Protein AF-A0A0V1KEC6-F1 (afdb_monomer)

Secondary structure (DSSP, 8-state):
---EEEEEPTT-TT-EEEETTEEEEEEEPSS-TTSSSSSHHHHHHHHHHS--TTEEEEEE-SS-TT-TT---S----EEEEEE-STT---EEEEEE--TT---TTS-----GGGTTSBEEEEEEEE-GGGHHHHHHHHHHH---EEEE---TTTTTT-HHHHHHHTT----SS--EEEEEEEE-SSS-EEEEEEEE-GGG---IIIIIIHHHH-SEEEEE--B-SSS--B--STT--EEEBPSSEEETTEEE-TTTB---EEEEESSSEEEEESS-BSSGGGGS-EEEEEEE-HHHHHHHHHHTTSBPPPS-EEEEEPTT-SSEEEEETT--S--EE-SS-TT-SSS-HHHHHTHHHHS--TTEEEEEE-SS-TT-TT---S--PPPEEEEEE-STT---EEEEEE--TT---TTS-----GGGGSSBEEEEEEEE-GGGHHHHHHHHHHH---EEEE---GGGGTT-HHHHHHHTT----SS--EEEEEEE-SSSS--EEEEEEE-GGG---IIIIIIHHHH-SEEEEES-B-TT---B-SSTTS-EEEBPSSEEETTEEE-TTTB---EEEEESSSEEEEESS-BSSGGGGS-EEEEEEE-HHHHHHHHHHTTSB---TTS----------------EEEEEPTT-SS-EEEETTSTTS-EE-SS-TT-SSS-HHHHHTHHHHS--TTEEEEEE-SS-TT-TT---S--PPPEEEEEE-STT--EEEEEEE--TT---TTS-----GGGGGSBEEEEEEEEEGGGHHHHHHHHHHH---EEEE---TTTTTT-HHHHHHHTT----SS-SEEEEEEEBSSSS--EEEEEEE-GGG---IIIIIIHHHH-SEEEEES-B-SS---B--STT--EEEPPSPEEETTEEE-TTTB---EEEEESSSEEEEESS-BSSGGGGS-EEEEEEE-HHHHHHHHHHTTSSS--EEEEEEPTT-SSEEEEESSSTTS-EE-SS-TTSSSSSHHHHHHHHHHS--TTEEEEEE-SS-TT-TT---S----EEEEEE-STT--EEEEEEE--TT---TTS-----GGGSSSBEEEEEEEEEGGGHHHHHHHHGGG---EEEE---TTTTTT-HHHHHHHTT----SS--EEEEEEEB--SS---EEEEEEE-TTS---IIIIIIIHHH-SEEEEES-B-SS---B--STT--EEEBPSSEEETTEEE-TTTB--EEEEEESSSEEEEESS-B-SGGGGS-EEEEEEE-HHHHHHHHHHTTSBPPP-

Mean predicted aligned error: 22.57 Å

Structure (mmCIF, N/CA/C/O backbone):
data_AF-A0A0V1KEC6-F1
#
_entry.id   AF-A0A0V1KEC6-F1
#
loop_
_atom_site.group_PDB
_atom_site.id
_atom_site.type_symbol
_atom_site.label_atom_id
_atom_site.label_alt_id
_atom_site.label_comp_id
_atom_site.label_asym_id
_atom_site.label_entity_id
_atom_site.label_seq_id
_atom_site.pdbx_PDB_ins_code
_atom_site.Cartn_x
_atom_site.Cartn_y
_atom_site.Cartn_z
_atom_site.occupancy
_atom_site.B_iso_or_equiv
_atom_site.auth_seq_id
_atom_site.auth_comp_id
_atom_site.auth_asym_id
_atom_site.auth_atom_id
_atom_site.pdbx_PDB_model_num
ATOM 1 N N . MET A 1 1 ? -23.815 -31.581 32.680 1.00 31.50 1 MET A N 1
ATOM 2 C CA . MET A 1 1 ? -23.973 -31.640 31.203 1.00 31.50 1 MET A CA 1
ATOM 3 C C . MET A 1 1 ? -23.932 -30.215 30.686 1.00 31.50 1 MET A C 1
ATOM 5 O O . MET A 1 1 ? -24.738 -29.426 31.153 1.00 31.50 1 MET A O 1
ATOM 9 N N . MET A 1 2 ? -22.974 -29.857 29.827 1.00 32.62 2 MET A N 1
ATOM 10 C CA . MET A 1 2 ? -22.676 -28.448 29.524 1.00 32.62 2 MET A CA 1
ATOM 11 C C . MET A 1 2 ? -22.839 -28.141 28.032 1.00 32.62 2 MET A C 1
ATOM 13 O O . MET A 1 2 ? -22.410 -28.925 27.191 1.00 32.62 2 MET A O 1
ATOM 17 N N . GLY A 1 3 ? -23.454 -26.988 27.743 1.00 42.91 3 GLY A N 1
ATOM 18 C CA . GLY A 1 3 ? -23.625 -26.407 26.409 1.00 42.91 3 GLY A CA 1
ATOM 19 C C . GLY A 1 3 ? -24.482 -27.241 25.461 1.00 42.91 3 GLY A C 1
ATOM 20 O O . GLY A 1 3 ? -23.937 -28.022 24.689 1.00 42.91 3 GLY A O 1
ATOM 21 N N . GLN A 1 4 ? -25.799 -27.025 25.488 1.00 47.31 4 GLN A N 1
ATOM 22 C CA . GLN A 1 4 ? -26.730 -27.540 24.482 1.00 47.31 4 GLN A CA 1
ATOM 23 C C . GLN A 1 4 ? -27.340 -26.391 23.694 1.00 47.31 4 GLN A C 1
ATOM 25 O O . GLN A 1 4 ? -28.089 -25.576 24.240 1.00 47.31 4 GLN A O 1
ATOM 30 N N . GLU A 1 5 ? -27.034 -26.362 22.404 1.00 47.88 5 GLU A N 1
ATOM 31 C CA . GLU A 1 5 ? -27.731 -25.537 21.424 1.00 47.88 5 GLU A CA 1
ATOM 32 C C . GLU A 1 5 ? -28.656 -26.458 20.638 1.00 47.88 5 GLU A C 1
ATOM 34 O O . GLU A 1 5 ? -28.199 -27.432 20.043 1.00 47.88 5 GLU A O 1
ATOM 39 N N . THR A 1 6 ? -29.961 -26.197 20.680 1.00 50.56 6 THR A N 1
ATOM 40 C CA . THR A 1 6 ? -30.946 -26.935 19.880 1.00 50.56 6 THR A CA 1
ATOM 41 C C . THR A 1 6 ? -31.507 -26.006 18.818 1.00 50.56 6 THR A C 1
ATOM 43 O O . THR A 1 6 ? -32.067 -24.955 19.149 1.00 50.56 6 THR A O 1
ATOM 46 N N . GLN A 1 7 ? -31.357 -26.391 17.552 1.00 45.97 7 GLN A N 1
ATOM 47 C CA . GLN A 1 7 ? -32.001 -25.733 16.423 1.00 45.97 7 GLN A CA 1
ATOM 48 C C . GLN A 1 7 ? -33.080 -26.656 15.855 1.00 45.97 7 GLN A C 1
ATOM 50 O O . GLN A 1 7 ? -32.841 -27.830 15.573 1.00 45.97 7 GLN A O 1
ATOM 55 N N . ILE A 1 8 ? -34.282 -26.117 15.703 1.00 47.03 8 ILE A N 1
ATOM 56 C CA . ILE A 1 8 ? -35.414 -26.792 15.073 1.00 47.03 8 ILE A CA 1
ATOM 57 C C . ILE A 1 8 ? -35.446 -26.340 13.614 1.00 47.03 8 ILE A C 1
ATOM 59 O O . ILE A 1 8 ? -35.508 -25.137 13.352 1.00 47.03 8 ILE A O 1
ATOM 63 N N . GLY A 1 9 ? -35.403 -27.282 12.674 1.00 52.66 9 GLY A N 1
ATOM 64 C CA . GLY A 1 9 ? -35.846 -27.041 11.302 1.00 52.66 9 GLY A CA 1
ATOM 65 C C . GLY A 1 9 ? -37.378 -27.111 11.240 1.00 52.66 9 GLY A C 1
ATOM 66 O O . GLY A 1 9 ? -37.962 -27.931 11.955 1.00 52.66 9 GLY A O 1
ATOM 67 N N . PRO A 1 10 ? -38.061 -26.274 10.437 1.00 50.22 10 PRO A N 1
ATOM 68 C CA . PRO A 1 10 ? -39.518 -26.336 10.333 1.00 50.22 10 PRO A CA 1
ATOM 69 C C . PRO A 1 10 ? -39.963 -27.756 9.953 1.00 50.22 10 PRO A C 1
ATOM 71 O O . PRO A 1 10 ? -39.525 -28.268 8.928 1.00 50.22 10 PRO A O 1
ATOM 74 N N . THR A 1 11 ? -40.849 -28.356 10.760 1.00 54.09 11 THR A N 1
ATOM 75 C CA . THR A 1 11 ? -41.363 -29.750 10.696 1.00 54.09 11 THR A CA 1
ATOM 76 C C . THR A 1 11 ? -40.543 -30.871 11.367 1.00 54.09 11 THR A C 1
ATOM 78 O O . THR A 1 11 ? -41.030 -32.000 11.425 1.00 54.09 11 THR A O 1
ATOM 81 N N . GLN A 1 12 ? -39.381 -30.610 11.985 1.00 63.12 12 GLN A N 1
ATOM 82 C CA . GLN A 1 12 ? -38.601 -31.661 12.671 1.00 63.12 12 GLN A CA 1
ATOM 83 C C . GLN A 1 12 ? -38.885 -31.756 14.188 1.00 63.12 12 GLN A C 1
ATOM 85 O O . GLN A 1 12 ? -38.298 -31.028 14.988 1.00 63.12 12 GLN A O 1
ATOM 90 N N . ALA A 1 13 ? -39.708 -32.724 14.611 1.00 61.97 13 ALA A N 1
ATOM 91 C CA . ALA A 1 13 ? -40.151 -32.873 16.010 1.00 61.97 13 ALA A CA 1
ATOM 92 C C . ALA A 1 13 ? -39.022 -33.055 17.055 1.00 61.97 13 ALA A C 1
ATOM 94 O O . ALA A 1 13 ? -39.130 -32.536 18.166 1.00 61.97 13 ALA A O 1
ATOM 95 N N . ASN A 1 14 ? -37.940 -33.767 16.712 1.00 68.69 14 ASN A N 1
ATOM 96 C CA . ASN A 1 14 ? -36.818 -34.041 17.628 1.00 68.69 14 ASN A CA 1
ATOM 97 C C . ASN A 1 14 ? -35.757 -32.924 17.661 1.00 68.69 14 ASN A C 1
ATOM 99 O O . ASN A 1 14 ? -34.936 -32.889 18.575 1.00 68.69 14 ASN A O 1
ATOM 103 N N . GLY A 1 15 ? -35.758 -32.021 16.673 1.00 69.88 15 GLY A N 1
ATOM 104 C CA . GLY A 1 15 ? -34.717 -31.006 16.478 1.00 69.88 15 GLY A CA 1
ATOM 105 C C . GLY A 1 15 ? -33.298 -31.558 16.243 1.00 69.88 15 GLY A C 1
ATOM 106 O O . GLY A 1 15 ? -33.040 -32.766 16.292 1.00 69.88 15 GLY A O 1
ATOM 107 N N . LYS A 1 16 ? -32.357 -30.638 16.008 1.00 74.69 16 LYS A N 1
ATOM 108 C CA . LYS A 1 16 ? -30.911 -30.894 15.934 1.00 74.69 16 LYS A CA 1
ATOM 109 C C . LYS A 1 16 ? -30.206 -30.265 17.137 1.00 74.69 16 LYS A C 1
ATOM 111 O O . LYS A 1 16 ? -30.489 -29.121 17.485 1.00 74.69 16 LYS A O 1
ATOM 116 N N . VAL A 1 17 ? -29.272 -30.985 17.752 1.00 71.75 17 VAL A N 1
ATOM 117 C CA . VAL A 1 17 ? -28.542 -30.590 18.966 1.00 71.75 17 VAL A CA 1
ATOM 118 C C . VAL A 1 17 ? -27.037 -30.518 18.691 1.00 71.75 17 VAL A C 1
ATOM 120 O O . VAL A 1 17 ? -26.468 -31.411 18.060 1.00 71.75 17 VAL A O 1
ATOM 123 N N . LEU A 1 18 ? -26.381 -29.481 19.217 1.00 71.62 18 LEU A N 1
ATOM 124 C CA . LEU A 1 18 ? -24.924 -29.369 19.336 1.00 71.62 18 LEU A CA 1
ATOM 125 C C . LEU A 1 18 ? -24.512 -29.372 20.811 1.00 71.62 18 LEU A C 1
ATOM 127 O O . LEU A 1 18 ? -25.126 -28.692 21.636 1.00 71.62 18 LEU A O 1
ATOM 131 N N . LEU A 1 19 ? -23.455 -30.128 21.126 1.00 66.81 19 LEU A N 1
ATOM 132 C CA . LEU A 1 19 ? -22.900 -30.282 22.472 1.00 66.81 19 LEU A CA 1
ATOM 133 C C . LEU A 1 19 ? -21.505 -29.663 22.568 1.00 66.81 19 LEU A C 1
ATOM 135 O O . LEU A 1 19 ? -20.608 -30.040 21.814 1.00 66.81 19 LEU A O 1
ATOM 139 N N . SER A 1 20 ? -21.268 -28.785 23.547 1.00 62.44 20 SER A N 1
ATOM 140 C CA . SER A 1 20 ? -19.928 -28.201 23.734 1.00 62.44 20 SER A CA 1
ATOM 141 C C . SER A 1 20 ? -18.884 -29.230 24.195 1.00 62.44 20 SER A C 1
ATOM 143 O O . SER A 1 20 ? -17.697 -29.065 23.914 1.00 62.44 20 SER A O 1
ATOM 145 N N . THR A 1 21 ? -19.321 -30.315 24.846 1.00 56.88 21 THR A N 1
ATOM 146 C CA . THR A 1 21 ? -18.475 -31.440 25.285 1.00 56.88 21 THR A CA 1
ATOM 147 C C . THR A 1 21 ? -18.279 -32.530 24.228 1.00 56.88 21 THR A C 1
ATOM 149 O O . THR A 1 21 ? -17.450 -33.411 24.428 1.00 56.88 21 THR A O 1
ATOM 152 N N . ALA A 1 22 ? -19.019 -32.494 23.115 1.00 57.72 22 ALA A N 1
ATOM 153 C CA . ALA A 1 22 ? -18.899 -33.450 22.014 1.00 57.72 22 ALA A CA 1
ATOM 154 C C . ALA A 1 22 ? -19.007 -32.699 20.669 1.00 57.72 22 ALA A C 1
ATOM 156 O O . ALA A 1 22 ? -20.084 -32.663 20.074 1.00 57.72 22 ALA A O 1
ATOM 157 N N . PRO A 1 23 ? -17.911 -32.079 20.180 1.00 52.19 23 PRO A N 1
ATOM 158 C CA . PRO A 1 23 ? -17.908 -31.159 19.030 1.00 52.19 23 PRO A CA 1
ATOM 159 C C . PRO A 1 23 ? -18.053 -31.848 17.651 1.00 52.19 23 PRO A C 1
ATOM 161 O O . PRO A 1 23 ? -17.464 -31.415 16.656 1.00 52.19 23 PRO A O 1
ATOM 164 N N . GLY A 1 24 ? -18.832 -32.930 17.580 1.00 57.97 24 GLY A N 1
ATOM 165 C CA . GLY A 1 24 ? -19.143 -33.672 16.358 1.00 57.97 24 GLY A CA 1
ATOM 166 C C . GLY A 1 24 ? -20.049 -32.905 15.387 1.00 57.97 24 GLY A C 1
ATOM 167 O O . GLY A 1 24 ? -20.150 -31.674 15.428 1.00 57.97 24 GLY A O 1
ATOM 168 N N . ASN A 1 25 ? -20.684 -33.643 14.477 1.00 63.66 25 ASN A N 1
ATOM 169 C CA . ASN A 1 25 ? -21.733 -33.106 13.607 1.00 63.66 25 ASN A CA 1
ATOM 170 C C . ASN A 1 25 ? -23.002 -32.786 14.418 1.00 63.66 25 ASN A C 1
ATOM 172 O O . ASN A 1 25 ? -23.083 -33.098 15.607 1.00 63.66 25 ASN A O 1
ATOM 176 N N . TRP A 1 26 ? -23.991 -32.164 13.773 1.00 73.12 26 TRP A N 1
ATOM 177 C CA . TRP A 1 26 ? -25.326 -32.029 14.350 1.00 73.12 26 TRP A CA 1
ATOM 178 C C . TRP A 1 26 ? -25.869 -33.415 14.726 1.00 73.12 26 TRP A C 1
ATOM 180 O O . TRP A 1 26 ? -25.855 -34.333 13.911 1.00 73.12 26 TRP A O 1
ATOM 190 N N . ALA A 1 27 ? -26.334 -33.572 15.963 1.00 73.19 27 ALA A N 1
ATOM 191 C CA . ALA A 1 27 ? -26.994 -34.792 16.414 1.00 73.19 27 ALA A CA 1
ATOM 192 C C . ALA A 1 27 ? -28.514 -34.601 16.374 1.00 73.19 27 ALA A C 1
ATOM 194 O O . ALA A 1 27 ? -29.006 -33.509 16.650 1.00 73.19 27 ALA A O 1
ATOM 195 N N . ASN A 1 28 ? -29.279 -35.651 16.082 1.00 75.50 28 ASN A N 1
ATOM 196 C CA . ASN A 1 28 ? -30.726 -35.612 16.309 1.00 75.50 28 ASN A CA 1
ATOM 197 C C . ASN A 1 28 ? -31.005 -35.577 17.822 1.00 75.50 28 ASN A C 1
ATOM 199 O O . ASN A 1 28 ? -30.312 -36.243 18.596 1.00 75.50 28 ASN A O 1
ATOM 203 N N . GLY A 1 29 ? -32.015 -34.817 18.255 1.00 72.25 29 GLY A N 1
ATOM 204 C CA . GLY A 1 29 ? -32.453 -34.841 19.652 1.00 72.25 29 GLY A CA 1
ATOM 205 C C . GLY A 1 29 ? -32.960 -36.227 20.072 1.00 72.25 29 GLY A C 1
ATOM 206 O O . GLY A 1 29 ? -33.588 -36.936 19.286 1.00 72.25 29 GLY A O 1
ATOM 207 N N . ALA A 1 30 ? -32.687 -36.608 21.324 1.00 75.94 30 ALA A N 1
ATOM 208 C CA . ALA A 1 30 ? -33.004 -37.939 21.856 1.00 75.94 30 ALA A CA 1
ATOM 209 C C . ALA A 1 30 ? -34.515 -38.223 22.004 1.00 75.94 30 ALA A C 1
ATOM 211 O O . ALA A 1 30 ? -34.914 -39.381 22.082 1.00 75.94 30 ALA A O 1
ATOM 212 N N . ALA A 1 31 ? -35.353 -37.183 22.025 1.00 80.88 31 ALA A N 1
ATOM 213 C CA . ALA A 1 31 ? -36.809 -37.280 21.968 1.00 80.88 31 ALA A CA 1
ATOM 214 C C . ALA A 1 31 ? -37.397 -36.016 21.318 1.00 80.88 31 ALA A C 1
ATOM 216 O O . ALA A 1 31 ? -36.691 -35.020 21.132 1.00 80.88 31 ALA A O 1
ATOM 217 N N . ALA A 1 32 ? -38.693 -36.051 21.001 1.00 80.81 32 ALA A N 1
ATOM 218 C CA . ALA A 1 32 ? -39.423 -34.895 20.494 1.00 80.81 32 ALA A CA 1
ATOM 219 C C . ALA A 1 32 ? -39.465 -33.755 21.524 1.00 80.81 32 ALA A C 1
ATOM 221 O O . ALA A 1 32 ? -39.637 -34.000 22.717 1.00 80.81 32 ALA A O 1
ATOM 222 N N . LEU A 1 33 ? -39.396 -32.503 21.066 1.00 80.88 33 LEU A N 1
ATOM 223 C CA . LEU A 1 33 ? -39.525 -31.314 21.926 1.00 80.88 33 LEU A CA 1
ATOM 224 C C . LEU A 1 33 ? -40.952 -31.092 22.457 1.00 80.88 33 LEU A C 1
ATOM 226 O O . LEU A 1 33 ? -41.177 -30.203 23.267 1.00 80.88 33 LEU A O 1
ATOM 230 N N . THR A 1 34 ? -41.917 -31.899 22.016 1.00 82.62 34 THR A N 1
ATOM 231 C CA . THR A 1 34 ? -43.260 -31.988 22.602 1.00 82.62 34 THR A CA 1
ATOM 232 C C . THR A 1 34 ? -43.339 -32.970 23.775 1.00 82.62 34 THR A C 1
ATOM 234 O O . THR A 1 34 ? -44.331 -32.956 24.501 1.00 82.62 34 THR A O 1
ATOM 237 N N . ALA A 1 35 ? -42.331 -33.825 23.979 1.00 83.62 35 ALA A N 1
ATOM 238 C CA . ALA A 1 35 ? -42.308 -34.785 25.077 1.00 83.62 35 ALA A CA 1
ATOM 239 C C . ALA A 1 35 ? -41.847 -34.114 26.379 1.00 83.62 35 ALA A C 1
ATOM 241 O O . ALA A 1 35 ? -40.848 -33.406 26.401 1.00 83.62 35 ALA A O 1
ATOM 242 N N . ALA A 1 36 ? -42.517 -34.395 27.499 1.00 77.88 36 ALA A N 1
ATOM 243 C CA . ALA A 1 36 ? -42.173 -33.805 28.798 1.00 77.88 36 ALA A CA 1
ATOM 244 C C . ALA A 1 36 ? -40.830 -34.291 29.397 1.00 77.88 36 ALA A C 1
ATOM 246 O O . ALA A 1 36 ? -40.396 -33.785 30.432 1.00 77.88 36 ALA A O 1
ATOM 247 N N . ALA A 1 37 ? -40.183 -35.281 28.775 1.00 78.31 37 ALA A N 1
ATOM 248 C CA . ALA A 1 37 ? -38.936 -35.898 29.219 1.00 78.31 37 ALA A CA 1
ATOM 249 C C . ALA A 1 37 ? -38.153 -36.482 28.025 1.00 78.31 37 ALA A C 1
ATOM 251 O O . ALA A 1 37 ? -38.593 -36.425 26.878 1.00 78.31 37 ALA A O 1
ATOM 252 N N . GLY A 1 38 ? -36.970 -37.046 28.286 1.00 73.50 38 GLY A N 1
ATOM 253 C CA . GLY A 1 38 ? -36.136 -37.728 27.285 1.00 73.50 38 GLY A CA 1
ATOM 254 C C . GLY A 1 38 ? -35.305 -36.793 26.401 1.00 73.50 38 GLY A C 1
ATOM 255 O O . GLY A 1 38 ? -34.160 -37.114 26.088 1.00 73.50 38 GLY A O 1
ATOM 256 N N . HIS A 1 39 ? -35.809 -35.602 26.067 1.00 79.38 39 HIS A N 1
ATOM 257 C CA . HIS A 1 39 ? -34.996 -34.562 25.442 1.00 79.38 39 HIS A CA 1
ATOM 258 C C . HIS A 1 39 ? -34.326 -33.669 26.495 1.00 79.38 39 HIS A C 1
ATOM 260 O O . HIS A 1 39 ? -34.824 -33.414 27.594 1.00 79.38 39 HIS A O 1
ATOM 266 N N . SER A 1 40 ? -33.151 -33.166 26.148 1.00 72.38 40 SER A N 1
ATOM 267 C CA . SER A 1 40 ? -32.210 -32.618 27.120 1.00 72.38 40 SER A CA 1
ATOM 268 C C . SER A 1 40 ? -32.553 -31.203 27.614 1.00 72.38 40 SER A C 1
ATOM 270 O O . SER A 1 40 ? -32.076 -30.751 28.658 1.00 72.38 40 SER A O 1
ATOM 272 N N . PHE A 1 41 ? -33.436 -30.511 26.894 1.00 76.31 41 PHE A N 1
ATOM 273 C CA . PHE A 1 41 ? -33.943 -29.200 27.281 1.00 76.31 41 PHE A CA 1
ATOM 274 C C . PHE A 1 41 ? -35.069 -29.297 28.329 1.00 76.31 41 PHE A C 1
ATOM 276 O O . PHE A 1 41 ? -35.123 -28.453 29.220 1.00 76.31 41 PHE A O 1
ATOM 283 N N . ALA A 1 42 ? -35.886 -30.362 28.316 1.00 77.38 42 ALA A N 1
ATOM 284 C CA . ALA A 1 42 ? -36.795 -30.674 29.425 1.00 77.38 42 ALA A CA 1
ATOM 285 C C . ALA A 1 42 ? -36.007 -30.993 30.706 1.00 77.38 42 ALA A C 1
ATOM 287 O O . ALA A 1 42 ? -36.303 -30.433 31.760 1.00 77.38 42 ALA A O 1
ATOM 288 N N . VAL A 1 43 ? -34.929 -31.784 30.599 1.00 78.69 43 VAL A N 1
ATOM 289 C CA . VAL A 1 43 ? -33.971 -32.036 31.701 1.00 78.69 43 VAL A CA 1
ATOM 290 C C . VAL A 1 43 ? -33.329 -30.737 32.215 1.00 78.69 43 VAL A C 1
ATOM 292 O O . VAL A 1 43 ? -33.089 -30.570 33.409 1.00 78.69 43 VAL A O 1
ATOM 295 N N . SER A 1 44 ? -33.062 -29.776 31.327 1.00 78.31 44 SER A N 1
ATOM 296 C CA . SER A 1 44 ? -32.500 -28.474 31.716 1.00 78.31 44 SER A CA 1
ATOM 297 C C . SER A 1 44 ? -33.504 -27.549 32.412 1.00 78.31 44 SER A C 1
ATOM 299 O O . SER A 1 44 ? -33.081 -26.654 33.142 1.00 78.31 44 SER A O 1
ATOM 301 N N . LEU A 1 45 ? -34.805 -27.779 32.216 1.00 83.00 45 LEU A N 1
ATOM 302 C CA . LEU A 1 45 ? -35.910 -27.008 32.787 1.00 83.00 45 LEU A CA 1
ATOM 303 C C . LEU A 1 45 ? -36.660 -27.738 33.909 1.00 83.00 45 LEU A C 1
ATOM 305 O O . LEU A 1 45 ? -37.632 -27.184 34.410 1.00 83.00 45 LEU A O 1
ATOM 309 N N . THR A 1 46 ? -36.249 -28.939 34.335 1.00 78.94 46 THR A N 1
ATOM 310 C CA . THR A 1 46 ? -37.035 -29.771 35.268 1.00 78.94 46 THR A CA 1
ATOM 311 C C . THR A 1 46 ? -37.473 -29.011 36.525 1.00 78.94 46 THR A C 1
ATOM 313 O O . THR A 1 46 ? -38.658 -29.020 36.826 1.00 78.94 46 THR A O 1
ATOM 316 N N . GLY A 1 47 ? -36.580 -28.265 37.188 1.00 74.38 47 GLY A N 1
ATOM 317 C CA . GLY A 1 47 ? -36.928 -27.445 38.365 1.00 74.38 47 GLY A CA 1
ATOM 318 C C . GLY A 1 47 ? -37.658 -26.122 38.084 1.00 74.38 47 GLY A C 1
ATOM 319 O O . GLY A 1 47 ? -38.060 -25.436 39.017 1.00 74.38 47 GLY A O 1
ATOM 320 N N . VAL A 1 48 ? -37.815 -25.744 36.812 1.00 78.88 48 VAL A N 1
ATOM 321 C CA . VAL A 1 48 ? -38.611 -24.585 36.361 1.00 78.88 48 VAL A CA 1
ATOM 322 C C . VAL A 1 48 ? -40.067 -24.994 36.114 1.00 78.88 48 VAL A C 1
ATOM 324 O O . VAL A 1 48 ? -40.991 -24.219 36.373 1.00 78.88 48 VAL A O 1
ATOM 327 N N . VAL A 1 49 ? -40.276 -26.218 35.613 1.00 78.31 49 VAL A N 1
ATOM 328 C CA . VAL A 1 49 ? -41.600 -26.740 35.232 1.00 78.31 49 VAL A CA 1
ATOM 329 C C . VAL A 1 49 ? -42.236 -27.625 36.304 1.00 78.31 49 VAL A C 1
ATOM 331 O O . VAL A 1 49 ? -43.443 -27.526 36.525 1.00 78.31 49 VAL A O 1
ATOM 334 N N . ALA A 1 50 ? -41.444 -28.443 37.000 1.00 68.94 50 ALA A N 1
ATOM 335 C CA . ALA A 1 50 ? -41.831 -29.134 38.224 1.00 68.94 50 ALA A CA 1
ATOM 336 C C . ALA A 1 50 ? -41.327 -28.313 39.420 1.00 68.94 50 ALA A C 1
ATOM 338 O O . ALA A 1 50 ? -40.174 -27.885 39.440 1.00 68.94 50 ALA A O 1
ATOM 339 N N . ASN A 1 51 ? -42.198 -28.066 40.400 1.00 68.62 51 ASN A N 1
ATOM 340 C CA . ASN A 1 51 ? -41.951 -27.169 41.534 1.00 68.62 51 ASN A CA 1
ATOM 341 C C . ASN A 1 51 ? -40.950 -27.769 42.548 1.00 68.62 51 ASN A C 1
ATOM 343 O O . ASN A 1 51 ? -41.335 -28.192 43.637 1.00 68.62 51 ASN A O 1
ATOM 347 N N . ALA A 1 52 ? -39.673 -27.842 42.172 1.00 75.75 52 ALA A N 1
ATOM 348 C CA . ALA A 1 52 ? -38.595 -28.357 43.010 1.00 75.75 52 ALA A CA 1
ATOM 349 C C . ALA A 1 52 ? -38.244 -27.369 44.137 1.00 75.75 52 ALA A C 1
ATOM 351 O O . ALA A 1 52 ? -38.103 -26.166 43.901 1.00 75.75 52 ALA A O 1
ATOM 352 N N . ALA A 1 53 ? -38.074 -27.879 45.360 1.00 73.19 53 ALA A N 1
ATOM 353 C CA . ALA A 1 53 ? -37.809 -27.053 46.538 1.00 73.19 53 ALA A CA 1
ATOM 354 C C . ALA A 1 53 ? -36.507 -26.241 46.409 1.00 73.19 53 ALA A C 1
ATOM 356 O O . ALA A 1 53 ? -36.511 -25.047 46.704 1.00 73.19 53 ALA A O 1
ATOM 357 N N . ASP A 1 54 ? -35.447 -26.854 45.877 1.00 77.62 54 ASP A N 1
ATOM 358 C CA . ASP A 1 54 ? -34.082 -26.300 45.875 1.00 77.62 54 ASP A CA 1
ATOM 359 C C . ASP A 1 54 ? -33.702 -25.536 44.597 1.00 77.62 54 ASP A C 1
ATOM 361 O O . ASP A 1 54 ? -32.534 -25.220 44.370 1.00 77.62 54 ASP A O 1
ATOM 365 N N . ILE A 1 55 ? -34.671 -25.263 43.720 1.00 81.44 55 ILE A N 1
ATOM 366 C CA . ILE A 1 55 ? -34.452 -24.522 42.474 1.00 81.44 55 ILE A CA 1
ATOM 367 C C . ILE A 1 55 ? -35.314 -23.260 42.492 1.00 81.44 55 ILE A C 1
ATOM 369 O O . ILE A 1 55 ? -36.494 -23.298 42.855 1.00 81.44 55 ILE A O 1
ATOM 373 N N . LYS A 1 56 ? -34.704 -22.131 42.129 1.00 88.12 56 LYS A N 1
ATOM 374 C CA . LYS A 1 56 ? -35.347 -20.815 42.008 1.00 88.12 56 LYS A CA 1
ATOM 375 C C . LYS A 1 56 ? -34.997 -20.213 40.657 1.00 88.12 56 LYS A C 1
ATOM 377 O O . LYS A 1 56 ? -33.916 -20.470 40.123 1.00 88.12 56 LYS A O 1
ATOM 382 N N . PHE A 1 57 ? -35.890 -19.429 40.071 1.00 91.69 57 PHE A N 1
ATOM 383 C CA . PHE A 1 57 ? -35.666 -18.874 38.742 1.00 91.69 57 PHE A CA 1
ATOM 384 C C . PHE A 1 57 ? -36.375 -17.543 38.485 1.00 91.69 57 PHE A C 1
ATOM 386 O O . PHE A 1 57 ? -37.411 -17.221 39.065 1.00 91.69 57 PHE A O 1
ATOM 393 N N . LEU A 1 58 ? -35.815 -16.792 37.538 1.00 93.12 58 LEU A N 1
ATOM 394 C CA . LEU A 1 58 ? -36.422 -15.619 36.920 1.00 93.12 58 LEU A CA 1
ATOM 395 C C . LEU A 1 58 ? -36.664 -15.929 35.443 1.00 93.12 58 LEU A C 1
ATOM 397 O O . LEU A 1 58 ? -35.718 -16.215 34.704 1.00 93.12 58 LEU A O 1
ATOM 401 N N . ALA A 1 59 ? -37.919 -15.860 35.004 1.00 92.88 59 ALA A N 1
ATOM 402 C CA . ALA A 1 59 ? -38.320 -16.108 33.624 1.00 92.88 59 ALA A CA 1
ATOM 403 C C . ALA A 1 59 ? -38.857 -14.835 32.958 1.00 92.88 59 ALA A C 1
ATOM 405 O O . ALA A 1 59 ? -39.645 -14.075 33.532 1.00 92.88 59 ALA A O 1
ATOM 406 N N . TYR A 1 60 ? -38.426 -14.609 31.718 1.00 93.50 60 TYR A N 1
ATOM 407 C CA . TYR A 1 60 ? -38.786 -13.436 30.932 1.00 93.50 60 TYR A CA 1
ATOM 408 C C . TYR A 1 60 ? -39.153 -13.821 29.498 1.00 93.50 60 TYR A C 1
ATOM 410 O O . TYR A 1 60 ? -38.508 -14.669 28.884 1.00 93.50 60 TYR A O 1
ATOM 418 N N . ASN A 1 61 ? -40.218 -13.230 28.960 1.00 91.31 61 ASN A N 1
ATOM 419 C CA . ASN A 1 61 ? -40.706 -13.484 27.605 1.00 91.31 61 ASN A CA 1
ATOM 420 C C . ASN A 1 61 ? -41.630 -12.336 27.176 1.00 91.31 61 ASN A C 1
ATOM 422 O O . ASN A 1 61 ? -42.446 -11.869 27.965 1.00 91.31 61 ASN A O 1
ATOM 426 N N . ASN A 1 62 ? -41.530 -11.894 25.923 1.00 88.31 62 ASN A N 1
ATOM 427 C CA . ASN A 1 62 ? -42.425 -10.881 25.361 1.00 88.31 62 ASN A CA 1
ATOM 428 C C . ASN A 1 62 ? -43.803 -11.418 24.935 1.00 88.31 62 ASN A C 1
ATOM 430 O O . ASN A 1 62 ? -44.694 -10.627 24.648 1.00 88.31 62 ASN A O 1
ATOM 434 N N . VAL A 1 63 ? -43.957 -12.741 24.874 1.00 89.12 63 VAL A N 1
ATOM 435 C CA . VAL A 1 63 ? -45.230 -13.460 24.760 1.00 89.12 63 VAL A CA 1
ATOM 436 C C . VAL A 1 63 ? -45.205 -14.544 25.846 1.00 89.12 63 VAL A C 1
ATOM 438 O O . VAL A 1 63 ? -44.840 -15.683 25.557 1.00 89.12 63 VAL A O 1
ATOM 441 N N . PRO A 1 64 ? -45.443 -14.198 27.121 1.00 87.31 64 PRO A N 1
ATOM 442 C CA . PRO A 1 64 ? -45.417 -15.167 28.215 1.00 87.31 64 PRO A CA 1
ATOM 443 C C . PRO A 1 64 ? -46.574 -16.182 28.101 1.00 87.31 64 PRO A C 1
ATOM 445 O O . PRO A 1 64 ? -47.636 -15.849 27.569 1.00 87.31 64 PRO A O 1
ATOM 448 N N . PRO A 1 65 ? -46.402 -17.424 28.588 1.00 85.25 65 PRO A N 1
ATOM 449 C CA . PRO A 1 65 ? -47.499 -18.386 28.667 1.00 85.25 65 PRO A CA 1
ATOM 450 C C . PRO A 1 65 ? -48.617 -17.885 29.587 1.00 85.25 65 PRO A C 1
ATOM 452 O O . PRO A 1 65 ? -48.353 -17.245 30.600 1.00 85.25 65 PRO A O 1
ATOM 455 N N . ALA A 1 66 ? -49.862 -18.208 29.231 1.00 76.69 66 ALA A N 1
ATOM 456 C CA . ALA A 1 66 ? -51.082 -17.923 29.996 1.00 76.69 66 ALA A CA 1
ATOM 457 C C . ALA A 1 66 ? -51.390 -16.442 30.333 1.00 76.69 66 ALA A C 1
ATOM 459 O O . ALA A 1 66 ? -52.398 -16.186 30.987 1.00 76.69 66 ALA A O 1
ATOM 460 N N . VAL A 1 67 ? -50.617 -15.461 29.844 1.00 79.44 67 VAL A N 1
ATOM 461 C CA . VAL A 1 67 ? -50.943 -14.026 29.982 1.00 79.44 67 VAL A CA 1
ATOM 462 C C . VAL A 1 67 ? -51.192 -13.410 28.596 1.00 79.44 67 VAL A C 1
ATOM 464 O O . VAL A 1 67 ? -50.236 -13.092 27.881 1.00 79.44 67 VAL A O 1
ATOM 467 N N . PRO A 1 68 ? -52.459 -13.257 28.164 1.00 73.25 68 PRO A N 1
ATOM 468 C CA . PRO A 1 68 ? -52.779 -12.691 26.857 1.00 73.25 68 PRO A CA 1
ATOM 469 C C . PRO A 1 68 ? -52.498 -11.180 26.794 1.00 73.25 68 PRO A C 1
ATOM 471 O O . PRO A 1 68 ? -52.505 -10.479 27.801 1.00 73.25 68 PRO A O 1
ATOM 474 N N . ASN A 1 69 ? -52.307 -10.665 25.575 1.00 73.06 69 ASN A N 1
ATOM 475 C CA . ASN A 1 69 ? -52.264 -9.230 25.247 1.00 73.06 69 ASN A CA 1
ATOM 476 C C . ASN A 1 69 ? -51.150 -8.381 25.903 1.00 73.06 69 ASN A C 1
ATOM 478 O O . ASN A 1 69 ? -51.223 -7.151 25.867 1.00 73.06 69 ASN A O 1
ATOM 482 N N . VAL A 1 70 ? -50.085 -8.991 26.436 1.00 77.19 70 VAL A N 1
ATOM 483 C CA . VAL A 1 70 ? -48.929 -8.245 26.970 1.00 77.19 70 VAL A CA 1
ATOM 484 C C . VAL A 1 70 ? -48.208 -7.484 25.847 1.00 77.19 70 VAL A C 1
ATOM 486 O O . VAL A 1 70 ? -47.558 -8.078 24.988 1.00 77.19 70 VAL A O 1
ATOM 489 N N . GLN A 1 71 ? -48.275 -6.150 25.867 1.00 69.69 71 GLN A N 1
ATOM 490 C CA . GLN A 1 71 ? -47.506 -5.302 24.953 1.00 69.69 71 GLN A CA 1
ATOM 491 C C . GLN A 1 71 ? -46.137 -4.972 25.546 1.00 69.69 71 GLN A C 1
ATOM 493 O O . GLN A 1 71 ? -46.024 -4.242 26.530 1.00 69.69 71 GLN A O 1
ATOM 498 N N . THR A 1 72 ? -45.074 -5.461 24.911 1.00 78.31 72 THR A N 1
ATOM 499 C CA . THR A 1 72 ? -43.691 -5.149 25.296 1.00 78.31 72 THR A CA 1
ATOM 500 C C . THR A 1 72 ? -42.934 -4.523 24.126 1.00 78.31 72 THR A C 1
ATOM 502 O O . THR A 1 72 ? -43.335 -4.641 22.968 1.00 78.31 72 THR A O 1
ATOM 505 N N . LYS A 1 73 ? -41.807 -3.863 24.415 1.00 73.44 73 LYS A N 1
ATOM 506 C CA . LYS A 1 73 ? -40.905 -3.325 23.380 1.00 73.44 73 LYS A CA 1
ATOM 507 C C . LYS A 1 73 ? -39.796 -4.316 23.005 1.00 73.44 73 LYS A C 1
ATOM 509 O O . LYS A 1 73 ? -39.212 -4.208 21.925 1.00 73.44 73 LYS A O 1
ATOM 514 N N . SER A 1 74 ? -39.488 -5.269 23.883 1.00 84.81 74 SER A N 1
ATOM 515 C CA . SER A 1 74 ? -38.396 -6.234 23.728 1.00 84.81 74 SER A CA 1
ATOM 516 C C . SER A 1 74 ? -38.842 -7.521 23.038 1.00 84.81 74 SER A C 1
ATOM 518 O O . SER A 1 74 ? -40.015 -7.870 23.057 1.00 84.81 74 SER A O 1
ATOM 520 N N . ASN A 1 75 ? -37.892 -8.243 22.443 1.00 88.12 75 ASN A N 1
ATOM 521 C CA . ASN A 1 75 ? -38.117 -9.598 21.924 1.00 88.12 75 ASN A CA 1
ATOM 522 C C . ASN A 1 75 ? -37.391 -10.669 22.753 1.00 88.12 75 ASN A C 1
ATOM 524 O O . ASN A 1 75 ? -37.523 -11.857 22.449 1.00 88.12 75 ASN A O 1
ATOM 528 N N . SER A 1 76 ? -36.611 -10.255 23.757 1.00 91.19 76 SER A N 1
ATOM 529 C CA . SER A 1 76 ? -35.798 -11.133 24.593 1.00 91.19 76 SER A CA 1
ATOM 530 C C . SER A 1 76 ? -36.668 -12.126 25.364 1.00 91.19 76 SER A C 1
ATOM 532 O O . SER A 1 76 ? -37.632 -11.737 26.024 1.00 91.19 76 SER A O 1
ATOM 534 N N . LYS A 1 77 ? -36.289 -13.408 25.306 1.00 92.94 77 LYS A N 1
ATOM 535 C CA . LYS A 1 77 ? -36.912 -14.501 26.062 1.00 92.94 77 LYS A CA 1
ATOM 536 C C . LYS A 1 77 ? -35.847 -15.389 26.693 1.00 92.94 77 LYS A C 1
ATOM 538 O O . LYS A 1 77 ? -34.768 -15.559 26.111 1.00 92.94 77 LYS A O 1
ATOM 543 N N . GLY A 1 78 ? -36.138 -15.944 27.859 1.00 94.06 78 GLY A N 1
ATOM 544 C CA . GLY A 1 78 ? -35.203 -16.795 28.574 1.00 94.06 78 GLY A CA 1
ATOM 545 C C . GLY A 1 78 ? -35.561 -17.046 30.030 1.00 94.06 78 GLY A C 1
ATOM 546 O O . GLY A 1 78 ? -36.570 -16.562 30.547 1.00 94.06 78 GLY A O 1
ATOM 547 N N . VAL A 1 79 ? -34.689 -17.808 30.685 1.00 93.44 79 VAL A N 1
ATOM 548 C CA . VAL A 1 79 ? -34.775 -18.144 32.109 1.00 93.44 79 VAL A CA 1
ATOM 549 C C . VAL A 1 79 ? -33.380 -18.075 32.725 1.00 93.44 79 VAL A C 1
ATOM 551 O O . VAL A 1 79 ? -32.422 -18.590 32.147 1.00 93.44 79 VAL A O 1
ATOM 554 N N . ILE A 1 80 ? -33.264 -17.446 33.891 1.00 92.62 80 ILE A N 1
ATOM 555 C CA . ILE A 1 80 ? -32.100 -17.538 34.779 1.00 92.62 80 ILE A CA 1
ATOM 556 C C . ILE A 1 80 ? -32.498 -18.463 35.926 1.00 92.62 80 ILE A C 1
ATOM 558 O O . ILE A 1 80 ? -33.500 -18.200 36.584 1.00 92.62 80 ILE A O 1
ATOM 562 N N . ILE A 1 81 ? -31.739 -19.531 36.146 1.00 88.88 81 ILE A N 1
ATOM 563 C CA . ILE A 1 81 ? -31.984 -20.565 37.158 1.00 88.88 81 ILE A CA 1
ATOM 564 C C . ILE A 1 81 ? -30.835 -20.535 38.170 1.00 88.88 81 ILE A C 1
ATOM 566 O O . ILE A 1 81 ? -29.668 -20.492 37.769 1.00 88.88 81 ILE A O 1
ATOM 570 N N . VAL A 1 82 ? -31.174 -20.591 39.455 1.00 85.69 82 VAL A N 1
ATOM 571 C CA . VAL A 1 82 ? -30.264 -20.652 40.607 1.00 85.69 82 VAL A CA 1
ATOM 572 C C . VAL A 1 82 ? -30.610 -21.886 41.444 1.00 85.69 82 VAL A C 1
ATOM 574 O O . VAL A 1 82 ? -31.783 -22.251 41.567 1.00 85.69 82 VAL A O 1
ATOM 577 N N . SER A 1 83 ? -29.589 -22.542 41.993 1.00 80.38 83 SER A N 1
ATOM 578 C CA . SER A 1 83 ? -29.727 -23.676 42.908 1.00 80.38 83 SER A CA 1
ATOM 579 C C . SER A 1 83 ? -29.545 -23.187 44.341 1.00 80.38 83 SER A C 1
ATOM 581 O O . SER A 1 83 ? -28.484 -22.669 44.659 1.00 80.38 83 SER A O 1
ATOM 583 N N . THR A 1 84 ? -30.528 -23.397 45.216 1.00 74.19 84 THR A N 1
ATOM 584 C CA . THR A 1 84 ? -30.427 -23.057 46.650 1.00 74.19 84 THR A CA 1
ATOM 585 C C . THR A 1 84 ? -29.901 -24.215 47.506 1.00 74.19 84 THR A C 1
ATOM 587 O O . THR A 1 84 ? -29.896 -24.128 48.732 1.00 74.19 84 THR A O 1
ATOM 590 N N . ALA A 1 85 ? -29.466 -25.317 46.886 1.00 73.12 85 ALA A N 1
ATOM 591 C CA . ALA A 1 85 ? -28.815 -26.420 47.589 1.00 73.12 85 ALA A CA 1
ATOM 592 C C . ALA A 1 85 ? -27.451 -25.985 48.161 1.00 73.12 85 ALA A C 1
ATOM 594 O O . ALA A 1 85 ? -26.623 -25.405 47.455 1.00 73.12 85 ALA A O 1
ATOM 595 N N . ALA A 1 86 ? -27.199 -26.297 49.436 1.00 61.41 86 ALA A N 1
ATOM 596 C CA . ALA A 1 86 ? -26.001 -25.858 50.149 1.00 61.41 86 ALA A CA 1
ATOM 597 C C . ALA A 1 86 ? -24.700 -26.301 49.447 1.00 61.41 86 ALA A C 1
ATOM 599 O O . ALA A 1 86 ? -24.469 -27.489 49.225 1.00 61.41 86 ALA A O 1
ATOM 600 N N . GLY A 1 87 ? -23.835 -25.334 49.125 1.00 59.66 87 GLY A N 1
ATOM 601 C CA . GLY A 1 87 ? -22.554 -25.571 48.449 1.00 59.66 87 GLY A CA 1
ATOM 602 C C . GLY A 1 87 ? -22.610 -25.580 46.916 1.00 59.66 87 GLY A C 1
ATOM 603 O O . GLY A 1 87 ? -21.562 -25.726 46.283 1.00 59.66 87 GLY A O 1
ATOM 604 N N . ALA A 1 88 ? -23.782 -25.389 46.302 1.00 62.41 88 ALA A N 1
ATOM 605 C CA . ALA A 1 88 ? -23.870 -25.092 44.876 1.00 62.41 88 ALA A CA 1
ATOM 606 C C . ALA A 1 88 ? -23.298 -23.690 44.567 1.00 62.41 88 ALA A C 1
ATOM 608 O O . ALA A 1 88 ? -23.428 -22.764 45.357 1.00 62.41 88 ALA A O 1
ATOM 609 N N . ASN A 1 89 ? -22.639 -23.557 43.413 1.00 65.88 89 ASN A N 1
ATOM 610 C CA . ASN A 1 89 ? -22.231 -22.281 42.799 1.00 65.88 89 ASN A CA 1
ATOM 611 C C . ASN A 1 89 ? -22.366 -22.425 41.270 1.00 65.88 89 ASN A C 1
ATOM 613 O O . ASN A 1 89 ? -21.454 -22.133 40.490 1.00 65.88 89 ASN A O 1
ATOM 617 N N . GLU A 1 90 ? -23.486 -23.015 40.848 1.00 71.75 90 GLU A N 1
ATOM 618 C CA . GLU A 1 90 ? -23.789 -23.359 39.458 1.00 71.75 90 GLU A CA 1
ATOM 619 C C . GLU A 1 90 ? -25.226 -22.936 39.135 1.00 71.75 90 GLU A C 1
ATOM 621 O O . GLU A 1 90 ? -26.196 -23.620 39.461 1.00 71.75 90 GLU A O 1
ATOM 626 N N . GLY A 1 91 ? -25.353 -21.805 38.446 1.00 81.19 91 GLY A N 1
ATOM 627 C CA . GLY A 1 91 ? -26.599 -21.368 37.832 1.00 81.19 91 GLY A CA 1
ATOM 628 C C . GLY A 1 91 ? -26.700 -21.810 36.372 1.00 81.19 91 GLY A C 1
ATOM 629 O O . GLY A 1 91 ? -25.733 -22.251 35.740 1.00 81.19 91 GLY A O 1
ATOM 630 N N . ARG A 1 92 ? -27.879 -21.627 35.776 1.00 87.50 92 ARG A N 1
ATOM 631 C CA . ARG A 1 92 ? -28.084 -21.806 34.329 1.00 87.50 92 ARG A CA 1
ATOM 632 C C . ARG A 1 92 ? -28.754 -20.586 33.728 1.00 87.50 92 ARG A C 1
ATOM 634 O O . ARG A 1 92 ? -29.665 -20.014 34.316 1.00 87.50 92 ARG A O 1
ATOM 641 N N . TRP A 1 93 ? -28.326 -20.207 32.530 1.00 91.81 93 TRP A N 1
ATOM 642 C CA . TRP A 1 93 ? -28.978 -19.177 31.735 1.00 91.81 93 TRP A CA 1
ATOM 643 C C . TRP A 1 93 ? -29.402 -19.748 30.389 1.00 91.81 93 TRP A C 1
ATOM 645 O O . TRP A 1 93 ? -28.590 -20.261 29.615 1.00 91.81 93 TRP A O 1
ATOM 655 N N . ILE A 1 94 ? -30.700 -19.662 30.134 1.00 91.00 94 ILE A N 1
ATOM 656 C CA . ILE A 1 94 ? -31.360 -20.143 28.932 1.00 91.00 94 ILE A CA 1
ATOM 657 C C . ILE A 1 94 ? -31.842 -18.933 28.136 1.00 91.00 94 ILE A C 1
ATOM 659 O O . ILE A 1 94 ? -32.518 -18.065 28.689 1.00 91.00 94 ILE A O 1
ATOM 663 N N . VAL A 1 95 ? -31.550 -18.895 26.835 1.00 92.88 95 VAL A N 1
ATOM 664 C CA . VAL A 1 95 ? -32.123 -17.923 25.886 1.00 92.88 95 VAL A CA 1
ATOM 665 C C . VAL A 1 95 ? -32.783 -18.656 24.722 1.00 92.88 95 VAL A C 1
ATOM 667 O O . VAL A 1 95 ? -32.274 -19.674 24.254 1.00 92.88 95 VAL A O 1
ATOM 670 N N . HIS A 1 96 ? -33.938 -18.170 24.265 1.00 92.25 96 HIS A N 1
ATOM 671 C CA . HIS A 1 96 ? -34.707 -18.827 23.203 1.00 92.25 96 HIS A CA 1
ATOM 672 C C . HIS A 1 96 ? -35.548 -17.848 22.378 1.00 92.25 96 HIS A C 1
ATOM 674 O O . HIS A 1 96 ? -35.698 -16.670 22.702 1.00 92.25 96 HIS A O 1
ATOM 680 N N . THR A 1 97 ? -36.135 -18.363 21.298 1.00 92.00 97 THR A N 1
ATOM 681 C CA . THR A 1 97 ? -37.041 -17.613 20.405 1.00 92.00 97 THR A CA 1
ATOM 682 C C . THR A 1 97 ? -38.520 -17.947 20.582 1.00 92.00 97 THR A C 1
ATOM 684 O O . THR A 1 97 ? -39.360 -17.139 20.194 1.00 92.00 97 THR A O 1
ATOM 687 N N . VAL A 1 98 ? -38.831 -19.088 21.206 1.00 91.00 98 VAL A N 1
ATOM 688 C CA . VAL A 1 98 ? -40.185 -19.660 21.332 1.00 91.00 98 VAL A CA 1
ATOM 689 C C . VAL A 1 98 ? -41.137 -18.738 22.125 1.00 91.00 98 VAL A C 1
ATOM 691 O O . VAL A 1 98 ? -40.871 -18.486 23.304 1.00 91.00 98 VAL A O 1
ATOM 694 N N . PRO A 1 99 ? -42.216 -18.194 21.528 1.00 89.62 99 PRO A N 1
ATOM 695 C CA . PRO A 1 99 ? -43.283 -17.503 22.262 1.00 89.62 99 PRO A CA 1
ATOM 696 C C . PRO A 1 99 ? -44.130 -18.498 23.073 1.00 89.62 99 PRO A C 1
ATOM 698 O O . PRO A 1 99 ? -44.228 -19.660 22.706 1.00 89.62 99 PRO A O 1
ATOM 701 N N . GLY A 1 100 ? -44.755 -18.057 24.166 1.00 88.56 100 GLY A N 1
ATOM 702 C CA . GLY A 1 100 ? -45.635 -18.889 25.000 1.00 88.56 100 GLY A CA 1
ATOM 703 C C . GLY A 1 100 ? -44.911 -19.928 25.865 1.00 88.56 100 GLY A C 1
ATOM 704 O O . GLY A 1 100 ? -45.511 -20.928 26.237 1.00 88.56 100 GLY A O 1
ATOM 705 N N . PHE A 1 101 ? -43.623 -19.728 26.159 1.00 89.44 101 PHE A N 1
ATOM 706 C CA . PHE A 1 101 ? -42.756 -20.745 26.765 1.00 89.44 101 PHE A CA 1
ATOM 707 C C . PHE A 1 101 ? -41.663 -20.118 27.666 1.00 89.44 101 PHE A C 1
ATOM 709 O O . PHE A 1 101 ? -41.225 -19.003 27.362 1.00 89.44 101 PHE A O 1
ATOM 716 N N . PRO A 1 102 ? -41.151 -20.806 28.709 1.00 88.69 102 PRO A N 1
ATOM 717 C CA . PRO A 1 102 ? -41.696 -22.012 29.345 1.00 88.69 102 PRO A CA 1
ATOM 718 C C . PRO A 1 102 ? -42.822 -21.694 30.336 1.00 88.69 102 PRO A C 1
ATOM 720 O O . PRO A 1 102 ? -42.834 -20.638 30.958 1.00 88.69 102 PRO A O 1
ATOM 723 N N . ALA A 1 103 ? -43.758 -22.621 30.527 1.00 86.12 103 ALA A N 1
ATOM 724 C CA . ALA A 1 103 ? -44.799 -22.474 31.540 1.00 86.12 103 ALA A CA 1
ATOM 725 C C . ALA A 1 103 ? -44.203 -22.681 32.951 1.00 86.12 103 ALA A C 1
ATOM 727 O O . ALA A 1 103 ? -43.712 -23.760 33.284 1.00 86.12 103 ALA A O 1
ATOM 728 N N . ALA A 1 104 ? -44.183 -21.624 33.768 1.00 85.19 104 ALA A N 1
ATOM 729 C CA . ALA A 1 104 ? -43.610 -21.665 35.113 1.00 85.19 104 ALA A CA 1
ATOM 730 C C . ALA A 1 104 ? -44.465 -22.550 36.037 1.00 85.19 104 ALA A C 1
ATOM 732 O O . ALA A 1 104 ? -45.678 -22.348 36.129 1.00 85.19 104 ALA A O 1
ATOM 733 N N . LYS A 1 105 ? -43.839 -23.523 36.718 1.00 83.81 105 LYS A N 1
ATOM 734 C CA . LYS A 1 105 ? -44.444 -24.394 37.754 1.00 83.81 105 LYS A CA 1
ATOM 735 C C . LYS A 1 105 ? -45.752 -25.108 37.369 1.00 83.81 105 LYS A C 1
ATOM 737 O O . LYS A 1 105 ? -46.543 -25.467 38.236 1.00 83.81 105 LYS A O 1
ATOM 742 N N . THR A 1 106 ? -45.979 -25.320 36.076 1.00 81.94 106 THR A N 1
ATOM 743 C CA . THR A 1 106 ? -47.234 -25.851 35.507 1.00 81.94 106 THR A CA 1
ATOM 744 C C . THR A 1 106 ? -47.008 -27.087 34.627 1.00 81.94 106 THR A C 1
ATOM 746 O O . THR A 1 106 ? -47.881 -27.475 33.854 1.00 81.94 106 THR A O 1
ATOM 749 N N . GLY A 1 107 ? -45.848 -27.739 34.763 1.00 82.44 107 GLY A N 1
ATOM 750 C CA . GLY A 1 107 ? -45.434 -28.862 33.921 1.00 82.44 107 GLY A CA 1
ATOM 751 C C . GLY A 1 107 ? -44.797 -28.424 32.598 1.00 82.44 107 GLY A C 1
ATOM 752 O O . GLY A 1 107 ? -44.856 -27.261 32.196 1.00 82.44 107 GLY A O 1
ATOM 753 N N . TYR A 1 108 ? -44.110 -29.356 31.932 1.00 85.12 108 TYR A N 1
ATOM 754 C CA . TYR A 1 108 ? -43.495 -29.077 30.635 1.00 85.12 108 TYR A CA 1
ATOM 755 C C . TYR A 1 108 ? -44.580 -29.011 29.556 1.00 85.12 108 TYR A C 1
ATOM 757 O O . TYR A 1 108 ? -45.266 -30.000 29.310 1.00 85.12 108 TYR A O 1
ATOM 765 N N . ASN A 1 109 ? -44.718 -27.859 28.899 1.00 86.06 109 ASN A N 1
ATOM 766 C CA . ASN A 1 109 ? -45.690 -27.648 27.832 1.00 86.06 109 ASN A CA 1
ATOM 767 C C . ASN A 1 109 ? -45.029 -26.930 26.646 1.00 86.06 109 ASN A C 1
ATOM 769 O O . ASN A 1 109 ? -44.508 -25.822 26.802 1.00 86.06 109 ASN A O 1
ATOM 773 N N . TRP A 1 110 ? -45.045 -27.564 25.471 1.00 86.81 110 TRP A N 1
ATOM 774 C CA . TRP A 1 110 ? -44.526 -26.996 24.227 1.00 86.81 110 TRP A CA 1
ATOM 775 C C . TRP A 1 110 ? -45.663 -26.396 23.379 1.00 86.81 110 TRP A C 1
ATOM 777 O O . TRP A 1 110 ? -46.612 -27.110 23.046 1.00 86.81 110 TRP A O 1
ATOM 787 N N . PRO A 1 111 ? -45.582 -25.119 22.961 1.00 89.06 111 PRO A N 1
ATOM 788 C CA . PRO A 1 111 ? -46.617 -24.487 22.144 1.00 89.06 111 PRO A CA 1
ATOM 789 C C . PRO A 1 111 ? -46.779 -25.150 20.765 1.00 89.06 111 PRO A C 1
ATOM 791 O O . PRO A 1 111 ? -45.935 -25.001 19.882 1.00 89.06 111 PRO A O 1
ATOM 794 N N . ALA A 1 112 ? -47.904 -25.835 20.540 1.00 84.88 112 ALA A N 1
ATOM 795 C CA . ALA A 1 112 ? -48.151 -26.606 19.314 1.00 84.88 112 ALA A CA 1
ATOM 796 C C . ALA A 1 112 ? -48.034 -25.785 18.008 1.00 84.88 112 ALA A C 1
ATOM 798 O O . ALA A 1 112 ? -47.556 -26.295 16.996 1.00 84.88 112 ALA A O 1
ATOM 799 N N . ALA A 1 113 ? -48.405 -24.499 18.035 1.00 85.25 113 ALA A N 1
ATOM 800 C CA . ALA A 1 113 ? -48.294 -23.584 16.890 1.00 85.25 113 ALA A CA 1
ATOM 801 C C . ALA A 1 113 ? -46.840 -23.242 16.490 1.00 85.25 113 ALA A C 1
ATOM 803 O O . ALA A 1 113 ? -46.603 -22.714 15.399 1.00 85.25 113 ALA A O 1
ATOM 804 N N . GLU A 1 114 ? -45.868 -23.539 17.355 1.00 87.88 114 GLU A N 1
ATOM 805 C CA . GLU A 1 114 ? -44.443 -23.290 17.127 1.00 87.88 114 GLU A CA 1
ATOM 806 C C . GLU A 1 114 ? -43.703 -24.534 16.599 1.00 87.88 114 GLU A C 1
ATOM 808 O O . GLU A 1 114 ? -42.617 -24.409 16.044 1.00 87.88 114 GLU A O 1
ATOM 813 N N . THR A 1 115 ? -44.309 -25.728 16.650 1.00 82.75 115 THR A N 1
ATOM 814 C CA . THR A 1 115 ? -43.734 -26.978 16.100 1.00 82.75 115 THR A CA 1
ATOM 815 C C . THR A 1 115 ? -43.484 -26.918 14.584 1.00 82.75 115 THR A C 1
ATOM 817 O O . THR A 1 115 ? -42.573 -27.562 14.068 1.00 82.75 115 THR A O 1
ATOM 820 N N . ALA A 1 116 ? -44.268 -26.121 13.851 1.00 79.56 116 ALA A N 1
ATOM 821 C CA . ALA A 1 116 ? -44.105 -25.926 12.408 1.00 79.56 116 ALA A CA 1
ATOM 822 C C . ALA A 1 116 ? -43.025 -24.887 12.034 1.00 79.56 116 ALA A C 1
ATOM 824 O O . ALA A 1 116 ? -42.776 -24.663 10.849 1.00 79.56 116 ALA A O 1
ATOM 825 N N . LYS A 1 117 ? -42.403 -24.221 13.016 1.00 85.38 117 LYS A N 1
ATOM 826 C CA . LYS A 1 117 ? -41.496 -23.083 12.813 1.00 85.38 117 LYS A CA 1
ATOM 827 C C . LYS A 1 117 ? -40.079 -23.432 13.250 1.00 85.38 117 LYS A C 1
ATOM 829 O O . LYS A 1 117 ? -39.865 -24.210 14.176 1.00 85.38 117 LYS A O 1
ATOM 834 N N . GLY A 1 118 ? -39.098 -22.820 12.594 1.00 84.75 118 GLY A N 1
ATOM 835 C CA . GLY A 1 118 ? -37.713 -22.924 13.035 1.00 84.75 118 GLY A CA 1
ATOM 836 C C . GLY A 1 118 ? -37.475 -22.092 14.295 1.00 84.75 118 GLY A C 1
ATOM 837 O O . GLY A 1 118 ? -37.913 -20.944 14.376 1.00 84.75 118 GLY A O 1
ATOM 838 N N . HIS A 1 119 ? -36.780 -22.659 15.275 1.00 87.06 119 HIS A N 1
ATOM 839 C CA . HIS A 1 119 ? -36.435 -21.986 16.527 1.00 87.06 119 HIS A CA 1
ATOM 840 C C . HIS A 1 119 ? -35.022 -22.348 16.967 1.00 87.06 119 HIS A C 1
ATOM 842 O O . HIS A 1 119 ? -34.523 -23.436 16.697 1.00 87.06 119 HIS A O 1
ATOM 848 N N . LEU A 1 120 ? -34.406 -21.425 17.700 1.00 88.75 120 LEU A N 1
ATOM 849 C CA . LEU A 1 120 ? -33.115 -21.609 18.354 1.00 88.75 120 LEU A CA 1
ATOM 850 C C . LEU A 1 120 ? -33.279 -21.455 19.870 1.00 88.75 120 LEU A C 1
ATOM 852 O O . LEU A 1 120 ? -33.939 -20.509 20.329 1.00 88.75 120 LEU A O 1
ATOM 856 N N . LEU A 1 121 ? -32.689 -22.392 20.614 1.00 88.12 121 LEU A N 1
ATOM 857 C CA . LEU A 1 121 ? -32.625 -22.431 22.074 1.00 88.12 121 LEU A CA 1
ATOM 858 C C . LEU A 1 121 ? -31.182 -22.726 22.506 1.00 88.12 121 LEU A C 1
ATOM 860 O O . LEU A 1 121 ? -30.555 -23.646 21.982 1.00 88.12 121 LEU A O 1
ATOM 864 N N . ILE A 1 122 ? -30.665 -21.956 23.463 1.00 88.62 122 ILE A N 1
ATOM 865 C CA . ILE A 1 122 ? -29.292 -22.066 23.975 1.00 88.62 122 ILE A CA 1
ATOM 866 C C . ILE A 1 122 ? -29.355 -22.186 25.496 1.00 88.62 122 ILE A C 1
ATOM 868 O O . ILE A 1 122 ? -29.919 -21.311 26.156 1.00 88.62 122 ILE A O 1
ATOM 872 N N . CYS A 1 123 ? -28.752 -23.239 26.052 1.00 86.12 123 CYS A N 1
ATOM 873 C CA . CYS A 1 123 ? -28.589 -23.428 27.494 1.00 86.12 123 CYS A CA 1
ATOM 874 C C . CYS A 1 123 ? -27.109 -23.329 27.897 1.00 86.12 123 CYS A C 1
ATOM 876 O O . CYS A 1 123 ? -26.277 -24.131 27.459 1.00 86.12 123 CYS A O 1
ATOM 878 N N . MET A 1 124 ? -26.790 -22.365 28.763 1.00 87.19 124 MET A N 1
ATOM 879 C CA . MET A 1 124 ? -25.448 -22.105 29.291 1.00 87.19 124 MET A CA 1
ATOM 880 C C . MET A 1 124 ? -25.389 -22.366 30.797 1.00 87.19 124 MET A C 1
ATOM 882 O O . MET A 1 124 ? -26.218 -21.853 31.547 1.00 87.19 124 MET A O 1
ATOM 886 N N . THR A 1 125 ? -24.366 -23.089 31.249 1.00 85.06 125 THR A N 1
ATOM 887 C CA . THR A 1 125 ? -24.009 -23.176 32.671 1.00 85.06 125 THR A CA 1
ATOM 888 C C . THR A 1 125 ? -23.185 -21.950 33.065 1.00 85.06 125 THR A C 1
ATOM 890 O O . THR A 1 125 ? -22.180 -21.646 32.420 1.00 85.06 125 THR A O 1
ATOM 893 N N . ILE A 1 126 ? -23.589 -21.242 34.116 1.00 87.25 126 ILE A N 1
ATOM 894 C CA . ILE A 1 126 ? -22.960 -20.000 34.585 1.00 87.25 126 ILE A CA 1
ATOM 895 C C . ILE A 1 126 ? -22.574 -20.112 36.062 1.00 87.25 126 ILE A C 1
ATOM 897 O O . ILE A 1 126 ? -23.252 -20.775 36.836 1.00 87.25 126 ILE A O 1
ATOM 901 N N . ALA A 1 127 ? -21.513 -19.420 36.475 1.00 83.69 127 ALA A N 1
ATOM 902 C CA . ALA A 1 127 ? -21.301 -19.150 37.897 1.00 83.69 127 ALA A CA 1
ATOM 903 C C . ALA A 1 127 ? -22.318 -18.099 38.376 1.00 83.69 127 ALA A C 1
ATOM 905 O O . ALA A 1 127 ? -22.669 -17.192 37.615 1.00 83.69 127 ALA A O 1
ATOM 906 N N . GLU A 1 128 ? -22.742 -18.150 39.636 1.00 79.69 128 GLU A N 1
ATOM 907 C CA . GLU A 1 128 ? -23.732 -17.201 40.179 1.00 79.69 128 GLU A CA 1
ATOM 908 C C . GLU A 1 128 ? -23.230 -15.752 40.149 1.00 79.69 128 GLU A C 1
ATOM 910 O O . GLU A 1 128 ? -23.971 -14.819 39.843 1.00 79.69 128 GLU A O 1
ATOM 915 N N . THR A 1 129 ? -21.918 -15.563 40.304 1.00 83.00 129 THR A N 1
ATOM 916 C CA . THR A 1 129 ? -21.244 -14.264 40.131 1.00 83.00 129 THR A CA 1
ATOM 917 C C . THR A 1 129 ? -21.463 -13.618 38.750 1.00 83.00 129 THR A C 1
ATOM 919 O O . THR A 1 129 ? -21.336 -12.398 38.615 1.00 83.00 129 THR A O 1
ATOM 922 N N . ALA A 1 130 ? -21.838 -14.389 37.721 1.00 88.81 130 ALA A N 1
ATOM 923 C CA . ALA A 1 130 ? -22.171 -13.873 36.392 1.00 88.81 130 ALA A CA 1
ATOM 924 C C . ALA A 1 130 ? -23.605 -13.312 36.289 1.00 88.81 130 ALA A C 1
ATOM 926 O O . ALA A 1 130 ? -23.876 -12.519 35.380 1.00 88.81 130 ALA A O 1
ATOM 927 N N . ILE A 1 131 ? -24.515 -13.667 37.206 1.00 89.19 131 ILE A N 1
ATOM 928 C CA . ILE A 1 131 ? -25.943 -13.300 37.152 1.00 89.19 131 ILE A CA 1
ATOM 929 C C . ILE A 1 131 ? -26.123 -11.780 37.133 1.00 89.19 131 ILE A C 1
ATOM 931 O O . ILE A 1 131 ? -26.832 -11.251 36.277 1.00 89.19 131 ILE A O 1
ATOM 935 N N . ASN A 1 132 ? -25.418 -11.046 37.998 1.00 91.31 132 ASN A N 1
ATOM 936 C CA . ASN A 1 132 ? -25.512 -9.584 38.038 1.00 91.31 132 ASN A CA 1
ATOM 937 C C . ASN A 1 132 ? -25.010 -8.918 36.733 1.00 91.31 132 ASN A C 1
ATOM 939 O O . ASN A 1 132 ? -25.541 -7.888 36.315 1.00 91.31 132 ASN A O 1
ATOM 943 N N . ALA A 1 133 ? -24.030 -9.517 36.042 1.00 92.38 133 ALA A N 1
ATOM 944 C CA . ALA A 1 133 ? -23.566 -9.034 34.738 1.00 92.38 133 ALA A CA 1
ATOM 945 C C . ALA A 1 133 ? -24.595 -9.308 33.624 1.00 92.38 133 ALA A C 1
ATOM 947 O O . ALA A 1 133 ? -24.839 -8.433 32.790 1.00 92.38 133 ALA A O 1
ATOM 948 N N . ILE A 1 134 ? -25.245 -10.477 33.641 1.00 94.12 134 ILE A N 1
ATOM 949 C CA . ILE A 1 134 ? -26.367 -10.807 32.745 1.00 94.12 134 ILE A CA 1
ATOM 950 C C . ILE A 1 134 ? -27.530 -9.832 32.981 1.00 94.12 134 ILE A C 1
ATOM 952 O O . ILE A 1 134 ? -28.037 -9.235 32.029 1.00 94.12 134 ILE A O 1
ATOM 956 N N . ALA A 1 135 ? -27.894 -9.578 34.240 1.00 93.38 135 ALA A N 1
ATOM 957 C CA . ALA A 1 135 ? -28.960 -8.648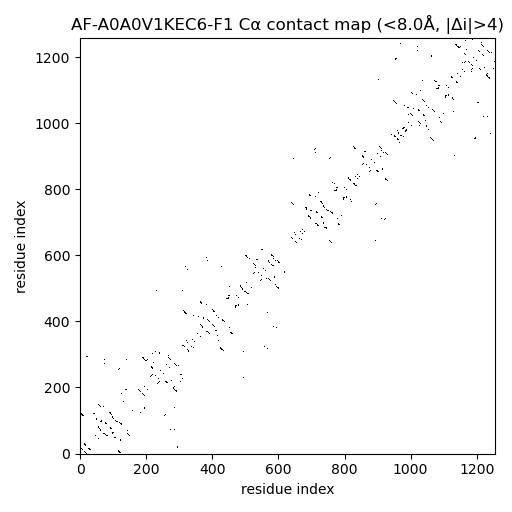 34.594 1.00 93.38 135 ALA A CA 1
ATOM 958 C C . ALA A 1 135 ? -28.681 -7.211 34.118 1.00 93.38 135 ALA A C 1
ATOM 960 O O . ALA A 1 135 ? -29.547 -6.581 33.512 1.00 93.38 135 ALA A O 1
ATOM 961 N N . SER A 1 136 ? -27.445 -6.721 34.269 1.00 93.00 136 SER A N 1
ATOM 962 C CA . SER A 1 136 ? -27.014 -5.403 33.767 1.00 93.00 136 SER A CA 1
ATOM 963 C C . SER A 1 136 ? -27.183 -5.237 32.242 1.00 93.00 136 SER A C 1
ATOM 965 O O . SER A 1 136 ? -27.410 -4.125 31.741 1.00 93.00 136 SER A O 1
ATOM 967 N N . SER A 1 137 ? -27.103 -6.344 31.495 1.00 94.75 137 SER A N 1
ATOM 968 C CA . SER A 1 137 ? -27.426 -6.415 30.065 1.00 94.75 137 SER A CA 1
ATOM 969 C C . SER A 1 137 ? -28.933 -6.478 29.806 1.00 94.75 137 SER A C 1
ATOM 971 O O . SER A 1 137 ? -29.428 -5.742 28.946 1.00 94.75 137 SER A O 1
ATOM 973 N N . LEU A 1 138 ? -29.674 -7.295 30.559 1.00 94.06 138 LEU A N 1
ATOM 974 C CA . LEU A 1 138 ? -31.128 -7.435 30.427 1.00 94.06 138 LEU A CA 1
ATOM 975 C C . LEU A 1 138 ? -31.879 -6.131 30.752 1.00 94.06 138 LEU A C 1
ATOM 977 O O . LEU A 1 138 ? -32.724 -5.740 29.957 1.00 94.06 138 LEU A O 1
ATOM 981 N N . ILE A 1 139 ? -31.495 -5.354 31.776 1.00 93.25 139 ILE A N 1
ATOM 982 C CA . ILE A 1 139 ? -32.064 -4.008 32.064 1.00 93.25 139 ILE A CA 1
ATOM 983 C C . ILE A 1 139 ? -32.076 -3.095 30.821 1.00 93.25 139 ILE A C 1
ATOM 985 O O . ILE A 1 139 ? -32.938 -2.228 30.662 1.00 93.25 139 ILE A O 1
ATOM 989 N N . ARG A 1 140 ? -31.090 -3.257 29.929 1.00 93.19 140 ARG A N 1
ATOM 990 C CA . ARG A 1 140 ? -30.980 -2.483 28.682 1.00 93.19 140 ARG A CA 1
ATOM 991 C C . ARG A 1 140 ? -31.749 -3.134 27.544 1.00 93.19 140 ARG A C 1
ATOM 993 O O . ARG A 1 140 ? -32.215 -2.410 26.682 1.00 93.19 140 ARG A O 1
ATOM 1000 N N . ALA A 1 141 ? -31.890 -4.455 27.540 1.00 91.94 141 ALA A N 1
ATOM 1001 C CA . ALA A 1 141 ? -32.759 -5.172 26.613 1.00 91.94 141 ALA A CA 1
ATOM 1002 C C . ALA A 1 141 ? -34.261 -4.998 26.931 1.00 91.94 141 ALA A C 1
ATOM 1004 O O . ALA A 1 141 ? -35.083 -5.369 26.099 1.00 91.94 141 ALA A O 1
ATOM 1005 N N . GLU A 1 142 ? -34.611 -4.424 28.091 1.00 91.69 142 GLU A N 1
ATOM 1006 C CA . GLU A 1 142 ? -35.983 -4.124 28.547 1.00 91.69 142 GLU A CA 1
ATOM 1007 C C . GLU A 1 142 ? -36.963 -5.330 28.431 1.00 91.69 142 GLU A C 1
ATOM 1009 O O . GLU A 1 142 ? -38.067 -5.161 27.904 1.00 91.69 142 GLU A O 1
ATOM 1014 N N . PRO A 1 143 ? -36.585 -6.566 28.835 1.00 92.06 143 PRO A N 1
ATOM 1015 C CA . PRO A 1 143 ? -37.455 -7.734 28.729 1.00 92.06 143 PRO A CA 1
ATOM 1016 C C . PRO A 1 143 ? -38.631 -7.641 29.708 1.00 92.06 143 PRO A C 1
ATOM 1018 O O . PRO A 1 143 ? -38.531 -7.018 30.763 1.00 92.06 143 PRO A O 1
ATOM 1021 N N . PHE A 1 144 ? -39.727 -8.328 29.390 1.00 91.44 144 PHE A N 1
ATOM 1022 C CA . PHE A 1 144 ? -40.835 -8.507 30.324 1.00 91.44 144 PHE A CA 1
ATOM 1023 C C . PHE A 1 144 ? -40.588 -9.743 31.193 1.00 91.44 144 PHE A C 1
ATOM 1025 O O . PHE A 1 144 ? -40.603 -10.870 30.693 1.00 91.44 144 PHE A O 1
ATOM 1032 N N . VAL A 1 145 ? -40.324 -9.518 32.480 1.00 91.62 145 VAL A N 1
ATOM 1033 C CA . VAL A 1 145 ? -40.230 -10.567 33.502 1.00 91.62 145 VAL A CA 1
ATOM 1034 C C . VAL A 1 145 ? -41.651 -10.935 33.923 1.00 91.62 145 VAL A C 1
ATOM 1036 O O . VAL A 1 145 ? -42.394 -10.068 34.372 1.00 91.62 145 VAL A O 1
ATOM 1039 N N . TYR A 1 146 ? -42.032 -12.202 33.756 1.00 91.00 146 TYR A N 1
ATOM 1040 C CA . TYR A 1 146 ? -43.372 -12.701 34.109 1.00 91.00 146 TYR A CA 1
ATOM 1041 C C . TYR A 1 146 ? -43.355 -13.663 35.302 1.00 91.00 146 TYR A C 1
ATOM 1043 O O . TYR A 1 146 ? -44.409 -13.996 35.836 1.00 91.00 146 TYR A O 1
ATOM 1051 N N . TYR A 1 147 ? -42.168 -14.112 35.721 1.00 91.62 147 TYR A N 1
ATOM 1052 C CA . TYR A 1 147 ? -41.987 -14.927 36.914 1.00 91.62 147 TYR A CA 1
ATOM 1053 C C . TYR A 1 147 ? -40.633 -14.639 37.565 1.00 91.62 147 TYR A C 1
ATOM 1055 O O . TYR A 1 147 ? -39.623 -14.539 36.866 1.00 91.62 147 TYR A O 1
ATOM 1063 N N . ASN A 1 148 ? -40.605 -14.547 38.893 1.00 91.56 148 ASN A N 1
ATOM 1064 C CA . ASN A 1 148 ? -39.386 -14.542 39.695 1.00 91.56 148 ASN A CA 1
ATOM 1065 C C . ASN A 1 148 ? -39.686 -15.120 41.083 1.00 91.56 148 ASN A C 1
ATOM 1067 O O . ASN A 1 148 ? -40.532 -14.572 41.787 1.00 91.56 148 ASN A O 1
ATOM 1071 N N . ASP A 1 149 ? -38.969 -16.166 41.490 1.00 89.94 149 ASP A N 1
ATOM 1072 C CA . ASP A 1 149 ? -38.975 -16.671 42.872 1.00 89.94 149 ASP A CA 1
ATOM 1073 C C . ASP A 1 149 ? -37.574 -16.766 43.499 1.00 89.94 149 ASP A C 1
ATOM 1075 O O . ASP A 1 149 ? -37.421 -17.350 44.569 1.00 89.94 149 ASP A O 1
ATOM 1079 N N . ILE A 1 150 ? -36.554 -16.160 42.876 1.00 87.31 150 ILE A N 1
ATOM 1080 C CA . ILE A 1 150 ? -35.206 -16.055 43.455 1.00 87.31 150 ILE A CA 1
ATOM 1081 C C . ILE A 1 150 ? -35.262 -15.105 44.667 1.00 87.31 150 ILE A C 1
ATOM 1083 O O . ILE A 1 150 ? -35.610 -13.931 44.486 1.00 87.31 150 ILE A O 1
ATOM 1087 N N . PRO A 1 151 ? -34.940 -15.574 45.891 1.00 83.44 151 PRO A N 1
ATOM 1088 C CA . PRO A 1 151 ? -35.054 -14.761 47.095 1.00 83.44 151 PRO A CA 1
ATOM 1089 C C . PRO A 1 151 ? -33.904 -13.749 47.217 1.00 83.44 151 PRO A C 1
ATOM 1091 O O . PRO A 1 151 ? -32.857 -13.854 46.571 1.00 83.44 151 PRO A O 1
ATOM 1094 N N . GLU A 1 152 ? -34.095 -12.744 48.075 1.00 78.88 152 GLU A N 1
ATOM 1095 C CA . GLU A 1 152 ? -33.110 -11.669 48.263 1.00 78.88 152 GLU A CA 1
ATOM 1096 C C . GLU A 1 152 ? -31.800 -12.160 48.921 1.00 78.88 152 GLU A C 1
ATOM 1098 O O . GLU A 1 152 ? -30.760 -11.534 48.729 1.00 78.88 152 GLU A O 1
ATOM 1103 N N . SER A 1 153 ? -31.811 -13.316 49.603 1.00 77.81 153 SER A N 1
ATOM 1104 C CA . SER A 1 153 ? -30.606 -13.979 50.134 1.00 77.81 153 SER A CA 1
ATOM 1105 C C . SER A 1 153 ? -29.602 -14.335 49.033 1.00 77.81 153 SER A C 1
ATOM 1107 O O . SER A 1 153 ? -28.447 -13.921 49.105 1.00 77.81 153 SER A O 1
ATOM 1109 N N . GLU A 1 154 ? -30.056 -15.011 47.972 1.00 75.06 154 GLU A N 1
ATOM 1110 C CA . GLU A 1 154 ? -29.208 -15.454 46.848 1.00 75.06 154 GLU A CA 1
ATOM 1111 C C . GLU A 1 154 ? -28.732 -14.294 45.968 1.00 75.06 154 GLU A C 1
ATOM 1113 O O . GLU A 1 154 ? -27.823 -14.426 45.151 1.00 75.06 154 GLU A O 1
ATOM 1118 N N . THR A 1 155 ? -29.377 -13.135 46.097 1.00 72.94 155 THR A N 1
ATOM 1119 C CA . THR A 1 155 ? -29.113 -11.950 45.273 1.00 72.94 155 THR A CA 1
ATOM 1120 C C . THR A 1 155 ? -28.535 -10.795 46.088 1.00 72.94 155 THR A C 1
ATOM 1122 O O . THR A 1 155 ? -28.392 -9.677 45.580 1.00 72.94 155 THR A O 1
ATOM 1125 N N . ALA A 1 156 ? -28.112 -11.069 47.326 1.00 76.31 156 ALA A N 1
ATOM 1126 C CA . ALA A 1 156 ? -27.452 -10.120 48.207 1.00 76.31 156 ALA A CA 1
ATOM 1127 C C . ALA A 1 156 ? -26.214 -9.503 47.523 1.00 76.31 156 ALA A C 1
ATOM 1129 O O . ALA A 1 156 ? -25.273 -10.181 47.118 1.00 76.31 156 ALA A O 1
ATOM 1130 N N . GLY A 1 157 ? -26.231 -8.178 47.343 1.00 78.75 157 GLY A N 1
ATOM 1131 C CA . GLY A 1 157 ? -25.192 -7.434 46.615 1.00 78.75 157 GLY A CA 1
ATOM 1132 C C . GLY A 1 157 ? -25.364 -7.369 45.086 1.00 78.75 157 GLY A C 1
ATOM 1133 O O . GLY A 1 157 ? -24.734 -6.521 44.445 1.00 78.75 157 GLY A O 1
ATOM 1134 N N . MET A 1 158 ? -26.260 -8.155 44.478 1.00 87.44 158 MET A N 1
ATOM 1135 C CA . MET A 1 158 ? -26.548 -8.133 43.035 1.00 87.44 158 MET A CA 1
ATOM 1136 C C . MET A 1 158 ? -27.493 -6.981 42.644 1.00 87.44 158 MET A C 1
ATOM 1138 O O . MET A 1 158 ? -28.626 -7.177 42.199 1.00 87.44 158 MET A O 1
ATOM 1142 N N . ARG A 1 159 ? -27.017 -5.737 42.794 1.00 88.12 159 ARG A N 1
ATOM 1143 C CA . ARG A 1 159 ? -27.804 -4.504 42.574 1.00 88.12 159 ARG A CA 1
ATOM 1144 C C . ARG A 1 159 ? -28.512 -4.428 41.213 1.00 88.12 159 ARG A C 1
ATOM 1146 O O . ARG A 1 159 ? -29.583 -3.832 41.140 1.00 88.12 159 ARG A O 1
ATOM 1153 N N . ASP A 1 160 ? -27.928 -4.957 40.139 1.00 90.75 160 ASP A N 1
ATOM 1154 C CA . ASP A 1 160 ? -28.576 -4.946 38.822 1.00 90.75 160 ASP A CA 1
ATOM 1155 C C . ASP A 1 160 ? -29.538 -6.138 38.648 1.00 90.75 160 ASP A C 1
ATOM 1157 O O . ASP A 1 160 ? -30.524 -6.006 37.929 1.00 90.75 160 ASP A O 1
ATOM 1161 N N . PHE A 1 161 ? -29.354 -7.261 39.354 1.00 91.06 161 PHE A N 1
ATOM 1162 C CA . PHE A 1 161 ? -30.387 -8.305 39.396 1.00 91.06 161 PHE A CA 1
ATOM 1163 C C . PHE A 1 161 ? -31.664 -7.803 40.079 1.00 91.06 161 PHE A C 1
ATOM 1165 O O . PHE A 1 161 ? -32.739 -7.919 39.494 1.00 91.06 161 PHE A O 1
ATOM 1172 N N . LYS A 1 162 ? -31.550 -7.158 41.249 1.00 89.25 162 LYS A N 1
ATOM 1173 C CA . LYS A 1 162 ? -32.709 -6.592 41.965 1.00 89.25 162 LYS A CA 1
ATOM 1174 C C . LYS A 1 162 ? -33.531 -5.647 41.077 1.00 89.25 162 LYS A C 1
ATOM 1176 O O . LYS A 1 162 ? -34.735 -5.818 40.934 1.00 89.25 162 LYS A O 1
ATOM 1181 N N . LYS A 1 163 ? -32.862 -4.734 40.363 1.00 90.00 163 LYS A N 1
ATOM 1182 C CA . LYS A 1 163 ? -33.505 -3.848 39.374 1.00 90.00 163 LYS A CA 1
ATOM 1183 C C . LYS A 1 163 ? -34.215 -4.595 38.244 1.00 90.00 163 LYS A C 1
ATOM 1185 O O . LYS A 1 163 ? -35.266 -4.141 37.807 1.00 90.00 163 LYS A O 1
ATOM 1190 N N . LEU A 1 164 ? -33.638 -5.687 37.734 1.00 92.25 164 LEU A N 1
ATOM 1191 C CA . LEU A 1 164 ? -34.270 -6.499 36.691 1.00 92.25 164 LEU A CA 1
ATOM 1192 C C . LEU A 1 164 ? -35.533 -7.191 37.220 1.00 92.25 164 LEU A C 1
ATOM 1194 O O . LEU A 1 164 ? -36.555 -7.165 36.540 1.00 92.25 164 LEU A O 1
ATOM 1198 N N . ALA A 1 165 ? -35.465 -7.780 38.417 1.00 88.00 165 ALA A N 1
ATOM 1199 C CA . ALA A 1 165 ? -36.599 -8.435 39.069 1.00 88.00 165 ALA A CA 1
ATOM 1200 C C . ALA A 1 165 ? -37.747 -7.450 39.369 1.00 88.00 165 ALA A C 1
ATOM 1202 O O . ALA A 1 165 ? -38.912 -7.793 39.203 1.00 88.00 165 ALA A O 1
ATOM 1203 N N . GLU A 1 166 ? -37.417 -6.202 39.714 1.00 88.06 166 GLU A N 1
ATOM 1204 C CA . GLU A 1 166 ? -38.359 -5.082 39.878 1.00 88.06 166 GLU A CA 1
ATOM 1205 C C . GLU A 1 166 ? -38.848 -4.469 38.542 1.00 88.06 166 GLU A C 1
ATOM 1207 O O . GLU A 1 166 ? -39.592 -3.488 38.545 1.00 88.06 166 GLU A O 1
ATOM 1212 N N . GLY A 1 167 ? -38.418 -4.984 37.383 1.00 83.88 167 GLY A N 1
ATOM 1213 C CA . GLY A 1 167 ? -38.819 -4.477 36.063 1.00 83.88 167 GLY A CA 1
ATOM 1214 C C . GLY A 1 167 ? -38.224 -3.113 35.672 1.00 83.88 167 GLY A C 1
ATOM 1215 O O . GLY A 1 167 ? -38.699 -2.476 34.727 1.00 83.88 167 GLY A O 1
ATOM 1216 N N . GLN A 1 168 ? -37.184 -2.635 36.363 1.00 87.12 168 GLN A N 1
ATOM 1217 C CA . GLN A 1 168 ? -36.553 -1.349 36.063 1.00 87.12 168 GLN A CA 1
ATOM 1218 C C . GLN A 1 168 ? -35.776 -1.373 34.734 1.00 87.12 168 GLN A C 1
ATOM 1220 O O . GLN A 1 168 ? -35.119 -2.350 34.370 1.00 87.12 168 GLN A O 1
ATOM 1225 N N . THR A 1 169 ? -35.767 -0.236 34.031 1.00 83.19 169 THR A N 1
ATOM 1226 C CA . THR A 1 169 ? -35.074 -0.059 32.741 1.00 83.19 169 THR A CA 1
ATOM 1227 C C . THR A 1 169 ? -33.951 0.981 32.817 1.00 83.19 169 THR A C 1
ATOM 1229 O O . THR A 1 169 ? -33.885 1.804 33.732 1.00 83.19 169 THR A O 1
ATOM 1232 N N . ALA A 1 170 ? -33.032 0.971 31.845 1.00 82.06 170 ALA A N 1
ATOM 1233 C CA . ALA A 1 170 ? -31.896 1.898 31.813 1.00 82.06 170 ALA A CA 1
ATOM 1234 C C . ALA A 1 170 ? -32.320 3.361 31.536 1.00 82.06 170 ALA A C 1
ATOM 1236 O O . ALA A 1 170 ? -32.409 3.804 30.385 1.00 82.06 170 ALA A O 1
ATOM 1237 N N . THR A 1 171 ? -32.539 4.140 32.599 1.00 81.25 171 THR A N 1
ATOM 1238 C CA . THR A 1 171 ? -32.994 5.539 32.514 1.00 81.25 171 THR A CA 1
ATOM 1239 C C . THR A 1 171 ? -31.903 6.526 32.090 1.00 81.25 171 THR A C 1
ATOM 1241 O O . THR A 1 171 ? -32.220 7.452 31.334 1.00 81.25 171 THR A O 1
ATOM 1244 N N . MET A 1 172 ? -30.648 6.309 32.504 1.00 78.62 172 MET A N 1
ATOM 1245 C CA . MET A 1 172 ? -29.479 7.168 32.243 1.00 78.62 172 MET A CA 1
ATOM 1246 C C . MET A 1 172 ? -28.433 6.517 31.310 1.00 78.62 172 MET A C 1
ATOM 1248 O O . MET A 1 172 ? -28.368 5.288 31.220 1.00 78.62 172 MET A O 1
ATOM 1252 N N . PRO A 1 173 ? -27.580 7.310 30.623 1.00 77.12 173 PRO A N 1
ATOM 1253 C CA . PRO A 1 173 ? -26.461 6.787 29.841 1.00 77.12 173 PRO A CA 1
ATOM 1254 C C . PRO A 1 173 ? -25.441 6.006 30.699 1.00 77.12 173 PRO A C 1
ATOM 1256 O O . PRO A 1 173 ? -25.251 6.341 31.866 1.00 77.12 173 PRO A O 1
ATOM 1259 N N . PRO A 1 174 ? -24.705 5.034 30.121 1.00 84.81 174 PRO A N 1
ATOM 1260 C CA . PRO A 1 174 ? -24.703 4.661 28.706 1.00 84.81 174 PRO A CA 1
ATOM 1261 C C . PRO A 1 174 ? -25.877 3.744 28.322 1.00 84.81 174 PRO A C 1
ATOM 1263 O O . PRO A 1 174 ? -26.082 2.702 28.928 1.00 84.81 174 PRO A O 1
ATOM 1266 N N . PHE A 1 175 ? -26.587 4.065 27.235 1.00 89.94 175 PHE A N 1
ATOM 1267 C CA . PHE A 1 175 ? -27.741 3.291 26.731 1.00 89.94 175 PHE A CA 1
ATOM 1268 C C . PHE A 1 175 ? -27.379 2.009 25.953 1.00 89.94 175 PHE A C 1
ATOM 1270 O O . PHE A 1 175 ? -28.240 1.360 25.363 1.00 89.94 175 PHE A O 1
ATOM 1277 N N . THR A 1 176 ? -26.100 1.633 25.945 1.00 91.94 176 THR A N 1
ATOM 1278 C CA . THR A 1 176 ? -25.576 0.394 25.352 1.00 91.94 176 THR A CA 1
ATOM 1279 C C . THR A 1 176 ? -24.532 -0.213 26.278 1.00 91.94 176 THR A C 1
ATOM 1281 O O . THR A 1 176 ? -23.754 0.544 26.863 1.00 91.94 176 THR A O 1
ATOM 1284 N N . ILE A 1 177 ? -24.465 -1.540 26.385 1.00 93.88 177 ILE A N 1
ATOM 1285 C CA . ILE A 1 177 ? -23.423 -2.247 27.147 1.00 93.88 177 ILE A CA 1
ATOM 1286 C C . ILE A 1 177 ? -22.757 -3.337 26.305 1.00 93.88 177 ILE A C 1
ATOM 1288 O O . ILE A 1 177 ? -23.367 -3.886 25.387 1.00 93.88 177 ILE A O 1
ATOM 1292 N N . LYS A 1 178 ? -21.511 -3.655 26.661 1.00 94.62 178 LYS A N 1
ATOM 1293 C CA . LYS A 1 178 ? -20.929 -4.982 26.469 1.00 94.62 178 LYS A CA 1
ATOM 1294 C C . LYS A 1 178 ? -20.608 -5.530 27.858 1.00 94.62 178 LYS A C 1
ATOM 1296 O O . LYS A 1 178 ? -19.839 -4.890 28.571 1.00 94.62 178 LYS A O 1
ATOM 1301 N N . GLN A 1 179 ? -21.137 -6.697 28.196 1.00 94.62 179 GLN A N 1
ATOM 1302 C CA . GLN A 1 179 ? -20.674 -7.508 29.321 1.00 94.62 179 GLN A CA 1
ATOM 1303 C C . GLN A 1 179 ? -19.882 -8.712 28.811 1.00 94.62 179 GLN A C 1
ATOM 1305 O O . GLN A 1 179 ? -20.013 -9.106 27.649 1.00 94.62 179 GLN A O 1
ATOM 1310 N N . SER A 1 180 ? -19.022 -9.264 29.662 1.00 93.19 180 SER A N 1
ATOM 1311 C CA . SER A 1 180 ? -18.265 -10.486 29.375 1.00 93.19 180 SER A CA 1
ATOM 1312 C C . SER A 1 180 ? -18.366 -11.409 30.580 1.00 93.19 180 SER A C 1
ATOM 1314 O O . SER A 1 180 ? -18.075 -10.973 31.690 1.00 93.19 180 SER A O 1
ATOM 1316 N N . ILE A 1 181 ? -18.784 -12.648 30.356 1.00 91.19 181 ILE A N 1
ATOM 1317 C CA . ILE A 1 181 ? -18.881 -13.698 31.372 1.00 91.19 181 ILE A CA 1
ATOM 1318 C C . ILE A 1 181 ? -18.123 -14.931 30.876 1.00 91.19 181 ILE A C 1
ATOM 1320 O O . ILE A 1 181 ? -17.879 -15.067 29.676 1.00 91.19 181 ILE A O 1
ATOM 1324 N N . LYS A 1 182 ? -17.781 -15.839 31.788 1.00 87.06 182 LYS A N 1
ATOM 1325 C CA . LYS A 1 182 ? -17.293 -17.174 31.438 1.00 87.06 182 LYS A CA 1
ATOM 1326 C C . LYS A 1 182 ? -18.353 -18.198 31.800 1.00 87.06 182 LYS A C 1
ATOM 1328 O O . LYS A 1 182 ? -18.889 -18.147 32.906 1.00 87.06 182 LYS A O 1
ATOM 1333 N N . ILE A 1 183 ? -18.652 -19.095 30.868 1.00 83.06 183 ILE A N 1
ATOM 1334 C CA . ILE A 1 183 ? -19.524 -20.243 31.129 1.00 83.06 183 ILE A CA 1
ATOM 1335 C C . ILE A 1 183 ? -18.680 -21.424 31.606 1.00 83.06 183 ILE A C 1
ATOM 1337 O O . ILE A 1 183 ? -17.532 -21.595 31.177 1.00 83.06 183 ILE A O 1
ATOM 1341 N N . VAL A 1 184 ? -19.248 -22.226 32.505 1.00 69.69 184 VAL A N 1
ATOM 1342 C CA . VAL A 1 184 ? -18.598 -23.446 32.989 1.00 69.69 184 VAL A CA 1
ATOM 1343 C C . VAL A 1 184 ? -18.672 -24.491 31.874 1.00 69.69 184 VAL A C 1
ATOM 1345 O O . VAL A 1 184 ? -19.724 -24.714 31.273 1.00 69.69 184 VAL A O 1
ATOM 1348 N N . ALA A 1 185 ? -17.520 -25.070 31.549 1.00 63.88 185 ALA A N 1
ATOM 1349 C CA . ALA A 1 185 ? -17.308 -26.082 30.519 1.00 63.88 185 ALA A CA 1
ATOM 1350 C C . ALA A 1 185 ? -15.978 -26.801 30.817 1.00 63.88 185 ALA A C 1
ATOM 1352 O O . ALA A 1 185 ? -15.180 -26.304 31.611 1.00 63.88 185 ALA A O 1
ATOM 1353 N N . ALA A 1 186 ? -15.711 -27.941 30.165 1.00 58.06 186 ALA A N 1
ATOM 1354 C CA . ALA A 1 186 ? -14.461 -28.698 30.355 1.00 58.06 186 ALA A CA 1
ATOM 1355 C C . ALA A 1 186 ? -13.189 -27.859 30.084 1.00 58.06 186 ALA A C 1
ATOM 1357 O O . ALA A 1 186 ? -12.145 -28.094 30.684 1.00 58.06 186 ALA A O 1
ATOM 1358 N N . ALA A 1 187 ? -13.307 -26.837 29.232 1.00 65.62 187 ALA A N 1
ATOM 1359 C CA . ALA A 1 187 ? -12.436 -25.667 29.217 1.00 65.62 187 ALA A CA 1
ATOM 1360 C C . ALA A 1 187 ? -13.330 -24.408 29.257 1.00 65.62 187 ALA A C 1
ATOM 1362 O O . ALA A 1 187 ? -14.301 -24.372 28.497 1.00 65.62 187 ALA A O 1
ATOM 1363 N N . PRO A 1 188 ? -13.053 -23.385 30.092 1.00 76.06 188 PRO A N 1
ATOM 1364 C CA . PRO A 1 188 ? -13.911 -22.203 30.204 1.00 76.06 188 PRO A CA 1
ATOM 1365 C C . PRO A 1 188 ? -14.077 -21.459 28.873 1.00 76.06 188 PRO A C 1
ATOM 1367 O O . PRO A 1 188 ? -13.085 -21.108 28.232 1.00 76.06 188 PRO A O 1
ATOM 1370 N N . VAL A 1 189 ? -15.323 -21.170 28.487 1.00 83.12 189 VAL A N 1
ATOM 1371 C CA . VAL A 1 189 ? -15.651 -20.457 27.239 1.00 83.12 189 VAL A CA 1
ATOM 1372 C C . VAL A 1 189 ? -16.052 -19.015 27.551 1.00 83.12 189 VAL A C 1
ATOM 1374 O O . VAL A 1 189 ? -16.859 -18.764 28.449 1.00 83.12 189 VAL A O 1
ATOM 1377 N N . ASP A 1 190 ? -15.493 -18.064 26.802 1.00 88.81 190 ASP A N 1
ATOM 1378 C CA . ASP A 1 190 ? -15.838 -16.646 26.896 1.00 88.81 190 ASP A CA 1
ATOM 1379 C C . ASP A 1 190 ? -17.162 -16.348 26.167 1.00 88.81 190 ASP A C 1
ATOM 1381 O O . ASP A 1 190 ? -17.366 -16.718 25.006 1.00 88.81 190 ASP A O 1
ATOM 1385 N N . VAL A 1 191 ? -18.065 -15.646 26.858 1.00 91.38 191 VAL A N 1
ATOM 1386 C CA . VAL A 1 191 ? -19.357 -15.192 26.328 1.00 91.38 191 VAL A CA 1
ATOM 1387 C C . VAL A 1 191 ? -19.478 -13.678 26.485 1.00 91.38 191 VAL A C 1
ATOM 1389 O O . VAL A 1 191 ? -19.229 -13.095 27.541 1.00 91.38 191 VAL A O 1
ATOM 1392 N N . HIS A 1 192 ? -19.870 -13.012 25.407 1.00 94.38 192 HIS A N 1
ATOM 1393 C CA . HIS A 1 192 ? -19.956 -11.567 25.275 1.00 94.38 192 HIS A CA 1
ATOM 1394 C C . HIS A 1 192 ? -21.399 -11.129 25.014 1.00 94.38 192 HIS A C 1
ATOM 1396 O O . HIS A 1 192 ? -21.953 -11.383 23.946 1.00 94.38 192 HIS A O 1
ATOM 1402 N N . ILE A 1 193 ? -21.999 -10.418 25.967 1.00 96.00 193 ILE A N 1
ATOM 1403 C CA . ILE A 1 193 ? -23.391 -9.963 25.883 1.00 96.00 193 ILE A CA 1
ATOM 1404 C C . ILE A 1 193 ? -23.406 -8.498 25.450 1.00 96.00 193 ILE A C 1
ATOM 1406 O O . ILE A 1 193 ? -22.877 -7.633 26.151 1.00 96.00 193 ILE A O 1
ATOM 1410 N N . TYR A 1 194 ? -24.010 -8.211 24.303 1.00 96.62 194 TYR A N 1
ATOM 1411 C CA . TYR A 1 194 ? -24.173 -6.869 23.752 1.00 96.62 194 TYR A CA 1
ATOM 1412 C C . TYR A 1 194 ? -25.644 -6.457 23.839 1.00 96.62 194 TYR A C 1
ATOM 1414 O O . TYR A 1 194 ? -26.482 -7.095 23.210 1.00 96.62 194 TYR A O 1
ATOM 1422 N N . SER A 1 195 ? -25.963 -5.370 24.546 1.00 95.25 195 SER A N 1
ATOM 1423 C CA . SER A 1 195 ? -27.358 -4.916 24.698 1.00 95.25 195 SER A CA 1
ATOM 1424 C C . SER A 1 195 ? -27.518 -3.414 24.493 1.00 95.25 195 SER A C 1
ATOM 1426 O O . SER A 1 195 ? -26.596 -2.634 24.761 1.00 95.25 195 SER A O 1
ATOM 1428 N N . LYS A 1 196 ? -28.703 -2.997 24.035 1.00 94.00 196 LYS A N 1
ATOM 1429 C CA . LYS A 1 196 ? -29.092 -1.596 23.810 1.00 94.00 196 LYS A CA 1
ATOM 1430 C C . LYS A 1 196 ? -30.520 -1.334 24.287 1.00 94.00 196 LYS A C 1
ATOM 1432 O O . LYS A 1 196 ? -31.394 -2.150 24.013 1.00 94.00 196 LYS A O 1
ATOM 1437 N N . SER A 1 197 ? -30.754 -0.170 24.890 1.00 91.19 197 SER A N 1
ATOM 1438 C CA . SER A 1 197 ? -32.106 0.301 25.213 1.00 91.19 197 SER A CA 1
ATOM 1439 C C . SER A 1 197 ? -32.731 1.095 24.071 1.00 91.19 197 SER A C 1
ATOM 1441 O O . SER A 1 197 ? -32.033 1.578 23.167 1.00 91.19 197 SER A O 1
ATOM 1443 N N . THR A 1 198 ? -34.049 1.276 24.133 1.00 87.12 198 THR A N 1
ATOM 1444 C CA . THR A 1 198 ? -34.845 2.129 23.230 1.00 87.12 198 THR A CA 1
ATOM 1445 C C . THR A 1 198 ? -34.238 3.529 23.067 1.00 87.12 198 THR A C 1
ATOM 1447 O O . THR A 1 198 ? -34.098 4.045 21.955 1.00 87.12 198 THR A O 1
ATOM 1450 N N . LYS A 1 199 ? -33.767 4.119 24.176 1.00 86.44 199 LYS A N 1
ATOM 1451 C CA . LYS A 1 199 ? -33.134 5.450 24.226 1.00 86.44 199 LYS A CA 1
ATOM 1452 C C . LYS A 1 199 ? -31.848 5.569 23.396 1.00 86.44 199 LYS A C 1
ATOM 1454 O O . LYS A 1 199 ? -31.463 6.681 23.046 1.00 86.44 199 LYS A O 1
ATOM 1459 N N . SER A 1 200 ? -31.185 4.460 23.055 1.00 86.44 200 SER A N 1
ATOM 1460 C CA . SER A 1 200 ? -29.951 4.485 22.252 1.00 86.44 200 SER A CA 1
ATOM 1461 C C . SER A 1 200 ? -30.162 4.964 20.810 1.00 86.44 200 SER A C 1
ATOM 1463 O O . SER A 1 200 ? -29.229 5.495 20.208 1.00 86.44 200 SER A O 1
ATOM 1465 N N . ARG A 1 201 ? -31.358 4.740 20.238 1.00 84.19 201 ARG A N 1
ATOM 1466 C CA . ARG A 1 201 ? -31.667 4.896 18.800 1.00 84.19 201 ARG A CA 1
ATOM 1467 C C . ARG A 1 201 ? -30.665 4.202 17.856 1.00 84.19 201 ARG A C 1
ATOM 1469 O O . ARG A 1 201 ? -30.489 4.602 16.703 1.00 84.19 201 ARG A O 1
ATOM 1476 N N . TYR A 1 202 ? -29.943 3.193 18.347 1.00 84.88 202 TYR A N 1
ATOM 1477 C CA . TYR A 1 202 ? -28.896 2.499 17.599 1.00 84.88 202 TYR A CA 1
ATOM 1478 C C . TYR A 1 202 ? -29.420 1.226 16.936 1.00 84.88 202 TYR A C 1
ATOM 1480 O O . TYR A 1 202 ? -30.246 0.509 17.483 1.00 84.88 202 TYR A O 1
ATOM 1488 N N . GLU A 1 203 ? -28.875 0.938 15.759 1.00 86.88 203 GLU A N 1
ATOM 1489 C CA . GLU A 1 203 ? -29.068 -0.300 15.002 1.00 86.88 203 GLU A CA 1
ATOM 1490 C C . GLU A 1 203 ? -28.148 -1.388 15.602 1.00 86.88 203 GLU A C 1
ATOM 1492 O O . GLU A 1 203 ? -26.925 -1.200 15.617 1.00 86.88 203 GLU A O 1
ATOM 1497 N N . ILE A 1 204 ? -28.701 -2.475 16.160 1.00 90.62 204 ILE A N 1
ATOM 1498 C CA . ILE A 1 204 ? -27.925 -3.443 16.963 1.00 90.62 204 ILE A CA 1
ATOM 1499 C C . ILE A 1 204 ? -26.789 -4.119 16.180 1.00 90.62 204 ILE A C 1
ATOM 1501 O O . ILE A 1 204 ? -25.687 -4.258 16.709 1.00 90.62 204 ILE A O 1
ATOM 1505 N N . TYR A 1 205 ? -26.988 -4.441 14.905 1.00 91.06 205 TYR A N 1
ATOM 1506 C CA . TYR A 1 205 ? -26.001 -5.105 14.061 1.00 91.06 205 TYR A CA 1
ATOM 1507 C C . TYR A 1 205 ? -24.845 -4.152 13.721 1.00 91.06 205 TYR A C 1
ATOM 1509 O O . TYR A 1 205 ? -23.707 -4.404 14.111 1.00 91.06 205 TYR A O 1
ATOM 1517 N N . LYS A 1 206 ? -25.089 -3.007 13.072 1.00 83.94 206 LYS A N 1
ATOM 1518 C CA . LYS A 1 206 ? -24.021 -2.084 12.628 1.00 83.94 206 LYS A CA 1
ATOM 1519 C C . LYS A 1 206 ? -23.443 -1.199 13.728 1.00 83.94 206 LYS A C 1
ATOM 1521 O O . LYS A 1 206 ? -22.255 -0.862 13.686 1.00 83.94 206 LYS A O 1
ATOM 1526 N N . LYS A 1 207 ? -24.267 -0.713 14.662 1.00 85.56 207 LYS A N 1
ATOM 1527 C CA . LYS A 1 207 ? -23.846 0.295 15.658 1.00 85.56 207 LYS A CA 1
ATOM 1528 C C . LYS A 1 207 ? -23.414 -0.330 16.983 1.00 85.56 207 LYS A C 1
ATOM 1530 O O . LYS A 1 207 ? -22.650 0.328 17.689 1.00 85.56 207 LYS A O 1
ATOM 1535 N N . VAL A 1 208 ? -23.828 -1.562 17.290 1.00 89.19 208 VAL A N 1
ATOM 1536 C CA . VAL A 1 208 ? -23.407 -2.284 18.504 1.00 89.19 208 VAL A CA 1
ATOM 1537 C C . VAL A 1 208 ? -22.483 -3.453 18.148 1.00 89.19 208 VAL A C 1
ATOM 1539 O O . VAL A 1 208 ? -21.279 -3.341 18.381 1.00 89.19 208 VAL A O 1
ATOM 1542 N N . LEU A 1 209 ? -22.984 -4.514 17.509 1.00 90.44 209 LEU A N 1
ATOM 1543 C CA . LEU A 1 209 ? -22.241 -5.754 17.235 1.00 90.44 209 LEU A CA 1
ATOM 1544 C C . LEU A 1 209 ? -21.014 -5.545 16.342 1.00 90.44 209 LEU A C 1
ATOM 1546 O O . LEU A 1 209 ? -19.893 -5.801 16.767 1.00 90.44 209 LEU A O 1
ATOM 1550 N N . LEU A 1 210 ? -21.177 -4.992 15.142 1.00 83.25 210 LEU A N 1
ATOM 1551 C CA . LEU A 1 210 ? -20.093 -4.760 14.177 1.00 83.25 210 LEU A CA 1
ATOM 1552 C C . LEU A 1 210 ? -18.985 -3.844 14.738 1.00 83.25 210 LEU A C 1
ATOM 1554 O O . LEU A 1 210 ? -17.796 -4.011 14.450 1.00 83.25 210 LEU A O 1
ATOM 1558 N N . ARG A 1 211 ? -19.358 -2.873 15.584 1.00 81.12 211 ARG A N 1
ATOM 1559 C CA . ARG A 1 211 ? -18.407 -2.005 16.301 1.00 81.12 211 ARG A CA 1
ATOM 1560 C C . ARG A 1 211 ? -17.735 -2.712 17.480 1.00 81.12 211 ARG A C 1
ATOM 1562 O O . ARG A 1 211 ? -16.562 -2.444 17.739 1.00 81.12 211 ARG A O 1
ATOM 1569 N N . GLY A 1 212 ? -18.468 -3.577 18.176 1.00 83.44 212 GLY A N 1
ATOM 1570 C CA . GLY A 1 212 ? -18.023 -4.321 19.349 1.00 83.44 212 GLY A CA 1
ATOM 1571 C C . GLY A 1 212 ? -17.107 -5.499 19.021 1.00 83.44 212 GLY A C 1
ATOM 1572 O O . GLY A 1 212 ? -16.087 -5.664 19.685 1.00 83.44 212 GLY A O 1
ATOM 1573 N N . LEU A 1 213 ? -17.452 -6.275 17.993 1.00 83.69 213 LEU A N 1
ATOM 1574 C CA . LEU A 1 213 ? -16.694 -7.420 17.477 1.00 83.69 213 LEU A CA 1
ATOM 1575 C C . LEU A 1 213 ? -15.513 -6.985 16.602 1.00 83.69 213 LEU A C 1
ATOM 1577 O O . LEU A 1 213 ? -14.495 -7.665 16.558 1.00 83.69 213 LEU A O 1
ATOM 1581 N N . LYS A 1 214 ? -15.633 -5.840 15.912 1.00 79.56 214 LYS A N 1
ATOM 1582 C CA . LYS A 1 214 ? -14.625 -5.275 14.990 1.00 79.56 214 LYS A CA 1
ATOM 1583 C C . LYS A 1 214 ? -14.264 -6.155 13.776 1.00 79.56 214 LYS A C 1
ATOM 1585 O O . LYS A 1 214 ? -13.291 -5.821 13.097 1.00 79.56 214 LYS A O 1
ATOM 1590 N N . LYS A 1 215 ? -15.057 -7.192 13.495 1.00 78.38 215 LYS A N 1
ATOM 1591 C CA . LYS A 1 215 ? -14.959 -8.142 12.369 1.00 78.38 215 LYS A CA 1
ATOM 1592 C C . LYS A 1 215 ? -16.088 -7.895 11.351 1.00 78.38 215 LYS A C 1
ATOM 1594 O O . LYS A 1 215 ? -16.989 -7.101 11.628 1.00 78.38 215 LYS A O 1
ATOM 1599 N N . THR A 1 216 ? -16.073 -8.578 10.206 1.00 79.19 216 THR A N 1
ATOM 1600 C CA . THR A 1 216 ? -17.277 -8.752 9.367 1.00 79.19 216 THR A CA 1
ATOM 1601 C C . THR A 1 216 ? -18.252 -9.686 10.081 1.00 79.19 216 THR A C 1
ATOM 1603 O O . THR A 1 216 ? -17.823 -10.522 10.873 1.00 79.19 216 THR A O 1
ATOM 1606 N N . ILE A 1 217 ? -19.550 -9.535 9.826 1.00 87.56 217 ILE A N 1
ATOM 1607 C CA . ILE A 1 217 ? -20.592 -10.439 10.321 1.00 87.56 217 ILE A CA 1
ATOM 1608 C C . ILE A 1 217 ? -21.436 -10.947 9.147 1.00 87.56 217 ILE A C 1
ATOM 1610 O O . ILE A 1 217 ? -21.813 -10.158 8.276 1.00 87.56 217 ILE A O 1
ATOM 1614 N N . LYS A 1 218 ? -21.727 -12.249 9.118 1.00 89.94 218 LYS A N 1
ATOM 1615 C CA . LYS A 1 218 ? -22.754 -12.855 8.255 1.00 89.94 218 LYS A CA 1
ATOM 1616 C C . LYS A 1 218 ? -24.043 -12.982 9.073 1.00 89.94 218 LYS A C 1
ATOM 1618 O O . LYS A 1 218 ? -23.950 -13.334 10.244 1.00 89.94 218 LYS A O 1
ATOM 1623 N N . VAL A 1 219 ? -25.208 -12.668 8.502 1.00 92.06 219 VAL A N 1
ATOM 1624 C CA . VAL A 1 219 ? -26.481 -12.530 9.240 1.00 92.06 219 VAL A CA 1
ATOM 1625 C C . VAL A 1 219 ? -27.575 -13.447 8.692 1.00 92.06 219 VAL A C 1
ATOM 1627 O O . VAL A 1 219 ? -27.973 -13.307 7.531 1.00 92.06 219 VAL A O 1
ATOM 1630 N N . TRP A 1 220 ? -28.108 -14.317 9.553 1.00 92.31 220 TRP A N 1
ATOM 1631 C CA . TRP A 1 220 ? -29.355 -15.057 9.345 1.00 92.31 220 TRP A CA 1
ATOM 1632 C C . TRP A 1 220 ? -30.451 -14.398 10.174 1.00 92.31 220 TRP A C 1
ATOM 1634 O O . TRP A 1 220 ? -30.319 -14.268 11.390 1.00 92.31 220 TRP A O 1
ATOM 1644 N N . SER A 1 221 ? -31.490 -13.898 9.510 1.00 90.44 221 SER A N 1
ATOM 1645 C CA . SER A 1 221 ? -32.578 -13.164 10.153 1.00 90.44 221 SER A CA 1
ATOM 1646 C C . SER A 1 221 ? -33.662 -12.793 9.138 1.00 90.44 221 SER A C 1
ATOM 1648 O O . SER A 1 221 ? -33.342 -12.517 7.974 1.00 90.44 221 SER A O 1
ATOM 1650 N N . ARG A 1 222 ? -34.914 -12.696 9.609 1.00 86.19 222 ARG A N 1
ATOM 1651 C CA . ARG A 1 222 ? -36.037 -12.038 8.915 1.00 86.19 222 ARG A CA 1
ATOM 1652 C C . ARG A 1 222 ? -35.739 -10.565 8.639 1.00 86.19 222 ARG A C 1
ATOM 1654 O O . ARG A 1 222 ? -35.045 -9.902 9.411 1.00 86.19 222 ARG A O 1
ATOM 1661 N N . ARG A 1 223 ? -36.276 -10.032 7.537 1.00 80.62 223 ARG A N 1
ATOM 1662 C CA . ARG A 1 223 ? -35.907 -8.702 7.020 1.00 80.62 223 ARG A CA 1
ATOM 1663 C C . ARG A 1 223 ? -37.127 -7.921 6.568 1.00 80.62 223 ARG A C 1
ATOM 1665 O O . ARG A 1 223 ? -38.046 -8.477 5.984 1.00 80.62 223 ARG A O 1
ATOM 1672 N N . ASP A 1 224 ? -37.089 -6.609 6.766 1.00 70.56 224 ASP A N 1
ATOM 1673 C CA . ASP A 1 224 ? -38.130 -5.676 6.309 1.00 70.56 224 ASP A CA 1
ATOM 1674 C C . ASP A 1 224 ? -37.872 -5.124 4.895 1.00 70.56 224 ASP A C 1
ATOM 1676 O O . ASP A 1 224 ? -38.470 -4.128 4.492 1.00 70.56 224 ASP A O 1
ATOM 1680 N N . ASN A 1 225 ? -36.918 -5.721 4.174 1.00 65.25 225 ASN A N 1
ATOM 1681 C CA . ASN A 1 225 ? -36.359 -5.270 2.898 1.00 65.25 225 ASN A CA 1
ATOM 1682 C C . ASN A 1 225 ? -35.741 -3.856 2.871 1.00 65.25 225 ASN A C 1
ATOM 1684 O O . ASN A 1 225 ? -35.124 -3.517 1.857 1.00 65.25 225 ASN A O 1
ATOM 1688 N N . LYS A 1 226 ? -35.815 -3.066 3.954 1.00 66.56 226 LYS A N 1
ATOM 1689 C CA . LYS A 1 226 ? -35.258 -1.702 4.054 1.00 66.56 226 LYS A CA 1
ATOM 1690 C C . LYS A 1 226 ? -33.790 -1.716 4.466 1.00 66.56 226 LYS A C 1
ATOM 1692 O O . LYS A 1 226 ? -33.027 -0.866 4.009 1.00 66.56 226 LYS A O 1
ATOM 1697 N N . LEU A 1 227 ? -33.379 -2.659 5.315 1.00 58.47 227 LEU A N 1
ATOM 1698 C CA . LEU A 1 227 ? -31.960 -2.903 5.579 1.00 58.47 227 LEU A CA 1
ATOM 1699 C C . LEU A 1 227 ? -31.386 -3.896 4.557 1.00 58.47 227 LEU A C 1
ATOM 1701 O O . LEU A 1 227 ? -31.922 -4.982 4.348 1.00 58.47 227 LEU A O 1
ATOM 1705 N N . LYS A 1 228 ? -30.276 -3.511 3.921 1.00 67.44 228 LYS A N 1
ATOM 1706 C CA . LYS A 1 228 ? -29.508 -4.320 2.959 1.00 67.44 228 LYS A CA 1
ATOM 1707 C C . LYS A 1 228 ? -28.100 -4.576 3.504 1.00 67.44 228 LYS A C 1
ATOM 1709 O O . LYS A 1 228 ? -27.640 -3.835 4.373 1.00 67.44 228 LYS A O 1
ATOM 1714 N N . GLY A 1 229 ? -27.405 -5.578 2.960 1.00 63.84 229 GLY A N 1
ATOM 1715 C CA . GLY A 1 229 ? -26.016 -5.883 3.318 1.00 63.84 229 GLY A CA 1
ATOM 1716 C C . GLY A 1 229 ? -25.115 -4.645 3.240 1.00 63.84 229 GLY A C 1
ATOM 1717 O O . GLY A 1 229 ? -25.112 -3.917 2.246 1.00 63.84 229 GLY A O 1
ATOM 1718 N N . ASP A 1 230 ? -24.358 -4.383 4.305 1.00 57.09 230 ASP A N 1
ATOM 1719 C CA . ASP A 1 230 ? -23.536 -3.182 4.437 1.00 57.09 230 ASP A CA 1
ATOM 1720 C C . ASP A 1 230 ? -22.052 -3.508 4.339 1.00 57.09 230 ASP A C 1
ATOM 1722 O O . ASP A 1 230 ? -21.355 -3.730 5.329 1.00 57.09 230 ASP A O 1
ATOM 1726 N N . CYS A 1 231 ? -21.552 -3.476 3.115 1.00 53.06 231 CYS A N 1
ATOM 1727 C CA . CYS A 1 231 ? -20.142 -3.673 2.839 1.00 53.06 231 CYS A CA 1
ATOM 1728 C C . CYS A 1 231 ? -19.262 -2.427 3.113 1.00 53.06 231 CYS A C 1
ATOM 1730 O O . CYS A 1 231 ? -18.078 -2.467 2.834 1.00 53.06 231 CYS A O 1
ATOM 1732 N N . ARG A 1 232 ? -19.748 -1.276 3.606 1.00 44.41 232 ARG A N 1
ATOM 1733 C CA . ARG A 1 232 ? -18.995 0.008 3.509 1.00 44.41 232 ARG A CA 1
ATOM 1734 C C . ARG A 1 232 ? -17.678 0.133 4.302 1.00 44.41 232 ARG A C 1
ATOM 1736 O O . ARG A 1 232 ? -16.980 1.129 4.110 1.00 44.41 232 ARG A O 1
ATOM 1743 N N . VAL A 1 233 ? -17.316 -0.799 5.188 1.00 39.88 233 VAL A N 1
ATOM 1744 C CA . VAL A 1 233 ? -16.164 -0.644 6.101 1.00 39.88 233 VAL A CA 1
ATOM 1745 C C . VAL A 1 233 ? -15.154 -1.777 5.921 1.00 39.88 233 VAL A C 1
ATOM 1747 O O . VAL A 1 233 ? -15.486 -2.948 6.068 1.00 39.88 233 VAL A O 1
ATOM 1750 N N . LEU A 1 234 ? -13.890 -1.424 5.654 1.00 37.91 234 LEU A N 1
ATOM 1751 C CA . LEU A 1 234 ? -12.802 -2.396 5.494 1.00 37.91 234 LEU A CA 1
ATOM 1752 C C . LEU A 1 234 ? -12.739 -3.349 6.704 1.00 37.91 234 LEU A C 1
ATOM 1754 O O . LEU A 1 234 ? -12.692 -2.888 7.845 1.00 37.91 234 LEU A O 1
ATOM 1758 N N . GLN A 1 235 ? -12.740 -4.661 6.441 1.00 46.88 235 GLN A N 1
ATOM 1759 C CA . GLN A 1 235 ? -12.731 -5.738 7.448 1.00 46.88 235 GLN A CA 1
ATOM 1760 C C . GLN A 1 235 ? -13.937 -5.749 8.419 1.00 46.88 235 GLN A C 1
ATOM 1762 O O . GLN A 1 235 ? -13.905 -6.468 9.416 1.00 46.88 235 GLN A O 1
ATOM 1767 N N . ARG A 1 236 ? -15.003 -4.978 8.148 1.00 60.78 236 ARG A N 1
ATOM 1768 C CA . ARG A 1 236 ? -16.221 -4.889 8.977 1.00 60.78 236 ARG A CA 1
ATOM 1769 C C . ARG A 1 236 ? -17.474 -4.733 8.118 1.00 60.78 236 ARG A C 1
ATOM 1771 O O . ARG A 1 236 ? -18.139 -3.699 8.162 1.00 60.78 236 ARG A O 1
ATOM 1778 N N . ASN A 1 237 ? -17.789 -5.759 7.339 1.00 62.78 237 ASN A N 1
ATOM 1779 C CA . ASN A 1 237 ? -19.004 -5.792 6.528 1.00 62.78 237 ASN A CA 1
ATOM 1780 C C . ASN A 1 237 ? -20.185 -6.392 7.311 1.00 62.78 237 ASN A C 1
ATOM 1782 O O . ASN A 1 237 ? -19.990 -7.155 8.255 1.00 62.78 237 ASN A O 1
ATOM 1786 N N . ILE A 1 238 ? -21.406 -6.100 6.870 1.00 77.81 238 ILE A N 1
ATOM 1787 C CA . ILE A 1 238 ? -22.601 -6.901 7.158 1.00 77.81 238 ILE A CA 1
ATOM 1788 C C . ILE A 1 238 ? -22.951 -7.649 5.876 1.00 77.81 238 ILE A C 1
ATOM 1790 O O . ILE A 1 238 ? -23.357 -7.029 4.893 1.00 77.81 238 ILE A O 1
ATOM 1794 N N . ARG A 1 239 ? -22.772 -8.967 5.884 1.00 77.38 239 ARG A N 1
ATOM 1795 C CA . ARG A 1 239 ? -23.179 -9.879 4.812 1.00 77.38 239 ARG A CA 1
ATOM 1796 C C . ARG A 1 239 ? -24.479 -10.560 5.213 1.00 77.38 239 ARG A C 1
ATOM 1798 O O . ARG A 1 239 ? -24.661 -10.900 6.378 1.00 77.38 239 ARG A O 1
ATOM 1805 N N . LEU A 1 240 ? -25.380 -10.750 4.264 1.00 83.75 240 LEU A N 1
ATOM 1806 C CA . LEU A 1 240 ? -26.663 -11.402 4.504 1.00 83.75 240 LEU A CA 1
ATOM 1807 C C . LEU A 1 240 ? -26.572 -12.846 4.016 1.00 83.75 240 LEU A C 1
ATOM 1809 O O . LEU A 1 240 ? -26.051 -13.078 2.932 1.00 83.75 240 LEU A O 1
ATOM 1813 N N . ILE A 1 241 ? -27.011 -13.820 4.809 1.00 84.81 241 ILE A N 1
ATOM 1814 C CA . ILE A 1 241 ? -26.997 -15.236 4.408 1.00 84.81 241 ILE A CA 1
ATOM 1815 C C . ILE A 1 241 ? -28.158 -15.471 3.428 1.00 84.81 241 ILE A C 1
ATOM 1817 O O . ILE A 1 241 ? -29.237 -14.901 3.614 1.00 84.81 241 ILE A O 1
ATOM 1821 N N . LYS A 1 242 ? -27.936 -16.246 2.360 1.00 79.88 242 LYS A N 1
ATOM 1822 C CA . LYS A 1 242 ? -28.991 -16.557 1.380 1.00 79.88 242 LYS A CA 1
ATOM 1823 C C . LYS A 1 242 ? -30.051 -17.457 2.007 1.00 79.88 242 LYS A C 1
ATOM 1825 O O . LYS A 1 242 ? -29.729 -18.307 2.829 1.00 79.88 242 LYS A O 1
ATOM 1830 N N . SER A 1 243 ? -31.292 -17.301 1.559 1.00 77.81 243 SER A N 1
ATOM 1831 C CA . SER A 1 243 ? -32.380 -18.236 1.842 1.00 77.81 243 SER A CA 1
ATOM 1832 C C . SER A 1 243 ? -32.819 -18.935 0.546 1.00 77.81 243 SER A C 1
ATOM 1834 O O . SER A 1 243 ? -32.826 -18.268 -0.493 1.00 77.81 243 SER A O 1
ATOM 1836 N N . PRO A 1 244 ? -33.180 -20.233 0.568 1.00 81.06 244 PRO A N 1
ATOM 1837 C CA . PRO A 1 244 ? -33.081 -21.162 1.700 1.00 81.06 244 PRO A CA 1
ATOM 1838 C C . PRO A 1 244 ? -31.624 -21.518 2.063 1.00 81.06 244 PRO A C 1
ATOM 1840 O O . PRO A 1 244 ? -30.706 -21.318 1.267 1.00 81.06 244 PRO A O 1
ATOM 1843 N N . ALA A 1 245 ? -31.426 -22.062 3.263 1.00 78.56 245 ALA A N 1
ATOM 1844 C CA . ALA A 1 245 ? -30.160 -22.611 3.753 1.00 78.56 245 ALA A CA 1
ATOM 1845 C C . ALA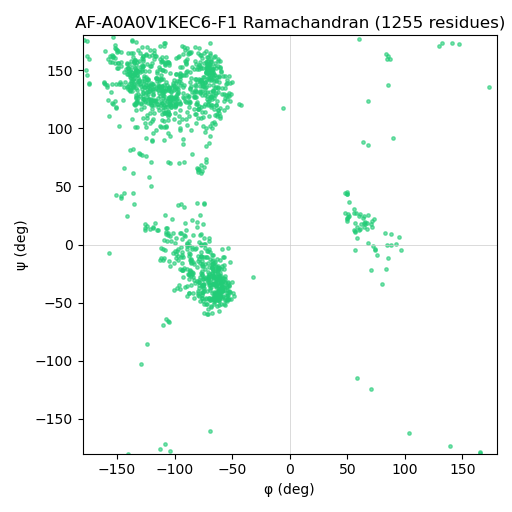 A 1 245 ? -30.344 -24.065 4.223 1.00 78.56 245 ALA A C 1
ATOM 1847 O O . ALA A 1 245 ? -31.469 -24.510 4.440 1.00 78.56 245 ALA A O 1
ATOM 1848 N N . GLN A 1 246 ? -29.244 -24.803 4.373 1.00 80.00 246 GLN A N 1
ATOM 1849 C CA . GLN A 1 246 ? -29.240 -26.192 4.846 1.00 80.00 246 GLN A CA 1
ATOM 1850 C C . GLN A 1 246 ? -28.622 -26.265 6.243 1.00 80.00 246 GLN A C 1
ATOM 1852 O O . GLN A 1 246 ? -27.533 -25.730 6.456 1.00 80.00 246 GLN A O 1
ATOM 1857 N N . ILE A 1 247 ? -29.311 -26.925 7.171 1.00 76.75 247 ILE A N 1
ATOM 1858 C CA . ILE A 1 247 ? -28.841 -27.270 8.514 1.00 76.75 247 ILE A CA 1
ATOM 1859 C C . ILE A 1 247 ? -28.724 -28.792 8.539 1.00 76.75 247 ILE A C 1
ATOM 1861 O O . ILE A 1 247 ? -29.732 -29.482 8.659 1.00 76.75 247 ILE A O 1
ATOM 1865 N N . ASP A 1 248 ? -27.502 -29.311 8.417 1.00 73.75 248 ASP A N 1
ATOM 1866 C CA . ASP A 1 248 ? -27.253 -30.755 8.314 1.00 73.75 248 ASP A CA 1
ATOM 1867 C C . ASP A 1 248 ? -27.991 -31.376 7.103 1.00 73.75 248 ASP A C 1
ATOM 1869 O O . ASP A 1 248 ? -27.702 -31.004 5.965 1.00 73.75 248 ASP A O 1
ATOM 1873 N N . ASP A 1 249 ? -28.953 -32.269 7.336 1.00 70.44 249 ASP A N 1
ATOM 1874 C CA . ASP A 1 249 ? -29.843 -32.894 6.347 1.00 70.44 249 ASP A CA 1
ATOM 1875 C C . ASP A 1 249 ? -31.153 -32.107 6.091 1.00 70.44 249 ASP A C 1
ATOM 1877 O O . ASP A 1 249 ? -31.988 -32.545 5.298 1.00 70.44 249 ASP A O 1
ATOM 1881 N N . HIS A 1 250 ? -31.349 -30.948 6.737 1.00 72.94 250 HIS A N 1
ATOM 1882 C CA . HIS A 1 250 ? -32.629 -30.235 6.777 1.00 72.94 250 HIS A CA 1
ATOM 1883 C C . HIS A 1 250 ? -32.596 -28.843 6.118 1.00 72.94 250 HIS A C 1
ATOM 1885 O O . HIS A 1 250 ? -31.879 -27.933 6.543 1.00 72.94 250 HIS A O 1
ATOM 1891 N N . ALA A 1 251 ? -33.490 -28.612 5.152 1.00 74.50 251 ALA A N 1
ATOM 1892 C CA . ALA A 1 251 ? -33.665 -27.309 4.508 1.00 74.50 251 ALA A CA 1
ATOM 1893 C C . ALA A 1 251 ? -34.463 -26.330 5.390 1.00 74.50 251 ALA A C 1
ATOM 1895 O O . ALA A 1 251 ? -35.497 -26.684 5.949 1.00 74.50 251 ALA A O 1
ATOM 1896 N N . THR A 1 252 ? -34.036 -25.073 5.487 1.00 81.19 252 THR A N 1
ATOM 1897 C CA . THR A 1 252 ? -34.767 -24.005 6.188 1.00 81.19 252 THR A CA 1
ATOM 1898 C C . THR A 1 252 ? -34.816 -22.722 5.357 1.00 81.19 252 THR A C 1
ATOM 1900 O O . THR A 1 252 ? -33.984 -22.502 4.473 1.00 81.19 252 THR A O 1
ATOM 1903 N N . ASN A 1 253 ? -35.776 -21.846 5.641 1.00 82.56 253 ASN A N 1
ATOM 1904 C CA . ASN A 1 253 ? -35.882 -20.519 5.037 1.00 82.56 253 ASN A CA 1
ATOM 1905 C C . ASN A 1 253 ? -36.222 -19.454 6.094 1.00 82.56 253 ASN A C 1
ATOM 1907 O O . ASN A 1 253 ? -36.674 -19.776 7.194 1.00 82.56 253 ASN A O 1
ATOM 1911 N N . ILE A 1 254 ? -35.972 -18.181 5.781 1.00 83.81 254 ILE A N 1
ATOM 1912 C CA . ILE A 1 254 ? -36.144 -17.073 6.737 1.00 83.81 254 ILE A CA 1
ATOM 1913 C C . ILE A 1 254 ? -37.622 -16.790 7.054 1.00 83.81 254 ILE A C 1
ATOM 1915 O O . ILE A 1 254 ? -37.925 -16.186 8.080 1.00 83.81 254 ILE A O 1
ATOM 1919 N N . GLU A 1 255 ? -38.549 -17.230 6.208 1.00 82.56 255 GLU A N 1
ATOM 1920 C CA . GLU A 1 255 ? -39.995 -17.093 6.382 1.00 82.56 255 GLU A CA 1
ATOM 1921 C C . GLU A 1 255 ? -40.552 -18.095 7.411 1.00 82.56 255 GLU A C 1
ATOM 1923 O O . GLU A 1 255 ? -41.454 -17.754 8.185 1.00 82.56 255 GLU A O 1
ATOM 1928 N N . ALA A 1 256 ? -39.985 -19.303 7.471 1.00 82.19 256 ALA A N 1
ATOM 1929 C CA . ALA A 1 256 ? -40.353 -20.377 8.395 1.00 82.19 256 ALA A CA 1
ATOM 1930 C C . ALA A 1 256 ? -39.526 -20.371 9.696 1.00 82.19 256 ALA A C 1
ATOM 1932 O O . ALA A 1 256 ? -40.026 -20.779 10.743 1.00 82.19 256 ALA A O 1
ATOM 1933 N N . ASP A 1 257 ? -38.290 -19.866 9.670 1.00 86.25 257 ASP A N 1
ATOM 1934 C CA . ASP A 1 257 ? -37.397 -19.787 10.833 1.00 86.25 257 ASP A CA 1
ATOM 1935 C C . ASP A 1 257 ? -37.589 -18.474 11.617 1.00 86.25 257 ASP A C 1
ATOM 1937 O O . ASP A 1 257 ? -37.615 -17.386 11.039 1.00 86.25 257 ASP A O 1
ATOM 1941 N N . GLN A 1 258 ? -37.784 -18.552 12.932 1.00 87.56 258 GLN A N 1
ATOM 1942 C CA . GLN A 1 258 ? -37.917 -17.412 13.854 1.00 87.56 258 GLN A CA 1
ATOM 1943 C C . GLN A 1 258 ? -36.573 -17.015 14.494 1.00 87.56 258 GLN A C 1
ATOM 1945 O O . GLN A 1 258 ? -36.497 -16.009 15.208 1.00 87.56 258 GLN A O 1
ATOM 1950 N N . SER A 1 259 ? -35.512 -17.795 14.269 1.00 89.56 259 SER A N 1
ATOM 1951 C CA . SER A 1 259 ? -34.172 -17.524 14.781 1.00 89.56 259 SER A CA 1
ATOM 1952 C C . SER A 1 259 ? -33.507 -16.329 14.101 1.00 89.56 259 SER A C 1
ATOM 1954 O O . SER A 1 259 ? -33.720 -16.024 12.928 1.00 89.56 259 SER A O 1
ATOM 1956 N N . ASN A 1 260 ? -32.686 -15.620 14.876 1.00 92.38 260 ASN A N 1
ATOM 1957 C CA . ASN A 1 260 ? -31.831 -14.555 14.379 1.00 92.38 260 ASN A CA 1
ATOM 1958 C C . ASN A 1 260 ? -30.442 -14.781 14.980 1.00 92.38 260 ASN A C 1
ATOM 1960 O O . ASN A 1 260 ? -30.299 -14.958 16.195 1.00 92.38 260 ASN A O 1
ATOM 1964 N N . TRP A 1 261 ? -29.428 -14.853 14.126 1.00 93.25 261 TRP A N 1
ATOM 1965 C CA . TRP A 1 261 ? -28.060 -15.129 14.544 1.00 93.25 261 TRP A CA 1
ATOM 1966 C C . TRP A 1 261 ? -27.033 -14.600 13.544 1.00 93.25 261 TRP A C 1
ATOM 1968 O O . TRP A 1 261 ? -27.339 -14.277 12.390 1.00 93.25 261 TRP A O 1
ATOM 1978 N N . ILE A 1 262 ? -25.793 -14.477 14.012 1.00 94.38 262 ILE A N 1
ATOM 1979 C CA . ILE A 1 262 ? -24.651 -14.029 13.220 1.00 94.38 262 ILE A CA 1
ATOM 1980 C C . ILE A 1 262 ? -23.411 -14.894 13.452 1.00 94.38 262 ILE A C 1
ATOM 1982 O O . ILE A 1 262 ? -23.232 -15.467 14.524 1.00 94.38 262 ILE A O 1
ATOM 1986 N N . VAL A 1 263 ? -22.507 -14.911 12.474 1.00 92.56 263 VAL A N 1
ATOM 1987 C CA . VAL A 1 263 ? -21.143 -15.457 12.612 1.00 92.56 263 VAL A CA 1
ATOM 1988 C C . VAL A 1 263 ? -20.097 -14.452 12.136 1.00 92.56 263 VAL A C 1
ATOM 1990 O O . VAL A 1 263 ? -20.376 -13.617 11.270 1.00 92.56 263 VAL A O 1
ATOM 1993 N N . SER A 1 264 ? -18.901 -14.487 12.729 1.00 87.62 264 SER A N 1
ATOM 1994 C CA . SER A 1 264 ? -17.853 -13.484 12.500 1.00 87.62 264 SER A CA 1
ATOM 1995 C C . SER A 1 264 ? -16.818 -13.879 11.444 1.00 87.62 264 SER A C 1
ATOM 1997 O O . SER A 1 264 ? -16.331 -14.999 11.446 1.00 87.62 264 SER A O 1
ATOM 1999 N N . GLU A 1 265 ? -16.374 -12.932 10.617 1.00 75.69 265 GLU A N 1
ATOM 2000 C CA . GLU A 1 265 ? -15.383 -13.173 9.562 1.00 75.69 265 GLU A CA 1
ATOM 2001 C C . GLU A 1 265 ? -14.265 -12.099 9.574 1.00 75.69 265 GLU A C 1
ATOM 2003 O O . GLU A 1 265 ? -14.551 -10.903 9.443 1.00 75.69 265 GLU A O 1
ATOM 2008 N N . PRO A 1 266 ? -12.977 -12.468 9.716 1.00 57.47 266 PRO A N 1
ATOM 2009 C CA . PRO A 1 266 ? -12.478 -13.740 10.243 1.00 57.47 266 PRO A CA 1
ATOM 2010 C C . PRO A 1 266 ? -12.664 -13.842 11.771 1.00 57.47 266 PRO A C 1
ATOM 2012 O O . PRO A 1 266 ? -12.537 -12.845 12.490 1.00 57.47 266 PRO A O 1
ATOM 2015 N N . GLY A 1 267 ? -12.876 -15.054 12.284 1.00 65.62 267 GLY A N 1
ATOM 2016 C CA . GLY A 1 267 ? -12.749 -15.384 13.709 1.00 65.62 267 GLY A CA 1
ATOM 2017 C C . GLY A 1 267 ? -13.819 -16.345 14.224 1.00 65.62 267 GLY A C 1
ATOM 2018 O O . GLY A 1 267 ? -14.779 -16.627 13.532 1.00 65.62 267 GLY A O 1
ATOM 2019 N N . ASN A 1 268 ? -13.676 -16.785 15.474 1.00 80.06 268 ASN A N 1
ATOM 2020 C CA . ASN A 1 268 ? -14.396 -17.945 16.017 1.00 80.06 268 ASN A CA 1
ATOM 2021 C C . ASN A 1 268 ? -15.669 -17.580 16.813 1.00 80.06 268 ASN A C 1
ATOM 2023 O O . ASN A 1 268 ? -15.960 -18.218 17.821 1.00 80.06 268 ASN A O 1
ATOM 2027 N N . THR A 1 269 ? -16.381 -16.518 16.420 1.00 88.00 269 THR A N 1
ATOM 2028 C CA . THR A 1 269 ? -17.520 -15.984 17.190 1.00 88.00 269 THR A CA 1
ATOM 2029 C C . THR A 1 269 ? -18.846 -16.289 16.495 1.00 88.00 269 THR A C 1
ATOM 2031 O O . THR A 1 269 ? -19.077 -15.820 15.375 1.00 88.00 269 THR A O 1
ATOM 2034 N N . PHE A 1 270 ? -19.732 -16.999 17.188 1.00 92.81 270 PHE A N 1
ATOM 2035 C CA . PHE A 1 270 ? -21.164 -17.099 16.883 1.00 92.81 270 PHE A CA 1
ATOM 2036 C C . PHE A 1 270 ? -21.935 -16.132 17.791 1.00 92.81 270 PHE A C 1
ATOM 2038 O O . PHE A 1 270 ? -21.517 -15.925 18.927 1.00 92.81 270 PHE A O 1
ATOM 2045 N N . CYS A 1 271 ? -23.039 -15.530 17.340 1.00 94.44 271 CYS A N 1
ATOM 2046 C CA . CYS A 1 271 ? -23.944 -14.819 18.246 1.00 94.44 271 CYS A CA 1
ATOM 2047 C C . CYS A 1 271 ? -25.421 -15.054 17.938 1.00 94.44 271 CYS A C 1
ATOM 2049 O O . CYS A 1 271 ? -25.867 -14.826 16.816 1.00 94.44 271 CYS A O 1
ATOM 2051 N N . PHE A 1 272 ? -26.192 -15.348 18.980 1.00 94.00 272 PHE A N 1
ATOM 2052 C CA . PHE A 1 272 ? -27.648 -15.242 18.997 1.00 94.00 272 PHE A CA 1
ATOM 2053 C C . PHE A 1 272 ? -28.092 -13.772 19.079 1.00 94.00 272 PHE A C 1
ATOM 2055 O O . PHE A 1 272 ? -27.447 -12.982 19.774 1.00 94.00 272 PHE A O 1
ATOM 2062 N N . THR A 1 273 ? -29.195 -13.398 18.424 1.00 93.44 273 THR A N 1
ATOM 2063 C CA . THR A 1 273 ? -29.822 -12.068 18.540 1.00 93.44 273 THR A CA 1
ATOM 2064 C C . THR A 1 273 ? -31.335 -12.183 18.777 1.00 93.44 273 THR A C 1
ATOM 2066 O O . THR A 1 273 ? -32.002 -13.053 18.221 1.00 93.44 273 THR A O 1
ATOM 2069 N N . ASP A 1 274 ? -31.911 -11.299 19.601 1.00 90.56 274 ASP A N 1
ATOM 2070 C CA . ASP A 1 274 ? -33.363 -11.296 19.868 1.00 90.56 274 ASP A CA 1
ATOM 2071 C C . ASP A 1 274 ? -34.173 -10.470 18.846 1.00 90.56 274 ASP A C 1
ATOM 2073 O O . ASP A 1 274 ? -35.372 -10.698 18.654 1.00 90.56 274 ASP A O 1
ATOM 2077 N N . LYS A 1 275 ? -33.527 -9.508 18.175 1.00 89.25 275 LYS A N 1
ATOM 2078 C CA . LYS A 1 275 ? -34.151 -8.606 17.197 1.00 89.25 275 LYS A CA 1
ATOM 2079 C C . LYS A 1 275 ? -33.794 -8.960 15.749 1.00 89.25 275 LYS A C 1
ATOM 2081 O O . LYS A 1 275 ? -32.611 -9.137 15.442 1.00 89.25 275 LYS A O 1
ATOM 2086 N N . PRO A 1 276 ? -34.777 -8.970 14.828 1.00 90.19 276 PRO A N 1
ATOM 2087 C CA . PRO A 1 276 ? -34.526 -9.230 13.418 1.00 90.19 276 PRO A CA 1
ATOM 2088 C C . PRO A 1 276 ? -33.762 -8.091 12.723 1.00 90.19 276 PRO A C 1
ATOM 2090 O O . PRO A 1 276 ? -33.688 -6.962 13.222 1.00 90.19 276 PRO A O 1
ATOM 2093 N N . TYR A 1 277 ? -33.213 -8.365 11.539 1.00 89.88 277 TYR A N 1
ATOM 2094 C CA . TYR A 1 277 ? -32.497 -7.402 10.701 1.00 89.88 277 TYR A CA 1
ATOM 2095 C C . TYR A 1 277 ? -33.476 -6.509 9.916 1.00 89.88 277 TYR A C 1
ATOM 2097 O O . TYR A 1 277 ? -33.558 -6.529 8.688 1.00 89.88 277 TYR A O 1
ATOM 2105 N N . ALA A 1 278 ? -34.234 -5.709 10.665 1.00 84.69 278 ALA A N 1
ATOM 2106 C CA . ALA A 1 278 ? -35.199 -4.727 10.178 1.00 84.69 278 ALA A CA 1
ATOM 2107 C C . ALA A 1 278 ? -34.809 -3.302 10.611 1.00 84.69 278 ALA A C 1
ATOM 2109 O O . ALA A 1 278 ? -33.999 -3.120 11.519 1.00 84.69 278 ALA A O 1
ATOM 2110 N N . LYS A 1 279 ? -35.387 -2.262 10.002 1.00 81.56 279 LYS A N 1
ATOM 2111 C CA . LYS A 1 279 ? -35.159 -0.855 10.381 1.00 81.56 279 LYS A CA 1
ATOM 2112 C C . LYS A 1 279 ? -35.868 -0.482 11.692 1.00 81.56 279 LYS A C 1
ATOM 2114 O O . LYS A 1 279 ? -35.368 0.383 12.416 1.00 81.56 279 LYS A O 1
ATOM 2119 N N . SER A 1 280 ? -36.990 -1.134 12.019 1.00 82.38 280 SER A N 1
ATOM 2120 C CA . SER A 1 280 ? -37.812 -0.844 13.212 1.00 82.38 280 SER A CA 1
ATOM 2121 C C . SER A 1 280 ? -37.035 -0.997 14.525 1.00 82.38 280 SER A C 1
ATOM 2123 O O . SER A 1 280 ? -37.103 -0.126 15.392 1.00 82.38 280 SER A O 1
ATOM 2125 N N . GLN A 1 281 ? -36.166 -2.011 14.614 1.00 84.94 281 GLN A N 1
ATOM 2126 C CA . GLN A 1 281 ? -35.338 -2.255 15.799 1.00 84.94 281 GLN A CA 1
ATOM 2127 C C . GLN A 1 281 ? -34.447 -1.079 16.202 1.00 84.94 281 GLN A C 1
ATOM 2129 O O . GLN A 1 281 ? -34.017 -1.036 17.348 1.00 84.94 281 GLN A O 1
ATOM 2134 N N . THR A 1 282 ? -34.186 -0.094 15.332 1.00 83.94 282 THR A N 1
ATOM 2135 C CA . THR A 1 282 ? -33.450 1.120 15.728 1.00 83.94 282 THR A CA 1
ATOM 2136 C C . THR A 1 282 ? -34.105 1.858 16.897 1.00 83.94 282 THR A C 1
ATOM 2138 O O . THR A 1 282 ? -33.381 2.404 17.727 1.00 83.94 282 THR A O 1
ATOM 2141 N N . THR A 1 283 ? -35.436 1.819 17.008 1.00 86.44 283 THR A N 1
ATOM 2142 C CA . THR A 1 283 ? -36.227 2.433 18.092 1.00 86.44 283 THR A CA 1
ATOM 2143 C C . THR A 1 283 ? -36.633 1.466 19.210 1.00 86.44 283 THR A C 1
ATOM 2145 O O . THR A 1 283 ? -37.180 1.897 20.220 1.00 86.44 283 THR A O 1
ATOM 2148 N N . GLU A 1 284 ? -36.342 0.176 19.059 1.00 89.56 284 GLU A N 1
ATOM 2149 C CA . GLU A 1 284 ? -36.651 -0.884 20.029 1.00 89.56 284 GLU A CA 1
ATOM 2150 C C . GLU A 1 284 ? -35.413 -1.165 20.920 1.00 89.56 284 GLU A C 1
ATOM 2152 O O . GLU A 1 284 ? -34.294 -0.779 20.562 1.00 89.56 284 GLU A O 1
ATOM 2157 N N . PRO A 1 285 ? -35.545 -1.816 22.085 1.00 91.69 285 PRO A N 1
ATOM 2158 C CA . PRO A 1 285 ? -34.405 -2.355 22.817 1.00 91.69 285 PRO A CA 1
ATOM 2159 C C . PRO A 1 285 ? -33.953 -3.677 22.170 1.00 91.69 285 PRO A C 1
ATOM 2161 O O . PRO A 1 285 ? -34.628 -4.202 21.287 1.00 91.69 285 PRO A O 1
ATOM 2164 N N . GLY A 1 286 ? -32.800 -4.220 22.552 1.00 92.50 286 GLY A N 1
ATOM 2165 C CA . GLY A 1 286 ? -32.368 -5.523 22.034 1.00 92.50 286 GLY A CA 1
ATOM 2166 C C . GLY A 1 286 ? -31.073 -6.042 22.640 1.00 92.50 286 GLY A C 1
ATOM 2167 O O . GLY A 1 286 ? -30.287 -5.280 23.216 1.00 92.50 286 GLY A O 1
ATOM 2168 N N . MET A 1 287 ? -30.855 -7.341 22.470 1.00 94.50 287 MET A N 1
ATOM 2169 C CA . MET A 1 287 ? -29.756 -8.122 23.023 1.00 94.50 287 MET A CA 1
ATOM 2170 C C . MET A 1 287 ? -29.150 -9.058 21.973 1.00 94.50 287 MET A C 1
ATOM 2172 O O . MET A 1 287 ? -29.830 -9.620 21.115 1.00 94.50 287 MET A O 1
ATOM 2176 N N . ALA A 1 288 ? -27.845 -9.268 22.091 1.00 95.69 288 ALA A N 1
ATOM 2177 C CA . ALA A 1 288 ? -27.117 -10.287 21.366 1.00 95.69 288 ALA A CA 1
ATOM 2178 C C . ALA A 1 288 ? -26.122 -10.994 22.291 1.00 95.69 288 ALA A C 1
ATOM 2180 O O . ALA A 1 288 ? -25.366 -10.339 23.013 1.00 95.69 288 ALA A O 1
ATOM 2181 N N . VAL A 1 289 ? -26.119 -12.323 22.259 1.00 95.12 289 VAL A N 1
ATOM 2182 C CA . VAL A 1 289 ? -25.258 -13.180 23.082 1.00 95.12 289 VAL A CA 1
ATOM 2183 C C . VAL A 1 289 ? -24.246 -13.838 22.159 1.00 95.12 289 VAL A C 1
ATOM 2185 O O . VAL A 1 289 ? -24.612 -14.688 21.354 1.00 95.12 289 VAL A O 1
ATOM 2188 N N . CYS A 1 290 ? -22.992 -13.400 22.235 1.00 94.88 290 CYS A N 1
ATOM 2189 C CA . CYS A 1 290 ? -21.893 -13.891 21.412 1.00 94.88 290 CYS A CA 1
ATOM 2190 C C . CYS A 1 290 ? -21.052 -14.915 22.178 1.00 94.88 290 CYS A C 1
ATOM 2192 O O . CYS A 1 290 ? -20.568 -14.604 23.261 1.00 94.88 290 CYS A O 1
ATOM 2194 N N . ILE A 1 291 ? -20.837 -16.095 21.606 1.00 90.38 291 ILE A N 1
ATOM 2195 C CA . ILE A 1 291 ? -20.061 -17.197 22.178 1.00 90.38 291 ILE A CA 1
ATOM 2196 C C . ILE A 1 291 ? -18.777 -17.349 21.352 1.00 90.38 291 ILE A C 1
ATOM 2198 O O . ILE A 1 291 ? -18.833 -17.548 20.134 1.00 90.38 291 ILE A O 1
ATOM 2202 N N . ASP A 1 292 ? -17.615 -17.243 22.000 1.00 88.75 292 ASP A N 1
ATOM 2203 C CA . ASP A 1 292 ? -16.302 -17.405 21.362 1.00 88.75 292 ASP A CA 1
ATOM 2204 C C . ASP A 1 292 ? -15.834 -18.873 21.458 1.00 88.75 292 ASP A C 1
ATOM 2206 O O . ASP A 1 292 ? -14.916 -19.217 22.204 1.00 88.75 292 ASP A O 1
ATOM 2210 N N . GLN A 1 293 ? -16.489 -19.763 20.700 1.00 84.25 293 GLN A N 1
ATOM 2211 C CA . GLN A 1 293 ? -16.203 -21.205 20.671 1.00 84.25 293 GLN A CA 1
ATOM 2212 C C . GLN A 1 293 ? -16.103 -21.706 19.219 1.00 84.25 293 GLN A C 1
ATOM 2214 O O . GLN A 1 293 ? -17.013 -21.531 18.409 1.00 84.25 293 GLN A O 1
ATOM 2219 N N . ALA A 1 294 ? -14.965 -22.321 18.880 1.00 81.38 294 ALA A N 1
ATOM 2220 C CA . ALA A 1 294 ? -14.585 -22.602 17.493 1.00 81.38 294 ALA A CA 1
ATOM 2221 C C . ALA A 1 294 ? -15.419 -23.688 16.790 1.00 81.38 294 ALA A C 1
ATOM 2223 O O . ALA A 1 294 ? -15.640 -23.581 15.585 1.00 81.38 294 ALA A O 1
ATOM 2224 N N . ALA A 1 295 ? -15.884 -24.710 17.511 1.00 79.31 295 ALA A N 1
ATOM 2225 C CA . ALA A 1 295 ? -16.706 -25.778 16.944 1.00 79.31 295 ALA A CA 1
ATOM 2226 C C . ALA A 1 295 ? -18.126 -25.280 16.635 1.00 79.31 295 ALA A C 1
ATOM 2228 O O . ALA A 1 295 ? -18.596 -25.470 15.517 1.00 79.31 295 ALA A O 1
ATOM 2229 N N . ILE A 1 296 ? -18.761 -24.570 17.576 1.00 80.00 296 ILE A N 1
ATOM 2230 C CA . ILE A 1 296 ? -20.069 -23.920 17.381 1.00 80.00 296 ILE A CA 1
ATOM 2231 C C . ILE A 1 296 ? -19.994 -22.953 16.195 1.00 80.00 296 ILE A C 1
ATOM 2233 O O . ILE A 1 296 ? -20.771 -23.067 15.245 1.00 80.00 296 ILE A O 1
ATOM 2237 N N . PHE A 1 297 ? -18.991 -22.064 16.190 1.00 86.44 297 PHE A N 1
ATOM 2238 C CA . PHE A 1 297 ? -18.744 -21.164 15.066 1.00 86.44 297 PHE A CA 1
ATOM 2239 C C . PHE A 1 297 ? -18.629 -21.918 13.732 1.00 86.44 297 PHE A C 1
ATOM 2241 O O . PHE A 1 297 ? -19.280 -21.523 12.770 1.00 86.44 297 PHE A O 1
ATOM 2248 N N . ALA A 1 298 ? -17.858 -23.008 13.662 1.00 83.19 298 ALA A N 1
ATOM 2249 C CA . ALA A 1 298 ? -17.657 -23.749 12.417 1.00 83.19 298 ALA A CA 1
ATOM 2250 C C . ALA A 1 298 ? -18.952 -24.374 11.864 1.00 83.19 298 ALA A C 1
ATOM 2252 O O . ALA A 1 298 ? -19.122 -24.429 10.645 1.00 83.19 298 ALA A O 1
ATOM 2253 N N . ARG A 1 299 ? -19.885 -24.813 12.725 1.00 84.19 299 ARG A N 1
ATOM 2254 C CA . ARG A 1 299 ? -21.189 -25.348 12.285 1.00 84.19 299 ARG A CA 1
ATOM 2255 C C . ARG A 1 299 ? -22.082 -24.247 11.709 1.00 84.19 299 ARG A C 1
ATOM 2257 O O . ARG A 1 299 ? -22.608 -24.413 10.610 1.00 84.19 299 ARG A O 1
ATOM 2264 N N . PHE A 1 300 ? -22.189 -23.102 12.382 1.00 86.69 300 PHE A N 1
ATOM 2265 C CA . PHE A 1 300 ? -22.964 -21.967 11.867 1.00 86.69 300 PHE A CA 1
ATOM 2266 C C . PHE A 1 300 ? -22.300 -21.272 10.664 1.00 86.69 300 PHE A C 1
ATOM 2268 O O . PHE A 1 300 ? -23.006 -20.777 9.786 1.00 86.69 300 PHE A O 1
ATOM 2275 N N . ASP A 1 301 ? -20.967 -21.270 10.556 1.00 86.12 301 ASP A N 1
ATOM 2276 C CA . ASP A 1 301 ? -20.267 -20.715 9.389 1.00 86.12 301 ASP A CA 1
ATOM 2277 C C . ASP A 1 301 ? -20.412 -21.593 8.136 1.00 86.12 301 ASP A C 1
ATOM 2279 O O . ASP A 1 301 ? -20.499 -21.056 7.030 1.00 86.12 301 ASP A O 1
ATOM 2283 N N . ALA A 1 302 ? -20.535 -22.916 8.306 1.00 84.00 302 ALA A N 1
ATOM 2284 C CA . ALA A 1 302 ? -20.879 -23.841 7.225 1.00 84.00 302 ALA A CA 1
ATOM 2285 C C . ALA A 1 302 ? -22.293 -23.576 6.671 1.00 84.00 302 ALA A C 1
ATOM 2287 O O . ALA A 1 302 ? -22.464 -23.482 5.456 1.00 84.00 302 ALA A O 1
ATOM 2288 N N . ILE A 1 303 ? -23.286 -23.352 7.544 1.00 83.56 303 ILE A N 1
ATOM 2289 C CA . ILE A 1 303 ? -24.633 -22.897 7.137 1.00 83.56 303 ILE A CA 1
ATOM 2290 C C . ILE A 1 303 ? -24.530 -21.532 6.427 1.00 83.56 303 ILE A C 1
ATOM 2292 O O . ILE A 1 303 ? -25.146 -21.296 5.387 1.00 83.56 303 ILE A O 1
ATOM 2296 N N . ALA A 1 304 ? -23.674 -20.641 6.935 1.00 81.44 304 ALA A N 1
ATOM 2297 C CA . ALA A 1 304 ? -23.388 -19.324 6.370 1.00 81.44 304 ALA A CA 1
ATOM 2298 C C . ALA A 1 304 ? -22.390 -19.324 5.186 1.00 81.44 304 ALA A C 1
ATOM 2300 O O . ALA A 1 304 ? -21.798 -18.280 4.876 1.00 81.44 304 ALA A O 1
ATOM 2301 N N . ALA A 1 305 ? -22.172 -20.456 4.507 1.00 72.88 305 ALA A N 1
ATOM 2302 C CA . ALA A 1 305 ? -21.299 -20.523 3.331 1.00 72.88 305 ALA A CA 1
ATOM 2303 C C . ALA A 1 305 ? -21.859 -19.719 2.139 1.00 72.88 305 ALA A C 1
ATOM 2305 O O . ALA A 1 305 ? -21.106 -19.109 1.377 1.00 72.88 305 ALA A O 1
ATOM 2306 N N . GLN A 1 306 ? -23.186 -19.680 1.992 1.00 67.38 306 GLN A N 1
ATOM 2307 C CA . GLN A 1 306 ? -23.892 -18.946 0.939 1.00 67.38 306 GLN A CA 1
ATOM 2308 C C . GLN A 1 306 ? -24.354 -17.576 1.460 1.00 67.38 306 GLN A C 1
ATOM 2310 O O . GLN A 1 306 ? -25.342 -17.479 2.184 1.00 67.38 306 GLN A O 1
ATOM 2315 N N . VAL A 1 307 ? -23.681 -16.497 1.052 1.00 70.31 307 VAL A N 1
ATOM 2316 C CA . VAL A 1 307 ? -24.104 -15.110 1.334 1.00 70.31 307 VAL A CA 1
ATOM 2317 C C . VAL A 1 307 ? -24.594 -14.393 0.077 1.00 70.31 307 VAL A C 1
ATOM 2319 O O . VAL A 1 307 ? -24.163 -14.684 -1.038 1.00 70.31 307 VAL A O 1
ATOM 2322 N N . GLU A 1 308 ? -25.524 -13.461 0.253 1.00 61.59 308 GLU A N 1
ATOM 2323 C CA . GLU A 1 308 ? -25.965 -12.523 -0.774 1.00 61.59 308 GLU A CA 1
ATOM 2324 C C . GLU A 1 308 ? -24.820 -11.595 -1.180 1.00 61.59 308 GLU A C 1
ATOM 2326 O O . GLU A 1 308 ? -24.112 -11.044 -0.334 1.00 61.59 308 GLU A O 1
ATOM 2331 N N . ASN A 1 309 ? -24.673 -11.400 -2.490 1.00 47.31 309 ASN A N 1
ATOM 2332 C CA . ASN A 1 309 ? -23.626 -10.564 -3.059 1.00 47.31 309 ASN A CA 1
ATOM 2333 C C . ASN A 1 309 ? -23.866 -9.087 -2.707 1.00 47.31 309 ASN A C 1
ATOM 2335 O O . ASN A 1 309 ? -24.915 -8.524 -3.035 1.00 47.31 309 ASN A O 1
ATOM 2339 N N . CYS A 1 310 ? -22.866 -8.414 -2.142 1.00 46.66 310 CYS A N 1
ATOM 2340 C CA . CYS A 1 310 ? -22.848 -6.955 -2.102 1.00 46.66 310 CYS A CA 1
ATOM 2341 C C . CYS A 1 310 ? -22.802 -6.398 -3.545 1.00 46.66 310 CYS A C 1
ATOM 2343 O O . CYS A 1 310 ? -21.994 -6.861 -4.356 1.00 46.66 310 CYS A O 1
ATOM 2345 N N . PRO A 1 311 ? -23.619 -5.383 -3.895 1.00 44.75 311 PRO A N 1
ATOM 2346 C CA . PRO A 1 311 ? -23.831 -4.970 -5.283 1.00 44.75 311 PRO A CA 1
ATOM 2347 C C . PRO A 1 311 ? -22.627 -4.230 -5.886 1.00 44.75 311 PRO A C 1
ATOM 2349 O O . PRO A 1 311 ? -22.569 -3.006 -5.958 1.00 44.75 311 PRO A O 1
ATOM 2352 N N . ARG A 1 312 ? -21.666 -5.001 -6.392 1.00 55.25 312 ARG A N 1
ATOM 2353 C CA . ARG A 1 312 ? -20.721 -4.587 -7.434 1.00 55.25 312 ARG A CA 1
ATOM 2354 C C . ARG A 1 312 ? -20.613 -5.723 -8.426 1.00 55.25 312 ARG A C 1
ATOM 2356 O O . ARG A 1 312 ? -19.732 -6.574 -8.313 1.00 55.25 312 ARG A O 1
ATOM 2363 N N . VAL A 1 313 ? -21.583 -5.754 -9.327 1.00 61.75 313 VAL A N 1
ATOM 2364 C CA . VAL A 1 313 ? -21.803 -6.864 -10.245 1.00 61.75 313 VAL A CA 1
ATOM 2365 C C . VAL A 1 313 ? -21.357 -6.437 -11.633 1.00 61.75 313 VAL A C 1
ATOM 2367 O O . VAL A 1 313 ? -21.905 -5.497 -12.214 1.00 61.75 313 VAL A O 1
ATOM 2370 N N . ILE A 1 314 ? -20.365 -7.150 -12.157 1.00 71.25 314 ILE A N 1
ATOM 2371 C CA . ILE A 1 314 ? -20.117 -7.232 -13.592 1.00 71.25 314 ILE A CA 1
ATOM 2372 C C . ILE A 1 314 ? -20.906 -8.444 -14.094 1.00 71.25 314 ILE A C 1
ATOM 2374 O O . ILE A 1 314 ? -20.720 -9.547 -13.584 1.00 71.25 314 ILE A O 1
ATOM 2378 N N . LEU A 1 315 ? -21.787 -8.242 -15.068 1.00 77.25 315 LEU A N 1
ATOM 2379 C CA . LEU A 1 315 ? -22.477 -9.303 -15.796 1.00 77.25 315 LEU A CA 1
ATOM 2380 C C . LEU A 1 315 ? -21.908 -9.361 -17.212 1.00 77.25 315 LEU A C 1
ATOM 2382 O O . LEU A 1 315 ? -21.921 -8.363 -17.935 1.00 77.25 315 LEU A O 1
ATOM 2386 N N . TYR A 1 316 ? -21.431 -10.535 -17.604 1.00 80.38 316 TYR A N 1
ATOM 2387 C CA . TYR A 1 316 ? -21.068 -10.851 -18.976 1.00 80.38 316 TYR A CA 1
ATOM 2388 C C . TYR A 1 316 ? -22.072 -11.854 -19.551 1.00 80.38 316 TYR A C 1
ATOM 2390 O O . TYR A 1 316 ? -22.167 -12.984 -19.072 1.00 80.38 316 TYR A O 1
ATOM 2398 N N . LYS A 1 317 ? -22.826 -11.454 -20.575 1.00 86.06 317 LYS A N 1
ATOM 2399 C CA . LYS A 1 317 ? -23.676 -12.358 -21.359 1.00 86.06 317 LYS A CA 1
ATOM 2400 C C . LYS A 1 317 ? -22.871 -12.861 -22.552 1.00 86.06 317 LYS A C 1
ATOM 2402 O O . LYS A 1 317 ? -22.375 -12.037 -23.315 1.00 86.06 317 LYS A O 1
ATOM 2407 N N . GLY A 1 318 ? -22.771 -14.175 -22.738 1.00 77.31 318 GLY A N 1
ATOM 2408 C CA . GLY A 1 318 ? -22.122 -14.750 -23.920 1.00 77.31 318 GLY A CA 1
ATOM 2409 C C . GLY A 1 318 ? -22.979 -14.630 -25.195 1.00 77.31 318 GLY A C 1
ATOM 2410 O O . GLY A 1 318 ? -24.212 -14.551 -25.094 1.00 77.31 318 GLY A O 1
ATOM 2411 N N . PRO A 1 319 ? -22.361 -14.647 -26.393 1.00 81.81 319 PRO A N 1
ATOM 2412 C CA . PRO A 1 319 ? -23.071 -14.845 -27.657 1.00 81.81 319 PRO A CA 1
ATOM 2413 C C . PRO A 1 319 ? -23.909 -16.129 -27.636 1.00 81.81 319 PRO A C 1
ATOM 2415 O O . PRO A 1 319 ? -23.468 -17.143 -27.101 1.00 81.81 319 PRO A O 1
ATOM 2418 N N . ALA A 1 320 ? -25.125 -16.074 -28.183 1.00 79.25 320 ALA A N 1
ATOM 2419 C CA . ALA A 1 320 ? -26.092 -17.181 -28.215 1.00 79.25 320 ALA A CA 1
ATOM 2420 C C . ALA A 1 320 ? -26.372 -17.872 -26.853 1.00 79.25 320 ALA A C 1
ATOM 2422 O O . ALA A 1 320 ? -26.798 -19.024 -26.815 1.00 79.25 320 ALA A O 1
ATOM 2423 N N . GLN A 1 321 ? -26.139 -17.186 -25.727 1.00 77.38 321 GLN A N 1
ATOM 2424 C CA . GLN A 1 321 ? -26.459 -17.673 -24.379 1.00 77.38 321 GLN A CA 1
ATOM 2425 C C . GLN A 1 321 ? -27.593 -16.857 -23.753 1.00 77.38 321 GLN A C 1
ATOM 2427 O O . GLN A 1 321 ? -27.577 -15.621 -23.788 1.00 77.38 321 GLN A O 1
ATOM 2432 N N . ASN A 1 322 ? -28.556 -17.553 -23.144 1.00 76.44 322 ASN A N 1
ATOM 2433 C CA . ASN A 1 322 ? -29.682 -16.925 -22.449 1.00 76.44 322 ASN A CA 1
ATOM 2434 C C . ASN A 1 322 ? -29.360 -16.627 -20.978 1.00 76.44 322 ASN A C 1
ATOM 2436 O O . ASN A 1 322 ? -29.926 -15.697 -20.414 1.00 76.44 322 ASN A O 1
ATOM 2440 N N . THR A 1 323 ? -28.436 -17.362 -20.357 1.00 74.44 323 THR A N 1
ATOM 2441 C CA . THR A 1 323 ? -27.856 -17.028 -19.049 1.00 74.44 323 THR A CA 1
ATOM 2442 C C . THR A 1 323 ? -26.606 -16.161 -19.224 1.00 74.44 323 THR A C 1
ATOM 2444 O O . THR A 1 323 ? -25.954 -16.163 -20.270 1.00 74.44 323 THR A O 1
ATOM 2447 N N . GLY A 1 324 ? -26.266 -15.381 -18.197 1.00 74.62 324 GLY A N 1
ATOM 2448 C CA . GLY A 1 324 ? -25.023 -14.612 -18.161 1.00 74.62 324 GLY A CA 1
ATOM 2449 C C . GLY A 1 324 ? -24.190 -14.943 -16.927 1.00 74.62 324 GLY A C 1
ATOM 2450 O O . GLY A 1 324 ? -24.717 -15.385 -15.908 1.00 74.62 324 GLY A O 1
ATOM 2451 N N . LYS A 1 325 ? -22.881 -14.722 -17.023 1.00 78.56 325 LYS A N 1
ATOM 2452 C CA . LYS A 1 325 ? -21.904 -14.972 -15.962 1.00 78.56 325 LYS A CA 1
ATOM 2453 C C . LYS A 1 325 ? -21.690 -13.709 -15.133 1.00 78.56 325 LYS A C 1
ATOM 2455 O O . LYS A 1 325 ? -21.445 -12.626 -15.665 1.00 78.56 325 LYS A O 1
ATOM 2460 N N . LEU A 1 326 ? -21.766 -13.859 -13.820 1.00 72.62 326 LEU A N 1
ATOM 2461 C CA . LEU A 1 326 ? -21.650 -12.805 -12.822 1.00 72.62 326 LEU A CA 1
ATOM 2462 C C . LEU A 1 326 ? -20.253 -12.809 -12.195 1.00 72.62 326 LEU A C 1
ATOM 2464 O O . LEU A 1 326 ? -19.713 -13.858 -11.844 1.00 72.62 326 LEU A O 1
ATOM 2468 N N . LEU A 1 327 ? -19.694 -11.623 -11.980 1.00 70.44 327 LEU A N 1
ATOM 2469 C CA . LEU A 1 327 ? -18.498 -11.406 -11.174 1.00 70.44 327 LEU A CA 1
ATOM 2470 C C . LEU A 1 327 ? -18.807 -10.332 -10.124 1.00 70.44 327 LEU A C 1
ATOM 2472 O O . LEU A 1 327 ? -18.970 -9.155 -10.454 1.00 70.44 327 LEU A O 1
ATOM 2476 N N . ALA A 1 328 ? -18.909 -10.756 -8.862 1.00 60.28 328 ALA A N 1
ATOM 2477 C CA . ALA A 1 328 ? -19.189 -9.898 -7.713 1.00 60.28 328 ALA A CA 1
ATOM 2478 C C . ALA A 1 328 ? -17.893 -9.546 -6.959 1.00 60.28 328 ALA A C 1
ATOM 2480 O O . ALA A 1 328 ? -17.021 -10.395 -6.778 1.00 60.28 328 ALA A O 1
ATOM 2481 N N . SER A 1 329 ? -17.739 -8.291 -6.517 1.00 52.22 329 SER A N 1
ATOM 2482 C CA . SER A 1 329 ? -16.465 -7.819 -5.928 1.00 52.22 329 SER A CA 1
ATOM 2483 C C . SER A 1 329 ? -16.100 -8.419 -4.562 1.00 52.22 329 SER A C 1
ATOM 2485 O O . SER A 1 329 ? -14.984 -8.211 -4.084 1.00 52.22 329 SER A O 1
ATOM 2487 N N . ASP A 1 330 ? -17.046 -9.094 -3.916 1.00 47.34 330 ASP A N 1
ATOM 2488 C CA . ASP A 1 330 ? -16.980 -9.596 -2.545 1.00 47.34 330 ASP A CA 1
ATOM 2489 C C . ASP A 1 330 ? -16.853 -11.123 -2.445 1.00 47.34 330 ASP A C 1
ATOM 2491 O O . ASP A 1 330 ? -16.635 -11.622 -1.342 1.00 47.34 330 ASP A O 1
ATOM 2495 N N . VAL A 1 331 ? -16.909 -11.846 -3.568 1.00 49.06 331 VAL A N 1
ATOM 2496 C CA . VAL A 1 331 ? -16.629 -13.287 -3.647 1.00 49.06 331 VAL A CA 1
ATOM 2497 C C . VAL A 1 331 ? -15.252 -13.491 -4.297 1.00 49.06 331 VAL A C 1
ATOM 2499 O O . VAL A 1 331 ? -15.145 -13.494 -5.526 1.00 49.06 331 VAL A O 1
ATOM 2502 N N . PRO A 1 332 ? -14.162 -13.663 -3.520 1.00 42.78 332 PRO A N 1
ATOM 2503 C CA . PRO A 1 332 ? -12.831 -13.957 -4.051 1.00 42.78 332 PRO A CA 1
ATOM 2504 C C . PRO A 1 332 ? -12.737 -15.433 -4.485 1.00 42.78 332 PRO A C 1
ATOM 2506 O O . PRO A 1 332 ? -11.977 -16.214 -3.923 1.00 42.78 332 PRO A O 1
ATOM 2509 N N . GLY A 1 333 ? -13.546 -15.815 -5.475 1.00 54.19 333 GLY A N 1
ATOM 2510 C CA . GLY A 1 333 ? -13.722 -17.188 -5.952 1.00 54.19 333 GLY A CA 1
ATOM 2511 C C . GLY A 1 333 ? -13.570 -17.267 -7.466 1.00 54.19 333 GLY A C 1
ATOM 2512 O O . GLY A 1 333 ? -12.457 -17.188 -7.977 1.00 54.19 333 GLY A O 1
ATOM 2513 N N . ASN A 1 334 ? -14.675 -17.366 -8.199 1.00 59.22 334 ASN A N 1
ATOM 2514 C CA . ASN A 1 334 ? -14.708 -17.481 -9.661 1.00 59.22 334 ASN A CA 1
ATOM 2515 C C . ASN A 1 334 ? -15.860 -16.654 -10.255 1.00 59.22 334 ASN A C 1
ATOM 2517 O O . ASN A 1 334 ? -16.600 -15.997 -9.526 1.00 59.22 334 ASN A O 1
ATOM 2521 N N . TRP A 1 335 ? -15.999 -16.675 -11.583 1.00 69.12 335 TRP A N 1
ATOM 2522 C CA . TRP A 1 335 ? -17.261 -16.305 -12.225 1.00 69.12 335 TRP A CA 1
ATOM 2523 C C . TRP A 1 335 ? -18.375 -17.234 -11.721 1.00 69.12 335 TRP A C 1
ATOM 2525 O O . TRP A 1 335 ? -18.171 -18.445 -11.661 1.00 69.12 335 TRP A O 1
ATOM 2535 N N . ALA A 1 336 ? -19.528 -16.671 -11.378 1.00 69.06 336 ALA A N 1
ATOM 2536 C CA . ALA A 1 336 ? -20.725 -17.406 -10.983 1.00 69.06 336 ALA A CA 1
ATOM 2537 C C . ALA A 1 336 ? -21.756 -17.399 -12.117 1.00 69.06 336 ALA A C 1
ATOM 2539 O O . ALA A 1 336 ? -21.781 -16.474 -12.929 1.00 69.06 336 ALA A O 1
ATOM 2540 N N . ASP A 1 337 ? -22.629 -18.397 -12.167 1.00 68.44 337 ASP A N 1
ATOM 2541 C CA . ASP A 1 337 ? -23.769 -18.388 -13.081 1.00 68.44 337 ASP A CA 1
ATOM 2542 C C . ASP A 1 337 ? -24.879 -17.446 -12.606 1.00 68.44 337 ASP A C 1
ATOM 2544 O O . ASP A 1 337 ? -25.127 -17.284 -11.408 1.00 68.44 337 ASP A O 1
ATOM 2548 N N . GLY A 1 338 ? -25.540 -16.796 -13.564 1.00 64.25 338 GLY A N 1
ATOM 2549 C CA . GLY A 1 338 ? -26.762 -16.042 -13.327 1.00 64.25 338 GLY A CA 1
ATOM 2550 C C . GLY A 1 338 ? -27.898 -16.977 -12.926 1.00 64.25 338 GLY A C 1
ATOM 2551 O O . GLY A 1 338 ? -28.139 -17.978 -13.592 1.00 64.25 338 GLY A O 1
ATOM 2552 N N . ALA A 1 339 ? -28.612 -16.631 -11.853 1.00 61.25 339 ALA A N 1
ATOM 2553 C CA . ALA A 1 339 ? -29.672 -17.469 -11.286 1.00 61.25 339 ALA A CA 1
ATOM 2554 C C . ALA A 1 339 ? -30.902 -17.652 -12.202 1.00 61.25 339 ALA A C 1
ATOM 2556 O O . ALA A 1 339 ? -31.707 -18.545 -11.963 1.00 61.25 339 ALA A O 1
ATOM 2557 N N . ALA A 1 340 ? -31.049 -16.817 -13.235 1.00 70.94 340 ALA A N 1
ATOM 2558 C CA . ALA A 1 340 ? -32.076 -16.926 -14.266 1.00 70.94 340 ALA A CA 1
ATOM 2559 C C . ALA A 1 340 ? -31.567 -16.347 -15.599 1.00 70.94 340 ALA A C 1
ATOM 2561 O O . ALA A 1 340 ? -30.538 -15.660 -15.646 1.00 70.94 340 ALA A O 1
ATOM 2562 N N . VAL A 1 341 ? -32.300 -16.617 -16.680 1.00 80.38 341 VAL A N 1
ATOM 2563 C CA . VAL A 1 341 ? -32.005 -16.101 -18.026 1.00 80.38 341 VAL A CA 1
ATOM 2564 C C . VAL A 1 341 ? -32.281 -14.597 -18.142 1.00 80.38 341 VAL A C 1
ATOM 2566 O O . VAL A 1 341 ? -33.187 -14.070 -17.503 1.00 80.38 341 VAL A O 1
ATOM 2569 N N . VAL A 1 342 ? -31.540 -13.902 -19.010 1.00 80.12 342 VAL A N 1
ATOM 2570 C CA . VAL A 1 342 ? -31.641 -12.441 -19.204 1.00 80.12 342 VAL A CA 1
ATOM 2571 C C . VAL A 1 342 ? -32.988 -11.976 -19.762 1.00 80.12 342 VAL A C 1
ATOM 2573 O O . VAL A 1 342 ? -33.276 -10.787 -19.734 1.00 80.12 342 VAL A O 1
ATOM 2576 N N . THR A 1 343 ? -33.803 -12.887 -20.294 1.00 82.00 343 THR A N 1
ATOM 2577 C CA . THR A 1 343 ? -35.153 -12.606 -20.801 1.00 82.00 343 THR A CA 1
ATOM 2578 C C . THR A 1 343 ? -36.224 -12.648 -19.709 1.00 82.00 343 THR A C 1
ATOM 2580 O O . THR A 1 343 ? -37.336 -12.184 -19.944 1.00 82.00 343 THR A O 1
ATOM 2583 N N . GLN A 1 344 ? -35.915 -13.174 -18.519 1.00 79.25 344 GLN A N 1
ATOM 2584 C CA . GLN A 1 344 ? -36.841 -13.248 -17.388 1.00 79.25 344 GLN A CA 1
ATOM 2585 C C . GLN A 1 344 ? -36.607 -12.093 -16.407 1.00 79.25 344 GLN A C 1
ATOM 2587 O O . GLN A 1 344 ? -35.472 -11.723 -16.111 1.00 79.25 344 GLN A O 1
ATOM 2592 N N . ALA A 1 345 ? -37.696 -11.534 -15.875 1.00 68.56 345 ALA A N 1
ATOM 2593 C CA . ALA A 1 345 ? -37.637 -10.505 -14.836 1.00 68.56 345 ALA A CA 1
ATOM 2594 C C . ALA A 1 345 ? -37.392 -11.103 -13.436 1.00 68.56 345 ALA A C 1
ATOM 2596 O O . ALA A 1 345 ? -36.629 -10.555 -12.641 1.00 68.56 345 ALA A O 1
ATOM 2597 N N . ALA A 1 346 ? -38.024 -12.241 -13.134 1.00 63.72 346 ALA A N 1
ATOM 2598 C CA . ALA A 1 346 ? -37.858 -12.946 -11.867 1.00 63.72 346 ALA A CA 1
ATOM 2599 C C . ALA A 1 346 ? -36.488 -13.645 -11.797 1.00 63.72 346 ALA A C 1
ATOM 2601 O O . ALA A 1 346 ? -36.022 -14.218 -12.779 1.00 63.72 346 ALA A O 1
ATOM 2602 N N . GLY A 1 347 ? -35.823 -13.585 -10.639 1.00 54.94 347 GLY A N 1
ATOM 2603 C CA . GLY A 1 347 ? -34.533 -14.247 -10.383 1.00 54.94 347 GLY A CA 1
ATOM 2604 C C . GLY A 1 347 ? -33.307 -13.659 -11.105 1.00 54.94 347 GLY A C 1
ATOM 2605 O O . GLY A 1 347 ? -32.181 -13.833 -10.635 1.00 54.94 347 GLY A O 1
ATOM 2606 N N . HIS A 1 348 ? -33.480 -12.923 -12.206 1.00 65.75 348 HIS A N 1
ATOM 2607 C CA . HIS A 1 348 ? -32.361 -12.374 -12.970 1.00 65.75 348 HIS A CA 1
ATOM 2608 C C . HIS A 1 348 ? -31.705 -11.183 -12.249 1.00 65.75 348 HIS A C 1
ATOM 2610 O O . HIS A 1 348 ? -32.317 -10.142 -12.001 1.00 65.75 348 HIS A O 1
ATOM 2616 N N . SER A 1 349 ? -30.409 -11.304 -11.948 1.00 62.94 349 SER A N 1
ATOM 2617 C CA . SER A 1 349 ? -29.698 -10.367 -11.068 1.00 62.94 349 SER A CA 1
ATOM 2618 C C . SER A 1 349 ? -29.643 -8.920 -11.575 1.00 62.94 349 SER A C 1
ATOM 2620 O O . SER A 1 349 ? -29.577 -8.009 -10.755 1.00 62.94 349 SER A O 1
ATOM 2622 N N . PHE A 1 350 ? -29.693 -8.682 -12.892 1.00 69.44 350 PHE A N 1
ATOM 2623 C CA . PHE A 1 350 ? -29.780 -7.321 -13.443 1.00 69.44 350 PHE A CA 1
ATOM 2624 C C . PHE A 1 350 ? -31.219 -6.810 -13.609 1.00 69.44 350 PHE A C 1
ATOM 2626 O O . PHE A 1 350 ? -31.412 -5.597 -13.613 1.00 69.44 350 PHE A O 1
ATOM 2633 N N . ALA A 1 351 ? -32.228 -7.686 -13.679 1.00 69.31 351 ALA A N 1
ATOM 2634 C CA . ALA A 1 351 ? -33.632 -7.271 -13.630 1.00 69.31 351 ALA A CA 1
ATOM 2635 C C . ALA A 1 351 ? -33.996 -6.716 -12.241 1.00 69.31 351 ALA A C 1
ATOM 2637 O O . ALA A 1 351 ? -34.600 -5.650 -12.141 1.00 69.31 351 ALA A O 1
ATOM 2638 N N . VAL A 1 352 ? -33.512 -7.361 -11.171 1.00 65.75 352 VAL A N 1
ATOM 2639 C CA . VAL A 1 352 ? -33.646 -6.862 -9.787 1.00 65.75 352 VAL A CA 1
ATOM 2640 C C . VAL A 1 352 ? -33.023 -5.467 -9.630 1.00 65.75 352 VAL A C 1
ATOM 2642 O O . VAL A 1 352 ? -33.637 -4.579 -9.053 1.00 65.75 352 VAL A O 1
ATOM 2645 N N . ILE A 1 353 ? -31.830 -5.238 -10.193 1.00 69.69 353 ILE A N 1
ATOM 2646 C CA . ILE A 1 353 ? -31.158 -3.924 -10.154 1.00 69.69 353 ILE A CA 1
ATOM 2647 C C . ILE A 1 353 ? -31.943 -2.850 -10.930 1.00 69.69 353 ILE A C 1
ATOM 2649 O O . ILE A 1 353 ? -31.916 -1.682 -10.558 1.00 69.69 353 ILE A O 1
ATOM 2653 N N . LEU A 1 354 ? -32.628 -3.231 -12.011 1.00 76.69 354 LEU A N 1
ATOM 2654 C CA . LEU A 1 354 ? -33.372 -2.317 -12.882 1.00 76.69 354 LEU A CA 1
ATOM 2655 C C . LEU A 1 354 ? -34.856 -2.182 -12.518 1.00 76.69 354 LEU A C 1
ATOM 2657 O O . LEU A 1 354 ? -35.575 -1.485 -13.229 1.00 76.69 354 LEU A O 1
ATOM 2661 N N . THR A 1 355 ? -35.322 -2.802 -11.428 1.00 76.06 355 THR A N 1
ATOM 2662 C CA . THR A 1 355 ? -36.743 -2.791 -11.029 1.00 76.06 355 THR A CA 1
ATOM 2663 C C . THR A 1 355 ? -37.290 -1.363 -10.906 1.00 76.06 355 THR A C 1
ATOM 2665 O O . THR A 1 355 ? -38.354 -1.069 -11.447 1.00 76.06 355 THR A O 1
ATOM 2668 N N . ASP A 1 356 ? -36.513 -0.447 -10.321 1.00 74.62 356 ASP A N 1
ATOM 2669 C CA . ASP A 1 356 ? -36.886 0.967 -10.155 1.00 74.62 356 ASP A CA 1
ATOM 2670 C C . ASP A 1 356 ? -36.761 1.815 -11.442 1.00 74.62 356 ASP A C 1
ATOM 2672 O O . ASP A 1 356 ? -37.201 2.962 -11.475 1.00 74.62 356 ASP A O 1
ATOM 2676 N N . VAL A 1 357 ? -36.151 1.266 -12.502 1.00 80.31 357 VAL A N 1
ATOM 2677 C CA . VAL A 1 357 ? -35.971 1.910 -13.822 1.00 80.31 357 VAL A CA 1
ATOM 2678 C C . VAL A 1 357 ? -37.077 1.491 -14.794 1.00 80.31 357 VAL A C 1
ATOM 2680 O O . VAL A 1 357 ? -37.552 2.290 -15.605 1.00 80.31 357 VAL A O 1
ATOM 2683 N N . VAL A 1 358 ? -37.483 0.221 -14.729 1.00 81.62 358 VAL A N 1
ATOM 2684 C CA . VAL A 1 358 ? -38.505 -0.362 -15.614 1.00 81.62 358 VAL A CA 1
ATOM 2685 C C . VAL A 1 358 ? -39.914 -0.303 -15.020 1.00 81.62 358 VAL A C 1
ATOM 2687 O O . VAL A 1 358 ? -40.885 -0.355 -15.771 1.00 81.62 358 VAL A O 1
ATOM 2690 N N . GLY A 1 359 ? -40.035 -0.188 -13.695 1.00 75.44 359 GLY A N 1
ATOM 2691 C CA . GLY A 1 359 ? -41.287 0.032 -12.972 1.00 75.44 359 GLY A CA 1
ATOM 2692 C C . GLY A 1 359 ? -41.445 1.474 -12.476 1.00 75.44 359 GLY A C 1
ATOM 2693 O O . GLY A 1 359 ? -40.595 2.332 -12.702 1.00 75.44 359 GLY A O 1
ATOM 2694 N N . ASN A 1 360 ? -42.543 1.739 -11.765 1.00 72.31 360 ASN A N 1
ATOM 2695 C CA . ASN A 1 360 ? -42.765 3.006 -11.067 1.00 72.31 360 ASN A CA 1
ATOM 2696 C C . ASN A 1 360 ? -42.435 2.854 -9.578 1.00 72.31 360 ASN A C 1
ATOM 2698 O O . ASN A 1 360 ? -43.164 2.187 -8.847 1.00 72.31 360 ASN A O 1
ATOM 2702 N N . HIS A 1 361 ? -41.379 3.527 -9.119 1.00 73.69 361 HIS A N 1
ATOM 2703 C CA . HIS A 1 361 ? -41.052 3.642 -7.699 1.00 73.69 361 HIS A CA 1
ATOM 2704 C C . HIS A 1 361 ? -41.156 5.106 -7.242 1.00 73.69 361 HIS A C 1
ATOM 2706 O O . HIS A 1 361 ? -40.673 6.023 -7.910 1.00 73.69 361 HIS A O 1
ATOM 2712 N N . ALA A 1 362 ? -41.800 5.347 -6.095 1.00 73.25 362 ALA A N 1
ATOM 2713 C CA . ALA A 1 362 ? -42.092 6.708 -5.632 1.00 73.25 362 ALA A CA 1
ATOM 2714 C C . ALA A 1 362 ? -40.813 7.520 -5.351 1.00 73.25 362 ALA A C 1
ATOM 2716 O O . ALA A 1 362 ? -40.698 8.665 -5.788 1.00 73.25 362 ALA A O 1
ATOM 2717 N N . ASN A 1 363 ? -39.842 6.886 -4.681 1.00 75.81 363 ASN A N 1
ATOM 2718 C CA . ASN A 1 363 ? -38.656 7.533 -4.105 1.00 75.81 363 ASN A CA 1
ATOM 2719 C C . ASN A 1 363 ? -37.348 7.249 -4.865 1.00 75.81 363 ASN A C 1
ATOM 2721 O O . ASN A 1 363 ? -36.271 7.444 -4.307 1.00 75.81 363 ASN A O 1
ATOM 2725 N N . VAL A 1 364 ? -37.414 6.721 -6.090 1.00 79.44 364 VAL A N 1
ATOM 2726 C CA . VAL A 1 364 ? -36.235 6.546 -6.955 1.00 79.44 364 VAL A CA 1
ATOM 2727 C C . VAL A 1 364 ? -36.489 7.285 -8.261 1.00 79.44 364 VAL A C 1
ATOM 2729 O O . VAL A 1 364 ? -37.598 7.233 -8.796 1.00 79.44 364 VAL A O 1
ATOM 2732 N N . LYS A 1 365 ? -35.474 8.015 -8.725 1.00 87.12 365 LYS A N 1
ATOM 2733 C CA . LYS A 1 365 ? -35.488 8.820 -9.954 1.00 87.12 365 LYS A CA 1
ATOM 2734 C C . LYS A 1 365 ? -34.224 8.547 -10.747 1.00 87.12 365 LYS A C 1
ATOM 2736 O O . LYS A 1 365 ? -33.191 8.207 -10.163 1.00 87.12 365 LYS A O 1
ATOM 2741 N N . PHE A 1 366 ? -34.292 8.659 -12.066 1.00 91.06 366 PHE A N 1
ATOM 2742 C CA . PHE A 1 366 ? -33.186 8.269 -12.927 1.00 91.06 366 PHE A CA 1
ATOM 2743 C C . PHE A 1 366 ? -33.074 9.071 -14.224 1.00 91.06 366 PHE A C 1
ATOM 2745 O O . PHE A 1 366 ? -34.037 9.618 -14.758 1.00 91.06 366 PHE A O 1
ATOM 2752 N N . LEU A 1 367 ? -31.850 9.087 -14.745 1.00 92.38 367 LEU A N 1
ATOM 2753 C CA . LEU A 1 367 ? -31.486 9.590 -16.062 1.00 92.38 367 LEU A CA 1
ATOM 2754 C C . LEU A 1 367 ? -30.893 8.430 -16.863 1.00 92.38 367 LEU A C 1
ATOM 2756 O O . LEU A 1 367 ? -29.930 7.798 -16.422 1.00 92.38 367 LEU A O 1
ATOM 2760 N N . ALA A 1 368 ? -31.457 8.147 -18.035 1.00 91.00 368 ALA A N 1
ATOM 2761 C CA . ALA A 1 368 ? -31.047 7.046 -18.898 1.00 91.00 368 ALA A CA 1
ATOM 2762 C C . ALA A 1 368 ? -30.604 7.541 -20.280 1.00 91.00 368 ALA A C 1
ATOM 2764 O O . ALA A 1 368 ? -31.200 8.447 -20.874 1.00 91.00 368 ALA A O 1
ATOM 2765 N N . TYR A 1 369 ? -29.533 6.935 -20.789 1.00 90.44 369 TYR A N 1
ATOM 2766 C CA . TYR A 1 369 ? -28.896 7.319 -22.043 1.00 90.44 369 TYR A CA 1
ATOM 2767 C C . TYR A 1 369 ? -28.514 6.098 -22.880 1.00 90.44 369 TYR A C 1
ATOM 2769 O O . TYR A 1 369 ? -28.081 5.077 -22.348 1.00 90.44 369 TYR A O 1
ATOM 2777 N N . ASN A 1 370 ? -28.698 6.182 -24.196 1.00 87.44 370 ASN A N 1
ATOM 2778 C CA . ASN A 1 370 ? -28.404 5.105 -25.143 1.00 87.44 370 ASN A CA 1
ATOM 2779 C C . ASN A 1 370 ? -28.294 5.701 -26.555 1.00 87.44 370 ASN A C 1
ATOM 2781 O O . ASN A 1 370 ? -29.088 6.565 -26.919 1.00 87.44 370 ASN A O 1
ATOM 2785 N N . ASN A 1 371 ? -27.332 5.248 -27.360 1.00 81.19 371 ASN A N 1
ATOM 2786 C CA . ASN A 1 371 ? -27.223 5.641 -28.767 1.00 81.19 371 ASN A CA 1
ATOM 2787 C C . ASN A 1 371 ? -28.252 4.952 -29.681 1.00 81.19 371 ASN A C 1
ATOM 2789 O O . ASN A 1 371 ? -28.494 5.430 -30.784 1.00 81.19 371 ASN A O 1
ATOM 2793 N N . VAL A 1 372 ? -28.840 3.845 -29.225 1.00 84.75 372 VAL A N 1
ATOM 2794 C CA . VAL A 1 372 ? -29.992 3.163 -29.829 1.00 84.75 372 VAL A CA 1
ATOM 2795 C C . VAL A 1 372 ? -31.023 2.964 -28.710 1.00 84.75 372 VAL A C 1
ATOM 2797 O O . VAL A 1 372 ? -31.081 1.887 -28.118 1.00 84.75 372 VAL A O 1
ATOM 2800 N N . PRO A 1 373 ? -31.764 4.007 -28.306 1.00 84.62 373 PRO A N 1
ATOM 2801 C CA . PRO A 1 373 ? -32.720 3.908 -27.206 1.00 84.62 373 PRO A CA 1
ATOM 2802 C C . PRO A 1 373 ? -33.924 3.018 -27.571 1.00 84.62 373 PRO A C 1
ATOM 2804 O O . PRO A 1 373 ? -34.316 2.961 -28.739 1.00 84.62 373 PRO A O 1
ATOM 2807 N N . PRO A 1 374 ? -34.528 2.315 -26.596 1.00 83.81 374 PRO A N 1
ATOM 2808 C CA . PRO A 1 374 ? -35.734 1.526 -26.837 1.00 83.81 374 PRO A CA 1
ATOM 2809 C C . PRO A 1 374 ? -36.893 2.407 -27.308 1.00 83.81 374 PRO A C 1
ATOM 2811 O O . PRO A 1 374 ? -37.096 3.504 -26.794 1.00 83.81 374 PRO A O 1
ATOM 2814 N N . GLY A 1 375 ? -37.665 1.911 -28.277 1.00 76.38 375 GLY A N 1
ATOM 2815 C CA . GLY A 1 375 ? -38.897 2.552 -28.745 1.00 76.38 375 GLY A CA 1
ATOM 2816 C C . GLY A 1 375 ? -38.731 3.805 -29.615 1.00 76.38 375 GLY A C 1
ATOM 2817 O O . GLY A 1 375 ? -39.734 4.285 -30.133 1.00 76.38 375 GLY A O 1
ATOM 2818 N N . VAL A 1 376 ? -37.513 4.323 -29.834 1.00 77.25 376 VAL A N 1
ATOM 2819 C CA . VAL A 1 376 ? -37.290 5.514 -30.679 1.00 77.25 376 VAL A CA 1
ATOM 2820 C C . VAL A 1 376 ? -36.537 5.131 -31.964 1.00 77.25 376 VAL A C 1
ATOM 2822 O O . VAL A 1 376 ? -35.317 4.949 -31.933 1.00 77.25 376 VAL A O 1
ATOM 2825 N N . PRO A 1 377 ? -37.223 4.989 -33.113 1.00 68.94 377 PRO A N 1
ATOM 2826 C CA . PRO A 1 377 ? -36.567 4.683 -34.380 1.00 68.94 377 PRO A CA 1
ATOM 2827 C C . PRO A 1 377 ? -35.776 5.886 -34.926 1.00 68.94 377 PRO A C 1
ATOM 2829 O O . PRO A 1 377 ? -36.091 7.043 -34.660 1.00 68.94 377 PRO A O 1
ATOM 2832 N N . ASN A 1 378 ? -34.766 5.608 -35.758 1.00 66.00 378 ASN A N 1
ATOM 2833 C CA . ASN A 1 378 ? -34.056 6.591 -36.595 1.00 66.00 378 ASN A CA 1
ATOM 2834 C C . ASN A 1 378 ? -33.335 7.756 -35.873 1.00 66.00 378 ASN A C 1
ATOM 2836 O O . ASN A 1 378 ? -33.080 8.794 -36.491 1.00 66.00 378 ASN A O 1
ATOM 2840 N N . VAL A 1 379 ? -32.938 7.602 -34.603 1.00 66.56 379 VAL A N 1
ATOM 2841 C CA . VAL A 1 379 ? -32.214 8.652 -33.856 1.00 66.56 379 VAL A CA 1
ATOM 2842 C C . VAL A 1 379 ? -30.823 8.931 -34.458 1.00 66.56 379 VAL A C 1
ATOM 2844 O O . VAL A 1 379 ? -29.860 8.196 -34.238 1.00 66.56 379 VAL A O 1
ATOM 2847 N N . LYS A 1 380 ? -30.684 10.042 -35.193 1.00 59.19 380 LYS A N 1
ATOM 2848 C CA . LYS A 1 380 ? -29.415 10.493 -35.801 1.00 59.19 380 LYS A CA 1
ATOM 2849 C C . LYS A 1 380 ? -28.559 11.298 -34.812 1.00 59.19 380 LYS A C 1
ATOM 2851 O O . LYS A 1 380 ? -28.494 12.524 -34.890 1.00 59.19 380 LYS A O 1
ATOM 2856 N N . THR A 1 381 ? -27.877 10.624 -33.886 1.00 64.31 381 THR A N 1
ATOM 2857 C CA . THR A 1 381 ? -26.919 11.274 -32.966 1.00 64.31 381 THR A CA 1
ATOM 2858 C C . THR A 1 381 ? -25.495 11.296 -33.552 1.00 64.31 381 THR A C 1
ATOM 2860 O O . THR A 1 381 ? -25.129 10.458 -34.373 1.00 64.31 381 THR A O 1
ATOM 2863 N N . LYS A 1 382 ? -24.642 12.230 -33.101 1.00 53.78 382 LYS A N 1
ATOM 2864 C CA . LYS A 1 382 ? -23.180 12.189 -33.358 1.00 53.78 382 LYS A CA 1
ATOM 2865 C C . LYS A 1 382 ? -22.426 11.265 -32.390 1.00 53.78 382 LYS A C 1
ATOM 2867 O O . LYS A 1 382 ? -21.208 11.115 -32.493 1.00 53.78 382 LYS A O 1
ATOM 2872 N N . SER A 1 383 ? -23.135 10.674 -31.433 1.00 55.94 383 SER A N 1
ATOM 2873 C CA . SER A 1 383 ? -22.589 9.898 -30.331 1.00 55.94 383 SER A CA 1
ATOM 2874 C C . SER A 1 383 ? -23.110 8.470 -30.373 1.00 55.94 383 SER A C 1
ATOM 2876 O O . SER A 1 383 ? -24.097 8.113 -29.734 1.00 55.94 383 SER A O 1
ATOM 2878 N N . ASN A 1 384 ? -22.374 7.604 -31.071 1.00 56.22 384 ASN A N 1
ATOM 2879 C CA . ASN A 1 384 ? -22.577 6.150 -31.007 1.00 56.22 384 ASN A CA 1
ATOM 2880 C C . ASN A 1 384 ? -22.042 5.577 -29.666 1.00 56.22 384 ASN A C 1
ATOM 2882 O O . ASN A 1 384 ? -21.304 4.592 -29.667 1.00 56.22 384 ASN A O 1
ATOM 2886 N N . GLY A 1 385 ? -22.180 6.326 -28.568 1.00 58.12 385 GLY A N 1
ATOM 2887 C CA . GLY A 1 385 ? -21.652 6.006 -27.243 1.00 58.12 385 GLY A CA 1
ATOM 2888 C C . GLY A 1 385 ? -22.609 5.070 -26.517 1.00 58.12 385 GLY A C 1
ATOM 2889 O O . GLY A 1 385 ? -23.814 5.307 -26.494 1.00 58.12 385 GLY A O 1
ATOM 2890 N N . LYS A 1 386 ? -22.072 3.987 -25.957 1.00 65.12 386 LYS A N 1
ATOM 2891 C CA . LYS A 1 386 ? -22.873 2.921 -25.354 1.00 65.12 386 LYS A CA 1
ATOM 2892 C C . LYS A 1 386 ? -23.587 3.360 -24.078 1.00 65.12 386 LYS A C 1
ATOM 2894 O O . LYS A 1 386 ? -23.208 4.321 -23.413 1.00 65.12 386 LYS A O 1
ATOM 2899 N N . ALA A 1 387 ? -24.638 2.614 -23.784 1.00 78.69 387 ALA A N 1
ATOM 2900 C CA . ALA A 1 387 ? -25.738 2.999 -22.927 1.00 78.69 387 ALA A CA 1
ATOM 2901 C C . ALA A 1 387 ? -25.474 2.891 -21.416 1.00 78.69 387 ALA A C 1
ATOM 2903 O O . ALA A 1 387 ? -24.520 2.251 -20.956 1.00 78.69 387 ALA A O 1
ATOM 2904 N N . GLY A 1 388 ? -26.347 3.522 -20.636 1.00 89.12 388 GLY A N 1
ATOM 2905 C CA . GLY A 1 388 ? -26.294 3.500 -19.183 1.00 89.12 388 GLY A CA 1
ATOM 2906 C C . GLY A 1 388 ? -27.454 4.217 -18.500 1.00 89.12 388 GLY A C 1
ATOM 2907 O O . GLY A 1 388 ? -28.301 4.845 -19.138 1.00 89.12 388 GLY A O 1
ATOM 2908 N N . VAL A 1 389 ? -27.474 4.109 -17.172 1.00 90.38 389 VAL A N 1
ATOM 2909 C CA . VAL A 1 389 ? -28.493 4.707 -16.296 1.00 90.38 389 VAL A CA 1
ATOM 2910 C C . VAL A 1 389 ? -27.828 5.252 -15.036 1.00 90.38 389 VAL A C 1
ATOM 2912 O O . VAL A 1 389 ? -27.016 4.558 -14.424 1.00 90.38 389 VAL A O 1
ATOM 2915 N N . ILE A 1 390 ? -28.174 6.472 -14.634 1.00 91.25 390 ILE A N 1
ATOM 2916 C CA . ILE A 1 390 ? -27.868 7.043 -13.316 1.00 91.25 390 ILE A CA 1
ATOM 2917 C C . ILE A 1 390 ? -29.162 7.043 -12.506 1.00 91.25 390 ILE A C 1
ATOM 2919 O O . ILE A 1 390 ? -30.150 7.601 -12.965 1.00 91.25 390 ILE A O 1
ATOM 2923 N N . MET A 1 391 ? -29.146 6.450 -11.315 1.00 86.38 391 MET A N 1
ATOM 2924 C CA . MET A 1 391 ? -30.265 6.413 -10.368 1.00 86.38 391 MET A CA 1
ATOM 2925 C C . MET A 1 391 ? -29.911 7.162 -9.082 1.00 86.38 391 MET A C 1
ATOM 2927 O O . MET A 1 391 ? -28.780 7.046 -8.594 1.00 86.38 391 MET A O 1
ATOM 2931 N N . ILE A 1 392 ? -30.897 7.849 -8.507 1.00 82.06 392 ILE A N 1
ATOM 2932 C CA . ILE A 1 392 ? -30.846 8.481 -7.183 1.00 82.06 392 ILE A CA 1
ATOM 2933 C C . ILE A 1 392 ? -32.037 8.055 -6.325 1.00 82.06 392 ILE A C 1
ATOM 2935 O O . ILE A 1 392 ? -33.116 7.765 -6.843 1.00 82.06 392 ILE A O 1
ATOM 2939 N N . SER A 1 393 ? -31.844 8.065 -5.009 1.00 79.25 393 SER A N 1
ATOM 2940 C CA . SER A 1 393 ? -32.921 7.962 -4.026 1.00 79.25 393 SER A CA 1
ATOM 2941 C C . SER A 1 393 ? -33.349 9.358 -3.576 1.00 79.25 393 SER A C 1
ATOM 2943 O O . SER A 1 393 ? -32.542 10.073 -2.995 1.00 79.25 393 SER A O 1
ATOM 2945 N N . THR A 1 394 ? -34.618 9.716 -3.767 1.00 76.25 394 THR A N 1
ATOM 2946 C CA . THR A 1 394 ? -35.211 10.978 -3.275 1.00 76.25 394 THR A CA 1
ATOM 2947 C C . THR A 1 394 ? -35.826 10.821 -1.879 1.00 76.25 394 THR A C 1
ATOM 2949 O O . THR A 1 394 ? -36.693 11.590 -1.465 1.00 76.25 394 THR A O 1
ATOM 2952 N N . ALA A 1 395 ? -35.446 9.768 -1.147 1.00 72.62 395 ALA A N 1
ATOM 2953 C CA . ALA A 1 395 ? -35.889 9.562 0.225 1.00 72.62 395 ALA A CA 1
ATOM 2954 C C . ALA A 1 395 ? -35.141 10.504 1.182 1.00 72.62 395 ALA A C 1
ATOM 2956 O O . ALA A 1 395 ? -33.920 10.633 1.118 1.00 72.62 395 ALA A O 1
ATOM 2957 N N . VAL A 1 396 ? -35.864 11.111 2.127 1.00 63.59 396 VAL A N 1
ATOM 2958 C CA . VAL A 1 396 ? -35.316 12.100 3.072 1.00 63.59 396 VAL A CA 1
ATOM 2959 C C . VAL A 1 396 ? -34.060 11.577 3.792 1.00 63.59 396 VAL A C 1
ATOM 2961 O O . VAL A 1 396 ? -34.104 10.552 4.479 1.00 63.59 396 VAL A O 1
ATOM 2964 N N . ASN A 1 397 ? -32.954 12.323 3.680 1.00 57.25 397 ASN A N 1
ATOM 2965 C CA . ASN A 1 397 ? -31.615 11.991 4.196 1.00 57.25 397 ASN A CA 1
ATOM 2966 C C . ASN A 1 397 ? -30.945 10.735 3.587 1.00 57.25 397 ASN A C 1
ATOM 2968 O O . ASN A 1 397 ? -30.054 10.153 4.217 1.00 57.25 397 ASN A O 1
ATOM 2972 N N . ALA A 1 398 ? -31.336 10.310 2.383 1.00 59.91 398 ALA A N 1
ATOM 2973 C CA . ALA A 1 398 ? -30.525 9.400 1.578 1.00 59.91 398 ALA A CA 1
ATOM 2974 C C . ALA A 1 398 ? -29.276 10.115 1.013 1.00 59.91 398 ALA A C 1
ATOM 2976 O O . ALA A 1 398 ? -29.179 11.337 1.002 1.00 59.91 398 ALA A O 1
ATOM 2977 N N . ASN A 1 399 ? -28.283 9.326 0.604 1.00 68.88 399 ASN A N 1
ATOM 2978 C CA . ASN A 1 399 ? -27.135 9.742 -0.221 1.00 68.88 399 ASN A CA 1
ATOM 2979 C C . ASN A 1 399 ? -26.693 8.511 -1.030 1.00 68.88 399 ASN A C 1
ATOM 2981 O O . ASN A 1 399 ? -25.519 8.127 -1.075 1.00 68.88 399 ASN A O 1
ATOM 2985 N N . ASP A 1 400 ? -27.696 7.805 -1.546 1.00 70.69 400 ASP A N 1
ATOM 2986 C CA . ASP A 1 400 ? -27.579 6.492 -2.156 1.00 70.69 400 ASP A CA 1
ATOM 2987 C C . ASP A 1 400 ? -27.935 6.641 -3.637 1.00 70.69 400 ASP A C 1
ATOM 2989 O O . ASP A 1 400 ? -29.046 7.039 -3.990 1.00 70.69 400 ASP A O 1
ATOM 2993 N N . GLY A 1 401 ? -26.971 6.332 -4.502 1.00 77.38 401 GLY A N 1
ATOM 2994 C CA . GLY A 1 401 ? -27.149 6.360 -5.947 1.00 77.38 401 GLY A CA 1
ATOM 2995 C C . GLY A 1 401 ? -26.444 5.190 -6.618 1.00 77.38 401 GLY A C 1
ATOM 2996 O O . GLY A 1 401 ? -25.577 4.527 -6.036 1.00 77.38 401 GLY A O 1
ATOM 2997 N N . ALA A 1 402 ? -26.793 4.944 -7.873 1.00 83.44 402 ALA A N 1
ATOM 2998 C CA . ALA A 1 402 ? -26.180 3.902 -8.682 1.00 83.44 402 ALA A CA 1
ATOM 2999 C C . ALA A 1 402 ? -25.930 4.392 -10.109 1.00 83.44 402 ALA A C 1
ATOM 3001 O O . ALA A 1 402 ? -26.699 5.177 -10.657 1.00 83.44 402 ALA A O 1
ATOM 3002 N N . TRP A 1 403 ? -24.846 3.916 -10.716 1.00 90.12 403 TRP A N 1
ATOM 3003 C CA . TRP A 1 403 ? -24.533 4.147 -12.122 1.00 90.12 403 TRP A CA 1
ATOM 3004 C C . TRP A 1 403 ? -24.313 2.807 -12.819 1.00 90.12 403 TRP A C 1
ATOM 3006 O O . TRP A 1 403 ? -23.480 1.998 -12.401 1.00 90.12 403 TRP A O 1
ATOM 3016 N N . ILE A 1 404 ? -25.077 2.569 -13.879 1.00 88.88 404 ILE A N 1
ATOM 3017 C CA . ILE A 1 404 ? -24.969 1.397 -14.741 1.00 88.88 404 ILE A CA 1
ATOM 3018 C C . ILE A 1 404 ? -24.360 1.830 -16.071 1.00 88.88 404 ILE A C 1
ATOM 3020 O O . ILE A 1 404 ? -24.807 2.811 -16.663 1.00 88.88 404 ILE A O 1
ATOM 3024 N N . VAL A 1 405 ? -23.388 1.062 -16.561 1.00 90.44 405 VAL A N 1
ATOM 3025 C CA . VAL A 1 405 ? -22.897 1.134 -17.946 1.00 90.44 405 VAL A CA 1
ATOM 3026 C C . VAL A 1 405 ? -23.073 -0.229 -18.609 1.00 90.44 405 VAL A C 1
ATOM 3028 O O . VAL A 1 405 ? -22.808 -1.258 -17.982 1.00 90.44 405 VAL A O 1
ATOM 3031 N N . HIS A 1 406 ? -23.548 -0.262 -19.853 1.00 90.25 406 HIS A N 1
ATOM 3032 C CA . HIS A 1 406 ? -23.787 -1.512 -20.575 1.00 90.25 406 HIS A CA 1
ATOM 3033 C C . HIS A 1 406 ? -23.592 -1.383 -22.087 1.00 90.25 406 HIS A C 1
ATOM 3035 O O . HIS A 1 406 ? -23.518 -0.288 -22.638 1.00 90.25 406 HIS A O 1
ATOM 3041 N N . THR A 1 407 ? -23.510 -2.524 -22.776 1.00 89.25 407 THR A N 1
ATOM 3042 C CA . THR A 1 407 ? -23.297 -2.589 -24.231 1.00 89.25 407 THR A CA 1
ATOM 3043 C C . THR A 1 407 ? -24.520 -3.035 -25.030 1.00 89.25 407 THR A C 1
ATOM 3045 O O . THR A 1 407 ? -24.349 -3.600 -26.103 1.00 89.25 407 THR A O 1
ATOM 3048 N N . VAL A 1 408 ? -25.733 -2.837 -24.506 1.00 88.94 408 VAL A N 1
ATOM 3049 C CA . VAL A 1 408 ? -26.985 -3.390 -25.068 1.00 88.94 408 VAL A CA 1
ATOM 3050 C C . VAL A 1 408 ? -27.787 -2.284 -25.784 1.00 88.94 408 VAL A C 1
ATOM 3052 O O . VAL A 1 408 ? -28.268 -1.370 -25.106 1.00 88.94 408 VAL A O 1
ATOM 3055 N N . PRO A 1 409 ? -27.926 -2.326 -27.124 1.00 87.50 409 PRO A N 1
ATOM 3056 C CA . PRO A 1 409 ? -28.879 -1.504 -27.879 1.00 87.50 409 PRO A CA 1
ATOM 3057 C C . PRO A 1 409 ? -30.320 -1.775 -27.429 1.00 87.50 409 PRO A C 1
ATOM 3059 O O . PRO A 1 409 ? -30.627 -2.892 -27.040 1.00 87.50 409 PRO A O 1
ATOM 3062 N N . GLY A 1 410 ? -31.215 -0.790 -27.492 1.00 86.19 410 GLY A N 1
ATOM 3063 C CA . GLY A 1 410 ? -32.644 -0.974 -27.202 1.00 86.19 410 GLY A CA 1
ATOM 3064 C C . GLY A 1 410 ? -32.971 -1.295 -25.738 1.00 86.19 410 GLY A C 1
ATOM 3065 O O . GLY A 1 410 ? -33.974 -1.943 -25.466 1.00 86.19 410 GLY A O 1
ATOM 3066 N N . PHE A 1 411 ? -32.122 -0.890 -24.789 1.00 87.69 411 PHE A N 1
ATOM 3067 C CA . PHE A 1 411 ? -32.237 -1.259 -23.373 1.00 87.69 411 PHE A CA 1
ATOM 3068 C C . PHE A 1 411 ? -31.740 -0.130 -22.443 1.00 87.69 411 PHE A C 1
ATOM 3070 O O . PHE A 1 411 ? -30.895 0.666 -22.870 1.00 87.69 411 PHE A O 1
ATOM 3077 N N . PRO A 1 412 ? -32.178 -0.079 -21.170 1.00 88.62 412 PRO A N 1
ATOM 3078 C CA . PRO A 1 412 ? -33.425 -0.651 -20.648 1.00 88.62 412 PRO A CA 1
ATOM 3079 C C . PRO A 1 412 ? -34.649 0.160 -21.096 1.00 88.62 412 PRO A C 1
ATOM 3081 O O . PRO A 1 412 ? -34.555 1.362 -21.318 1.00 88.62 412 PRO A O 1
ATOM 3084 N N . ALA A 1 413 ? -35.810 -0.481 -21.210 1.00 87.00 413 ALA A N 1
ATOM 3085 C CA . ALA A 1 413 ? -37.056 0.222 -21.502 1.00 87.00 413 ALA A CA 1
ATOM 3086 C C . ALA A 1 413 ? -37.539 0.963 -20.237 1.00 87.00 413 ALA A C 1
ATOM 3088 O O . ALA A 1 413 ? -37.895 0.347 -19.232 1.00 87.00 413 ALA A O 1
ATOM 3089 N N . ALA A 1 414 ? -37.471 2.298 -20.246 1.00 86.81 414 ALA A N 1
ATOM 3090 C CA . ALA A 1 414 ? -37.841 3.117 -19.093 1.00 86.81 414 ALA A CA 1
ATOM 3091 C C . ALA A 1 414 ? -39.352 3.006 -18.816 1.00 86.81 414 ALA A C 1
ATOM 3093 O O . ALA A 1 414 ? -40.158 3.193 -19.729 1.00 86.81 414 ALA A O 1
ATOM 3094 N N . LYS A 1 415 ? -39.728 2.703 -17.565 1.00 85.44 415 LYS A N 1
ATOM 3095 C CA . LYS A 1 415 ? -41.122 2.654 -17.061 1.00 85.44 415 LYS A CA 1
ATOM 3096 C C . LYS A 1 415 ? -42.121 1.821 -17.886 1.00 85.44 415 LYS A C 1
ATOM 3098 O O . LYS A 1 415 ? -43.319 2.084 -17.862 1.00 85.44 415 LYS A O 1
ATOM 3103 N N . THR A 1 416 ? -41.633 0.819 -18.612 1.00 83.62 416 THR A N 1
ATOM 3104 C CA . THR A 1 416 ? -42.413 -0.001 -19.561 1.00 83.62 416 THR A CA 1
ATOM 3105 C C . THR A 1 416 ? -42.302 -1.506 -19.286 1.00 83.62 416 THR A C 1
ATOM 3107 O O . THR A 1 416 ? -42.712 -2.325 -20.103 1.00 83.62 416 THR A O 1
ATOM 3110 N N . GLY A 1 417 ? -41.797 -1.885 -18.107 1.00 81.69 417 GLY A N 1
ATOM 3111 C CA . GLY A 1 417 ? -41.556 -3.276 -17.725 1.00 81.69 417 GLY A CA 1
ATOM 3112 C C . GLY A 1 417 ? -40.201 -3.811 -18.200 1.00 81.69 417 GLY A C 1
ATOM 3113 O O . GLY A 1 417 ? -39.517 -3.225 -19.039 1.00 81.69 417 GLY A O 1
ATOM 3114 N N . TYR A 1 418 ? -39.760 -4.918 -17.600 1.00 84.81 418 TYR A N 1
ATOM 3115 C CA . TYR A 1 418 ? -38.475 -5.521 -17.946 1.00 84.81 418 TYR A CA 1
ATOM 3116 C C . TYR A 1 418 ? -38.574 -6.296 -19.264 1.00 84.81 418 TYR A C 1
ATOM 3118 O O . TYR A 1 418 ? -39.280 -7.299 -19.343 1.00 84.81 418 TYR A O 1
ATOM 3126 N N . SER A 1 419 ? -37.811 -5.877 -20.273 1.00 86.44 419 SER A N 1
ATOM 3127 C CA . SER A 1 419 ? -37.701 -6.569 -21.560 1.00 86.44 419 SER A CA 1
ATOM 3128 C C . SER A 1 419 ? -36.250 -6.618 -22.037 1.00 86.44 419 SER A C 1
ATOM 3130 O O . SER A 1 419 ? -35.548 -5.605 -21.980 1.00 86.44 419 SER A O 1
ATOM 3132 N N . TRP A 1 420 ? -35.813 -7.766 -22.562 1.00 86.75 420 TRP A N 1
ATOM 3133 C CA . TRP A 1 420 ? -34.515 -7.912 -23.228 1.00 86.75 420 TRP A CA 1
ATOM 3134 C C . TRP A 1 420 ? -34.689 -7.955 -24.759 1.00 86.75 420 TRP A C 1
ATOM 3136 O O . TRP A 1 420 ? -35.510 -8.737 -25.241 1.00 86.75 420 TRP A O 1
ATOM 3146 N N . PRO A 1 421 ? -33.924 -7.178 -25.549 1.00 88.94 421 PRO A N 1
ATOM 3147 C CA . PRO A 1 421 ? -34.026 -7.185 -27.011 1.00 88.94 421 PRO A CA 1
ATOM 3148 C C . PRO A 1 421 ? -33.647 -8.540 -27.628 1.00 88.94 421 PRO A C 1
ATOM 3150 O O . PRO A 1 421 ? -32.512 -8.999 -27.498 1.00 88.94 421 PRO A O 1
ATOM 3153 N N . ALA A 1 422 ? -34.580 -9.169 -28.350 1.00 85.44 422 ALA A N 1
ATOM 3154 C CA . ALA A 1 422 ? -34.403 -10.522 -28.889 1.00 85.44 422 ALA A CA 1
ATOM 3155 C C . ALA A 1 422 ? -33.186 -10.662 -29.829 1.00 85.44 422 ALA A C 1
ATOM 3157 O O . ALA A 1 422 ? -32.431 -11.625 -29.721 1.00 85.44 422 ALA A O 1
ATOM 3158 N N . ALA A 1 423 ? -32.931 -9.670 -30.692 1.00 84.94 423 ALA A N 1
ATOM 3159 C CA . ALA A 1 423 ? -31.773 -9.662 -31.598 1.00 84.94 423 ALA A CA 1
ATOM 3160 C C . ALA A 1 423 ? -30.414 -9.668 -30.862 1.00 84.94 423 ALA A C 1
ATOM 3162 O O . ALA A 1 423 ? -29.418 -10.181 -31.374 1.00 84.94 423 ALA A O 1
ATOM 3163 N N . GLU A 1 424 ? -30.378 -9.158 -29.629 1.00 89.06 424 GLU A N 1
ATOM 3164 C CA . GLU A 1 424 ? -29.177 -9.083 -28.794 1.00 89.06 424 GLU A CA 1
ATOM 3165 C C . GLU A 1 424 ? -28.967 -10.367 -27.959 1.00 89.06 424 GLU A C 1
ATOM 3167 O O . GLU A 1 424 ? -28.016 -10.480 -27.187 1.00 89.06 424 GLU A O 1
ATOM 3172 N N . ILE A 1 425 ? -29.820 -11.390 -28.119 1.00 84.69 425 ILE A N 1
ATOM 3173 C CA . ILE A 1 425 ? -29.577 -12.735 -27.570 1.00 84.69 425 ILE A CA 1
ATOM 3174 C C . ILE A 1 425 ? -28.420 -13.421 -28.312 1.00 84.69 425 ILE A C 1
ATOM 3176 O O . ILE A 1 425 ? -27.582 -14.069 -27.682 1.00 84.69 425 ILE A O 1
ATOM 3180 N N . ALA A 1 426 ? -28.305 -13.226 -29.628 1.00 84.62 426 ALA A N 1
ATOM 3181 C CA . ALA A 1 426 ? -27.245 -13.828 -30.437 1.00 84.62 426 ALA A CA 1
ATOM 3182 C C . ALA A 1 426 ? -25.835 -13.287 -30.115 1.00 84.62 426 ALA A C 1
ATOM 3184 O O . ALA A 1 426 ? -24.844 -13.929 -30.452 1.00 84.62 426 ALA A O 1
ATOM 3185 N N . LYS A 1 427 ? -25.730 -12.141 -29.431 1.00 88.19 427 LYS A N 1
ATOM 3186 C CA . LYS A 1 427 ? -24.482 -11.392 -29.235 1.00 88.19 427 LYS A CA 1
ATOM 3187 C C . LYS A 1 427 ? -23.978 -11.417 -27.791 1.00 88.19 427 LYS A C 1
ATOM 3189 O O . LYS A 1 427 ? -24.733 -11.664 -26.847 1.00 88.19 427 LYS A O 1
ATOM 3194 N N . GLY A 1 428 ? -22.681 -11.168 -27.626 1.00 87.31 428 GLY A N 1
ATOM 3195 C CA . GLY A 1 428 ? -22.038 -10.992 -26.324 1.00 87.31 428 GLY A CA 1
ATOM 3196 C C . GLY A 1 428 ? -22.211 -9.566 -25.795 1.00 87.31 428 GLY A C 1
ATOM 3197 O O . GLY A 1 428 ? -22.074 -8.609 -26.556 1.00 87.31 428 GLY A O 1
ATOM 3198 N N . HIS A 1 429 ? -22.513 -9.402 -24.505 1.00 88.19 429 HIS A N 1
ATOM 3199 C CA . HIS A 1 429 ? -22.695 -8.085 -23.883 1.00 88.19 429 HIS A CA 1
ATOM 3200 C C . HIS A 1 429 ? -22.080 -8.007 -22.487 1.00 88.19 429 HIS A C 1
ATOM 3202 O O . HIS A 1 429 ? -22.061 -8.977 -21.732 1.00 88.19 429 HIS A O 1
ATOM 3208 N N . LEU A 1 430 ? -21.634 -6.806 -22.120 1.00 88.88 430 LEU A N 1
ATOM 3209 C CA . LEU A 1 430 ? -21.065 -6.495 -20.813 1.00 88.88 430 LEU A CA 1
ATOM 3210 C C . LEU A 1 430 ? -21.917 -5.424 -20.127 1.00 88.88 430 LEU A C 1
ATOM 3212 O O . LEU A 1 430 ? -22.202 -4.383 -20.723 1.00 88.88 430 LEU A O 1
ATOM 3216 N N . LEU A 1 431 ? -22.302 -5.677 -18.878 1.00 88.19 431 LEU A N 1
ATOM 3217 C CA . LEU A 1 431 ? -23.051 -4.764 -18.019 1.00 88.19 431 LEU A CA 1
ATOM 3218 C C . LEU A 1 431 ? -22.314 -4.617 -16.685 1.00 88.19 431 LEU A C 1
ATOM 3220 O O . LEU A 1 431 ? -21.836 -5.601 -16.122 1.00 88.19 431 LEU A O 1
ATOM 3224 N N . ILE A 1 432 ? -22.219 -3.396 -16.165 1.00 86.69 432 ILE A N 1
ATOM 3225 C CA . ILE A 1 432 ? -21.554 -3.110 -14.889 1.00 86.69 432 ILE A CA 1
ATOM 3226 C C . ILE A 1 432 ? -22.444 -2.193 -14.060 1.00 86.69 432 ILE A C 1
ATOM 3228 O O . ILE A 1 432 ? -22.759 -1.087 -14.495 1.00 86.69 432 ILE A O 1
ATOM 3232 N N . CYS A 1 433 ? -22.802 -2.636 -12.855 1.00 83.12 433 CYS A N 1
ATOM 3233 C CA . CYS A 1 433 ? -23.517 -1.826 -11.872 1.00 83.12 433 CYS A CA 1
ATOM 3234 C C . CYS A 1 433 ? -22.556 -1.325 -10.785 1.00 83.12 433 CYS A C 1
ATOM 3236 O O . CYS A 1 433 ? -21.861 -2.113 -10.134 1.00 83.12 433 CYS A O 1
ATOM 3238 N N . MET A 1 434 ? -22.537 -0.010 -10.571 1.00 84.88 434 MET A N 1
ATOM 3239 C CA . MET A 1 434 ? -21.687 0.683 -9.605 1.00 84.88 434 MET A CA 1
ATOM 3240 C C . MET A 1 434 ? -22.538 1.426 -8.577 1.00 84.88 434 MET A C 1
ATOM 3242 O O . MET A 1 434 ? -23.219 2.386 -8.928 1.00 84.88 434 MET A O 1
ATOM 3246 N N . THR A 1 435 ? -22.457 1.056 -7.297 1.00 77.38 435 THR A N 1
ATOM 3247 C CA . THR A 1 435 ? -23.001 1.900 -6.222 1.00 77.38 435 THR A CA 1
ATOM 3248 C C . THR A 1 435 ? -22.094 3.111 -6.001 1.00 77.38 435 THR A C 1
ATOM 3250 O O . THR A 1 435 ? -20.867 2.987 -5.885 1.00 77.38 435 THR A O 1
ATOM 3253 N N . ILE A 1 436 ? -22.699 4.291 -5.946 1.00 81.62 436 ILE A N 1
ATOM 3254 C CA . ILE A 1 436 ? -22.033 5.584 -5.785 1.00 81.62 436 ILE A CA 1
ATOM 3255 C C . ILE A 1 436 ? -22.672 6.359 -4.627 1.00 81.62 436 ILE A C 1
ATOM 3257 O O . ILE A 1 436 ? -23.687 5.951 -4.069 1.00 81.62 436 ILE A O 1
ATOM 3261 N N . ALA A 1 437 ? -22.036 7.460 -4.235 1.00 80.94 437 ALA A N 1
ATOM 3262 C CA . ALA A 1 437 ? -22.697 8.481 -3.428 1.00 80.94 437 ALA A CA 1
ATOM 3263 C C . ALA A 1 437 ? -23.257 9.539 -4.381 1.00 80.94 437 ALA A C 1
ATOM 3265 O O . ALA A 1 437 ? -22.624 9.842 -5.396 1.00 80.94 437 ALA A O 1
ATOM 3266 N N . GLU A 1 438 ? -24.393 10.119 -4.035 1.00 78.94 438 GLU A N 1
ATOM 3267 C CA . GLU A 1 438 ? -25.071 11.157 -4.811 1.00 78.94 438 GLU A CA 1
ATOM 3268 C C . GLU A 1 438 ? -24.161 12.375 -5.049 1.00 78.94 438 GLU A C 1
ATOM 3270 O O . GLU A 1 438 ? -24.047 12.887 -6.161 1.00 78.94 438 GLU A O 1
ATOM 3275 N N . THR A 1 439 ? -23.345 12.719 -4.047 1.00 82.44 439 THR A N 1
ATOM 3276 C CA . THR A 1 439 ? -22.307 13.768 -4.117 1.00 82.44 439 THR A CA 1
ATOM 3277 C C . THR A 1 439 ? -21.247 13.563 -5.211 1.00 82.44 439 THR A C 1
ATOM 3279 O O . THR A 1 439 ? -20.451 14.463 -5.478 1.00 82.44 439 THR A O 1
ATOM 3282 N N . GLN A 1 440 ? -21.201 12.392 -5.854 1.00 89.62 440 GLN A N 1
ATOM 3283 C CA . GLN A 1 440 ? -20.276 12.075 -6.946 1.00 89.62 440 GLN A CA 1
ATOM 3284 C C . GLN A 1 440 ? -20.928 12.162 -8.333 1.00 89.62 440 GLN A C 1
ATOM 3286 O O . GLN A 1 440 ? -20.217 12.101 -9.341 1.00 89.62 440 GLN A O 1
ATOM 3291 N N . ILE A 1 441 ? -22.248 12.357 -8.407 1.00 89.19 441 ILE A N 1
ATOM 3292 C CA . ILE A 1 441 ? -23.001 12.405 -9.665 1.00 89.19 441 ILE A CA 1
ATOM 3293 C C . ILE A 1 441 ? -22.522 13.550 -10.549 1.00 89.19 441 ILE A C 1
ATOM 3295 O O . ILE A 1 441 ? -22.259 13.311 -11.722 1.00 89.19 441 ILE A O 1
ATOM 3299 N N . ASN A 1 442 ? -22.268 14.749 -10.012 1.00 92.69 442 ASN A N 1
ATOM 3300 C CA . ASN A 1 442 ? -21.747 15.851 -10.831 1.00 92.69 442 ASN A CA 1
ATOM 3301 C C . ASN A 1 442 ? -20.371 15.534 -11.469 1.00 92.69 442 ASN A C 1
ATOM 3303 O O . ASN A 1 442 ? -20.073 16.003 -12.566 1.00 92.69 442 ASN A O 1
ATOM 3307 N N . ALA A 1 443 ? -19.534 14.692 -10.845 1.00 92.56 443 ALA A N 1
ATOM 3308 C CA . ALA A 1 443 ? -18.256 14.264 -11.431 1.00 92.56 443 ALA A CA 1
ATOM 3309 C C . ALA A 1 443 ? -18.436 13.230 -12.562 1.00 92.56 443 ALA A C 1
ATOM 3311 O O . ALA A 1 443 ? -17.698 13.264 -13.556 1.00 92.56 443 ALA A O 1
ATOM 3312 N N . ILE A 1 444 ? -19.431 12.345 -12.441 1.00 93.44 444 ILE A N 1
ATOM 3313 C CA . ILE A 1 444 ? -19.854 11.438 -13.520 1.00 93.44 444 ILE A CA 1
ATOM 3314 C C . ILE A 1 444 ? -20.474 12.256 -14.657 1.00 93.44 444 ILE A C 1
ATOM 3316 O O . ILE A 1 444 ? -20.066 12.110 -15.807 1.00 93.44 444 ILE A O 1
ATOM 3320 N N . ALA A 1 445 ? -21.371 13.189 -14.338 1.00 92.38 445 ALA A N 1
ATOM 3321 C CA . ALA A 1 445 ? -22.038 14.051 -15.301 1.00 92.38 445 ALA A CA 1
ATOM 3322 C C . ALA A 1 445 ? -21.059 14.934 -16.083 1.00 92.38 445 ALA A C 1
ATOM 3324 O O . ALA A 1 445 ? -21.159 15.000 -17.300 1.00 92.38 445 ALA A O 1
ATOM 3325 N N . ALA A 1 446 ? -20.034 15.508 -15.443 1.00 92.44 446 ALA A N 1
ATOM 3326 C CA . ALA A 1 446 ? -18.960 16.232 -16.137 1.00 92.44 446 ALA A CA 1
ATOM 3327 C C . ALA A 1 446 ? -18.180 15.359 -17.143 1.00 92.44 446 ALA A C 1
ATOM 3329 O O . ALA A 1 446 ? -17.616 15.871 -18.115 1.00 92.44 446 ALA A O 1
ATOM 3330 N N . SER A 1 447 ? -18.131 14.047 -16.904 1.00 93.25 447 SER A N 1
ATOM 3331 C CA . SER A 1 447 ? -17.481 13.067 -17.778 1.00 93.25 447 SER A CA 1
ATOM 3332 C C . SER A 1 447 ? -18.410 12.654 -18.927 1.00 93.25 447 SER A C 1
ATOM 3334 O O . SER A 1 447 ? -18.006 12.699 -20.088 1.00 93.25 447 SER A O 1
ATOM 3336 N N . LEU A 1 448 ? -19.681 12.362 -18.627 1.00 91.38 448 LEU A N 1
ATOM 3337 C CA . LEU A 1 448 ? -20.724 12.084 -19.619 1.00 91.38 448 LEU A CA 1
ATOM 3338 C C . LEU A 1 448 ? -20.983 13.287 -20.534 1.00 91.38 448 LEU A C 1
ATOM 3340 O O . LEU A 1 448 ? -20.938 13.126 -21.743 1.00 91.38 448 LEU A O 1
ATOM 3344 N N . PHE A 1 449 ? -21.109 14.506 -20.008 1.00 90.06 449 PHE A N 1
ATOM 3345 C CA . PHE A 1 449 ? -21.215 15.744 -20.796 1.00 90.06 449 PHE A CA 1
ATOM 3346 C C . PHE A 1 449 ? -20.074 15.875 -21.817 1.00 90.06 449 PHE A C 1
ATOM 3348 O O . PHE A 1 449 ? -20.278 16.332 -22.939 1.00 90.06 449 PHE A O 1
ATOM 3355 N N . ARG A 1 450 ? -18.860 15.419 -21.472 1.00 90.25 450 ARG A N 1
ATOM 3356 C CA . ARG A 1 450 ? -17.727 15.403 -22.409 1.00 90.25 450 ARG A CA 1
ATOM 3357 C C . ARG A 1 450 ? -17.813 14.274 -23.445 1.00 90.25 450 ARG A C 1
ATOM 3359 O O . ARG A 1 450 ? -17.229 14.433 -24.510 1.00 90.25 450 ARG A O 1
ATOM 3366 N N . ALA A 1 451 ? -18.502 13.177 -23.139 1.00 88.56 451 ALA A N 1
ATOM 3367 C CA . ALA A 1 451 ? -18.784 12.052 -24.035 1.00 88.56 451 ALA A CA 1
ATOM 3368 C C . ALA A 1 451 ? -20.093 12.208 -24.846 1.00 88.56 451 ALA A C 1
ATOM 3370 O O . ALA A 1 451 ? -20.411 11.332 -25.645 1.00 88.56 451 ALA A O 1
ATOM 3371 N N . GLU A 1 452 ? -20.832 13.311 -24.676 1.00 87.38 452 GLU A N 1
ATOM 3372 C CA . GLU A 1 452 ? -21.993 13.698 -25.499 1.00 87.38 452 GLU A CA 1
ATOM 3373 C C . GLU A 1 452 ? -23.057 12.580 -25.702 1.00 87.38 452 GLU A C 1
ATOM 3375 O O . GLU A 1 452 ? -23.487 12.373 -26.837 1.00 87.38 452 GLU A O 1
ATOM 3380 N N . PRO A 1 453 ? -23.467 11.789 -24.685 1.00 87.38 453 PRO A N 1
ATOM 3381 C CA . PRO A 1 453 ? -24.430 10.705 -24.874 1.00 87.38 453 PRO A CA 1
ATOM 3382 C C . PRO A 1 453 ? -25.835 11.246 -25.171 1.00 87.38 453 PRO A C 1
ATOM 3384 O O . PRO A 1 453 ? -26.207 12.329 -24.721 1.00 87.38 453 PRO A O 1
ATOM 3387 N N . PHE A 1 454 ? -26.644 10.460 -25.881 1.00 86.69 454 PHE A N 1
ATOM 3388 C CA . PHE A 1 454 ? -28.052 10.786 -26.101 1.00 86.69 454 PHE A CA 1
ATOM 3389 C C . PHE A 1 454 ? -28.893 10.376 -24.888 1.00 86.69 454 PHE A C 1
ATOM 3391 O O . PHE A 1 454 ? -29.028 9.185 -24.594 1.00 86.69 454 PHE A O 1
ATOM 3398 N N . ILE A 1 455 ? -29.433 11.370 -24.181 1.00 88.56 455 ILE A N 1
ATOM 3399 C CA . ILE A 1 455 ? -30.362 11.179 -23.064 1.00 88.56 455 ILE A CA 1
ATOM 3400 C C . ILE A 1 455 ? -31.757 10.945 -23.647 1.00 88.56 455 ILE A C 1
ATOM 3402 O O . ILE A 1 455 ? -32.264 11.803 -24.363 1.00 88.56 455 ILE A O 1
ATOM 3406 N N . TYR A 1 456 ? -32.368 9.797 -23.350 1.00 88.19 456 TYR A N 1
ATOM 3407 C CA . TYR A 1 456 ? -33.728 9.467 -23.808 1.00 88.19 456 TYR A CA 1
ATOM 3408 C C . TYR A 1 456 ? -34.756 9.462 -22.671 1.00 88.19 456 TYR A C 1
ATOM 3410 O O . TYR A 1 456 ? -35.955 9.443 -22.931 1.00 88.19 456 TYR A O 1
ATOM 3418 N N . TYR A 1 457 ? -34.299 9.482 -21.415 1.00 90.94 457 TYR A N 1
ATOM 3419 C CA . TYR A 1 457 ? -35.163 9.598 -20.246 1.00 90.94 457 TYR A CA 1
ATOM 3420 C C . TYR A 1 457 ? -34.470 10.373 -19.123 1.00 90.94 457 TYR A C 1
ATOM 3422 O O . TYR A 1 457 ? -33.285 10.159 -18.865 1.00 90.94 457 TYR A O 1
ATOM 3430 N N . ASN A 1 458 ? -35.213 11.235 -18.431 1.00 91.94 458 ASN A N 1
ATOM 3431 C CA . ASN A 1 458 ? -34.792 11.871 -17.187 1.00 91.94 458 ASN A CA 1
ATOM 3432 C C . ASN A 1 458 ? -36.025 12.250 -16.353 1.00 91.94 458 ASN A C 1
ATOM 3434 O O . ASN A 1 458 ? -36.844 13.035 -16.824 1.00 91.94 458 ASN A O 1
ATOM 3438 N N . ASP A 1 459 ? -36.130 11.746 -15.123 1.00 91.12 459 ASP A N 1
ATOM 3439 C CA . ASP A 1 459 ? -37.113 12.214 -14.129 1.00 91.12 459 ASP A CA 1
ATOM 3440 C C . ASP A 1 459 ? -36.478 12.680 -12.808 1.00 91.12 459 ASP A C 1
ATOM 3442 O O . ASP A 1 459 ? -37.171 12.843 -11.804 1.00 91.12 459 ASP A O 1
ATOM 3446 N N . ILE A 1 460 ? -35.162 12.930 -12.808 1.00 89.44 460 ILE A N 1
ATOM 3447 C CA . ILE A 1 460 ? -34.442 13.496 -11.662 1.00 89.44 460 ILE A CA 1
ATOM 3448 C C . ILE A 1 460 ? -34.881 14.962 -11.444 1.00 89.44 460 ILE A C 1
ATOM 3450 O O . ILE A 1 460 ? -34.683 15.779 -12.349 1.00 89.44 460 ILE A O 1
ATOM 3454 N N . PRO A 1 461 ? -35.453 15.318 -10.271 1.00 86.75 461 PRO A N 1
ATOM 3455 C CA . PRO A 1 461 ? -35.922 16.674 -9.990 1.00 86.75 461 PRO A CA 1
ATOM 3456 C C . PRO A 1 461 ? -34.782 17.690 -9.896 1.00 86.75 461 PRO A C 1
ATOM 3458 O O . PRO A 1 461 ? -33.683 17.370 -9.440 1.00 86.75 461 PRO A O 1
ATOM 3461 N N . GLU A 1 462 ? -35.060 18.952 -10.238 1.00 83.00 462 GLU A N 1
ATOM 3462 C CA . GLU A 1 462 ? -34.048 20.009 -10.140 1.00 83.00 462 GLU A CA 1
ATOM 3463 C C . GLU A 1 462 ? -33.583 20.239 -8.686 1.00 83.00 462 GLU A C 1
ATOM 3465 O O . GLU A 1 462 ? -32.400 20.510 -8.479 1.00 83.00 462 GLU A O 1
ATOM 3470 N N . SER A 1 463 ? -34.454 20.014 -7.687 1.00 82.88 463 SER A N 1
ATOM 3471 C CA . SER A 1 463 ? -34.133 20.095 -6.249 1.00 82.88 463 SER A CA 1
ATOM 3472 C C . SER A 1 463 ? -32.953 19.211 -5.841 1.00 82.88 463 SER A C 1
ATOM 3474 O O . SER A 1 463 ? -32.044 19.680 -5.161 1.00 82.88 463 SER A O 1
ATOM 3476 N N . GLU A 1 464 ? -32.921 17.966 -6.320 1.00 81.06 464 GLU A N 1
ATOM 3477 C CA . GLU A 1 464 ? -31.861 16.990 -6.020 1.00 81.06 464 GLU A CA 1
ATOM 3478 C C . GLU A 1 464 ? -30.553 17.313 -6.761 1.00 81.06 464 GLU A C 1
ATOM 3480 O O . GLU A 1 464 ? -29.478 16.828 -6.422 1.00 81.06 464 GLU A O 1
ATOM 3485 N N . THR A 1 465 ? -30.625 18.153 -7.796 1.00 79.88 465 THR A N 1
ATOM 3486 C CA . THR A 1 465 ? -29.471 18.551 -8.619 1.00 79.88 465 THR A CA 1
ATOM 3487 C C . THR A 1 465 ? -29.003 19.975 -8.331 1.00 79.88 465 THR A C 1
ATOM 3489 O O . THR A 1 465 ? -28.109 20.489 -9.014 1.00 79.88 465 THR A O 1
ATOM 3492 N N . ALA A 1 466 ? -29.556 20.614 -7.296 1.00 79.81 466 ALA A N 1
ATOM 3493 C CA . ALA A 1 466 ? -29.141 21.929 -6.833 1.00 79.81 466 ALA A CA 1
ATOM 3494 C C . ALA A 1 466 ? -27.638 21.922 -6.488 1.00 79.81 466 ALA A C 1
ATOM 3496 O O . ALA A 1 466 ? -27.174 21.209 -5.600 1.00 79.81 466 ALA A O 1
ATOM 3497 N N . GLY A 1 467 ? -26.845 22.701 -7.231 1.00 82.12 467 GLY A N 1
ATOM 3498 C CA . GLY A 1 467 ? -25.381 22.702 -7.110 1.00 82.12 467 GLY A CA 1
ATOM 3499 C C . GLY A 1 467 ? -24.642 21.664 -7.972 1.00 82.12 467 GLY A C 1
ATOM 3500 O O . GLY A 1 467 ? -23.423 21.540 -7.841 1.00 82.12 467 GLY A O 1
ATOM 3501 N N . MET A 1 468 ? -25.319 20.967 -8.895 1.00 91.62 468 MET A N 1
ATOM 3502 C CA . MET A 1 468 ? -24.715 20.057 -9.885 1.00 91.62 468 MET A CA 1
ATOM 3503 C C . MET A 1 468 ? -24.709 20.661 -11.312 1.00 91.62 468 MET A C 1
ATOM 3505 O O . MET A 1 468 ? -25.441 20.206 -12.197 1.00 91.62 468 MET A O 1
ATOM 3509 N N . PRO A 1 469 ? -23.880 21.689 -11.595 1.00 90.38 469 PRO A N 1
ATOM 3510 C CA . PRO A 1 469 ? -23.941 22.442 -12.851 1.00 90.38 469 PRO A CA 1
ATOM 3511 C C . PRO A 1 469 ? -23.557 21.631 -14.095 1.00 90.38 469 PRO A C 1
ATOM 3513 O O . PRO A 1 469 ? -23.922 22.017 -15.203 1.00 90.38 469 PRO A O 1
ATOM 3516 N N . ASP A 1 470 ? -22.809 20.534 -13.954 1.00 92.06 470 ASP A N 1
ATOM 3517 C CA . ASP A 1 470 ? -22.478 19.654 -15.079 1.00 92.06 470 ASP A CA 1
ATOM 3518 C C . ASP A 1 470 ? -23.557 18.584 -15.305 1.00 92.06 470 ASP A C 1
ATOM 3520 O O . ASP A 1 470 ? -23.737 18.149 -16.441 1.00 92.06 470 ASP A O 1
ATOM 3524 N N . PHE A 1 471 ? -24.328 18.221 -14.269 1.00 92.50 471 PHE A N 1
ATOM 3525 C CA . PHE A 1 471 ? -25.553 17.432 -14.438 1.00 92.50 471 PHE A CA 1
ATOM 3526 C C . PHE A 1 471 ? -26.615 18.218 -15.203 1.00 92.50 471 PHE A C 1
ATOM 3528 O O . PHE A 1 471 ? -27.143 17.700 -16.183 1.00 92.50 471 PHE A O 1
ATOM 3535 N N . LYS A 1 472 ? -26.853 19.490 -14.847 1.00 89.00 472 LYS A N 1
ATOM 3536 C CA . LYS A 1 472 ? -27.799 20.349 -15.579 1.00 89.00 472 LYS A CA 1
ATOM 3537 C C . LYS A 1 472 ? -27.468 20.419 -17.078 1.00 89.00 472 LYS A C 1
ATOM 3539 O O . LYS A 1 472 ? -28.319 20.109 -17.901 1.00 89.00 472 LYS A O 1
ATOM 3544 N N . LYS A 1 473 ? -26.200 20.670 -17.438 1.00 89.12 473 LYS A N 1
ATOM 3545 C CA . LYS A 1 473 ? -25.746 20.664 -18.846 1.00 89.12 473 LYS A CA 1
ATOM 3546 C C . LYS A 1 473 ? -25.978 19.325 -19.557 1.00 89.12 473 LYS A C 1
ATOM 3548 O O . LYS A 1 473 ? -26.289 19.328 -20.744 1.00 89.12 473 LYS A O 1
ATOM 3553 N N . LEU A 1 474 ? -25.779 18.202 -18.862 1.00 89.88 474 LEU A N 1
ATOM 3554 C CA . LEU A 1 474 ? -25.993 16.861 -19.411 1.00 89.88 474 LEU A CA 1
ATOM 3555 C C . LEU A 1 474 ? -27.482 16.581 -19.651 1.00 89.88 474 LEU A C 1
ATOM 3557 O O . LEU A 1 474 ? -27.838 16.123 -20.732 1.00 89.88 474 LEU A O 1
ATOM 3561 N N . ALA A 1 475 ? -28.335 16.875 -18.667 1.00 86.88 475 ALA A N 1
ATOM 3562 C CA . ALA A 1 475 ? -29.782 16.683 -18.751 1.00 86.88 475 ALA A CA 1
ATOM 3563 C C . ALA A 1 475 ? -30.425 17.577 -19.828 1.00 86.88 475 ALA A C 1
ATOM 3565 O O . ALA A 1 475 ? -31.320 17.136 -20.539 1.00 86.88 475 ALA A O 1
ATOM 3566 N N . GLU A 1 476 ? -29.910 18.796 -20.012 1.00 85.94 476 GLU A N 1
ATOM 3567 C CA . GLU A 1 476 ? -30.285 19.723 -21.093 1.00 85.94 476 GLU A CA 1
ATOM 3568 C C . GLU A 1 476 ? -29.713 19.333 -22.477 1.00 85.94 476 GLU A C 1
ATOM 3570 O O . GLU A 1 476 ? -29.889 20.074 -23.443 1.00 85.94 476 GLU A O 1
ATOM 3575 N N . GLY A 1 477 ? -28.963 18.228 -22.595 1.00 80.12 477 GLY A N 1
ATOM 3576 C CA . GLY A 1 477 ? -28.367 17.780 -23.861 1.00 80.12 477 GLY A CA 1
ATOM 3577 C C . GLY A 1 477 ? -27.300 18.720 -24.443 1.00 80.12 477 GLY A C 1
ATOM 3578 O O . GLY A 1 477 ? -26.984 18.640 -25.633 1.00 80.12 477 GLY A O 1
ATOM 3579 N N . LYS A 1 478 ? -26.732 19.631 -23.639 1.00 85.12 478 LYS A N 1
ATOM 3580 C CA . LYS A 1 478 ? -25.717 20.588 -24.103 1.00 85.12 478 LYS A CA 1
ATOM 3581 C C . LYS A 1 478 ? -24.431 19.857 -24.492 1.00 85.12 478 LYS A C 1
ATOM 3583 O O . LYS A 1 478 ? -24.035 18.876 -23.867 1.00 85.12 478 LYS A O 1
ATOM 3588 N N . ILE A 1 479 ? -23.723 20.400 -25.484 1.00 81.81 479 ILE A N 1
ATOM 3589 C CA . ILE A 1 479 ? -22.430 19.877 -25.946 1.00 81.81 479 ILE A CA 1
ATOM 3590 C C . ILE A 1 479 ? -21.256 20.790 -25.548 1.00 81.81 479 ILE A C 1
ATOM 3592 O O . ILE A 1 479 ? -21.404 22.013 -25.477 1.00 81.81 479 ILE A O 1
ATOM 3596 N N . PRO A 1 480 ? -20.054 20.235 -25.318 1.00 83.38 480 PRO A N 1
ATOM 3597 C CA . PRO A 1 480 ? -18.866 21.002 -24.965 1.00 83.38 480 PRO A CA 1
ATOM 3598 C C . PRO A 1 480 ? -18.370 21.893 -26.116 1.00 83.38 480 PRO A C 1
ATOM 3600 O O . PRO A 1 480 ? -17.701 21.446 -27.055 1.00 83.38 480 PRO A O 1
ATOM 3603 N N . THR A 1 481 ? -18.626 23.195 -26.010 1.00 83.44 481 THR A N 1
ATOM 3604 C CA . THR A 1 481 ? -18.193 24.188 -27.001 1.00 83.44 481 THR A CA 1
ATOM 3605 C C . THR A 1 481 ? -16.706 24.529 -26.895 1.00 83.44 481 THR A C 1
ATOM 3607 O O . THR A 1 481 ? -16.051 24.576 -27.940 1.00 83.44 481 THR A O 1
ATOM 3610 N N . MET A 1 482 ? -16.173 24.681 -25.673 1.00 80.69 482 MET A N 1
ATOM 3611 C CA . MET A 1 482 ? -14.811 25.162 -25.379 1.00 80.69 482 MET A CA 1
ATOM 3612 C C . MET A 1 482 ? -13.837 24.068 -24.860 1.00 80.69 482 MET A C 1
ATOM 3614 O O . MET A 1 482 ? -14.275 23.046 -24.301 1.00 80.69 482 MET A O 1
ATOM 3618 N N . PRO A 1 483 ? -12.507 24.268 -25.019 1.00 79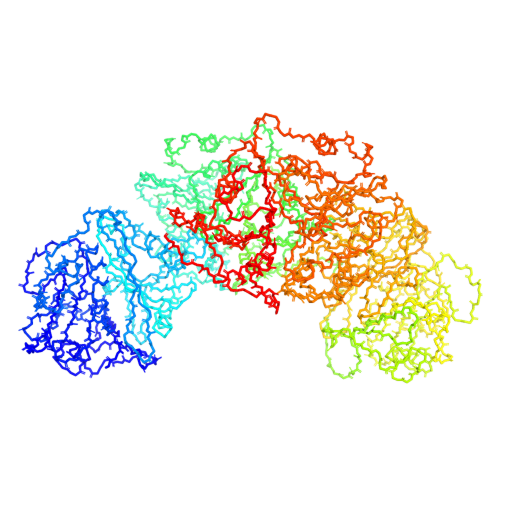.81 483 PRO A N 1
ATOM 3619 C CA . PRO A 1 483 ? -11.475 23.413 -24.425 1.00 79.81 483 PRO A CA 1
ATOM 3620 C C . PRO A 1 483 ? -11.506 23.420 -22.881 1.00 79.81 483 PRO A C 1
ATOM 3622 O O . PRO A 1 483 ? -12.021 24.366 -22.290 1.00 79.81 483 PRO A O 1
ATOM 3625 N N . PRO A 1 484 ? -10.929 22.406 -22.204 1.00 85.69 484 PRO A N 1
ATOM 3626 C CA . PRO A 1 484 ? -10.257 21.229 -22.763 1.00 85.69 484 PRO A CA 1
ATOM 3627 C C . PRO A 1 484 ? -11.248 20.163 -23.256 1.00 85.69 484 PRO A C 1
ATOM 3629 O O . PRO A 1 484 ? -12.139 19.746 -22.526 1.00 85.69 484 PRO A O 1
ATOM 3632 N N . PHE A 1 485 ? -11.061 19.652 -24.479 1.00 89.44 485 PHE A N 1
ATOM 3633 C CA . PHE A 1 485 ? -11.948 18.654 -25.112 1.00 89.44 485 PHE A CA 1
ATOM 3634 C C . PHE A 1 485 ? -11.778 17.206 -24.610 1.00 89.44 485 PHE A C 1
ATOM 3636 O O . PHE A 1 485 ? -12.376 16.274 -25.148 1.00 89.44 485 PHE A O 1
ATOM 3643 N N . THR A 1 486 ? -10.999 17.015 -23.551 1.00 91.56 486 THR A N 1
ATOM 3644 C CA . THR A 1 486 ? -10.811 15.745 -22.842 1.00 91.56 486 THR A CA 1
ATOM 3645 C C . THR A 1 486 ? -10.868 15.999 -21.347 1.00 91.56 486 THR A C 1
ATOM 3647 O O . THR A 1 486 ? -10.326 17.005 -20.886 1.00 91.56 486 THR A O 1
ATOM 3650 N N . ILE A 1 487 ? -11.445 15.076 -20.585 1.00 92.75 487 ILE A N 1
ATOM 3651 C CA . ILE A 1 487 ? -11.515 15.160 -19.126 1.00 92.75 487 ILE A CA 1
ATOM 3652 C C . ILE A 1 487 ? -11.113 13.824 -18.493 1.00 92.75 487 ILE A C 1
ATOM 3654 O O . ILE A 1 487 ? -11.306 12.755 -19.074 1.00 92.75 487 ILE A O 1
ATOM 3658 N N . SER A 1 488 ? -10.534 13.901 -17.297 1.00 93.50 488 SER A N 1
ATOM 3659 C CA . SER A 1 488 ? -10.342 12.757 -16.410 1.00 93.50 488 SER A CA 1
ATOM 3660 C C . SER A 1 488 ? -10.909 13.115 -15.042 1.00 93.50 488 SER A C 1
ATOM 3662 O O . SER A 1 488 ? -10.642 14.207 -14.530 1.00 93.50 488 SER A O 1
ATOM 3664 N N . ARG A 1 489 ? -11.726 12.230 -14.472 1.00 92.69 489 ARG A N 1
ATOM 3665 C CA . ARG A 1 489 ? -12.328 12.388 -13.142 1.00 92.69 489 ARG A CA 1
ATOM 3666 C C . ARG A 1 489 ? -12.122 11.117 -12.334 1.00 92.69 489 ARG A C 1
ATOM 3668 O O . ARG A 1 489 ? -12.256 10.018 -12.858 1.00 92.69 489 ARG A O 1
ATOM 3675 N N . SER A 1 490 ? -11.834 11.283 -11.050 1.00 89.00 490 SER A N 1
ATOM 3676 C CA . SER A 1 490 ? -11.745 10.181 -10.096 1.00 89.00 490 SER A CA 1
ATOM 3677 C C . SER A 1 490 ? -13.006 10.153 -9.242 1.00 89.00 490 SER A C 1
ATOM 3679 O O . SER A 1 490 ? -13.337 11.164 -8.623 1.00 89.00 490 SER A O 1
ATOM 3681 N N . ILE A 1 491 ? -13.667 9.002 -9.169 1.00 87.00 491 ILE A N 1
ATOM 3682 C CA . ILE A 1 491 ? -14.738 8.724 -8.206 1.00 87.00 491 ILE A CA 1
ATOM 3683 C C . ILE A 1 491 ? -14.324 7.559 -7.294 1.00 87.00 491 ILE A C 1
ATOM 3685 O O . ILE A 1 491 ? -13.333 6.864 -7.543 1.00 87.00 491 ILE A O 1
ATOM 3689 N N . LYS A 1 492 ? -15.067 7.354 -6.211 1.00 81.56 492 LYS A N 1
ATOM 3690 C CA . LYS A 1 492 ? -14.907 6.248 -5.264 1.00 81.56 492 LYS A CA 1
ATOM 3691 C C . LYS A 1 492 ? -16.240 5.536 -5.110 1.00 81.56 492 LYS A C 1
ATOM 3693 O O . LYS A 1 492 ? -17.204 6.134 -4.634 1.00 81.56 492 LYS A O 1
ATOM 3698 N N . LEU A 1 493 ? -16.288 4.258 -5.466 1.00 76.19 493 LEU A N 1
ATOM 3699 C CA . LEU A 1 493 ? -17.505 3.470 -5.270 1.00 76.19 493 LEU A CA 1
ATOM 3700 C C . LEU A 1 493 ? -17.825 3.346 -3.778 1.00 76.19 493 LEU A C 1
ATOM 3702 O O . LEU A 1 493 ? -16.922 3.153 -2.955 1.00 76.19 493 LEU A O 1
ATOM 3706 N N . THR A 1 494 ? -19.106 3.409 -3.430 1.00 62.50 494 THR A N 1
ATOM 3707 C CA . THR A 1 494 ? -19.563 3.075 -2.078 1.00 62.50 494 THR A CA 1
ATOM 3708 C C . THR A 1 494 ? -19.457 1.546 -1.868 1.00 62.50 494 THR A C 1
ATOM 3710 O O . THR A 1 494 ? -19.367 0.768 -2.824 1.00 62.50 494 THR A O 1
ATOM 3713 N N . GLY A 1 495 ? -19.317 1.081 -0.619 1.00 51.25 495 GLY A N 1
ATOM 3714 C CA . GLY A 1 495 ? -19.143 -0.352 -0.282 1.00 51.25 495 GLY A CA 1
ATOM 3715 C C . GLY A 1 495 ? -17.710 -0.788 0.096 1.00 51.25 495 GLY A C 1
ATOM 3716 O O . GLY A 1 495 ? -16.876 0.045 0.448 1.00 51.25 495 GLY A O 1
ATOM 3717 N N . ALA A 1 496 ? -17.434 -2.102 0.050 1.00 37.25 496 ALA A N 1
ATOM 3718 C CA . ALA A 1 496 ? -16.251 -2.740 0.664 1.00 37.25 496 ALA A CA 1
ATOM 3719 C C . ALA A 1 496 ? -14.943 -2.399 -0.030 1.00 37.25 496 ALA A C 1
ATOM 3721 O O . ALA A 1 496 ? -14.690 -2.828 -1.154 1.00 37.25 496 ALA A O 1
ATOM 3722 N N . GLY A 1 497 ? -14.104 -1.629 0.663 1.00 50.03 497 GLY A N 1
ATOM 3723 C CA . GLY A 1 497 ? -12.970 -0.954 0.047 1.00 50.03 497 GLY A CA 1
ATOM 3724 C C . GLY A 1 497 ? -13.469 0.138 -0.893 1.00 50.03 497 GLY A C 1
ATOM 3725 O O . GLY A 1 497 ? -14.245 -0.118 -1.811 1.00 50.03 497 GLY A O 1
ATOM 3726 N N . ALA A 1 498 ? -13.025 1.373 -0.675 1.00 57.19 498 ALA A N 1
ATOM 3727 C CA . ALA A 1 498 ? -13.319 2.465 -1.593 1.00 57.19 498 ALA A CA 1
ATOM 3728 C C . ALA A 1 498 ? -12.539 2.236 -2.897 1.00 57.19 498 ALA A C 1
ATOM 3730 O O . ALA A 1 498 ? -11.404 2.695 -3.016 1.00 57.19 498 ALA A O 1
ATOM 3731 N N . VAL A 1 499 ? -13.127 1.487 -3.838 1.00 72.44 499 VAL A N 1
ATOM 3732 C CA . VAL A 1 499 ? -12.525 1.189 -5.144 1.00 72.44 499 VAL A CA 1
ATOM 3733 C C . VAL A 1 499 ? -12.347 2.513 -5.888 1.00 72.44 499 VAL A C 1
ATOM 3735 O O . VAL A 1 499 ? -13.354 3.174 -6.172 1.00 72.44 499 VAL A O 1
ATOM 3738 N N . PRO A 1 500 ? -11.104 2.931 -6.189 1.00 81.31 500 PRO A N 1
ATOM 3739 C CA . PRO A 1 500 ? -10.865 4.096 -7.019 1.00 81.31 500 PRO A CA 1
ATOM 3740 C C . PRO A 1 500 ? -11.296 3.771 -8.446 1.00 81.31 500 PRO A C 1
ATOM 3742 O O . PRO A 1 500 ? -10.850 2.778 -9.027 1.00 81.31 500 PRO A O 1
ATOM 3745 N N . VAL A 1 501 ? -12.146 4.621 -9.013 1.00 89.25 501 VAL A N 1
ATOM 3746 C CA . VAL A 1 501 ? -12.552 4.534 -10.415 1.00 89.25 501 VAL A CA 1
ATOM 3747 C C . VAL A 1 501 ? -12.104 5.800 -11.127 1.00 89.25 501 VAL A C 1
ATOM 3749 O O . VAL A 1 501 ? -12.434 6.910 -10.711 1.00 89.25 501 VAL A O 1
ATOM 3752 N N . GLN A 1 502 ? -11.325 5.628 -12.190 1.00 92.69 502 GLN A N 1
ATOM 3753 C CA . GLN A 1 502 ? -10.902 6.699 -13.082 1.00 92.69 502 GLN A CA 1
ATOM 3754 C C . GLN A 1 502 ? -11.780 6.691 -14.325 1.00 92.69 502 GLN A C 1
ATOM 3756 O O . GLN A 1 502 ? -11.814 5.713 -15.069 1.00 92.69 502 GLN A O 1
ATOM 3761 N N . ILE A 1 503 ? -12.472 7.797 -14.555 1.00 93.94 503 ILE A N 1
ATOM 3762 C CA . ILE A 1 503 ? -13.278 8.029 -15.745 1.00 93.94 503 ILE A CA 1
ATOM 3763 C C . ILE A 1 503 ? -12.439 8.864 -16.712 1.00 93.94 503 ILE A C 1
ATOM 3765 O O . ILE A 1 503 ? -11.879 9.893 -16.323 1.00 93.94 503 ILE A O 1
ATOM 3769 N N . TYR A 1 504 ? -12.341 8.423 -17.962 1.00 94.69 504 TYR A N 1
ATOM 3770 C CA . TYR A 1 504 ? -11.710 9.159 -19.056 1.00 94.69 504 TYR A CA 1
ATOM 3771 C C . TYR A 1 504 ? -12.747 9.429 -20.139 1.00 94.69 504 TYR A C 1
ATOM 3773 O O . TYR A 1 504 ? -13.386 8.493 -20.613 1.00 94.69 504 TYR A O 1
ATOM 3781 N N . SER A 1 505 ? -12.884 10.682 -20.569 1.00 92.50 505 SER A N 1
ATOM 3782 C CA . SER A 1 505 ? -13.865 11.045 -21.598 1.00 92.50 505 SER A CA 1
ATOM 3783 C C . SER A 1 505 ? -13.311 12.070 -22.578 1.00 92.50 505 SER A C 1
ATOM 3785 O O . SER A 1 505 ? -12.487 12.920 -22.217 1.00 92.50 505 SER A O 1
ATOM 3787 N N . LYS A 1 506 ? -13.778 12.015 -23.826 1.00 91.56 506 LYS A N 1
ATOM 3788 C CA . LYS A 1 506 ? -13.423 12.964 -24.889 1.00 91.56 506 LYS A CA 1
ATOM 3789 C C . LYS A 1 506 ? -14.642 13.329 -25.729 1.00 91.56 506 LYS A C 1
ATOM 3791 O O . LYS A 1 506 ? -15.469 12.462 -26.001 1.00 91.56 506 LYS A O 1
ATOM 3796 N N . SER A 1 507 ? -14.677 14.565 -26.219 1.00 88.88 507 SER A N 1
ATOM 3797 C CA . SER A 1 507 ? -15.658 14.985 -27.224 1.00 88.88 507 SER A CA 1
ATOM 3798 C C . SER A 1 507 ? -15.173 14.713 -28.646 1.00 88.88 507 SER A C 1
ATOM 3800 O O . SER A 1 507 ? -13.968 14.550 -28.886 1.00 88.88 507 SER A O 1
ATOM 3802 N N . ALA A 1 508 ? -16.092 14.753 -29.615 1.00 84.25 508 ALA A N 1
ATOM 3803 C CA . ALA A 1 508 ? -15.775 14.671 -31.045 1.00 84.25 508 ALA A CA 1
ATOM 3804 C C . ALA A 1 508 ? -14.742 15.733 -31.484 1.00 84.25 508 ALA A C 1
ATOM 3806 O O . ALA A 1 508 ? -13.849 15.460 -32.294 1.00 84.25 508 ALA A O 1
ATOM 3807 N N . LYS A 1 509 ? -14.809 16.936 -30.886 1.00 86.38 509 LYS A N 1
ATOM 3808 C CA . LYS A 1 509 ? -13.876 18.052 -31.132 1.00 86.38 509 LYS A CA 1
ATOM 3809 C C . LYS A 1 509 ? -12.420 17.748 -30.754 1.00 86.38 509 LYS A C 1
ATOM 3811 O O . LYS A 1 509 ? -11.521 18.387 -31.287 1.00 86.38 509 LYS A O 1
ATOM 3816 N N . SER A 1 510 ? -12.161 16.776 -29.873 1.00 87.88 510 SER A N 1
ATOM 3817 C CA . SER A 1 510 ? -10.792 16.437 -29.443 1.00 87.88 510 SER A CA 1
ATOM 3818 C C . SER A 1 510 ? -9.909 15.869 -30.560 1.00 87.88 510 SER A C 1
ATOM 3820 O O . SER A 1 510 ? -8.687 15.971 -30.475 1.00 87.88 510 SER A O 1
ATOM 3822 N N . ARG A 1 511 ? -10.508 15.211 -31.569 1.00 86.00 511 ARG A N 1
ATOM 3823 C CA . ARG A 1 511 ? -9.812 14.426 -32.613 1.00 86.00 511 ARG A CA 1
ATOM 3824 C C . ARG A 1 511 ? -8.783 13.413 -32.061 1.00 86.00 511 ARG A C 1
ATOM 3826 O O . ARG A 1 511 ? -7.848 12.998 -32.755 1.00 86.00 511 ARG A O 1
ATOM 3833 N N . TYR A 1 512 ? -8.904 13.031 -30.787 1.00 86.94 512 TYR A N 1
ATOM 3834 C CA . TYR A 1 512 ? -7.977 12.125 -30.111 1.00 86.94 512 TYR A CA 1
ATOM 3835 C C . TYR A 1 512 ? -8.480 10.685 -30.141 1.00 86.94 512 TYR A C 1
ATOM 3837 O O . TYR A 1 512 ? -9.670 10.427 -30.047 1.00 86.94 512 TYR A O 1
ATOM 3845 N N . GLU A 1 513 ? -7.538 9.753 -30.245 1.00 86.00 513 GLU A N 1
ATOM 3846 C CA . GLU A 1 513 ? -7.752 8.309 -30.154 1.00 86.00 513 GLU A CA 1
ATOM 3847 C C . GLU A 1 513 ? -7.870 7.939 -28.660 1.00 86.00 513 GLU A C 1
ATOM 3849 O O . GLU A 1 513 ? -6.925 8.190 -27.900 1.00 86.00 513 GLU A O 1
ATOM 3854 N N . ILE A 1 514 ? -9.024 7.434 -28.212 1.00 88.81 514 ILE A N 1
ATOM 3855 C CA . ILE A 1 514 ? -9.318 7.233 -26.781 1.00 88.81 514 ILE A CA 1
ATOM 3856 C C . ILE A 1 514 ? -8.337 6.251 -26.114 1.00 88.81 514 ILE A C 1
ATOM 3858 O O . ILE A 1 514 ? -7.844 6.536 -25.021 1.00 88.81 514 ILE A O 1
ATOM 3862 N N . TYR A 1 515 ? -7.952 5.162 -26.780 1.00 89.75 515 TYR A N 1
ATOM 3863 C CA . TYR A 1 515 ? -7.091 4.129 -26.204 1.00 89.75 515 TYR A CA 1
ATOM 3864 C C . TYR A 1 515 ? -5.650 4.628 -26.034 1.00 89.75 515 TYR A C 1
ATOM 3866 O O . TYR A 1 515 ? -5.116 4.623 -24.926 1.00 89.75 515 TYR A O 1
ATOM 3874 N N . LYS A 1 516 ? -5.006 5.111 -27.101 1.00 86.44 516 LYS A N 1
ATOM 3875 C CA . LYS A 1 516 ? -3.588 5.511 -27.104 1.00 86.44 516 LYS A CA 1
ATOM 3876 C C . LYS A 1 516 ? -3.347 6.959 -26.681 1.00 86.44 516 LYS A C 1
ATOM 3878 O O . LYS A 1 516 ? -2.357 7.227 -25.995 1.00 86.44 516 LYS A O 1
ATOM 3883 N N . LYS A 1 517 ? -4.168 7.923 -27.121 1.00 87.44 517 LYS A N 1
ATOM 3884 C CA . LYS A 1 517 ? -3.932 9.355 -26.830 1.00 87.44 517 LYS A CA 1
ATOM 3885 C C . LYS A 1 517 ? -4.530 9.797 -25.495 1.00 87.44 517 LYS A C 1
ATOM 3887 O O . LYS A 1 517 ? -4.004 10.754 -24.933 1.00 87.44 517 LYS A O 1
ATOM 3892 N N . VAL A 1 518 ? -5.550 9.112 -24.970 1.00 88.50 518 VAL A N 1
ATOM 3893 C CA . VAL A 1 518 ? -6.138 9.426 -23.654 1.00 88.50 518 VAL A CA 1
ATOM 3894 C C . VAL A 1 518 ? -5.722 8.388 -22.607 1.00 88.50 518 VAL A C 1
ATOM 3896 O O . VAL A 1 518 ? -4.944 8.715 -21.712 1.00 88.50 518 VAL A O 1
ATOM 3899 N N . ILE A 1 519 ? -6.146 7.130 -22.738 1.00 89.00 519 ILE A N 1
ATOM 3900 C CA . ILE A 1 519 ? -6.021 6.121 -21.670 1.00 89.00 519 ILE A CA 1
ATOM 3901 C C . ILE A 1 519 ? -4.574 5.661 -21.454 1.00 89.00 519 ILE A C 1
ATOM 3903 O O . ILE A 1 519 ? -4.067 5.750 -20.340 1.00 89.00 519 ILE A O 1
ATOM 3907 N N . LEU A 1 520 ? -3.855 5.247 -22.500 1.00 84.69 520 LEU A N 1
ATOM 3908 C CA . LEU A 1 520 ? -2.450 4.815 -22.416 1.00 84.69 520 LEU A CA 1
ATOM 3909 C C . LEU A 1 520 ? -1.533 5.934 -21.876 1.00 84.69 520 LEU A C 1
ATOM 3911 O O . LEU A 1 520 ? -0.560 5.671 -21.163 1.00 84.69 520 LEU A O 1
ATOM 3915 N N . ARG A 1 521 ? -1.861 7.202 -22.174 1.00 84.12 521 ARG A N 1
ATOM 3916 C CA . ARG A 1 521 ? -1.176 8.380 -21.611 1.00 84.12 521 ARG A CA 1
ATOM 3917 C C . ARG A 1 521 ? -1.554 8.641 -20.150 1.00 84.12 521 ARG A C 1
ATOM 3919 O O . ARG A 1 521 ? -0.663 8.978 -19.373 1.00 84.12 521 ARG A O 1
ATOM 3926 N N . GLY A 1 522 ? -2.826 8.477 -19.786 1.00 83.69 522 GLY A N 1
ATOM 3927 C CA . GLY A 1 522 ? -3.338 8.650 -18.423 1.00 83.69 522 GLY A CA 1
ATOM 3928 C C . GLY A 1 522 ? -2.839 7.570 -17.461 1.00 83.69 522 GLY A C 1
ATOM 3929 O O . GLY A 1 522 ? -2.209 7.888 -16.454 1.00 83.69 522 GLY A O 1
ATOM 3930 N N . LEU A 1 523 ? -3.042 6.297 -17.813 1.00 83.62 523 LEU A N 1
ATOM 3931 C CA . LEU A 1 523 ? -2.637 5.129 -17.022 1.00 83.62 523 LEU A CA 1
ATOM 3932 C C . LEU A 1 523 ? -1.118 4.921 -16.981 1.00 83.62 523 LEU A C 1
ATOM 3934 O O . LEU A 1 523 ? -0.611 4.328 -16.032 1.00 83.62 523 LEU A O 1
ATOM 3938 N N . LYS A 1 524 ? -0.385 5.378 -18.008 1.00 83.75 524 LYS A N 1
ATOM 3939 C CA . LYS A 1 524 ? 1.082 5.249 -18.150 1.00 83.75 524 LYS A CA 1
ATOM 3940 C C . LYS A 1 524 ? 1.625 3.804 -18.138 1.00 83.75 524 LYS A C 1
ATOM 3942 O O . LYS A 1 524 ? 2.841 3.641 -18.012 1.00 83.75 524 LYS A O 1
ATOM 3947 N N . LYS A 1 525 ? 0.755 2.805 -18.319 1.00 83.69 525 LYS A N 1
ATOM 3948 C CA . LYS A 1 525 ? 1.020 1.351 -18.351 1.00 83.69 525 LYS A CA 1
ATOM 3949 C C . LYS A 1 525 ? 0.862 0.796 -19.774 1.00 83.69 525 LYS A C 1
ATOM 3951 O O . LYS A 1 525 ? 0.369 1.504 -20.648 1.00 83.69 525 LYS A O 1
ATOM 3956 N N . THR A 1 526 ? 1.252 -0.456 -20.010 1.00 84.12 526 THR A N 1
ATOM 3957 C CA . THR A 1 526 ? 0.812 -1.212 -21.201 1.00 84.12 526 THR A CA 1
ATOM 3958 C C . THR A 1 526 ? -0.658 -1.593 -21.030 1.00 84.12 526 THR A C 1
ATOM 3960 O O . THR A 1 526 ? -1.099 -1.792 -19.898 1.00 84.12 526 THR A O 1
ATOM 3963 N N . ILE A 1 527 ? -1.420 -1.669 -22.120 1.00 88.81 527 ILE A N 1
ATOM 3964 C CA . ILE A 1 527 ? -2.821 -2.117 -22.105 1.00 88.81 527 ILE A CA 1
ATOM 3965 C C . ILE A 1 527 ? -3.017 -3.281 -23.078 1.00 88.81 527 ILE A C 1
ATOM 3967 O O . ILE A 1 527 ? -2.503 -3.249 -24.199 1.00 88.81 527 ILE A O 1
ATOM 3971 N N . LYS A 1 528 ? -3.764 -4.299 -22.650 1.00 89.75 528 LYS A N 1
ATOM 3972 C CA . LYS A 1 528 ? -4.310 -5.353 -23.513 1.00 89.75 528 LYS A CA 1
ATOM 3973 C C . LYS A 1 528 ? -5.767 -5.011 -23.817 1.00 89.75 528 LYS A C 1
ATOM 3975 O O . LYS A 1 528 ? -6.476 -4.602 -22.900 1.00 89.75 528 LYS A O 1
ATOM 3980 N N . VAL A 1 529 ? -6.192 -5.148 -25.070 1.00 90.50 529 VAL A N 1
ATOM 3981 C CA . VAL A 1 529 ? -7.488 -4.667 -25.572 1.00 90.50 529 VAL A CA 1
ATOM 3982 C C . VAL A 1 529 ? -8.321 -5.818 -26.128 1.00 90.50 529 VAL A C 1
ATOM 3984 O O . VAL A 1 529 ? -7.865 -6.511 -27.038 1.00 90.50 529 VAL A O 1
ATOM 3987 N N . TRP A 1 530 ? -9.542 -5.976 -25.612 1.00 90.94 530 TRP A N 1
ATOM 3988 C CA . TRP A 1 530 ? -10.620 -6.763 -26.215 1.00 90.94 530 TRP A CA 1
ATOM 3989 C C . TRP A 1 530 ? -11.627 -5.788 -26.811 1.00 90.94 530 TRP A C 1
ATOM 3991 O O . TRP A 1 530 ? -12.226 -4.993 -26.083 1.00 90.94 530 TRP A O 1
ATOM 4001 N N . SER A 1 531 ? -11.735 -5.768 -28.135 1.00 88.06 531 SER A N 1
ATOM 4002 C CA . SER A 1 531 ? -12.624 -4.861 -28.855 1.00 88.06 531 SER A CA 1
ATOM 4003 C C . SER A 1 531 ? -12.625 -5.160 -30.351 1.00 88.06 531 SER A C 1
ATOM 4005 O O . SER A 1 531 ? -11.549 -5.350 -30.925 1.00 88.06 531 SER A O 1
ATOM 4007 N N . ARG A 1 532 ? -13.795 -5.109 -31.001 1.00 81.12 532 ARG A N 1
ATOM 4008 C CA . ARG A 1 532 ? -13.876 -5.107 -32.471 1.00 81.12 532 ARG A CA 1
ATOM 4009 C C . ARG A 1 532 ? -13.008 -3.983 -33.039 1.00 81.12 532 ARG A C 1
ATOM 4011 O O . ARG A 1 532 ? -13.117 -2.834 -32.614 1.00 81.12 532 ARG A O 1
ATOM 4018 N N . GLY A 1 533 ? -12.146 -4.317 -33.993 1.00 71.62 533 GLY A N 1
ATOM 4019 C CA . GLY A 1 533 ? -11.281 -3.354 -34.670 1.00 71.62 533 GLY A CA 1
ATOM 4020 C C . GLY A 1 533 ? -11.693 -3.156 -36.120 1.00 71.62 533 GLY A C 1
ATOM 4021 O O . GLY A 1 533 ? -12.150 -4.098 -36.766 1.00 71.62 533 GLY A O 1
ATOM 4022 N N . ASP A 1 534 ? -11.457 -1.961 -36.666 1.00 64.31 534 ASP A N 1
ATOM 4023 C CA . ASP A 1 534 ? -11.215 -1.889 -38.104 1.00 64.31 534 ASP A CA 1
ATOM 4024 C C . ASP A 1 534 ? -9.783 -2.380 -38.365 1.00 64.31 534 ASP A C 1
ATOM 4026 O O . ASP A 1 534 ? -8.855 -2.057 -37.624 1.00 64.31 534 ASP A O 1
ATOM 4030 N N . SER A 1 535 ? -9.566 -3.155 -39.431 1.00 65.00 535 SER A N 1
ATOM 4031 C CA . SER A 1 535 ? -8.256 -3.755 -39.777 1.00 65.00 535 SER A CA 1
ATOM 4032 C C . SER A 1 535 ? -7.117 -2.734 -39.999 1.00 65.00 535 SER A C 1
ATOM 4034 O O . SER A 1 535 ? -5.955 -3.096 -40.209 1.00 65.00 535 SER A O 1
ATOM 4036 N N . LYS A 1 536 ? -7.458 -1.443 -39.925 1.00 71.38 536 LYS A N 1
ATOM 4037 C CA . LYS A 1 536 ? -6.615 -0.254 -40.035 1.00 71.38 536 LYS A CA 1
ATOM 4038 C C . LYS A 1 536 ? -5.838 0.034 -38.745 1.00 71.38 536 LYS A C 1
ATOM 4040 O O . LYS A 1 536 ? -4.709 0.520 -38.836 1.00 71.38 536 LYS A O 1
ATOM 4045 N N . LEU A 1 537 ? -6.400 -0.233 -37.560 1.00 70.69 537 LEU A N 1
ATOM 4046 C CA . LEU A 1 537 ? -5.699 -0.040 -36.286 1.00 70.69 537 LEU A CA 1
ATOM 4047 C C . LEU A 1 537 ? -5.044 -1.341 -35.804 1.00 70.69 537 LEU A C 1
ATOM 4049 O O . LEU A 1 537 ? -5.702 -2.319 -35.468 1.00 70.69 537 LEU A O 1
ATOM 4053 N N . LYS A 1 538 ? -3.709 -1.334 -35.738 1.00 75.12 538 LYS A N 1
ATOM 4054 C CA . LYS A 1 538 ? -2.890 -2.455 -35.251 1.00 75.12 538 LYS A CA 1
ATOM 4055 C C . LYS A 1 538 ? -2.339 -2.160 -33.856 1.00 75.12 538 LYS A C 1
ATOM 4057 O O . LYS A 1 538 ? -2.166 -0.999 -33.485 1.00 75.12 538 LYS A O 1
ATOM 4062 N N . GLY A 1 539 ? -2.006 -3.221 -33.116 1.00 68.19 539 GLY A N 1
ATOM 4063 C CA . GLY A 1 539 ? -1.286 -3.113 -31.845 1.00 68.19 539 GLY A CA 1
ATOM 4064 C C . GLY A 1 539 ? -0.001 -2.284 -31.980 1.00 68.19 539 GLY A C 1
ATOM 4065 O O . GLY A 1 539 ? 0.669 -2.313 -33.012 1.00 68.19 539 GLY A O 1
ATOM 4066 N N . ASP A 1 540 ? 0.341 -1.525 -30.940 1.00 65.75 540 ASP A N 1
ATOM 4067 C CA . ASP A 1 540 ? 1.435 -0.555 -30.972 1.00 65.75 540 ASP A CA 1
ATOM 4068 C C . ASP A 1 540 ? 2.440 -0.801 -29.846 1.00 65.75 540 ASP A C 1
ATOM 4070 O O . ASP A 1 540 ? 2.205 -0.461 -28.685 1.00 65.75 540 ASP A O 1
ATOM 4074 N N . CYS A 1 541 ? 3.591 -1.367 -30.204 1.00 58.84 541 CYS A N 1
ATOM 4075 C CA . CYS A 1 541 ? 4.686 -1.659 -29.279 1.00 58.84 541 CYS A CA 1
ATOM 4076 C C . CYS A 1 541 ? 5.813 -0.608 -29.305 1.00 58.84 541 CYS A C 1
ATOM 4078 O O . CYS A 1 541 ? 6.821 -0.785 -28.623 1.00 58.84 541 CYS A O 1
ATOM 4080 N N . ARG A 1 542 ? 5.662 0.508 -30.042 1.00 50.88 542 ARG A N 1
ATOM 4081 C CA . ARG A 1 542 ? 6.744 1.494 -30.272 1.00 50.88 542 ARG A CA 1
ATOM 4082 C C . ARG A 1 542 ? 7.231 2.218 -29.015 1.00 50.88 542 ARG A C 1
ATOM 4084 O O . ARG A 1 542 ? 8.321 2.781 -29.019 1.00 50.88 542 ARG A O 1
ATOM 4091 N N . ILE A 1 543 ? 6.439 2.226 -27.942 1.00 51.78 543 ILE A N 1
ATOM 4092 C CA . ILE A 1 543 ? 6.823 2.795 -26.645 1.00 51.78 543 ILE A CA 1
ATOM 4093 C C . ILE A 1 543 ? 7.035 1.633 -25.661 1.00 51.78 543 ILE A C 1
ATOM 4095 O O . ILE A 1 543 ? 6.053 1.052 -25.190 1.00 51.78 543 ILE A O 1
ATOM 4099 N N . PRO A 1 544 ? 8.285 1.281 -25.296 1.00 48.62 544 PRO A N 1
ATOM 4100 C CA . PRO A 1 544 ? 8.515 0.142 -24.412 1.00 48.62 544 PRO A CA 1
ATOM 4101 C C . PRO A 1 544 ? 7.948 0.427 -23.012 1.00 48.62 544 PRO A C 1
ATOM 4103 O O . PRO A 1 544 ? 8.141 1.529 -22.486 1.00 48.62 544 PRO A O 1
ATOM 4106 N N . GLN A 1 545 ? 7.286 -0.564 -22.407 1.00 53.78 545 GLN A N 1
ATOM 4107 C CA . GLN A 1 545 ? 6.468 -0.467 -21.178 1.00 53.78 545 GLN A CA 1
ATOM 4108 C C . GLN A 1 545 ? 5.161 0.353 -21.287 1.00 53.78 545 GLN A C 1
ATOM 4110 O O . GLN A 1 545 ? 4.433 0.455 -20.301 1.00 53.78 545 GLN A O 1
ATOM 4115 N N . ARG A 1 546 ? 4.812 0.899 -22.460 1.00 69.06 546 ARG A N 1
ATOM 4116 C CA . ARG A 1 546 ? 3.489 1.495 -22.741 1.00 69.06 546 ARG A CA 1
ATOM 4117 C C . ARG A 1 546 ? 2.995 1.053 -24.110 1.00 69.06 546 ARG A C 1
ATOM 4119 O O . ARG A 1 546 ? 2.836 1.866 -25.018 1.00 69.06 546 ARG A O 1
ATOM 4126 N N . SER A 1 547 ? 2.821 -0.250 -24.261 1.00 77.44 547 SER A N 1
ATOM 4127 C CA . SER A 1 547 ? 2.334 -0.843 -25.502 1.00 77.44 547 SER A CA 1
ATOM 4128 C C . SER A 1 547 ? 0.805 -0.943 -25.507 1.00 77.44 547 SER A C 1
ATOM 4130 O O . SER A 1 547 ? 0.171 -0.960 -24.452 1.00 77.44 547 SER A O 1
ATOM 4132 N N . LEU A 1 548 ? 0.215 -1.026 -26.695 1.00 84.31 548 LEU A N 1
ATOM 4133 C CA . LEU A 1 548 ? -1.180 -1.410 -26.904 1.00 84.31 548 LEU A CA 1
ATOM 4134 C C . LEU A 1 548 ? -1.170 -2.786 -27.572 1.00 84.31 548 LEU A C 1
ATOM 4136 O O . LEU A 1 548 ? -0.699 -2.918 -28.701 1.00 84.31 548 LEU A O 1
ATOM 4140 N N . ARG A 1 549 ? -1.630 -3.815 -26.860 1.00 82.69 549 ARG A N 1
ATOM 4141 C CA . ARG A 1 549 ? -1.679 -5.212 -27.317 1.00 82.69 549 ARG A CA 1
ATOM 4142 C C . ARG A 1 549 ? -3.130 -5.595 -27.608 1.00 82.69 549 ARG A C 1
ATOM 4144 O O . ARG A 1 549 ? -4.011 -5.223 -26.840 1.00 82.69 549 ARG A O 1
ATOM 4151 N N . LEU A 1 550 ? -3.378 -6.341 -28.681 1.00 83.44 550 LEU A N 1
ATOM 4152 C CA . LEU A 1 550 ? -4.715 -6.843 -29.018 1.00 83.44 550 LEU A CA 1
ATOM 4153 C C . LEU A 1 550 ? -4.864 -8.281 -28.514 1.00 83.44 550 LEU A C 1
ATOM 4155 O O . LEU A 1 550 ? -3.977 -9.105 -28.740 1.00 83.44 550 LEU A O 1
ATOM 4159 N N . ILE A 1 551 ? -5.955 -8.566 -27.808 1.00 85.62 551 ILE A N 1
ATOM 4160 C CA . ILE A 1 551 ? -6.299 -9.908 -27.316 1.00 85.62 551 ILE A CA 1
ATOM 4161 C C . ILE A 1 551 ? -6.710 -10.777 -28.520 1.00 85.62 551 ILE A C 1
ATOM 4163 O O . ILE A 1 551 ? -7.271 -10.263 -29.489 1.00 85.62 551 ILE A O 1
ATOM 4167 N N . LYS A 1 552 ? -6.357 -12.067 -28.514 1.00 80.00 552 LYS A N 1
ATOM 4168 C CA . LYS A 1 552 ? -6.572 -12.960 -29.663 1.00 80.00 552 LYS A CA 1
ATOM 4169 C C . LYS A 1 552 ? -8.001 -13.497 -29.628 1.00 80.00 552 LYS A C 1
ATOM 4171 O O . LYS A 1 552 ? -8.396 -14.051 -28.616 1.00 80.00 552 LYS A O 1
ATOM 4176 N N . SER A 1 553 ? -8.748 -13.348 -30.721 1.00 77.69 553 SER A N 1
ATOM 4177 C CA . SER A 1 553 ? -10.027 -14.047 -30.928 1.00 77.69 553 SER A CA 1
ATOM 4178 C C . SER A 1 553 ? -9.762 -15.476 -31.440 1.00 77.69 553 SER A C 1
ATOM 4180 O O . SER A 1 553 ? -8.840 -15.641 -32.250 1.00 77.69 553 SER A O 1
ATOM 4182 N N . PRO A 1 554 ? -10.536 -16.497 -31.023 1.00 82.25 554 PRO A N 1
ATOM 4183 C CA . PRO A 1 554 ? -11.510 -16.483 -29.925 1.00 82.25 554 PRO A CA 1
ATOM 4184 C C . PRO A 1 554 ? -10.841 -16.582 -28.539 1.00 82.25 554 PRO A C 1
ATOM 4186 O O . PRO A 1 554 ? -9.697 -17.015 -28.423 1.00 82.25 554 PRO A O 1
ATOM 4189 N N . VAL A 1 555 ? -11.584 -16.238 -27.482 1.00 82.06 555 VAL A N 1
ATOM 4190 C CA . VAL A 1 555 ? -11.208 -16.433 -26.067 1.00 82.06 555 VAL A CA 1
ATOM 4191 C C . VAL A 1 555 ? -12.236 -17.290 -25.328 1.00 82.06 555 VAL A C 1
ATOM 4193 O O . VAL A 1 555 ? -13.350 -17.507 -25.801 1.00 82.06 555 VAL A O 1
ATOM 4196 N N . GLN A 1 556 ? -11.874 -17.737 -24.125 1.00 80.50 556 GLN A N 1
ATOM 4197 C CA . GLN A 1 556 ? -12.786 -18.373 -23.176 1.00 80.50 556 GLN A CA 1
ATOM 4198 C C . GLN A 1 556 ? -13.112 -17.406 -22.033 1.00 80.50 556 GLN A C 1
ATOM 4200 O O . GLN A 1 556 ? -12.231 -17.057 -21.244 1.00 80.50 556 GLN A O 1
ATOM 4205 N N . ILE A 1 557 ? -14.374 -16.989 -21.918 1.00 77.50 557 ILE A N 1
ATOM 4206 C CA . ILE A 1 557 ? -14.865 -16.174 -20.798 1.00 77.50 557 ILE A CA 1
ATOM 4207 C C . ILE A 1 557 ? -15.707 -17.082 -19.906 1.00 77.50 557 ILE A C 1
ATOM 4209 O O . ILE A 1 557 ? -16.805 -17.483 -20.272 1.00 77.50 557 ILE A O 1
ATOM 4213 N N . ALA A 1 558 ? -15.165 -17.438 -18.737 1.00 70.50 558 ALA A N 1
ATOM 4214 C CA . ALA A 1 558 ? -15.842 -18.276 -17.739 1.00 70.50 558 ALA A CA 1
ATOM 4215 C C . ALA A 1 558 ? -16.331 -19.654 -18.252 1.00 70.50 558 ALA A C 1
ATOM 4217 O O . ALA A 1 558 ? -17.337 -20.167 -17.766 1.00 70.50 558 ALA A O 1
ATOM 4218 N N . GLY A 1 559 ? -15.626 -20.238 -19.228 1.00 69.69 559 GLY A N 1
ATOM 4219 C CA . GLY A 1 559 ? -16.005 -21.498 -19.883 1.00 69.69 559 GLY A CA 1
ATOM 4220 C C . GLY A 1 559 ? -16.854 -21.339 -21.151 1.00 69.69 559 GLY A C 1
ATOM 4221 O O . GLY A 1 559 ? -17.201 -22.344 -21.761 1.00 69.69 559 GLY A O 1
ATOM 4222 N N . HIS A 1 560 ? -17.172 -20.108 -21.571 1.00 72.62 560 HIS A N 1
ATOM 4223 C CA . HIS A 1 560 ? -17.842 -19.845 -22.846 1.00 72.62 560 HIS A CA 1
ATOM 4224 C C . HIS A 1 560 ? -16.861 -19.402 -23.931 1.00 72.62 560 HIS A C 1
ATOM 4226 O O . HIS A 1 560 ? -16.159 -18.394 -23.782 1.00 72.62 560 HIS A O 1
ATOM 4232 N N . ALA A 1 561 ? -16.891 -20.109 -25.063 1.00 76.81 561 ALA A N 1
ATOM 4233 C CA . ALA A 1 561 ? -16.207 -19.704 -26.281 1.00 76.81 561 ALA A CA 1
ATOM 4234 C C . ALA A 1 561 ? -16.812 -18.395 -26.804 1.00 76.81 561 ALA A C 1
ATOM 4236 O O . ALA A 1 561 ? -18.000 -18.324 -27.108 1.00 76.81 561 ALA A O 1
ATOM 4237 N N . THR A 1 562 ? -15.989 -17.358 -26.904 1.00 82.56 562 THR A N 1
ATOM 4238 C CA . THR A 1 562 ? -16.383 -16.031 -27.380 1.00 82.56 562 THR A CA 1
ATOM 4239 C C . THR A 1 562 ? -15.440 -15.604 -28.493 1.00 82.56 562 THR A C 1
ATOM 4241 O O . THR A 1 562 ? -14.221 -15.642 -28.326 1.00 82.56 562 THR A O 1
ATOM 4244 N N . ASN A 1 563 ? -15.991 -15.152 -29.616 1.00 83.19 563 ASN A N 1
ATOM 4245 C CA . ASN A 1 563 ? -15.229 -14.504 -30.678 1.00 83.19 563 ASN A CA 1
ATOM 4246 C C . ASN A 1 563 ? -15.552 -13.000 -30.719 1.00 83.19 563 ASN A C 1
ATOM 4248 O O . ASN A 1 563 ? -16.602 -12.554 -30.252 1.00 83.19 563 ASN A O 1
ATOM 4252 N N . ILE A 1 564 ? -14.617 -12.207 -31.231 1.00 84.75 564 ILE A N 1
ATOM 4253 C CA . ILE A 1 564 ? -14.727 -10.745 -31.226 1.00 84.75 564 ILE A CA 1
ATOM 4254 C C . ILE A 1 564 ? -15.804 -10.246 -32.203 1.00 84.75 564 ILE A C 1
ATOM 4256 O O . ILE A 1 564 ? -16.373 -9.175 -32.012 1.00 84.75 564 ILE A O 1
ATOM 4260 N N . GLU A 1 565 ? -16.127 -11.042 -33.219 1.00 83.44 565 GLU A N 1
ATOM 4261 C CA . GLU A 1 565 ? -17.125 -10.780 -34.254 1.00 83.44 565 GLU A CA 1
ATOM 4262 C C . GLU A 1 565 ? -18.563 -10.815 -33.703 1.00 83.44 565 GLU A C 1
ATOM 4264 O O . GLU A 1 565 ? -19.411 -10.050 -34.155 1.00 83.44 565 GLU A O 1
ATOM 4269 N N . THR A 1 566 ? -18.829 -11.655 -32.697 1.00 84.69 566 THR A N 1
ATOM 4270 C CA . THR A 1 566 ? -20.153 -11.837 -32.065 1.00 84.69 566 THR A CA 1
ATOM 4271 C C . THR A 1 566 ? -20.276 -11.177 -30.690 1.00 84.69 566 THR A C 1
ATOM 4273 O O . THR A 1 566 ? -21.387 -10.971 -30.206 1.00 84.69 566 THR A O 1
ATOM 4276 N N . ASP A 1 567 ? -19.172 -10.763 -30.065 1.00 86.69 567 ASP A N 1
ATOM 4277 C CA . ASP A 1 567 ? -19.177 -10.005 -28.809 1.00 86.69 567 ASP A CA 1
ATOM 4278 C C . ASP A 1 567 ? -19.220 -8.494 -29.078 1.00 86.69 567 ASP A C 1
ATOM 4280 O O . ASP A 1 567 ? -18.371 -7.957 -29.790 1.00 86.69 567 ASP A O 1
ATOM 4284 N N . GLU A 1 568 ? -20.223 -7.794 -28.549 1.00 87.19 568 GLU A N 1
ATOM 4285 C CA . GLU A 1 568 ? -20.284 -6.330 -28.598 1.00 87.19 568 GLU A CA 1
ATOM 4286 C C . GLU A 1 568 ? -19.402 -5.688 -27.522 1.00 87.19 568 GLU A C 1
ATOM 4288 O O . GLU A 1 568 ? -19.186 -4.479 -27.562 1.00 87.19 568 GLU A O 1
ATOM 4293 N N . SER A 1 569 ? -18.921 -6.416 -26.513 1.00 88.50 569 SER A N 1
ATOM 4294 C CA . SER A 1 569 ? -18.186 -5.830 -25.392 1.00 88.50 569 SER A CA 1
ATOM 4295 C C . SER A 1 569 ? -16.822 -5.250 -25.795 1.00 88.50 569 SER A C 1
ATOM 4297 O O . SER A 1 569 ? -16.093 -5.792 -26.620 1.00 88.50 569 SER A O 1
ATOM 4299 N N . ASN A 1 570 ? -16.459 -4.117 -25.182 1.00 89.81 570 ASN A N 1
ATOM 4300 C CA . ASN A 1 570 ? -15.141 -3.505 -25.333 1.00 89.81 570 ASN A CA 1
ATOM 4301 C C . ASN A 1 570 ? -14.544 -3.286 -23.938 1.00 89.81 570 ASN A C 1
ATOM 4303 O O . ASN A 1 570 ? -15.157 -2.625 -23.093 1.00 89.81 570 ASN A O 1
ATOM 4307 N N . TRP A 1 571 ? -13.348 -3.809 -23.686 1.00 92.38 571 TRP A N 1
ATOM 4308 C CA . TRP A 1 571 ? -12.664 -3.654 -22.401 1.00 92.38 571 TRP A CA 1
ATOM 4309 C C . TRP A 1 571 ? -11.141 -3.750 -22.528 1.00 92.38 571 TRP A C 1
ATOM 4311 O O . TRP A 1 571 ? -10.598 -4.220 -23.532 1.00 92.38 571 TRP A O 1
ATOM 4321 N N . ILE A 1 572 ? -10.434 -3.270 -21.503 1.00 93.38 572 ILE A N 1
ATOM 4322 C CA . ILE A 1 572 ? -8.970 -3.341 -21.424 1.00 93.38 572 ILE A CA 1
ATOM 4323 C C . ILE A 1 572 ? -8.480 -3.793 -20.044 1.00 93.38 572 ILE A C 1
ATOM 4325 O O . ILE A 1 572 ? -9.159 -3.590 -19.037 1.00 93.38 572 ILE A O 1
ATOM 4329 N N . VAL A 1 573 ? -7.259 -4.330 -19.986 1.00 92.31 573 VAL A N 1
ATOM 4330 C CA . VAL A 1 573 ? -6.519 -4.588 -18.734 1.00 92.31 573 VAL A CA 1
ATOM 4331 C C . VAL A 1 573 ? -5.082 -4.066 -18.801 1.00 92.31 573 VAL A C 1
ATOM 4333 O O . VAL A 1 573 ? -4.485 -4.020 -19.879 1.00 92.31 573 VAL A O 1
ATOM 4336 N N . SER A 1 574 ? -4.521 -3.648 -17.662 1.00 89.81 574 SER A N 1
ATOM 4337 C CA . SER A 1 574 ? -3.199 -3.002 -17.594 1.00 89.81 574 SER A CA 1
ATOM 4338 C C . SER A 1 574 ? -2.033 -3.939 -17.268 1.00 89.81 574 SER A C 1
ATOM 4340 O O . SER A 1 574 ? -2.167 -4.832 -16.443 1.00 89.81 574 SER A O 1
ATOM 4342 N N . GLU A 1 575 ? -0.847 -3.661 -17.804 1.00 77.44 575 GLU A N 1
ATOM 4343 C CA . GLU A 1 575 ? 0.375 -4.428 -17.543 1.00 77.44 575 GLU A CA 1
ATOM 4344 C C . GLU A 1 575 ? 1.573 -3.478 -17.293 1.00 77.44 575 GLU A C 1
ATOM 4346 O O . GLU A 1 575 ? 1.891 -2.651 -18.158 1.00 77.44 575 GLU A O 1
ATOM 4351 N N . PRO A 1 576 ? 2.254 -3.536 -16.129 1.00 62.91 576 PRO A N 1
ATOM 4352 C CA . PRO A 1 576 ? 1.829 -4.165 -14.874 1.00 62.91 576 PRO A CA 1
ATOM 4353 C C . PRO A 1 576 ? 0.773 -3.328 -14.119 1.00 62.91 576 PRO A C 1
ATOM 4355 O O . PRO A 1 576 ? 0.777 -2.093 -14.168 1.00 62.91 576 PRO A O 1
ATOM 4358 N N . GLY A 1 577 ? -0.084 -3.991 -13.338 1.00 66.25 577 GLY A N 1
ATOM 4359 C CA . GLY A 1 577 ? -0.945 -3.368 -12.324 1.00 66.25 577 GLY A CA 1
ATOM 4360 C C . GLY A 1 577 ? -2.409 -3.812 -12.368 1.00 66.25 577 GLY A C 1
ATOM 4361 O O . GLY A 1 577 ? -2.828 -4.489 -13.291 1.00 66.25 577 GLY A O 1
ATOM 4362 N N . ASN A 1 578 ? -3.193 -3.370 -11.383 1.00 83.25 578 ASN A N 1
ATOM 4363 C CA . ASN A 1 578 ? -4.507 -3.935 -11.051 1.00 83.25 578 ASN A CA 1
ATOM 4364 C C . ASN A 1 578 ? -5.704 -3.254 -11.748 1.00 83.25 578 ASN A C 1
ATOM 4366 O O . ASN A 1 578 ? -6.777 -3.148 -11.157 1.00 83.25 578 ASN A O 1
ATOM 4370 N N . ILE A 1 579 ? -5.528 -2.755 -12.978 1.00 88.75 579 ILE A N 1
ATOM 4371 C CA . ILE A 1 579 ? -6.550 -1.938 -13.652 1.00 88.75 579 ILE A CA 1
ATOM 4372 C C . ILE A 1 579 ? -7.276 -2.728 -14.741 1.00 88.75 579 ILE A C 1
ATOM 4374 O O . ILE A 1 579 ? -6.647 -3.232 -15.673 1.00 88.75 579 ILE A O 1
ATOM 4378 N N . PHE A 1 580 ? -8.603 -2.747 -14.642 1.00 91.62 580 PHE A N 1
ATOM 4379 C CA . PHE A 1 580 ? -9.552 -3.153 -15.682 1.00 91.62 580 PHE A CA 1
ATOM 4380 C C . PHE A 1 580 ? -10.361 -1.923 -16.114 1.00 91.62 580 PHE A C 1
ATOM 4382 O O . PHE A 1 580 ? -10.732 -1.130 -15.250 1.00 91.62 580 PHE A O 1
ATOM 4389 N N . CYS A 1 581 ? -10.666 -1.750 -17.403 1.00 92.88 581 CYS A N 1
ATOM 4390 C CA . CYS A 1 581 ? -11.587 -0.697 -17.841 1.00 92.88 581 CYS A CA 1
ATOM 4391 C C . CYS A 1 581 ? -12.658 -1.193 -18.810 1.00 92.88 581 CYS A C 1
ATOM 4393 O O . CYS A 1 581 ? -12.348 -1.891 -19.775 1.00 92.88 581 CYS A O 1
ATOM 4395 N N . PHE A 1 582 ? -13.885 -0.719 -18.602 1.00 92.19 582 PHE A N 1
ATOM 4396 C CA . PHE A 1 582 ? -14.959 -0.729 -19.593 1.00 92.19 582 PHE A CA 1
ATOM 4397 C C . PHE A 1 582 ? -14.736 0.385 -20.622 1.00 92.19 582 PHE A C 1
ATOM 4399 O O . PHE A 1 582 ? -14.329 1.491 -20.252 1.00 92.19 582 PHE A O 1
ATOM 4406 N N . MET A 1 583 ? -15.040 0.103 -21.888 1.00 89.88 583 MET A N 1
ATOM 4407 C CA . MET A 1 583 ? -14.957 1.040 -23.009 1.00 89.88 583 MET A CA 1
ATOM 4408 C C . MET A 1 583 ? -16.318 1.132 -23.707 1.00 89.88 583 MET A C 1
ATOM 4410 O O . MET A 1 583 ? -16.919 0.107 -24.033 1.00 89.88 583 MET A O 1
ATOM 4414 N N . ASP A 1 584 ? -16.796 2.339 -24.003 1.00 85.81 584 ASP A N 1
ATOM 4415 C CA . ASP A 1 584 ? -17.999 2.502 -24.824 1.00 85.81 584 ASP A CA 1
ATOM 4416 C C . ASP A 1 584 ? -17.700 2.235 -26.314 1.00 85.81 584 ASP A C 1
ATOM 4418 O O . ASP A 1 584 ? -18.370 1.435 -26.972 1.00 85.81 584 ASP A O 1
ATOM 4422 N N . LYS A 1 585 ? -16.633 2.834 -26.844 1.00 85.19 585 LYS A N 1
ATOM 4423 C CA . LYS A 1 585 ? -16.234 2.728 -28.248 1.00 85.19 585 LYS A CA 1
ATOM 4424 C C . LYS A 1 585 ? -15.423 1.477 -28.560 1.00 85.19 585 LYS A C 1
ATOM 4426 O O . LYS A 1 585 ? -14.707 0.992 -27.687 1.00 85.19 585 LYS A O 1
ATOM 4431 N N . PRO A 1 586 ? -15.516 0.972 -29.804 1.00 87.44 586 PRO A N 1
ATOM 4432 C CA . PRO A 1 586 ? -14.599 -0.028 -30.322 1.00 87.44 586 PRO A CA 1
ATOM 4433 C C . PRO A 1 586 ? -13.221 0.565 -30.672 1.00 87.44 586 PRO A C 1
ATOM 4435 O O . PRO A 1 586 ? -13.071 1.782 -30.832 1.00 87.44 586 PRO A O 1
ATOM 4438 N N . TYR A 1 587 ? -12.215 -0.291 -30.854 1.00 87.31 587 TYR A N 1
ATOM 4439 C CA . TYR A 1 587 ? -10.863 0.084 -31.280 1.00 87.31 587 TYR A CA 1
ATOM 4440 C C . TYR A 1 587 ? -10.788 0.306 -32.804 1.00 87.31 587 TYR A C 1
ATOM 4442 O O . TYR A 1 587 ? -10.076 -0.388 -33.527 1.00 87.31 587 TYR A O 1
ATOM 4450 N N . SER A 1 588 ? -11.542 1.289 -33.304 1.00 84.25 588 SER A N 1
ATOM 4451 C CA . SER A 1 588 ? -11.588 1.670 -34.723 1.00 84.25 588 SER A CA 1
ATOM 4452 C C . SER A 1 588 ? -10.876 2.997 -35.007 1.00 84.25 588 SER A C 1
ATOM 4454 O O . SER A 1 588 ? -10.702 3.840 -34.120 1.00 84.25 588 SER A O 1
ATOM 4456 N N . LYS A 1 589 ? -10.523 3.271 -36.267 1.00 82.62 589 LYS A N 1
ATOM 4457 C CA . LYS A 1 589 ? -10.069 4.607 -36.689 1.00 82.62 589 LYS A CA 1
ATOM 4458 C C . LYS A 1 589 ? -11.179 5.662 -36.548 1.00 82.62 589 LYS A C 1
ATOM 4460 O O . LYS A 1 589 ? -10.860 6.823 -36.284 1.00 82.62 589 LYS A O 1
ATOM 4465 N N . SER A 1 590 ? -12.455 5.275 -36.676 1.00 79.56 590 SER A N 1
ATOM 4466 C CA . SER A 1 590 ? -13.604 6.195 -36.583 1.00 79.56 590 SER A CA 1
ATOM 4467 C C . SER A 1 590 ? -13.750 6.826 -35.197 1.00 79.56 590 SER A C 1
ATOM 4469 O O . SER A 1 590 ? -14.049 8.022 -35.114 1.00 79.56 590 SER A O 1
ATOM 4471 N N . GLN A 1 591 ? -13.427 6.103 -34.109 1.00 81.81 591 GLN A N 1
ATOM 4472 C CA . GLN A 1 591 ? -13.618 6.671 -32.771 1.00 81.81 591 GLN A CA 1
ATOM 4473 C C . GLN A 1 591 ? -12.794 7.941 -32.530 1.00 81.81 591 GLN A C 1
ATOM 4475 O O . GLN A 1 591 ? -13.173 8.737 -31.678 1.00 81.81 591 GLN A O 1
ATOM 4480 N N . ALA A 1 592 ? -11.726 8.208 -33.295 1.00 82.06 592 ALA A N 1
ATOM 4481 C CA . ALA A 1 592 ? -10.933 9.427 -33.146 1.00 82.06 592 ALA A CA 1
ATOM 4482 C C . ALA A 1 592 ? -11.777 10.694 -33.374 1.00 82.06 592 ALA A C 1
ATOM 4484 O O . ALA A 1 592 ? -11.561 11.703 -32.700 1.00 82.06 592 ALA A O 1
ATOM 4485 N N . THR A 1 593 ? -12.758 10.623 -34.277 1.00 84.56 593 THR A N 1
ATOM 4486 C CA . THR A 1 593 ? -13.682 11.712 -34.628 1.00 84.56 593 THR A CA 1
ATOM 4487 C C . THR A 1 593 ? -15.000 11.698 -33.852 1.00 84.56 593 THR A C 1
ATOM 4489 O O . THR A 1 593 ? -15.740 12.673 -33.940 1.00 84.56 593 THR A O 1
ATOM 4492 N N . GLU A 1 594 ? -15.275 10.645 -33.082 1.00 85.94 594 GLU A N 1
ATOM 4493 C CA . GLU A 1 594 ? -16.489 10.477 -32.268 1.00 85.94 594 GLU A CA 1
ATOM 4494 C C . GLU A 1 594 ? -16.244 10.885 -30.794 1.00 85.94 594 GLU A C 1
ATOM 4496 O O . GLU A 1 594 ? -15.090 10.946 -30.353 1.00 85.94 594 GLU A O 1
ATOM 4501 N N . PRO A 1 595 ? -17.284 11.163 -29.991 1.00 87.69 595 PRO A N 1
ATOM 4502 C CA . PRO A 1 595 ? -17.172 11.212 -28.528 1.00 87.69 595 PRO A CA 1
ATOM 4503 C C . PRO A 1 595 ? -16.822 9.826 -27.953 1.00 87.69 595 PRO A C 1
ATOM 4505 O O . PRO A 1 595 ? -17.081 8.827 -28.616 1.00 87.69 595 PRO A O 1
ATOM 4508 N N . ALA A 1 596 ? -16.218 9.727 -26.764 1.00 89.12 596 ALA A N 1
ATOM 4509 C CA . ALA A 1 596 ? -15.947 8.427 -26.121 1.00 89.12 596 ALA A CA 1
ATOM 4510 C C . ALA A 1 596 ? -15.793 8.517 -24.592 1.00 89.12 596 ALA A C 1
ATOM 4512 O O . ALA A 1 596 ? -15.396 9.562 -24.060 1.00 89.12 596 ALA A O 1
ATOM 4513 N N . LEU A 1 597 ? -16.024 7.390 -23.915 1.00 91.12 597 LEU A N 1
ATOM 4514 C CA . LEU A 1 597 ? -16.010 7.176 -22.468 1.00 91.12 597 LEU A CA 1
ATOM 4515 C C . LEU A 1 597 ? -15.287 5.865 -22.099 1.00 91.12 597 LEU A C 1
ATOM 4517 O O . LEU A 1 597 ? -15.556 4.795 -22.642 1.00 91.12 597 LEU A O 1
ATOM 4521 N N . ALA A 1 598 ? -14.432 5.925 -21.081 1.00 92.75 598 ALA A N 1
ATOM 4522 C CA . ALA A 1 598 ? -13.863 4.748 -20.437 1.00 92.75 598 ALA A CA 1
ATOM 4523 C C . ALA A 1 598 ? -13.962 4.840 -18.915 1.00 92.75 598 ALA A C 1
ATOM 4525 O O . ALA A 1 598 ? -13.715 5.899 -18.333 1.00 92.75 598 ALA A O 1
ATOM 4526 N N . VAL A 1 599 ? -14.284 3.715 -18.277 1.00 92.56 599 VAL A N 1
ATOM 4527 C CA . VAL A 1 599 ? -14.456 3.597 -16.823 1.00 92.56 599 VAL A CA 1
ATOM 4528 C C . VAL A 1 599 ? -13.471 2.552 -16.307 1.00 92.56 599 VAL A C 1
ATOM 4530 O O . VAL A 1 599 ? -13.653 1.359 -16.536 1.00 92.56 599 VAL A O 1
ATOM 4533 N N . 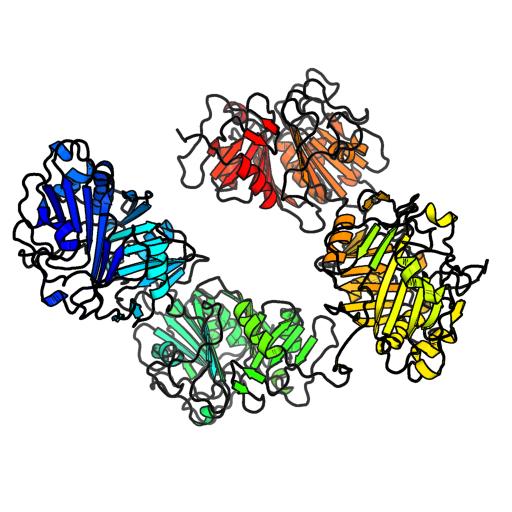CYS A 1 600 ? -12.399 3.012 -15.661 1.00 93.25 600 CYS A N 1
ATOM 4534 C CA . CYS A 1 600 ? -11.269 2.204 -15.204 1.00 93.25 600 CYS A CA 1
ATOM 4535 C C . CYS A 1 600 ? -11.307 1.967 -13.690 1.00 93.25 600 CYS A C 1
ATOM 4537 O O . CYS A 1 600 ? -11.208 2.914 -12.915 1.00 93.25 600 CYS A O 1
ATOM 4539 N N . PHE A 1 601 ? -11.362 0.709 -13.270 1.00 88.38 601 PHE A N 1
ATOM 4540 C CA . PHE A 1 601 ? -11.386 0.259 -11.880 1.00 88.38 601 PHE A CA 1
ATOM 4541 C C . PHE A 1 601 ? -9.983 -0.179 -11.448 1.00 88.38 601 PHE A C 1
ATOM 4543 O O . PHE A 1 601 ? -9.384 -1.023 -12.115 1.00 88.38 601 PHE A O 1
ATOM 4550 N N . ASP A 1 602 ? -9.469 0.343 -10.331 1.00 86.06 602 ASP A N 1
ATOM 4551 C CA . ASP A 1 602 ? -8.239 -0.164 -9.699 1.00 86.06 602 ASP A CA 1
ATOM 4552 C C . ASP A 1 602 ? -8.609 -1.212 -8.634 1.00 86.06 602 ASP A C 1
ATOM 4554 O O . ASP A 1 602 ? -8.873 -0.889 -7.472 1.00 86.06 602 ASP A O 1
ATOM 4558 N N . GLN A 1 603 ? -8.749 -2.472 -9.061 1.00 79.12 603 GLN A N 1
ATOM 4559 C CA . GLN A 1 603 ? -9.230 -3.573 -8.223 1.00 79.12 603 GLN A CA 1
ATOM 4560 C C . GLN A 1 603 ? -8.622 -4.909 -8.689 1.00 79.12 603 GLN A C 1
ATOM 4562 O O . GLN A 1 603 ? -8.848 -5.369 -9.808 1.00 79.12 603 GLN A O 1
ATOM 4567 N N . ALA A 1 604 ? -7.840 -5.539 -7.806 1.00 75.50 604 ALA A N 1
ATOM 4568 C CA . ALA A 1 604 ? -6.983 -6.676 -8.148 1.00 75.50 604 ALA A CA 1
ATOM 4569 C C . ALA A 1 604 ? -7.729 -7.960 -8.552 1.00 75.50 604 ALA A C 1
ATOM 4571 O O . ALA A 1 604 ? -7.241 -8.685 -9.414 1.00 75.50 604 ALA A O 1
ATOM 4572 N N . ALA A 1 605 ? -8.897 -8.247 -7.971 1.00 73.56 605 ALA A N 1
ATOM 4573 C CA . ALA A 1 605 ? -9.667 -9.455 -8.276 1.00 73.56 605 ALA A CA 1
ATOM 4574 C C . ALA A 1 605 ? -10.335 -9.371 -9.659 1.00 73.56 605 ALA A C 1
ATOM 4576 O O . ALA A 1 605 ? -10.207 -10.298 -10.458 1.00 73.56 605 ALA A O 1
ATOM 4577 N N . ILE A 1 606 ? -10.972 -8.237 -9.978 1.00 76.38 606 ILE A N 1
ATOM 4578 C CA . ILE A 1 606 ? -11.554 -7.969 -11.302 1.00 76.38 606 ILE A CA 1
ATOM 4579 C C . ILE A 1 606 ? -10.444 -7.985 -12.358 1.00 76.38 606 ILE A C 1
ATOM 4581 O O . ILE A 1 606 ? -10.553 -8.696 -13.359 1.00 76.38 606 ILE A O 1
ATOM 4585 N N . PHE A 1 607 ? -9.339 -7.274 -12.102 1.00 85.19 607 PHE A N 1
ATOM 4586 C CA . PHE A 1 607 ? -8.171 -7.300 -12.979 1.00 85.19 607 PHE A CA 1
ATOM 4587 C C . PHE A 1 607 ? -7.655 -8.724 -13.214 1.00 85.19 607 PHE A C 1
ATOM 4589 O O . PHE A 1 607 ? -7.437 -9.090 -14.365 1.00 85.19 607 PHE A O 1
ATOM 4596 N N . ALA A 1 608 ? -7.487 -9.537 -12.166 1.00 80.62 608 ALA A N 1
ATOM 4597 C CA . ALA A 1 608 ? -6.961 -10.892 -12.303 1.00 80.62 608 ALA A CA 1
ATOM 4598 C C . ALA A 1 608 ? -7.815 -11.744 -13.254 1.00 80.62 608 ALA A C 1
ATOM 4600 O O . ALA A 1 608 ? -7.263 -12.392 -14.138 1.00 80.62 608 ALA A O 1
ATOM 4601 N N . ARG A 1 609 ? -9.150 -11.696 -13.135 1.00 81.25 609 ARG A N 1
ATOM 4602 C CA . ARG A 1 609 ? -10.064 -12.483 -13.985 1.00 81.25 609 ARG A CA 1
ATOM 4603 C C . ARG A 1 609 ? -10.004 -12.055 -15.455 1.00 81.25 609 ARG A C 1
ATOM 4605 O O . ARG A 1 609 ? -9.826 -12.908 -16.323 1.00 81.25 609 ARG A O 1
ATOM 4612 N N . PHE A 1 610 ? -10.059 -10.754 -15.742 1.00 83.69 610 PHE A N 1
ATOM 4613 C CA . PHE A 1 610 ? -9.926 -10.258 -17.119 1.00 83.69 610 PHE A CA 1
ATOM 4614 C C . PHE A 1 610 ? -8.498 -10.399 -17.675 1.00 83.69 610 PHE A C 1
ATOM 4616 O O . PHE A 1 610 ? -8.328 -10.581 -18.878 1.00 83.69 610 PHE A O 1
ATOM 4623 N N . ASN A 1 611 ? -7.461 -10.396 -16.832 1.00 85.88 611 ASN A N 1
ATOM 4624 C CA . ASN A 1 611 ? -6.085 -10.658 -17.257 1.00 85.88 611 ASN A CA 1
ATOM 4625 C C . ASN A 1 611 ? -5.815 -12.146 -17.543 1.00 85.88 611 ASN A C 1
ATOM 4627 O O . ASN A 1 611 ? -5.005 -12.431 -18.423 1.00 85.88 611 ASN A O 1
ATOM 4631 N N . THR A 1 612 ? -6.506 -13.079 -16.874 1.00 83.81 612 THR A N 1
ATOM 4632 C CA . THR A 1 612 ? -6.515 -14.505 -17.250 1.00 83.81 612 THR A CA 1
ATOM 4633 C C . THR A 1 612 ? -7.132 -14.700 -18.636 1.00 83.81 612 THR A C 1
ATOM 4635 O O . THR A 1 612 ? -6.534 -15.374 -19.468 1.00 83.81 612 THR A O 1
ATOM 4638 N N . ILE A 1 613 ? -8.266 -14.051 -18.930 1.00 82.19 613 ILE A N 1
ATOM 4639 C CA . ILE A 1 613 ? -8.871 -14.057 -20.278 1.00 82.19 613 ILE A CA 1
ATOM 4640 C C . ILE A 1 613 ? -7.889 -13.440 -21.293 1.00 82.19 613 ILE A C 1
ATOM 4642 O O . ILE A 1 613 ? -7.601 -14.019 -22.338 1.00 82.19 613 ILE A O 1
ATOM 4646 N N . ALA A 1 614 ? -7.271 -12.310 -20.940 1.00 78.62 614 ALA A N 1
ATOM 4647 C CA . ALA A 1 614 ? -6.243 -11.633 -21.731 1.00 78.62 614 ALA A CA 1
ATOM 4648 C C . ALA A 1 614 ? -4.846 -12.302 -21.693 1.00 78.62 614 ALA A C 1
ATOM 4650 O O . ALA A 1 614 ? -3.839 -11.650 -22.005 1.00 78.62 614 ALA A O 1
ATOM 4651 N N . ALA A 1 615 ? -4.738 -13.570 -21.286 1.00 71.00 615 ALA A N 1
ATOM 4652 C CA . ALA A 1 615 ? -3.503 -14.342 -21.427 1.00 71.00 615 ALA A CA 1
ATOM 4653 C C . ALA A 1 615 ? -3.233 -14.694 -22.899 1.00 71.00 615 ALA A C 1
ATOM 4655 O O . ALA A 1 615 ? -2.079 -14.721 -23.321 1.00 71.00 615 ALA A O 1
ATOM 4656 N N . GLN A 1 616 ? -4.290 -14.886 -23.695 1.00 61.88 616 GLN A N 1
ATOM 4657 C CA . GLN A 1 616 ? -4.201 -15.131 -25.132 1.00 61.88 616 GLN A CA 1
ATOM 4658 C C . GLN A 1 616 ? -4.254 -13.798 -25.895 1.00 61.88 616 GLN A C 1
ATOM 4660 O O . GLN A 1 616 ? -5.291 -13.145 -25.969 1.00 61.88 616 GLN A O 1
ATOM 4665 N N . PHE A 1 617 ? -3.132 -13.362 -26.465 1.00 56.22 617 PHE A N 1
ATOM 4666 C CA . PHE A 1 617 ? -3.053 -12.139 -27.271 1.00 56.22 617 PHE A CA 1
ATOM 4667 C C . PHE A 1 617 ? -2.415 -12.400 -28.634 1.00 56.22 617 PHE A C 1
ATOM 4669 O O . PHE A 1 617 ? -1.658 -13.355 -28.811 1.00 56.22 617 PHE A O 1
ATOM 4676 N N . SER A 1 618 ? -2.766 -11.580 -29.624 1.00 39.69 618 SER A N 1
ATOM 4677 C CA . SER A 1 618 ? -2.341 -11.784 -31.008 1.00 39.69 618 SER A CA 1
ATOM 4678 C C . SER A 1 618 ? -0.862 -11.445 -31.161 1.00 39.69 618 SER A C 1
ATOM 4680 O O . SER A 1 618 ? -0.478 -10.278 -31.278 1.00 39.69 618 SER A O 1
ATOM 4682 N N . TYR A 1 619 ? -0.028 -12.483 -31.171 1.00 39.06 619 TYR A N 1
ATOM 4683 C CA . TYR A 1 619 ? 1.364 -12.396 -31.585 1.00 39.06 619 TYR A CA 1
ATOM 4684 C C . TYR A 1 619 ? 1.412 -12.052 -33.076 1.00 39.06 619 TYR A C 1
ATOM 4686 O O . TYR A 1 619 ? 1.133 -12.889 -33.929 1.00 39.06 619 TYR A O 1
ATOM 4694 N N . PHE A 1 620 ? 1.761 -10.807 -33.401 1.00 28.61 620 PHE A N 1
ATOM 4695 C CA . PHE A 1 620 ? 2.170 -10.473 -34.763 1.00 28.61 620 PHE A CA 1
ATOM 4696 C C . PHE A 1 620 ? 3.495 -11.181 -35.086 1.00 28.61 620 PHE A C 1
ATOM 4698 O O . PHE A 1 620 ? 4.339 -11.350 -34.205 1.00 28.61 620 PHE A O 1
ATOM 4705 N N . TYR A 1 621 ? 3.679 -11.535 -36.361 1.00 26.12 621 TYR A N 1
ATOM 4706 C CA . TYR A 1 621 ? 4.735 -12.401 -36.925 1.00 26.12 621 TYR A CA 1
ATOM 4707 C C . TYR A 1 621 ? 6.206 -12.038 -36.605 1.00 26.12 621 TYR A C 1
ATOM 4709 O O . TYR A 1 621 ? 7.113 -12.780 -36.954 1.00 26.12 621 TYR A O 1
ATOM 4717 N N . TYR A 1 622 ? 6.464 -10.938 -35.896 1.00 28.75 622 TYR A N 1
ATOM 4718 C CA . TYR A 1 622 ? 7.778 -10.579 -35.347 1.00 28.75 622 TYR A CA 1
ATOM 4719 C C . TYR A 1 622 ? 8.087 -11.234 -33.978 1.00 28.75 622 TYR A C 1
ATOM 4721 O O . TYR A 1 622 ? 9.051 -10.836 -33.323 1.00 28.75 622 TYR A O 1
ATOM 4729 N N . CYS A 1 623 ? 7.263 -12.173 -33.485 1.00 27.97 623 CYS A N 1
ATOM 4730 C CA . CYS A 1 623 ? 7.339 -12.684 -32.103 1.00 27.97 623 CYS A CA 1
ATOM 4731 C C . CYS A 1 623 ? 7.087 -14.205 -31.915 1.00 27.97 623 CYS A C 1
ATOM 4733 O O . CYS A 1 623 ? 6.691 -14.598 -30.818 1.00 27.97 623 CYS A O 1
ATOM 4735 N N . GLN A 1 624 ? 7.301 -15.068 -32.920 1.00 21.31 624 GLN A N 1
ATOM 4736 C CA . GLN A 1 624 ? 7.118 -16.530 -32.780 1.00 21.31 624 GLN A CA 1
ATOM 4737 C C . GLN A 1 624 ? 8.284 -17.369 -33.338 1.00 21.31 624 GLN A C 1
ATOM 4739 O O . GLN A 1 624 ? 8.320 -17.614 -34.535 1.00 21.31 624 GLN A O 1
ATOM 4744 N N . ILE A 1 625 ? 9.157 -17.851 -32.439 1.00 21.22 625 ILE A N 1
ATOM 4745 C CA . ILE A 1 625 ? 10.025 -19.058 -32.482 1.00 21.22 625 ILE A CA 1
ATOM 4746 C C . ILE A 1 625 ? 10.352 -19.364 -30.996 1.00 21.22 625 ILE A C 1
ATOM 4748 O O . ILE A 1 625 ? 10.650 -18.417 -30.269 1.00 21.22 625 ILE A O 1
ATOM 4752 N N . LEU A 1 626 ? 10.321 -20.576 -30.423 1.00 22.81 626 LEU A N 1
ATOM 4753 C CA . LEU A 1 626 ? 9.666 -21.865 -30.732 1.00 22.81 626 LEU A CA 1
ATOM 4754 C C . LEU A 1 626 ? 9.436 -22.610 -29.384 1.00 22.81 626 LEU A C 1
ATOM 4756 O O . LEU A 1 626 ? 10.122 -22.305 -28.408 1.00 22.81 626 LEU A O 1
ATOM 4760 N N . GLN A 1 627 ? 8.530 -23.597 -29.314 1.00 22.66 627 GLN A N 1
ATOM 4761 C CA . GLN A 1 627 ? 8.504 -24.639 -28.261 1.00 22.66 627 GLN A CA 1
ATOM 4762 C C . GLN A 1 627 ? 7.798 -25.907 -28.768 1.00 22.66 627 GLN A C 1
ATOM 4764 O O . GLN A 1 627 ? 6.689 -25.781 -29.271 1.00 22.66 627 GLN A O 1
ATOM 4769 N N . PHE A 1 628 ? 8.416 -27.086 -28.584 1.00 23.50 628 PHE A N 1
ATOM 4770 C CA . PHE A 1 628 ? 7.831 -28.342 -28.054 1.00 23.50 628 PHE A CA 1
ATOM 4771 C C . PHE A 1 628 ? 8.832 -29.517 -28.167 1.00 23.50 628 PHE A C 1
ATOM 4773 O O . PHE A 1 628 ? 9.421 -29.675 -29.231 1.00 23.50 628 PHE A O 1
ATOM 4780 N N . HIS A 1 629 ? 8.960 -30.325 -27.092 1.00 21.92 629 HIS A N 1
ATOM 4781 C CA . HIS A 1 629 ? 9.149 -31.805 -27.005 1.00 21.92 629 HIS A CA 1
ATOM 4782 C C . HIS A 1 629 ? 10.014 -32.274 -25.800 1.00 21.92 629 HIS A C 1
ATOM 4784 O O . HIS A 1 629 ? 10.506 -31.458 -25.025 1.00 21.92 629 HIS A O 1
ATOM 4790 N N . LYS A 1 630 ? 10.079 -33.602 -25.591 1.00 24.98 630 LYS A N 1
ATOM 4791 C CA . LYS A 1 630 ? 10.601 -34.381 -24.437 1.00 24.98 630 LYS A CA 1
ATOM 4792 C C . LYS A 1 630 ? 11.430 -35.598 -24.969 1.00 24.98 630 LYS A C 1
ATOM 4794 O O . LYS A 1 630 ? 11.431 -35.783 -26.178 1.00 24.98 630 LYS A O 1
ATOM 4799 N N . ILE A 1 631 ? 12.114 -36.485 -24.214 1.00 24.58 631 ILE A N 1
ATOM 4800 C CA . ILE A 1 631 ? 12.048 -36.830 -22.772 1.00 24.58 631 ILE A CA 1
ATOM 4801 C C . ILE A 1 631 ? 13.398 -36.709 -22.001 1.00 24.58 631 ILE A C 1
ATOM 4803 O O . ILE A 1 631 ? 13.503 -35.680 -21.331 1.00 24.58 631 ILE A O 1
ATOM 4807 N N . PRO A 1 632 ? 14.357 -37.674 -21.929 1.00 37.38 632 PRO A N 1
ATOM 4808 C CA . PRO A 1 632 ? 15.100 -37.843 -20.667 1.00 37.38 632 PRO A CA 1
ATOM 4809 C C . PRO A 1 632 ? 16.645 -37.771 -20.716 1.00 37.38 632 PRO A C 1
ATOM 4811 O O . PRO A 1 632 ? 17.276 -38.024 -21.732 1.00 37.38 632 PRO A O 1
ATOM 4814 N N . ASN A 1 633 ? 17.218 -37.587 -19.518 1.00 26.23 633 ASN A N 1
ATOM 4815 C CA . ASN A 1 633 ? 18.580 -37.958 -19.088 1.00 26.23 633 ASN A CA 1
ATOM 4816 C C . ASN A 1 633 ? 19.812 -37.244 -19.687 1.00 26.23 633 ASN A C 1
ATOM 4818 O O . ASN A 1 633 ? 20.547 -37.853 -20.453 1.00 26.23 633 ASN A O 1
ATOM 4822 N N . VAL A 1 634 ? 20.184 -36.090 -19.108 1.00 24.83 634 VAL A N 1
ATOM 4823 C CA . VAL A 1 634 ? 21.564 -35.825 -18.626 1.00 24.83 634 VAL A CA 1
ATOM 4824 C C . VAL A 1 634 ? 21.494 -34.980 -17.337 1.00 24.83 634 VAL A C 1
ATOM 4826 O O . VAL A 1 634 ? 20.735 -34.015 -17.265 1.00 24.83 634 VAL A O 1
ATOM 4829 N N . LYS A 1 635 ? 22.282 -35.315 -16.300 1.00 32.09 635 LYS A N 1
ATOM 4830 C CA . LYS A 1 635 ? 22.507 -34.449 -15.121 1.00 32.09 635 LYS A CA 1
ATOM 4831 C C . LYS A 1 635 ? 23.655 -33.467 -15.406 1.00 32.09 635 LYS A C 1
ATOM 4833 O O . LYS A 1 635 ? 24.807 -33.831 -15.196 1.00 32.09 635 LYS A O 1
ATOM 4838 N N . ILE A 1 636 ? 23.361 -32.224 -15.789 1.00 28.39 636 ILE A N 1
ATOM 4839 C CA . ILE A 1 636 ? 24.328 -31.108 -15.726 1.00 28.39 636 ILE A CA 1
ATOM 4840 C C . ILE A 1 636 ? 23.704 -29.943 -14.946 1.00 28.39 636 ILE A C 1
ATOM 4842 O O . ILE A 1 636 ? 22.489 -29.741 -14.957 1.00 28.39 636 ILE A O 1
ATOM 4846 N N . GLN A 1 637 ? 24.534 -29.253 -14.164 1.00 33.59 637 GLN A N 1
ATOM 4847 C CA . GLN A 1 637 ? 24.106 -28.314 -13.128 1.00 33.59 637 GLN A CA 1
ATOM 4848 C C . GLN A 1 637 ? 23.583 -26.993 -13.717 1.00 33.59 637 GLN A C 1
ATOM 4850 O O . GLN A 1 637 ? 24.183 -26.413 -14.616 1.00 33.59 637 GLN A O 1
ATOM 4855 N N . MET A 1 638 ? 22.465 -26.523 -13.162 1.00 39.47 638 MET A N 1
ATOM 4856 C CA . MET A 1 638 ? 21.848 -25.224 -13.450 1.00 39.47 638 MET A CA 1
ATOM 4857 C C . MET A 1 638 ? 22.682 -24.067 -12.851 1.00 39.47 638 MET A C 1
ATOM 4859 O O . MET A 1 638 ? 23.400 -24.298 -11.879 1.00 39.47 638 MET A O 1
ATOM 4863 N N . GLU A 1 639 ? 22.532 -22.842 -13.392 1.00 49.44 639 GLU A N 1
ATOM 4864 C CA . GLU A 1 639 ? 23.207 -21.566 -13.026 1.00 49.44 639 GLU A CA 1
ATOM 4865 C C . GLU A 1 639 ? 24.121 -21.609 -11.787 1.00 49.44 639 GLU A C 1
ATOM 4867 O O . GLU A 1 639 ? 23.640 -21.783 -10.657 1.00 49.44 639 GLU A O 1
ATOM 4872 N N . GLN A 1 640 ? 25.417 -21.356 -12.007 1.00 51.56 640 GLN A N 1
ATOM 4873 C CA . GLN A 1 640 ? 26.406 -21.140 -10.948 1.00 51.56 640 GLN A CA 1
ATOM 4874 C C . GLN A 1 640 ? 27.055 -19.762 -11.080 1.00 51.56 640 GLN A C 1
ATOM 4876 O O . GLN A 1 640 ? 27.668 -19.444 -12.103 1.00 51.56 640 GLN A O 1
ATOM 4881 N N . GLU A 1 641 ? 26.967 -18.976 -10.012 1.00 49.62 641 GLU A N 1
ATOM 4882 C CA . GLU A 1 641 ? 27.689 -17.715 -9.844 1.00 49.62 641 GLU A CA 1
ATOM 4883 C C . GLU A 1 641 ? 28.744 -17.890 -8.753 1.00 49.62 641 GLU A C 1
ATOM 4885 O O . GLU A 1 641 ? 28.447 -18.417 -7.681 1.00 49.62 641 GLU A O 1
ATOM 4890 N N . MET A 1 642 ? 29.975 -17.447 -8.998 1.00 50.66 642 MET A N 1
ATOM 4891 C CA . MET A 1 642 ? 31.065 -17.524 -8.027 1.00 50.66 642 MET A CA 1
ATOM 4892 C C . MET A 1 642 ? 31.757 -16.172 -7.888 1.00 50.66 642 MET A C 1
ATOM 4894 O O . MET A 1 642 ? 32.198 -15.591 -8.881 1.00 50.66 642 MET A O 1
ATOM 4898 N N . GLN A 1 643 ? 31.888 -15.703 -6.648 1.00 50.56 643 GLN A N 1
ATOM 4899 C CA . GLN A 1 643 ? 32.668 -14.521 -6.302 1.00 50.56 643 GLN A CA 1
ATOM 4900 C C . GLN A 1 643 ? 33.864 -14.926 -5.434 1.00 50.56 643 GLN A C 1
ATOM 4902 O O . GLN A 1 643 ? 33.722 -15.575 -4.395 1.00 50.56 643 GLN A O 1
ATOM 4907 N N . ILE A 1 644 ? 35.052 -14.530 -5.874 1.00 52.12 644 ILE A N 1
ATOM 4908 C CA . ILE A 1 644 ? 36.316 -14.689 -5.154 1.00 52.12 644 ILE A CA 1
ATOM 4909 C C . ILE A 1 644 ? 36.611 -13.358 -4.460 1.00 52.12 644 ILE A C 1
ATOM 4911 O O . ILE A 1 644 ? 36.438 -12.296 -5.063 1.00 52.12 644 ILE A O 1
ATOM 4915 N N . GLY A 1 645 ? 37.005 -13.412 -3.187 1.00 44.88 645 GLY A N 1
ATOM 4916 C CA . GLY A 1 645 ? 37.441 -12.236 -2.435 1.00 44.88 645 GLY A CA 1
ATOM 4917 C C . GLY A 1 645 ? 38.929 -11.944 -2.673 1.00 44.88 645 GLY A C 1
ATOM 4918 O O . GLY A 1 645 ? 39.682 -12.879 -2.934 1.00 44.88 645 GLY A O 1
ATOM 4919 N N . PRO A 1 646 ? 39.380 -10.683 -2.558 1.00 51.03 646 PRO A N 1
ATOM 4920 C CA . PRO A 1 646 ? 40.802 -10.359 -2.627 1.00 51.03 646 PRO A CA 1
ATOM 4921 C C . PRO A 1 646 ? 41.621 -11.164 -1.612 1.00 51.03 646 PRO A C 1
ATOM 4923 O O . PRO A 1 646 ? 41.193 -11.348 -0.472 1.00 51.03 646 PRO A O 1
ATOM 4926 N N . THR A 1 647 ? 42.821 -11.598 -2.004 1.00 53.50 647 THR A N 1
ATOM 4927 C CA . THR A 1 647 ? 43.764 -12.373 -1.170 1.00 53.50 647 THR A CA 1
ATOM 4928 C C . THR A 1 647 ? 43.239 -13.727 -0.677 1.00 53.50 647 THR A C 1
ATOM 4930 O O . THR A 1 647 ? 43.697 -14.229 0.347 1.00 53.50 647 THR A O 1
ATOM 4933 N N . GLN A 1 648 ? 42.301 -14.343 -1.403 1.00 60.19 648 GLN A N 1
ATOM 4934 C CA . GLN A 1 648 ? 41.816 -15.690 -1.105 1.00 60.19 648 GLN A CA 1
ATOM 4935 C C . GLN A 1 648 ? 41.804 -16.588 -2.339 1.00 60.19 648 GLN A C 1
ATOM 4937 O O . GLN A 1 648 ? 41.435 -16.176 -3.436 1.00 60.19 648 GLN A O 1
ATOM 4942 N N . ASP A 1 649 ? 42.165 -17.850 -2.132 1.00 64.75 649 ASP A N 1
ATOM 4943 C CA . ASP A 1 649 ? 42.213 -18.888 -3.159 1.00 64.75 649 ASP A CA 1
ATOM 4944 C C . ASP A 1 649 ? 40.927 -19.732 -3.232 1.00 64.75 649 ASP A C 1
ATOM 4946 O O . ASP A 1 649 ? 40.741 -20.467 -4.197 1.00 64.75 649 ASP A O 1
ATOM 4950 N N . ARG A 1 650 ? 40.002 -19.621 -2.268 1.00 68.06 650 ARG A N 1
ATOM 4951 C CA . ARG A 1 650 ? 38.690 -20.297 -2.280 1.00 68.06 650 ARG A CA 1
ATOM 4952 C C . ARG A 1 650 ? 37.560 -19.295 -2.526 1.00 68.06 650 ARG A C 1
ATOM 4954 O O . ARG A 1 650 ? 37.330 -18.379 -1.743 1.00 68.06 650 ARG A O 1
ATOM 4961 N N . GLY A 1 651 ? 36.829 -19.485 -3.624 1.00 63.09 651 GLY A N 1
ATOM 4962 C CA . GLY A 1 651 ? 35.652 -18.678 -3.960 1.00 63.09 651 GLY A CA 1
ATOM 4963 C C . GLY A 1 651 ? 34.396 -19.081 -3.178 1.00 63.09 651 GLY A C 1
ATOM 4964 O O . GLY A 1 651 ? 34.236 -20.241 -2.794 1.00 63.09 651 GLY A O 1
ATOM 4965 N N . LYS A 1 652 ? 33.468 -18.134 -3.001 1.00 66.75 652 LYS A N 1
ATOM 4966 C CA . LYS A 1 652 ? 32.092 -18.393 -2.545 1.00 66.75 652 LYS A CA 1
ATOM 4967 C C . LYS A 1 652 ? 31.195 -18.566 -3.770 1.00 66.75 652 LYS A C 1
ATOM 4969 O O . LYS A 1 652 ? 31.281 -17.755 -4.694 1.00 66.75 652 LYS A O 1
ATOM 4974 N N . PHE A 1 653 ? 30.319 -19.568 -3.783 1.00 65.12 653 PHE A N 1
ATOM 4975 C CA . PHE A 1 653 ? 29.402 -19.817 -4.897 1.00 65.12 653 PHE A CA 1
ATOM 4976 C C . PHE A 1 653 ? 27.923 -19.799 -4.492 1.00 65.12 653 PHE A C 1
ATOM 4978 O O . PHE A 1 653 ? 27.555 -20.078 -3.349 1.00 65.12 653 PHE A O 1
ATOM 4985 N N . LEU A 1 654 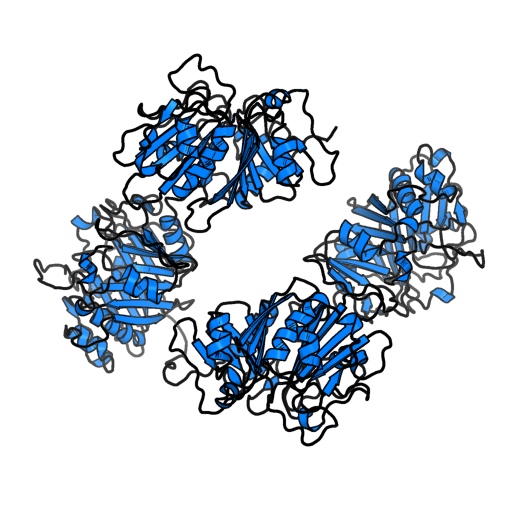? 27.079 -19.468 -5.466 1.00 58.84 654 LEU A N 1
ATOM 4986 C CA . LEU A 1 654 ? 25.631 -19.623 -5.454 1.00 58.84 654 LEU A CA 1
ATOM 4987 C C . LEU A 1 654 ? 25.277 -20.591 -6.580 1.00 58.84 654 LEU A C 1
ATOM 4989 O O . LEU A 1 654 ? 25.567 -20.318 -7.743 1.00 58.84 654 LEU A O 1
ATOM 4993 N N . ALA A 1 655 ? 24.652 -21.714 -6.237 1.00 56.81 655 ALA A N 1
ATOM 4994 C CA . ALA A 1 655 ? 24.086 -22.637 -7.211 1.00 56.81 655 ALA A CA 1
ATOM 4995 C C . ALA A 1 655 ? 22.559 -22.562 -7.153 1.00 56.81 655 ALA A C 1
ATOM 4997 O O . ALA A 1 655 ? 21.962 -22.527 -6.077 1.00 56.81 655 ALA A O 1
ATOM 4998 N N . SER A 1 656 ? 21.910 -22.559 -8.310 1.00 50.12 656 SER A N 1
ATOM 4999 C CA . SER A 1 656 ? 20.445 -22.459 -8.427 1.00 50.12 656 SER A CA 1
ATOM 5000 C C . SER A 1 656 ? 19.657 -23.615 -7.786 1.00 50.12 656 SER A C 1
ATOM 5002 O O . SER A 1 656 ? 18.486 -23.432 -7.462 1.00 50.12 656 SER A O 1
ATOM 5004 N N . ASN A 1 657 ? 20.284 -24.768 -7.524 1.00 48.38 657 ASN A N 1
ATOM 5005 C CA . ASN A 1 657 ? 19.709 -25.868 -6.736 1.00 48.38 657 ASN A CA 1
ATOM 5006 C C . ASN A 1 657 ? 19.896 -25.721 -5.208 1.00 48.38 657 ASN A C 1
ATOM 5008 O O . ASN A 1 657 ? 19.403 -26.560 -4.459 1.00 48.38 657 ASN A O 1
ATOM 5012 N N . ALA A 1 658 ? 20.606 -24.686 -4.752 1.00 48.53 658 ALA A N 1
ATOM 5013 C CA . ALA A 1 658 ? 20.905 -24.399 -3.348 1.00 48.53 658 ALA A CA 1
ATOM 5014 C C . ALA A 1 658 ? 20.973 -22.876 -3.084 1.00 48.53 658 ALA A C 1
ATOM 5016 O O . ALA A 1 658 ? 21.831 -22.389 -2.350 1.00 48.53 658 ALA A O 1
ATOM 5017 N N . ALA A 1 659 ? 20.065 -22.100 -3.689 1.00 50.53 659 ALA A N 1
ATOM 5018 C CA . ALA A 1 659 ? 20.115 -20.629 -3.719 1.00 50.53 659 ALA A CA 1
ATOM 5019 C C . ALA A 1 659 ? 19.837 -19.928 -2.361 1.00 50.53 659 ALA A C 1
ATOM 5021 O O . ALA A 1 659 ? 19.743 -18.693 -2.272 1.00 50.53 659 ALA A O 1
ATOM 5022 N N . ASP A 1 660 ? 19.705 -20.712 -1.290 1.00 54.25 660 ASP A N 1
ATOM 5023 C CA . ASP A 1 660 ? 19.327 -20.257 0.043 1.00 54.25 660 ASP A CA 1
ATOM 5024 C C . ASP A 1 660 ? 20.497 -19.723 0.881 1.00 54.25 660 ASP A C 1
ATOM 5026 O O . ASP A 1 660 ? 20.243 -18.974 1.827 1.00 54.25 660 ASP A O 1
ATOM 5030 N N . ASN A 1 661 ? 21.756 -19.983 0.500 1.00 58.56 661 ASN A N 1
ATOM 5031 C CA . ASN A 1 661 ? 22.956 -19.390 1.108 1.00 58.56 661 ASN A CA 1
ATOM 5032 C C . ASN A 1 661 ? 24.153 -19.331 0.140 1.00 58.56 661 ASN A C 1
ATOM 5034 O O . ASN A 1 661 ? 24.194 -20.045 -0.855 1.00 58.56 661 ASN A O 1
ATOM 5038 N N . TRP A 1 662 ? 25.142 -18.487 0.461 1.00 64.88 662 TRP A N 1
ATOM 5039 C CA . TRP A 1 662 ? 26.484 -18.579 -0.129 1.00 64.88 662 TRP A CA 1
ATOM 5040 C C . TRP A 1 662 ? 27.177 -19.840 0.392 1.00 64.88 662 TRP A C 1
ATOM 5042 O O . TRP A 1 662 ? 27.207 -20.054 1.604 1.00 64.88 662 TRP A O 1
ATOM 5052 N N . VAL A 1 663 ? 27.753 -20.639 -0.503 1.00 65.38 663 VAL A N 1
ATOM 5053 C CA . VAL A 1 663 ? 28.449 -21.889 -0.171 1.00 65.38 663 VAL A CA 1
ATOM 5054 C C . VAL A 1 663 ? 29.947 -21.730 -0.428 1.00 65.38 663 VAL A C 1
ATOM 5056 O O . VAL A 1 663 ? 30.356 -21.067 -1.381 1.00 65.38 663 VAL A O 1
ATOM 5059 N N . ASP A 1 664 ? 30.782 -22.322 0.423 1.00 64.94 664 ASP A N 1
ATOM 5060 C CA . ASP A 1 664 ? 32.230 -22.365 0.219 1.00 64.94 664 ASP A CA 1
ATOM 5061 C C . ASP A 1 664 ? 32.617 -23.319 -0.913 1.00 64.94 664 ASP A C 1
ATOM 5063 O O . ASP A 1 664 ? 32.186 -24.472 -0.947 1.00 64.94 664 ASP A O 1
ATOM 5067 N N . GLY A 1 665 ? 33.470 -22.856 -1.831 1.00 63.06 665 GLY A N 1
ATOM 5068 C CA . GLY A 1 665 ? 34.052 -23.699 -2.871 1.00 63.06 665 GLY A CA 1
ATOM 5069 C C . GLY A 1 665 ? 34.805 -24.881 -2.258 1.00 63.06 665 GLY A C 1
ATOM 5070 O O . GLY A 1 665 ? 35.636 -24.704 -1.362 1.00 63.06 665 GLY A O 1
ATOM 5071 N N . ALA A 1 666 ? 34.518 -26.096 -2.735 1.00 62.78 666 ALA A N 1
ATOM 5072 C CA . ALA A 1 666 ? 35.048 -27.332 -2.155 1.00 62.78 666 ALA A CA 1
ATOM 5073 C C . ALA A 1 666 ? 36.585 -27.443 -2.241 1.00 62.78 666 ALA A C 1
ATOM 5075 O O . ALA A 1 666 ? 37.195 -28.049 -1.365 1.00 62.78 666 ALA A O 1
ATOM 5076 N N . ALA A 1 667 ? 37.204 -26.797 -3.234 1.00 69.69 667 ALA A N 1
ATOM 5077 C CA . ALA A 1 667 ? 38.651 -26.674 -3.395 1.00 69.69 667 ALA A CA 1
ATOM 5078 C C . ALA A 1 667 ? 39.052 -25.251 -3.833 1.00 69.69 667 ALA A C 1
ATOM 5080 O O . ALA A 1 667 ? 38.208 -24.466 -4.283 1.00 69.69 667 ALA A O 1
ATOM 5081 N N . ALA A 1 668 ? 40.344 -24.934 -3.705 1.00 72.69 668 ALA A N 1
ATOM 5082 C CA . ALA A 1 668 ? 40.939 -23.690 -4.190 1.00 72.69 668 ALA A CA 1
ATOM 5083 C C . ALA A 1 668 ? 40.871 -23.568 -5.724 1.00 72.69 668 ALA A C 1
ATOM 5085 O O . ALA A 1 668 ? 40.903 -24.570 -6.436 1.00 72.69 668 ALA A O 1
ATOM 5086 N N . VAL A 1 669 ? 40.834 -22.337 -6.241 1.00 71.38 669 VAL A N 1
ATOM 5087 C CA . VAL A 1 669 ? 40.795 -22.020 -7.684 1.00 71.38 669 VAL A CA 1
ATOM 5088 C C . VAL A 1 669 ? 42.075 -22.411 -8.424 1.00 71.38 669 VAL A C 1
ATOM 5090 O O . VAL A 1 669 ? 42.099 -22.441 -9.644 1.00 71.38 669 VAL A O 1
ATOM 5093 N N . THR A 1 670 ? 43.151 -22.721 -7.704 1.00 75.94 670 THR A N 1
ATOM 5094 C CA . THR A 1 670 ? 44.390 -23.278 -8.261 1.00 75.94 670 THR A CA 1
ATOM 5095 C C . THR A 1 670 ? 44.325 -24.798 -8.447 1.00 75.94 670 THR A C 1
ATOM 5097 O O . THR A 1 670 ? 45.125 -25.355 -9.196 1.00 75.94 670 THR A O 1
ATOM 5100 N N . ALA A 1 671 ? 43.373 -25.485 -7.805 1.00 73.56 671 ALA A N 1
ATOM 5101 C CA . ALA A 1 671 ? 43.236 -26.936 -7.855 1.00 73.56 671 ALA A CA 1
ATOM 5102 C C . ALA A 1 671 ? 42.270 -27.375 -8.967 1.00 73.56 671 ALA A C 1
ATOM 5104 O O . ALA A 1 671 ? 41.111 -26.969 -9.011 1.00 73.56 671 ALA A O 1
ATOM 5105 N N . ARG A 1 672 ? 42.721 -28.283 -9.843 1.00 66.75 672 ARG A N 1
ATOM 5106 C CA . ARG A 1 672 ? 41.868 -28.875 -10.892 1.00 66.75 672 ARG A CA 1
ATOM 5107 C C . ARG A 1 672 ? 40.782 -29.798 -10.320 1.00 66.75 672 ARG A C 1
ATOM 5109 O O . ARG A 1 672 ? 39.679 -29.857 -10.855 1.00 66.75 672 ARG A O 1
ATOM 5116 N N . ALA A 1 673 ? 41.095 -30.542 -9.259 1.00 61.50 673 ALA A N 1
ATOM 5117 C CA . ALA A 1 673 ? 40.168 -31.474 -8.621 1.00 61.50 673 ALA A CA 1
ATOM 5118 C C . ALA A 1 673 ? 39.284 -30.757 -7.586 1.00 61.50 673 ALA A C 1
ATOM 5120 O O . ALA A 1 673 ? 39.768 -29.946 -6.803 1.00 61.50 673 ALA A O 1
ATOM 5121 N N . GLY A 1 674 ? 37.982 -31.061 -7.575 1.00 53.94 674 GLY A N 1
ATOM 5122 C CA . GLY A 1 674 ? 37.020 -30.517 -6.605 1.00 53.94 674 GLY A CA 1
ATOM 5123 C C . GLY A 1 674 ? 36.574 -29.064 -6.838 1.00 53.94 674 GLY A C 1
ATOM 5124 O O . GLY A 1 674 ? 35.630 -28.615 -6.190 1.00 53.94 674 GLY A O 1
ATOM 5125 N N . HIS A 1 675 ? 37.188 -28.327 -7.767 1.00 64.75 675 HIS A N 1
ATOM 5126 C CA . HIS A 1 675 ? 36.791 -26.956 -8.088 1.00 64.75 675 HIS A CA 1
ATOM 5127 C C . HIS A 1 675 ? 35.6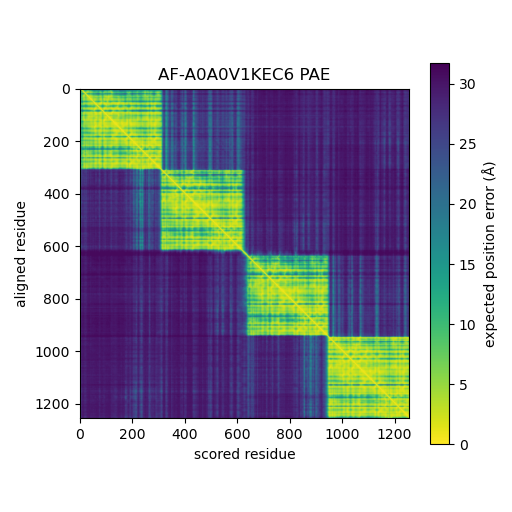91 -26.915 -9.170 1.00 64.75 675 HIS A C 1
ATOM 5129 O O . HIS A 1 675 ? 35.881 -27.402 -10.285 1.00 64.75 675 HIS A O 1
ATOM 5135 N N . SER A 1 676 ? 34.537 -26.307 -8.872 1.00 62.59 676 SER A N 1
ATOM 5136 C CA . SER A 1 676 ? 33.342 -26.351 -9.737 1.00 62.59 676 SER A CA 1
ATOM 5137 C C . SER A 1 676 ? 33.543 -25.727 -11.123 1.00 62.59 676 SER A C 1
ATOM 5139 O O . SER A 1 676 ? 33.109 -26.306 -12.119 1.00 62.59 676 SER A O 1
ATOM 5141 N N . PHE A 1 677 ? 34.267 -24.607 -11.229 1.00 65.44 677 PHE A N 1
ATOM 5142 C CA . PHE A 1 677 ? 34.591 -24.014 -12.533 1.00 65.44 677 PHE A CA 1
ATOM 5143 C C . PHE A 1 677 ? 35.702 -24.764 -13.285 1.00 65.44 677 PHE A C 1
ATOM 5145 O O . PHE A 1 677 ? 35.732 -24.693 -14.509 1.00 65.44 677 PHE A O 1
ATOM 5152 N N . ALA A 1 678 ? 36.571 -25.525 -12.606 1.00 65.62 678 ALA A N 1
ATOM 5153 C CA . ALA A 1 678 ? 37.512 -26.422 -13.288 1.00 65.62 678 ALA A CA 1
ATOM 5154 C C . ALA A 1 678 ? 36.762 -27.592 -13.938 1.00 65.62 678 ALA A C 1
ATOM 5156 O O . ALA A 1 678 ? 37.050 -27.945 -15.079 1.00 65.62 678 ALA A O 1
ATOM 5157 N N . VAL A 1 679 ? 35.742 -28.128 -13.254 1.00 66.56 679 VAL A N 1
ATOM 5158 C CA . VAL A 1 679 ? 34.838 -29.141 -13.818 1.00 66.56 679 VAL A CA 1
ATOM 5159 C C . VAL A 1 679 ? 34.080 -28.588 -15.028 1.00 66.56 679 VAL A C 1
ATOM 5161 O O . VAL A 1 679 ? 34.093 -29.222 -16.078 1.00 66.56 679 VAL A O 1
ATOM 5164 N N . ALA A 1 680 ? 33.494 -27.390 -14.923 1.00 66.62 680 ALA A N 1
ATOM 5165 C CA . ALA A 1 680 ? 32.759 -26.750 -16.022 1.00 66.62 680 ALA A CA 1
ATOM 5166 C C . ALA A 1 680 ? 33.631 -26.346 -17.231 1.00 66.62 680 ALA A C 1
ATOM 5168 O O . ALA A 1 680 ? 33.096 -26.074 -18.302 1.00 66.62 680 ALA A O 1
ATOM 5169 N N . LEU A 1 681 ? 34.957 -26.286 -17.066 1.00 73.06 681 LEU A N 1
ATOM 5170 C CA . LEU A 1 681 ? 35.922 -25.958 -18.121 1.00 73.06 681 LEU A CA 1
ATOM 5171 C C . LEU A 1 681 ? 36.764 -27.162 -18.569 1.00 73.06 681 LEU A C 1
ATOM 5173 O O . LEU A 1 681 ? 37.646 -26.976 -19.406 1.00 73.06 681 LEU A O 1
ATOM 5177 N N . ASN A 1 682 ? 36.524 -28.379 -18.063 1.00 72.12 682 ASN A N 1
ATOM 5178 C CA . ASN A 1 682 ? 37.335 -29.562 -18.396 1.00 72.12 682 ASN A CA 1
ATOM 5179 C C . ASN A 1 682 ? 37.457 -29.785 -19.916 1.00 72.12 682 ASN A C 1
ATOM 5181 O O . ASN A 1 682 ? 38.559 -30.046 -20.397 1.00 72.12 682 ASN A O 1
ATOM 5185 N N . ASP A 1 683 ? 36.368 -29.596 -20.664 1.00 70.88 683 ASP A N 1
ATOM 5186 C CA . ASP A 1 683 ? 36.324 -29.774 -22.126 1.00 70.88 683 ASP A CA 1
ATOM 5187 C C . ASP A 1 683 ? 36.898 -28.579 -22.917 1.00 70.88 683 ASP A C 1
ATOM 5189 O O . ASP A 1 683 ? 37.120 -28.676 -24.122 1.00 70.88 683 ASP A O 1
ATOM 5193 N N . VAL A 1 684 ? 37.166 -27.457 -22.238 1.00 74.25 684 VAL A N 1
ATOM 5194 C CA . VAL A 1 684 ? 37.816 -26.247 -22.785 1.00 74.25 684 VAL A CA 1
ATOM 5195 C C . VAL A 1 684 ? 39.334 -26.309 -22.600 1.00 74.25 684 VAL A C 1
ATOM 5197 O O . VAL A 1 684 ? 40.106 -25.850 -23.446 1.00 74.25 684 VAL A O 1
ATOM 5200 N N . VAL A 1 685 ? 39.781 -26.872 -21.474 1.00 73.19 685 VAL A N 1
ATOM 5201 C CA . VAL A 1 685 ? 41.206 -27.004 -21.135 1.00 73.19 685 VAL A CA 1
ATOM 5202 C C . VAL A 1 685 ? 41.812 -28.335 -21.589 1.00 73.19 685 VAL A C 1
ATOM 5204 O O . VAL A 1 685 ? 43.032 -28.433 -21.702 1.00 73.19 685 VAL A O 1
ATOM 5207 N N . GLY A 1 686 ? 40.984 -29.354 -21.830 1.00 66.38 686 GLY A N 1
ATOM 5208 C CA . GLY A 1 686 ? 41.363 -30.651 -22.392 1.00 66.38 686 GLY A CA 1
ATOM 5209 C C . GLY A 1 686 ? 40.869 -30.841 -23.829 1.00 66.38 686 GLY A C 1
ATOM 5210 O O . GLY A 1 686 ? 40.348 -29.921 -24.453 1.00 66.38 686 GLY A O 1
ATOM 5211 N N . ASN A 1 687 ? 41.023 -32.059 -24.353 1.00 64.88 687 ASN A N 1
ATOM 5212 C CA . ASN A 1 687 ? 40.433 -32.467 -25.628 1.00 64.88 687 ASN A CA 1
ATOM 5213 C C . ASN A 1 687 ? 39.186 -33.319 -25.375 1.00 64.88 687 ASN A C 1
ATOM 5215 O O . ASN A 1 687 ? 39.289 -34.389 -24.777 1.00 64.88 687 ASN A O 1
ATOM 5219 N N . HIS A 1 688 ? 38.039 -32.881 -25.892 1.00 72.56 688 HIS A N 1
ATOM 5220 C CA . HIS A 1 688 ? 36.805 -33.662 -25.921 1.00 72.56 688 HIS A CA 1
ATOM 5221 C C . HIS A 1 688 ? 36.325 -33.828 -27.370 1.00 72.56 688 HIS A C 1
ATOM 5223 O O . HIS A 1 688 ? 36.305 -32.867 -28.146 1.00 72.56 688 HIS A O 1
ATOM 5229 N N . ALA A 1 689 ? 35.943 -35.049 -27.757 1.00 71.88 689 ALA A N 1
ATOM 5230 C CA . ALA A 1 689 ? 35.576 -35.359 -29.142 1.00 71.88 689 ALA A CA 1
ATOM 5231 C C . ALA A 1 689 ? 34.358 -34.541 -29.605 1.00 71.88 689 ALA A C 1
ATOM 5233 O O . ALA A 1 689 ? 34.414 -33.880 -30.641 1.00 71.88 689 ALA A O 1
ATOM 5234 N N . ASN A 1 690 ? 33.313 -34.501 -28.772 1.00 73.44 690 ASN A N 1
ATOM 5235 C CA . ASN A 1 690 ? 31.991 -33.976 -29.129 1.00 73.44 690 ASN A CA 1
ATOM 5236 C C . ASN A 1 690 ? 31.670 -32.609 -28.503 1.00 73.44 690 ASN A C 1
ATOM 5238 O O . ASN A 1 690 ? 30.510 -32.223 -28.465 1.00 73.44 690 ASN A O 1
ATOM 5242 N N . VAL A 1 691 ? 32.659 -31.894 -27.957 1.00 78.00 691 VAL A N 1
ATOM 5243 C CA . VAL A 1 691 ? 32.479 -30.506 -27.488 1.00 78.00 691 VAL A CA 1
ATOM 5244 C C . VAL A 1 691 ? 33.411 -29.607 -28.288 1.00 78.00 691 VAL A C 1
ATOM 5246 O O . VAL A 1 691 ? 34.547 -29.993 -28.578 1.00 78.00 691 VAL A O 1
ATOM 5249 N N . LYS A 1 692 ? 32.906 -28.444 -28.696 1.00 84.00 692 LYS A N 1
ATOM 5250 C CA . LYS A 1 692 ? 33.640 -27.401 -29.425 1.00 84.00 692 LYS A CA 1
ATOM 5251 C C . LYS A 1 692 ? 33.337 -26.053 -28.790 1.00 84.00 692 LYS A C 1
ATOM 5253 O O . LYS A 1 692 ? 32.268 -25.874 -28.200 1.00 84.00 692 LYS A O 1
ATOM 5258 N N . PHE A 1 693 ? 34.267 -25.112 -28.865 1.00 87.88 693 PHE A N 1
ATOM 5259 C CA . PHE A 1 693 ? 34.134 -23.842 -28.167 1.00 87.88 693 PHE A CA 1
ATOM 5260 C C . PHE A 1 693 ? 34.800 -22.659 -28.873 1.00 87.88 693 PHE A C 1
ATOM 5262 O O . PHE A 1 693 ? 35.752 -22.785 -29.642 1.00 87.88 693 PHE A O 1
ATOM 5269 N N . LEU A 1 694 ? 34.289 -21.476 -28.543 1.00 90.25 694 LEU A N 1
ATOM 5270 C CA . LEU A 1 694 ? 34.834 -20.177 -28.909 1.00 90.25 694 LEU A CA 1
ATOM 5271 C C . LEU A 1 694 ? 35.178 -19.426 -27.621 1.00 90.25 694 LEU A C 1
ATOM 5273 O O . LEU A 1 694 ? 34.298 -19.168 -26.796 1.00 90.25 694 LEU A O 1
ATOM 5277 N N . ALA A 1 695 ? 36.450 -19.072 -27.446 1.00 88.12 695 ALA A N 1
ATOM 5278 C CA . ALA A 1 695 ? 36.956 -18.365 -26.273 1.00 88.12 695 ALA A CA 1
ATOM 5279 C C . ALA A 1 695 ? 37.453 -16.960 -26.636 1.00 88.12 695 ALA A C 1
ATOM 5281 O O . ALA A 1 695 ? 38.124 -16.744 -27.654 1.00 88.12 695 ALA A O 1
ATOM 5282 N N . TYR A 1 696 ? 37.116 -15.993 -25.784 1.00 88.12 696 TYR A N 1
ATOM 5283 C CA . TYR A 1 696 ? 37.426 -14.584 -25.991 1.00 88.12 696 TYR A CA 1
ATOM 5284 C C . TYR A 1 696 ? 37.934 -13.921 -24.709 1.00 88.12 696 TYR A C 1
ATOM 5286 O O . TYR A 1 696 ? 37.387 -14.126 -23.627 1.00 88.12 696 TYR A O 1
ATOM 5294 N N . ASN A 1 697 ? 38.995 -13.123 -24.819 1.00 83.44 697 ASN A N 1
ATOM 5295 C CA . ASN A 1 697 ? 39.621 -12.421 -23.697 1.00 83.44 697 ASN A CA 1
ATOM 5296 C C . ASN A 1 697 ? 40.437 -11.234 -24.231 1.00 83.44 697 ASN A C 1
ATOM 5298 O O . ASN A 1 697 ? 41.142 -11.371 -25.227 1.00 83.44 697 ASN A O 1
ATOM 5302 N N . ASN A 1 698 ? 40.367 -10.072 -23.578 1.00 75.75 698 ASN A N 1
ATOM 5303 C CA . ASN A 1 698 ? 41.197 -8.913 -23.917 1.00 75.75 698 ASN A CA 1
ATOM 5304 C C . ASN A 1 698 ? 42.654 -9.026 -23.428 1.00 75.75 698 ASN A C 1
ATOM 5306 O O . ASN A 1 698 ? 43.514 -8.302 -23.922 1.00 75.75 698 ASN A O 1
ATOM 5310 N N . VAL A 1 699 ? 42.920 -9.918 -22.472 1.00 79.06 699 VAL A N 1
ATOM 5311 C CA . VAL A 1 699 ? 44.254 -10.346 -22.031 1.00 79.06 699 VAL A CA 1
ATOM 5312 C C . VAL A 1 699 ? 44.303 -11.875 -22.159 1.00 79.06 699 VAL A C 1
ATOM 5314 O O . VAL A 1 699 ? 44.114 -12.579 -21.168 1.00 79.06 699 VAL A O 1
ATOM 5317 N N . PRO A 1 700 ? 44.440 -12.424 -23.377 1.00 79.62 700 PRO A N 1
ATOM 5318 C CA . PRO A 1 700 ? 44.427 -13.869 -23.585 1.00 79.62 700 PRO A CA 1
ATOM 5319 C C . PRO A 1 700 ? 45.659 -14.557 -22.956 1.00 79.62 700 PRO A C 1
ATOM 5321 O O . PRO A 1 700 ? 46.754 -13.987 -22.974 1.00 79.62 700 PRO A O 1
ATOM 5324 N N . PRO A 1 701 ? 45.510 -15.779 -22.405 1.00 81.00 701 PRO A N 1
ATOM 5325 C CA . PRO A 1 701 ? 46.634 -16.545 -21.865 1.00 81.00 701 PRO A CA 1
ATOM 5326 C C . PRO A 1 701 ? 47.746 -16.745 -22.903 1.00 81.00 701 PRO A C 1
ATOM 5328 O O . PRO A 1 701 ? 47.477 -17.030 -24.067 1.00 81.00 701 PRO A O 1
ATOM 5331 N N . GLY A 1 702 ? 49.002 -16.598 -22.475 1.00 72.94 702 GLY A N 1
ATOM 5332 C CA . GLY A 1 702 ? 50.187 -16.841 -23.309 1.00 72.94 702 GLY A CA 1
ATOM 5333 C C . GLY A 1 702 ? 50.494 -15.787 -24.385 1.00 72.94 702 GLY A C 1
ATOM 5334 O O . GLY A 1 702 ? 51.536 -15.888 -25.023 1.00 72.94 702 GLY A O 1
ATOM 5335 N N . MET A 1 703 ? 49.654 -14.761 -24.579 1.00 74.31 703 MET A N 1
ATOM 5336 C CA . MET A 1 703 ? 49.853 -13.722 -25.603 1.00 74.31 703 MET A CA 1
ATOM 5337 C C . MET A 1 703 ? 49.977 -12.316 -24.983 1.00 74.31 703 MET A C 1
ATOM 5339 O O . MET A 1 703 ? 48.974 -11.613 -24.826 1.00 74.31 703 MET A O 1
ATOM 5343 N N . PRO A 1 704 ? 51.196 -11.868 -24.622 1.00 60.94 704 PRO A N 1
ATOM 5344 C CA . PRO A 1 704 ? 51.415 -10.511 -24.127 1.00 60.94 704 PRO A CA 1
ATOM 5345 C C . PRO A 1 704 ? 51.218 -9.449 -25.226 1.00 60.94 704 PRO A C 1
ATOM 5347 O O . PRO A 1 704 ? 51.440 -9.694 -26.409 1.00 60.94 704 PRO A O 1
ATOM 5350 N N . ASN A 1 705 ? 50.867 -8.224 -24.819 1.00 62.44 705 ASN A N 1
ATOM 5351 C CA . ASN A 1 705 ? 50.832 -7.014 -25.661 1.00 62.44 705 ASN A CA 1
ATOM 5352 C C . ASN A 1 705 ? 49.812 -6.975 -26.827 1.00 62.44 705 ASN A C 1
ATOM 5354 O O . ASN A 1 705 ? 49.995 -6.199 -27.770 1.00 62.44 705 ASN A O 1
ATOM 5358 N N . VAL A 1 706 ? 48.703 -7.725 -26.765 1.00 64.25 706 VAL A N 1
ATOM 5359 C CA . VAL A 1 706 ? 47.621 -7.636 -27.771 1.00 64.25 706 VAL A CA 1
ATOM 5360 C C . VAL A 1 706 ? 47.014 -6.221 -27.807 1.00 64.25 706 VAL A C 1
ATOM 5362 O O . VAL A 1 706 ? 46.285 -5.810 -26.906 1.00 64.25 706 VAL A O 1
ATOM 5365 N N . LYS A 1 707 ? 47.277 -5.459 -28.880 1.00 56.00 707 LYS A N 1
ATOM 5366 C CA . LYS A 1 707 ? 46.765 -4.086 -29.082 1.00 56.00 707 LYS A CA 1
ATOM 5367 C C . LYS A 1 707 ? 45.305 -4.070 -29.561 1.00 56.00 707 LYS A C 1
ATOM 5369 O O . LYS A 1 707 ? 44.998 -3.630 -30.668 1.00 56.00 707 LYS A O 1
ATOM 5374 N N . THR A 1 708 ? 44.388 -4.538 -28.719 1.00 61.81 708 THR A N 1
ATOM 5375 C CA . THR A 1 708 ? 42.938 -4.496 -28.968 1.00 61.81 708 THR A CA 1
ATOM 5376 C C . THR A 1 708 ? 42.317 -3.157 -28.524 1.00 61.81 708 THR A C 1
ATOM 5378 O O . THR A 1 708 ? 42.694 -2.584 -27.506 1.00 61.81 708 THR A O 1
ATOM 5381 N N . LYS A 1 709 ? 41.328 -2.643 -29.278 1.00 50.66 709 LYS A N 1
ATOM 5382 C CA . LYS A 1 709 ? 40.483 -1.495 -28.858 1.00 50.66 709 LYS A CA 1
ATOM 5383 C C . LYS A 1 709 ? 39.405 -1.894 -27.842 1.00 50.66 709 LYS A C 1
ATOM 5385 O O . LYS A 1 709 ? 38.729 -1.032 -27.279 1.00 50.66 709 LYS A O 1
ATOM 5390 N N . SER A 1 710 ? 39.226 -3.194 -27.634 1.00 52.75 710 SER A N 1
ATOM 5391 C CA . SER A 1 710 ? 38.262 -3.777 -26.719 1.00 52.75 710 SER A CA 1
ATOM 5392 C C . SER A 1 710 ? 38.972 -4.351 -25.502 1.00 52.75 710 SER A C 1
ATOM 5394 O O . SER A 1 710 ? 39.480 -5.469 -25.527 1.00 52.75 710 SER A O 1
ATOM 5396 N N . ASN A 1 711 ? 38.931 -3.607 -24.395 1.00 54.09 711 ASN A N 1
ATOM 5397 C CA . ASN A 1 711 ? 39.260 -4.134 -23.064 1.00 54.09 711 ASN A CA 1
ATOM 5398 C C . ASN A 1 711 ? 38.057 -4.909 -22.473 1.00 54.09 711 ASN A C 1
ATOM 5400 O O . ASN A 1 711 ? 37.671 -4.662 -21.329 1.00 54.09 711 ASN A O 1
ATOM 5404 N N . GLY A 1 712 ? 37.295 -5.618 -23.313 1.00 56.53 712 GLY A N 1
ATOM 5405 C CA . GLY A 1 712 ? 36.065 -6.314 -22.928 1.00 56.53 712 GLY A CA 1
ATOM 5406 C C . GLY A 1 712 ? 36.404 -7.593 -22.171 1.00 56.53 712 GLY A C 1
ATOM 5407 O O . GLY A 1 712 ? 37.266 -8.349 -22.613 1.00 56.53 712 GLY A O 1
ATOM 5408 N N . LYS A 1 713 ? 35.749 -7.819 -21.029 1.00 64.06 713 LYS A N 1
ATOM 5409 C CA . LYS A 1 713 ? 36.037 -8.971 -20.168 1.00 64.06 713 LYS A CA 1
ATOM 5410 C C . LYS A 1 713 ? 35.632 -10.296 -20.810 1.00 64.06 713 LYS A C 1
ATOM 5412 O O . LYS A 1 713 ? 34.797 -10.349 -21.711 1.00 64.06 713 LYS A O 1
ATOM 5417 N N . ALA A 1 714 ? 36.272 -11.345 -20.320 1.00 76.06 714 ALA A N 1
ATOM 5418 C CA . ALA A 1 714 ? 36.449 -12.608 -21.004 1.00 76.06 714 ALA A CA 1
ATOM 5419 C C . ALA A 1 714 ? 35.311 -13.621 -20.804 1.00 76.06 714 ALA A C 1
ATOM 5421 O O . ALA A 1 714 ? 34.449 -13.470 -19.930 1.00 76.06 714 ALA A O 1
ATOM 5422 N N . GLY A 1 715 ? 35.307 -14.653 -21.643 1.00 86.50 715 GLY A N 1
ATOM 5423 C CA . GLY A 1 715 ? 34.324 -15.723 -21.597 1.00 86.50 715 GLY A CA 1
ATOM 5424 C C . GLY A 1 715 ? 34.542 -16.817 -22.637 1.00 86.50 715 GLY A C 1
ATOM 5425 O O . GLY A 1 715 ? 35.431 -16.739 -23.488 1.00 86.50 715 GLY A O 1
ATOM 5426 N N . VAL A 1 716 ? 33.697 -17.844 -22.556 1.00 86.31 716 VAL A N 1
ATOM 5427 C CA . VAL A 1 716 ? 33.717 -19.018 -23.440 1.00 86.31 716 VAL A CA 1
ATOM 5428 C C . VAL A 1 716 ? 32.289 -19.403 -23.808 1.00 86.31 716 VAL A C 1
ATOM 5430 O O . VAL A 1 716 ? 31.434 -19.496 -22.928 1.00 86.31 716 VAL A O 1
ATOM 5433 N N . ILE A 1 717 ? 32.032 -19.640 -25.093 1.00 88.69 717 ILE A N 1
ATOM 5434 C CA . ILE A 1 717 ? 30.820 -20.302 -25.593 1.00 88.69 717 ILE A CA 1
ATOM 5435 C C . ILE A 1 717 ? 31.195 -21.738 -25.947 1.00 88.69 717 ILE A C 1
ATOM 5437 O O . ILE A 1 717 ? 32.138 -21.937 -26.705 1.00 88.69 717 ILE A O 1
ATOM 5441 N N . MET A 1 718 ? 30.455 -22.712 -25.427 1.00 83.38 718 MET A N 1
ATOM 5442 C CA . MET A 1 718 ? 30.611 -24.142 -25.703 1.00 83.38 718 MET A CA 1
ATOM 5443 C C . MET A 1 718 ? 29.359 -24.689 -26.389 1.00 83.38 718 MET A C 1
ATOM 5445 O O . MET A 1 718 ? 28.244 -24.300 -26.025 1.00 83.38 718 MET A O 1
ATOM 5449 N N . ILE A 1 719 ? 29.551 -25.622 -27.321 1.00 80.88 719 ILE A N 1
ATOM 5450 C CA . ILE A 1 719 ? 28.496 -26.419 -27.961 1.00 80.88 719 ILE A CA 1
ATOM 5451 C C . ILE A 1 719 ? 28.821 -27.907 -27.876 1.00 80.88 719 ILE A C 1
ATOM 5453 O O . ILE A 1 719 ? 29.994 -28.294 -27.894 1.00 80.88 719 ILE A O 1
ATOM 5457 N N . SER A 1 720 ? 27.780 -28.732 -27.841 1.00 79.38 720 SER A N 1
ATOM 5458 C CA . SER A 1 720 ? 27.882 -30.155 -28.154 1.00 79.38 720 SER A CA 1
ATOM 5459 C C . SER A 1 720 ? 27.730 -30.370 -29.660 1.00 79.38 720 SER A C 1
ATOM 5461 O O . SER A 1 720 ? 26.801 -29.844 -30.257 1.00 79.38 720 SER A O 1
ATOM 5463 N N . THR A 1 721 ? 28.603 -31.174 -30.264 1.00 74.88 721 THR A N 1
ATOM 5464 C CA . THR A 1 721 ? 28.477 -31.663 -31.651 1.00 74.88 721 THR A CA 1
ATOM 5465 C C . THR A 1 721 ? 27.987 -33.116 -31.689 1.00 74.88 721 THR A C 1
ATOM 5467 O O . THR A 1 721 ? 28.261 -33.856 -32.633 1.00 74.88 721 THR A O 1
ATOM 5470 N N . ALA A 1 722 ? 27.340 -33.580 -30.614 1.00 73.25 722 ALA A N 1
ATOM 5471 C CA . ALA A 1 722 ? 26.718 -34.897 -30.570 1.00 73.25 722 ALA A CA 1
ATOM 5472 C C . ALA A 1 722 ? 25.385 -34.890 -31.337 1.00 73.25 722 ALA A C 1
ATOM 5474 O O . ALA A 1 722 ? 24.607 -33.942 -31.250 1.00 73.25 722 ALA A O 1
ATOM 5475 N N . VAL A 1 723 ? 25.099 -35.977 -32.059 1.00 64.94 723 VAL A N 1
ATOM 5476 C CA . VAL A 1 723 ? 23.893 -36.102 -32.892 1.00 64.94 723 VAL A CA 1
ATOM 5477 C C . VAL A 1 723 ? 22.625 -35.880 -32.054 1.00 64.94 723 VAL A C 1
ATOM 5479 O O . VAL A 1 723 ? 22.413 -36.560 -31.052 1.00 64.94 723 VAL A O 1
ATOM 5482 N N . ASN A 1 724 ? 21.770 -34.951 -32.495 1.00 61.16 724 ASN A N 1
ATOM 5483 C CA . ASN A 1 724 ? 20.529 -34.520 -31.832 1.00 61.16 724 ASN A CA 1
ATOM 5484 C C . ASN A 1 724 ? 20.687 -33.830 -30.457 1.00 61.16 724 ASN A C 1
ATOM 5486 O O . ASN A 1 724 ? 19.689 -33.675 -29.747 1.00 61.16 724 ASN A O 1
ATOM 5490 N N . ALA A 1 725 ? 21.886 -33.379 -30.076 1.00 62.69 725 ALA A N 1
ATOM 5491 C CA . ALA A 1 725 ? 22.036 -32.462 -28.946 1.00 62.69 725 ALA A CA 1
ATOM 5492 C C . ALA A 1 725 ? 21.525 -31.048 -29.307 1.00 62.69 725 ALA A C 1
ATOM 5494 O O . ALA A 1 725 ? 21.536 -30.643 -30.463 1.00 62.69 725 ALA A O 1
ATOM 5495 N N . ASN A 1 726 ? 21.071 -30.288 -28.308 1.00 70.50 726 ASN A N 1
ATOM 5496 C CA . ASN A 1 726 ? 20.789 -28.841 -28.406 1.00 70.50 726 ASN A CA 1
ATOM 5497 C C . ASN A 1 726 ? 21.373 -28.145 -27.165 1.00 70.50 726 ASN A C 1
ATOM 5499 O O . ASN A 1 726 ? 20.783 -27.225 -26.591 1.00 70.50 726 ASN A O 1
ATOM 5503 N N . ASP A 1 727 ? 22.511 -28.665 -26.709 1.00 73.38 727 ASP A N 1
ATOM 5504 C CA . ASP A 1 727 ? 23.137 -28.333 -25.440 1.00 73.38 727 ASP A CA 1
ATOM 5505 C C . ASP A 1 727 ? 24.328 -27.409 -25.678 1.00 73.38 727 ASP A C 1
ATOM 5507 O O . ASP A 1 727 ? 25.288 -27.752 -26.373 1.00 73.38 727 ASP A O 1
ATOM 5511 N N . GLY A 1 728 ? 24.268 -26.230 -25.067 1.00 75.56 728 GLY A N 1
ATOM 5512 C CA . GLY A 1 728 ? 25.365 -25.279 -25.050 1.00 75.56 728 GLY A CA 1
ATOM 5513 C C . GLY A 1 728 ? 25.561 -24.670 -23.669 1.00 75.56 728 GLY A C 1
ATOM 5514 O O . GLY A 1 728 ? 24.693 -24.720 -22.791 1.00 75.56 728 GLY A O 1
ATOM 5515 N N . ALA A 1 729 ? 26.710 -24.037 -23.482 1.00 81.19 729 ALA A N 1
ATOM 5516 C CA . ALA A 1 729 ? 27.010 -23.285 -22.276 1.00 81.19 729 ALA A CA 1
ATOM 5517 C C . ALA A 1 729 ? 27.715 -21.972 -22.620 1.00 81.19 729 ALA A C 1
ATOM 5519 O O . ALA A 1 729 ? 28.461 -21.880 -23.594 1.00 81.19 729 ALA A O 1
ATOM 5520 N N . TRP A 1 730 ? 27.478 -20.943 -21.812 1.00 86.56 730 TRP A N 1
ATOM 5521 C CA . TRP A 1 730 ? 28.162 -19.661 -21.915 1.00 86.56 730 TRP A CA 1
ATOM 5522 C C . TRP A 1 730 ? 28.706 -19.261 -20.546 1.00 86.56 730 TRP A C 1
ATOM 5524 O O . TRP A 1 730 ? 27.960 -19.136 -19.574 1.00 86.56 730 TRP A O 1
ATOM 5534 N N . ILE A 1 731 ? 30.018 -19.064 -20.476 1.00 83.31 731 ILE A N 1
ATOM 5535 C CA . ILE A 1 731 ? 30.721 -18.590 -19.287 1.00 83.31 731 ILE A CA 1
ATOM 5536 C C . ILE A 1 731 ? 31.160 -17.147 -19.522 1.00 83.31 731 ILE A C 1
ATOM 5538 O O . ILE A 1 731 ? 31.739 -16.837 -20.563 1.00 83.31 731 ILE A O 1
ATOM 5542 N N . VAL A 1 732 ? 30.931 -16.278 -18.536 1.00 85.88 732 VAL A N 1
ATOM 5543 C CA . VAL A 1 732 ? 31.491 -14.917 -18.478 1.00 85.88 732 VAL A CA 1
ATOM 5544 C C . VAL A 1 732 ? 32.275 -14.738 -17.181 1.00 85.88 732 VAL A C 1
ATOM 5546 O O . VAL A 1 732 ? 31.833 -15.180 -16.120 1.00 85.88 732 VAL A O 1
ATOM 5549 N N . HIS A 1 733 ? 33.450 -14.112 -17.248 1.00 84.44 733 HIS A N 1
ATOM 5550 C CA . HIS A 1 733 ? 34.316 -13.930 -16.082 1.00 84.44 733 HIS A CA 1
ATOM 5551 C C . HIS A 1 733 ? 35.113 -12.626 -16.116 1.00 84.44 733 HIS A C 1
ATOM 5553 O O . HIS A 1 733 ? 35.229 -11.955 -17.140 1.00 84.44 733 HIS A O 1
ATOM 5559 N N . THR A 1 734 ? 35.689 -12.259 -14.968 1.00 84.31 734 THR A N 1
ATOM 5560 C CA . THR A 1 734 ? 36.535 -11.062 -14.830 1.00 84.31 734 THR A CA 1
ATOM 5561 C C . THR A 1 734 ? 38.030 -11.342 -14.722 1.00 84.31 734 THR A C 1
ATOM 5563 O O . THR A 1 734 ? 38.776 -10.435 -14.383 1.00 84.31 734 THR A O 1
ATOM 5566 N N . VAL A 1 735 ? 38.462 -12.580 -14.963 1.00 83.81 735 VAL A N 1
ATOM 5567 C CA . VAL A 1 735 ? 39.862 -13.025 -14.818 1.00 83.81 735 VAL A CA 1
ATOM 5568 C C . VAL A 1 735 ? 40.659 -12.773 -16.116 1.00 83.81 735 VAL A C 1
ATOM 5570 O O . VAL A 1 735 ? 40.289 -13.344 -17.149 1.00 83.81 735 VAL A O 1
ATOM 5573 N N . PRO A 1 736 ? 41.721 -11.942 -16.116 1.00 82.81 736 PRO A N 1
ATOM 5574 C CA . PRO A 1 736 ? 42.649 -11.827 -17.246 1.00 82.81 736 PRO A CA 1
ATOM 5575 C C . PRO A 1 736 ? 43.536 -13.079 -17.346 1.00 82.81 736 PRO A C 1
ATOM 5577 O O . PRO A 1 736 ? 43.794 -13.728 -16.342 1.00 82.81 736 PRO A O 1
ATOM 5580 N N . GLY A 1 737 ? 44.019 -13.437 -18.537 1.00 81.31 737 GLY A N 1
ATOM 5581 C CA . GLY A 1 737 ? 44.916 -14.588 -18.731 1.00 81.31 737 GLY A CA 1
ATOM 5582 C C . GLY A 1 737 ? 44.252 -15.964 -18.580 1.00 81.31 737 GLY A C 1
ATOM 5583 O O . GLY A 1 737 ? 44.943 -16.947 -18.346 1.00 81.31 737 GLY A O 1
ATOM 5584 N N . PHE A 1 738 ? 42.925 -16.047 -18.696 1.00 82.94 738 PHE A N 1
ATOM 5585 C CA . PHE A 1 738 ? 42.130 -17.254 -18.430 1.00 82.94 738 PHE A CA 1
ATOM 5586 C C . PHE A 1 738 ? 40.974 -17.398 -19.445 1.00 82.94 738 PHE A C 1
ATOM 5588 O O . PHE A 1 738 ? 40.527 -16.375 -19.970 1.00 82.94 738 PHE A O 1
ATOM 5595 N N . PRO A 1 739 ? 40.443 -18.608 -19.702 1.00 82.69 739 PRO A N 1
ATOM 5596 C CA . PRO A 1 739 ? 41.074 -19.912 -19.493 1.00 82.69 739 PRO A CA 1
ATOM 5597 C C . PRO A 1 739 ? 42.098 -20.236 -20.590 1.00 82.69 739 PRO A C 1
ATOM 5599 O O . PRO A 1 739 ? 41.974 -19.797 -21.736 1.00 82.69 739 PRO A O 1
ATOM 5602 N N . ALA A 1 740 ? 43.109 -21.033 -20.258 1.00 83.38 740 ALA A N 1
ATOM 5603 C CA . ALA A 1 740 ? 44.089 -21.502 -21.230 1.00 83.38 740 ALA A CA 1
ATOM 5604 C C . ALA A 1 740 ? 43.485 -22.642 -22.081 1.00 83.38 740 ALA A C 1
ATOM 5606 O O . ALA A 1 740 ? 43.191 -23.727 -21.581 1.00 83.38 740 ALA A O 1
ATOM 5607 N N . ALA A 1 741 ? 43.211 -22.357 -23.358 1.00 82.62 741 ALA A N 1
ATOM 5608 C CA . ALA A 1 741 ? 42.509 -23.274 -24.255 1.00 82.62 741 ALA A CA 1
ATOM 5609 C C . ALA A 1 741 ? 43.401 -24.471 -24.626 1.00 82.62 741 ALA A C 1
ATOM 5611 O O . ALA A 1 741 ? 44.490 -24.280 -25.163 1.00 82.62 741 ALA A O 1
ATOM 5612 N N . LYS A 1 742 ? 42.927 -25.696 -24.360 1.00 81.38 742 LYS A N 1
ATOM 5613 C CA . LYS A 1 742 ? 43.601 -26.979 -24.671 1.00 81.38 742 LYS A CA 1
ATOM 5614 C C . LYS A 1 742 ? 45.014 -27.187 -24.091 1.00 81.38 742 LYS A C 1
ATOM 5616 O O . LYS A 1 742 ? 45.732 -28.073 -24.546 1.00 81.38 742 LYS A O 1
ATOM 5621 N N . THR A 1 743 ? 45.411 -26.430 -23.067 1.00 79.12 743 THR A N 1
ATOM 5622 C CA . THR A 1 743 ? 46.728 -26.554 -22.401 1.00 79.12 743 THR A CA 1
ATOM 5623 C C . THR A 1 743 ? 46.648 -27.011 -20.938 1.00 79.12 743 THR A C 1
ATOM 5625 O O . THR A 1 743 ? 47.641 -26.962 -20.214 1.00 79.12 743 THR A O 1
ATOM 5628 N N . GLY A 1 744 ? 45.484 -27.489 -20.490 1.00 74.50 744 GLY A N 1
ATOM 5629 C CA . GLY A 1 744 ? 45.232 -27.862 -19.099 1.00 74.50 744 GLY A CA 1
ATOM 5630 C C . GLY A 1 744 ? 44.762 -26.697 -18.218 1.00 74.50 744 GLY A C 1
ATOM 5631 O O . GLY A 1 744 ? 44.904 -25.518 -18.539 1.00 74.50 744 GLY A O 1
ATOM 5632 N N . TYR A 1 745 ? 44.130 -27.040 -17.092 1.00 79.31 745 TYR A N 1
ATOM 5633 C CA . TYR A 1 745 ? 43.585 -26.050 -16.163 1.00 79.31 745 TYR A CA 1
ATOM 5634 C C . TYR A 1 745 ? 44.711 -25.323 -15.419 1.00 79.31 745 TYR A C 1
ATOM 5636 O O . TYR A 1 745 ? 45.477 -25.954 -14.693 1.00 79.31 745 TYR A O 1
ATOM 5644 N N . SER A 1 746 ? 44.778 -24.000 -15.564 1.00 81.69 746 SER A N 1
ATOM 5645 C CA . SER A 1 746 ? 45.716 -23.134 -14.844 1.00 81.69 746 SER A CA 1
ATOM 5646 C C . SER A 1 746 ? 45.035 -21.828 -14.432 1.00 81.69 746 SER A C 1
ATOM 5648 O O . SER A 1 746 ? 44.301 -21.226 -15.217 1.00 81.69 746 SER A O 1
ATOM 5650 N N . TRP A 1 747 ? 45.274 -21.392 -13.192 1.00 81.69 747 TRP A N 1
ATOM 5651 C CA . TRP A 1 747 ? 44.805 -20.105 -12.676 1.00 81.69 747 TRP A CA 1
ATOM 5652 C C . TRP A 1 747 ? 45.972 -19.107 -12.583 1.00 81.69 747 TRP A C 1
ATOM 5654 O O . TRP A 1 747 ? 47.022 -19.465 -12.042 1.00 81.69 747 TRP A O 1
ATOM 5664 N N . PRO A 1 748 ? 45.829 -17.856 -13.058 1.00 84.06 748 PRO A N 1
ATOM 5665 C CA . PRO A 1 748 ? 46.890 -16.852 -12.965 1.00 84.06 748 PRO A CA 1
ATOM 5666 C C . PRO A 1 748 ? 47.192 -16.455 -11.510 1.00 84.06 748 PRO A C 1
ATOM 5668 O O . PRO A 1 748 ? 46.358 -15.861 -10.828 1.00 84.06 748 PRO A O 1
ATOM 5671 N N . ALA A 1 749 ? 48.409 -16.734 -11.033 1.00 79.56 749 ALA A N 1
ATOM 5672 C CA . ALA A 1 749 ? 48.790 -16.525 -9.630 1.00 79.56 749 ALA A CA 1
ATOM 5673 C C . ALA A 1 749 ? 48.618 -15.069 -9.142 1.00 79.56 749 ALA A C 1
ATOM 5675 O O . ALA A 1 749 ? 48.180 -14.842 -8.016 1.00 79.56 749 ALA A O 1
ATOM 5676 N N . ALA A 1 750 ? 48.891 -14.078 -10.001 1.00 79.81 750 ALA A N 1
ATOM 5677 C CA . ALA A 1 750 ? 48.737 -12.655 -9.677 1.00 79.81 750 ALA A CA 1
ATOM 5678 C C . ALA A 1 750 ? 47.281 -12.236 -9.378 1.00 79.81 750 ALA A C 1
ATOM 5680 O O . ALA A 1 750 ? 47.046 -11.251 -8.678 1.00 79.81 750 ALA A O 1
ATOM 5681 N N . GLU A 1 751 ? 46.299 -12.994 -9.870 1.00 83.69 751 GLU A N 1
ATOM 5682 C CA . GLU A 1 751 ? 44.874 -12.684 -9.720 1.00 83.69 751 GLU A CA 1
ATOM 5683 C C . GLU A 1 751 ? 44.278 -13.261 -8.419 1.00 83.69 751 GLU A C 1
ATOM 5685 O O . GLU A 1 751 ? 43.168 -12.904 -8.043 1.00 83.69 751 GLU A O 1
ATOM 5690 N N . ILE A 1 752 ? 45.028 -14.076 -7.660 1.00 77.69 752 ILE A N 1
ATOM 5691 C CA . ILE A 1 752 ? 44.641 -14.530 -6.303 1.00 77.69 752 ILE A CA 1
ATOM 5692 C C . ILE A 1 752 ? 44.594 -13.343 -5.317 1.00 77.69 752 ILE A C 1
ATOM 5694 O O . ILE A 1 752 ? 43.819 -13.322 -4.362 1.00 77.69 752 ILE A O 1
ATOM 5698 N N . ALA A 1 753 ? 45.391 -12.298 -5.562 1.00 73.81 753 ALA A N 1
ATOM 5699 C CA . ALA A 1 753 ? 45.396 -11.082 -4.751 1.00 73.81 753 ALA A CA 1
ATOM 5700 C C . ALA A 1 753 ? 44.145 -10.195 -4.947 1.00 73.81 753 ALA A C 1
ATOM 5702 O O . ALA A 1 753 ? 43.988 -9.203 -4.233 1.00 73.81 753 ALA A O 1
ATOM 5703 N N . LYS A 1 754 ? 43.253 -10.525 -5.890 1.00 81.31 754 LYS A N 1
ATOM 5704 C CA . LYS A 1 754 ? 42.157 -9.657 -6.336 1.00 81.31 754 LYS A CA 1
ATOM 5705 C C . LYS A 1 754 ? 40.793 -10.346 -6.283 1.00 81.31 754 LYS A C 1
ATOM 5707 O O . LYS A 1 754 ? 40.686 -11.566 -6.310 1.00 81.31 754 LYS A O 1
ATOM 5712 N N . GLY A 1 755 ? 39.731 -9.546 -6.225 1.00 79.75 755 GLY A N 1
ATOM 5713 C CA . GLY A 1 755 ? 38.361 -10.055 -6.305 1.00 79.75 755 GLY A CA 1
ATOM 5714 C C . GLY A 1 755 ? 37.916 -10.296 -7.750 1.00 79.75 755 GLY A C 1
ATOM 5715 O O . GLY A 1 755 ? 38.083 -9.421 -8.598 1.00 79.75 755 GLY A O 1
ATOM 5716 N N . HIS A 1 756 ? 37.310 -11.450 -8.038 1.00 82.12 756 HIS A N 1
ATOM 5717 C CA . HIS A 1 756 ? 36.779 -11.779 -9.370 1.00 82.12 756 HIS A CA 1
ATOM 5718 C C . HIS A 1 756 ? 35.368 -12.370 -9.299 1.00 82.12 756 HIS A C 1
ATOM 5720 O O . HIS A 1 756 ? 34.978 -12.971 -8.299 1.00 82.12 756 HIS A O 1
ATOM 5726 N N . LEU A 1 757 ? 34.611 -12.207 -10.386 1.00 83.94 757 LEU A N 1
ATOM 5727 C CA . LEU A 1 757 ? 33.260 -12.744 -10.562 1.00 83.94 757 LEU A CA 1
ATOM 5728 C C . LEU A 1 757 ? 33.222 -13.638 -11.807 1.00 83.94 757 LEU A C 1
ATOM 5730 O O . LEU A 1 757 ? 33.712 -13.241 -12.869 1.00 83.94 757 LEU A O 1
ATOM 5734 N N . LEU A 1 758 ? 32.641 -14.827 -11.668 1.00 81.12 758 LEU A N 1
ATOM 5735 C CA . LEU A 1 758 ? 32.455 -15.816 -12.727 1.00 81.12 758 LEU A CA 1
ATOM 5736 C C . LEU A 1 758 ? 30.999 -16.287 -12.735 1.00 81.12 758 LEU A C 1
ATOM 5738 O O . LEU A 1 758 ? 30.421 -16.523 -11.675 1.00 81.12 758 LEU A O 1
ATOM 5742 N N . ILE A 1 759 ? 30.413 -16.430 -13.922 1.00 81.75 759 ILE A N 1
ATOM 5743 C CA . ILE A 1 759 ? 29.039 -16.909 -14.108 1.00 81.75 759 ILE A CA 1
ATOM 5744 C C . ILE A 1 759 ? 29.031 -17.969 -15.207 1.00 81.75 759 ILE A C 1
ATOM 5746 O O . ILE A 1 759 ? 29.535 -17.719 -16.303 1.00 81.75 759 ILE A O 1
ATOM 5750 N N . CYS A 1 760 ? 28.439 -19.127 -14.916 1.00 75.62 760 CYS A N 1
ATOM 5751 C CA . CYS A 1 760 ? 28.199 -20.205 -15.871 1.00 75.62 760 CYS A CA 1
ATOM 5752 C C . CYS A 1 760 ? 26.697 -20.323 -16.169 1.00 75.62 760 CYS A C 1
ATOM 5754 O O . CYS A 1 760 ? 25.883 -20.457 -15.251 1.00 75.62 760 CYS A O 1
ATOM 5756 N N . MET A 1 761 ? 26.337 -20.269 -17.453 1.00 81.00 761 MET A N 1
ATOM 5757 C CA . MET A 1 761 ? 24.961 -20.324 -17.952 1.00 81.00 761 MET A CA 1
ATOM 5758 C C . MET A 1 761 ? 24.775 -21.514 -18.893 1.00 81.00 761 MET A C 1
ATOM 5760 O O . MET A 1 761 ? 25.454 -21.598 -19.915 1.00 81.00 761 MET A O 1
ATOM 5764 N N . THR A 1 762 ? 23.803 -22.380 -18.612 1.00 75.00 762 THR A N 1
ATOM 5765 C CA . THR A 1 762 ? 23.354 -23.424 -19.547 1.00 75.00 762 THR A CA 1
ATOM 5766 C C . THR A 1 762 ? 22.346 -22.830 -20.530 1.00 75.00 762 THR A C 1
ATOM 5768 O O . THR A 1 762 ? 21.378 -22.175 -20.129 1.00 75.00 762 THR A O 1
ATOM 5771 N N . ILE A 1 763 ? 22.573 -23.022 -21.826 1.00 80.38 763 ILE A N 1
ATOM 5772 C CA . ILE A 1 763 ? 21.780 -22.434 -22.909 1.00 80.38 763 ILE A CA 1
ATOM 5773 C C . ILE A 1 763 ? 21.382 -23.504 -23.925 1.00 80.38 763 ILE A C 1
ATOM 5775 O O . ILE A 1 763 ? 22.029 -24.536 -24.053 1.00 80.38 763 ILE A O 1
ATOM 5779 N N . ALA A 1 764 ? 20.322 -23.228 -24.681 1.00 82.25 764 ALA A N 1
ATOM 5780 C CA . ALA A 1 764 ? 20.048 -23.985 -25.899 1.00 82.25 764 ALA A CA 1
ATOM 5781 C C . ALA A 1 764 ? 20.926 -23.446 -27.035 1.00 82.25 764 ALA A C 1
ATOM 5783 O O . ALA A 1 764 ? 21.054 -22.224 -27.175 1.00 82.25 764 ALA A O 1
ATOM 5784 N N . GLU A 1 765 ? 21.461 -24.328 -27.870 1.00 77.31 765 GLU A N 1
ATOM 5785 C CA . GLU A 1 765 ? 22.337 -23.979 -28.994 1.00 77.31 765 GLU A CA 1
ATOM 5786 C C . GLU A 1 765 ? 21.677 -22.973 -29.957 1.00 77.31 765 GLU A C 1
ATOM 5788 O O . GLU A 1 765 ? 22.271 -21.968 -30.348 1.00 77.31 765 GLU A O 1
ATOM 5793 N N . THR A 1 766 ? 20.372 -23.141 -30.196 1.00 82.38 766 THR A N 1
ATOM 5794 C CA . THR A 1 766 ? 19.507 -22.204 -30.951 1.00 82.38 766 THR A CA 1
ATOM 5795 C C . THR A 1 766 ? 19.557 -20.733 -30.489 1.00 82.38 766 THR A C 1
ATOM 5797 O O . THR A 1 766 ? 19.100 -19.840 -31.206 1.00 82.38 766 THR A O 1
ATOM 5800 N N . GLN A 1 767 ? 20.099 -20.443 -29.301 1.00 89.06 767 GLN A N 1
ATOM 5801 C CA . GLN A 1 767 ? 20.228 -19.092 -28.746 1.00 89.06 767 GLN A CA 1
ATOM 5802 C C . GLN A 1 767 ? 21.625 -18.480 -28.940 1.00 89.06 767 GLN A C 1
ATOM 5804 O O . GLN A 1 767 ? 21.801 -17.278 -28.713 1.00 89.06 767 GLN A O 1
ATOM 5809 N N . ILE A 1 768 ? 22.606 -19.252 -29.415 1.00 86.19 768 ILE A N 1
ATOM 5810 C CA . ILE A 1 768 ? 23.996 -18.810 -29.587 1.00 86.19 768 ILE A CA 1
ATOM 5811 C C . ILE A 1 768 ? 24.096 -17.651 -30.571 1.00 86.19 768 ILE A C 1
ATOM 5813 O O . ILE A 1 768 ? 24.753 -16.662 -30.260 1.00 86.19 768 ILE A O 1
ATOM 5817 N N . ASN A 1 769 ? 23.368 -17.669 -31.690 1.00 91.06 769 ASN A N 1
ATOM 5818 C CA . ASN A 1 769 ? 23.368 -16.537 -32.623 1.00 91.06 769 ASN A CA 1
ATOM 5819 C C . ASN A 1 769 ? 22.847 -15.226 -31.979 1.00 91.06 769 ASN A C 1
ATOM 5821 O O . ASN A 1 769 ? 23.278 -14.135 -32.351 1.00 91.06 769 ASN A O 1
ATOM 5825 N N . ALA A 1 770 ? 21.969 -15.297 -30.967 1.00 90.19 770 ALA A N 1
ATOM 5826 C CA . ALA A 1 770 ? 21.518 -14.117 -30.219 1.00 90.19 770 ALA A CA 1
ATOM 5827 C C . ALA A 1 770 ? 22.579 -13.602 -29.224 1.00 90.19 770 ALA A C 1
ATOM 5829 O O . ALA A 1 770 ? 22.701 -12.387 -29.030 1.00 90.19 770 ALA A O 1
ATOM 5830 N N . ILE A 1 771 ? 23.371 -14.499 -28.631 1.00 90.19 771 ILE A N 1
ATOM 5831 C CA . ILE A 1 771 ? 24.545 -14.148 -27.815 1.00 90.19 771 ILE A CA 1
ATOM 5832 C C . ILE A 1 771 ? 25.631 -13.549 -28.716 1.00 90.19 771 ILE A C 1
ATOM 5834 O O . ILE A 1 771 ? 26.137 -12.463 -28.434 1.00 90.19 771 ILE A O 1
ATOM 5838 N N . ALA A 1 772 ? 25.911 -14.182 -29.854 1.00 90.06 772 ALA A N 1
ATOM 5839 C CA . ALA A 1 772 ? 26.891 -13.732 -30.829 1.00 90.06 772 ALA A CA 1
ATOM 5840 C C . ALA A 1 772 ? 26.558 -12.352 -31.409 1.00 90.06 772 ALA A C 1
ATOM 5842 O O . ALA A 1 772 ? 27.443 -11.512 -31.500 1.00 90.06 772 ALA A O 1
ATOM 5843 N N . ALA A 1 773 ? 25.286 -12.047 -31.693 1.00 90.69 773 ALA A N 1
ATOM 5844 C CA . ALA A 1 773 ? 24.863 -10.702 -32.100 1.00 90.69 773 ALA A CA 1
ATOM 5845 C C . ALA A 1 773 ? 25.175 -9.617 -31.047 1.00 90.69 773 ALA A C 1
ATOM 5847 O O . ALA A 1 773 ? 25.451 -8.464 -31.392 1.00 90.69 773 ALA A O 1
ATOM 5848 N N . SER A 1 774 ? 25.128 -9.979 -29.762 1.00 91.50 774 SER A N 1
ATOM 5849 C CA . SER A 1 774 ? 25.492 -9.105 -28.642 1.00 91.50 774 SER A CA 1
ATOM 5850 C C . SER A 1 774 ? 27.014 -8.972 -28.503 1.00 91.50 774 SER A C 1
ATOM 5852 O O . SER A 1 774 ? 27.523 -7.852 -28.423 1.00 91.50 774 SER A O 1
ATOM 5854 N N . LEU A 1 775 ? 27.753 -10.085 -28.563 1.00 89.25 775 LEU A N 1
ATOM 5855 C CA . LEU A 1 775 ? 29.220 -10.102 -28.531 1.00 89.25 775 LEU A CA 1
ATOM 5856 C C . LEU A 1 775 ? 29.830 -9.371 -29.733 1.00 89.25 775 LEU A C 1
ATOM 5858 O O . LEU A 1 775 ? 30.671 -8.506 -29.537 1.00 89.25 775 LEU A O 1
ATOM 5862 N N . PHE A 1 776 ? 29.330 -9.579 -30.950 1.00 88.44 776 PHE A N 1
ATOM 5863 C CA . PHE A 1 776 ? 29.725 -8.830 -32.150 1.00 88.44 776 PHE A CA 1
ATOM 5864 C C . PHE A 1 776 ? 29.602 -7.310 -31.951 1.00 88.44 776 PHE A C 1
ATOM 5866 O O . PHE A 1 776 ? 30.411 -6.540 -32.463 1.00 88.44 776 PHE A O 1
ATOM 5873 N N . ARG A 1 777 ? 28.629 -6.844 -31.148 1.00 88.50 777 ARG A N 1
ATOM 5874 C CA . ARG A 1 777 ? 28.519 -5.423 -30.778 1.00 88.50 777 ARG A CA 1
ATOM 5875 C C . ARG A 1 777 ? 29.497 -4.987 -29.687 1.00 88.50 777 ARG A C 1
ATOM 5877 O O . ARG A 1 777 ? 29.822 -3.805 -29.650 1.00 88.50 777 ARG A O 1
ATOM 5884 N N . ALA A 1 778 ? 29.916 -5.898 -28.813 1.00 86.44 778 ALA A N 1
ATOM 5885 C CA . ALA A 1 778 ? 30.922 -5.682 -27.772 1.00 86.44 778 ALA A CA 1
ATOM 5886 C C . ALA A 1 778 ? 32.376 -5.869 -28.270 1.00 86.44 778 ALA A C 1
ATOM 5888 O O . ALA A 1 778 ? 33.312 -5.635 -27.510 1.00 86.44 778 ALA A O 1
ATOM 5889 N N . GLU A 1 779 ? 32.563 -6.239 -29.542 1.00 85.25 779 GLU A N 1
ATOM 5890 C CA . GLU A 1 779 ? 33.858 -6.291 -30.241 1.00 85.25 779 GLU A CA 1
ATOM 5891 C C . GLU A 1 779 ? 34.968 -7.053 -29.457 1.00 85.25 779 GLU A C 1
ATOM 5893 O O . GLU A 1 779 ? 36.074 -6.525 -29.339 1.00 85.25 779 GLU A O 1
ATOM 5898 N N . PRO A 1 780 ? 34.720 -8.229 -28.835 1.00 85.25 780 PRO A N 1
ATOM 5899 C CA . PRO A 1 780 ? 35.726 -8.922 -28.030 1.00 85.25 780 PRO A CA 1
ATOM 5900 C C . PRO A 1 780 ? 36.843 -9.505 -28.907 1.00 85.25 780 PRO A C 1
ATOM 5902 O O . PRO A 1 780 ? 36.633 -9.817 -30.078 1.00 85.25 780 PRO A O 1
ATOM 5905 N N . PHE A 1 781 ? 38.026 -9.701 -28.323 1.00 84.94 781 PHE A N 1
ATOM 5906 C CA . PHE A 1 781 ? 39.119 -10.404 -28.992 1.00 84.94 781 PHE A CA 1
ATOM 5907 C C . PHE A 1 781 ? 38.931 -11.921 -28.856 1.00 84.94 781 PHE A C 1
ATOM 5909 O O . PHE A 1 781 ? 39.008 -12.459 -27.749 1.00 84.94 781 PHE A O 1
ATOM 5916 N N . ILE A 1 782 ? 38.665 -12.593 -29.977 1.00 86.75 782 ILE A N 1
ATOM 5917 C CA . ILE A 1 782 ? 38.593 -14.055 -30.068 1.00 86.75 782 ILE A CA 1
ATOM 5918 C C . ILE A 1 782 ? 40.026 -14.584 -30.170 1.00 86.75 782 ILE A C 1
ATOM 5920 O O . ILE A 1 782 ? 40.749 -14.197 -31.085 1.00 86.75 782 ILE A O 1
ATOM 5924 N N . TYR A 1 783 ? 40.435 -15.453 -29.244 1.00 85.75 783 TYR A N 1
ATOM 5925 C CA . TYR A 1 783 ? 41.770 -16.076 -29.261 1.00 85.75 783 TYR A CA 1
ATOM 5926 C C . TYR A 1 783 ? 41.725 -17.584 -29.523 1.00 85.75 783 TYR A C 1
ATOM 5928 O O . TYR A 1 783 ? 42.759 -18.184 -29.805 1.00 85.75 783 TYR A O 1
ATOM 5936 N N . TYR A 1 784 ? 40.541 -18.195 -29.439 1.00 88.75 784 TYR A N 1
ATOM 5937 C CA . TYR A 1 784 ? 40.327 -19.590 -29.795 1.00 88.75 784 TYR A CA 1
ATOM 5938 C C . TYR A 1 784 ? 38.931 -19.791 -30.388 1.00 88.75 784 TYR A C 1
ATOM 5940 O O . TYR A 1 784 ? 37.957 -19.244 -29.870 1.00 88.75 784 TYR A O 1
ATOM 5948 N N . ASN A 1 785 ? 38.832 -20.596 -31.443 1.00 90.31 785 ASN A N 1
ATOM 5949 C CA . ASN A 1 785 ? 37.571 -21.097 -31.978 1.00 90.31 785 ASN A CA 1
ATOM 5950 C C . ASN A 1 785 ? 37.814 -22.433 -32.691 1.00 90.31 785 ASN A C 1
ATOM 5952 O O . ASN A 1 785 ? 38.571 -22.462 -33.659 1.00 90.31 785 ASN A O 1
ATOM 5956 N N . ASP A 1 786 ? 37.151 -23.504 -32.256 1.00 87.69 786 ASP A N 1
ATOM 5957 C CA . ASP A 1 786 ? 37.081 -24.775 -32.997 1.00 87.69 786 ASP A CA 1
ATOM 5958 C C . ASP A 1 786 ? 35.643 -25.209 -33.330 1.00 87.69 786 ASP A C 1
ATOM 5960 O O . ASP A 1 786 ? 35.423 -26.335 -33.774 1.00 87.69 786 ASP A O 1
ATOM 5964 N N . ILE A 1 787 ? 34.664 -24.309 -33.175 1.00 87.25 787 ILE A N 1
ATOM 5965 C CA . ILE A 1 787 ? 33.283 -24.537 -33.614 1.00 87.25 787 ILE A CA 1
ATOM 5966 C C . ILE A 1 787 ? 33.244 -24.585 -35.155 1.00 87.25 787 ILE A C 1
ATOM 5968 O O . ILE A 1 787 ? 33.619 -23.592 -35.791 1.00 87.25 787 ILE A O 1
ATOM 5972 N N . PRO A 1 788 ? 32.802 -25.702 -35.769 1.00 84.25 788 PRO A N 1
ATOM 5973 C CA . PRO A 1 788 ? 32.807 -25.857 -37.220 1.00 84.25 788 PRO A CA 1
ATOM 5974 C C . PRO A 1 788 ? 31.671 -25.071 -37.897 1.00 84.25 788 PRO A C 1
ATOM 5976 O O . PRO A 1 788 ? 30.656 -24.719 -37.288 1.00 84.25 788 PRO A O 1
ATOM 5979 N N . GLU A 1 789 ? 31.824 -24.812 -39.200 1.00 81.88 789 GLU A N 1
ATOM 5980 C CA . GLU A 1 789 ? 30.802 -24.099 -39.984 1.00 81.88 789 GLU A CA 1
ATOM 5981 C C . GLU A 1 789 ? 29.488 -24.889 -40.135 1.00 81.88 789 GLU A C 1
ATOM 5983 O O . GLU A 1 789 ? 28.450 -24.274 -40.370 1.00 81.88 789 GLU A O 1
ATOM 5988 N N . SER A 1 790 ? 29.510 -26.220 -39.961 1.00 81.81 790 SER A N 1
ATOM 5989 C CA . SER A 1 790 ? 28.321 -27.086 -40.018 1.00 81.81 790 SER A CA 1
ATOM 5990 C C . SER A 1 790 ? 27.294 -26.734 -38.943 1.00 81.81 790 SER A C 1
ATOM 5992 O O . SER A 1 790 ? 26.146 -26.454 -39.274 1.00 81.81 790 SER A O 1
ATOM 5994 N N . GLU A 1 791 ? 27.716 -26.660 -37.676 1.00 79.31 791 GLU A N 1
ATOM 5995 C CA . GLU A 1 791 ? 26.823 -26.335 -36.551 1.00 79.31 791 GLU A CA 1
ATOM 5996 C C . GLU A 1 791 ? 26.379 -24.865 -36.584 1.00 79.31 791 GLU A C 1
ATOM 5998 O O . GLU A 1 791 ? 25.318 -24.490 -36.096 1.00 79.31 791 GLU A O 1
ATOM 6003 N N . THR A 1 792 ? 27.177 -23.992 -37.205 1.00 79.56 792 THR A N 1
ATOM 6004 C CA . THR A 1 792 ? 26.873 -22.554 -37.302 1.00 79.56 792 THR A CA 1
ATOM 6005 C C . THR A 1 792 ? 26.159 -22.170 -38.602 1.00 79.56 792 THR A C 1
ATOM 6007 O O . THR A 1 792 ? 25.934 -20.981 -38.870 1.00 79.56 792 THR A O 1
ATOM 6010 N N . ALA A 1 793 ? 25.714 -23.161 -39.382 1.00 77.50 793 ALA A N 1
ATOM 6011 C CA . ALA A 1 793 ? 24.885 -22.976 -40.564 1.00 77.50 793 ALA A CA 1
ATOM 6012 C C . ALA A 1 793 ? 23.552 -22.296 -40.192 1.00 77.50 793 ALA A C 1
ATOM 6014 O O . ALA A 1 793 ? 22.687 -22.857 -39.527 1.00 77.50 793 ALA A O 1
ATOM 6015 N N . GLY A 1 794 ? 23.384 -21.038 -40.614 1.00 80.75 794 GLY A N 1
ATOM 6016 C CA . GLY A 1 794 ? 22.237 -20.205 -40.228 1.00 80.75 794 GLY A CA 1
ATOM 6017 C C . GLY A 1 794 ? 22.473 -19.288 -39.019 1.00 80.75 794 GLY A C 1
ATOM 6018 O O . GLY A 1 794 ? 21.547 -18.587 -38.607 1.00 80.75 794 GLY A O 1
ATOM 6019 N N . MET A 1 795 ? 23.703 -19.204 -38.494 1.00 90.56 795 MET A N 1
ATOM 6020 C CA . MET A 1 795 ? 24.111 -18.257 -37.443 1.00 90.56 795 MET A CA 1
ATOM 6021 C C . MET A 1 795 ? 24.955 -17.084 -38.002 1.00 90.56 795 MET A C 1
ATOM 6023 O O . MET A 1 795 ? 26.158 -16.984 -37.738 1.00 90.56 795 MET A O 1
ATOM 6027 N N . PRO A 1 796 ? 24.369 -16.145 -38.777 1.00 89.50 796 PRO A N 1
ATOM 6028 C CA . PRO A 1 796 ? 25.126 -15.117 -39.495 1.00 89.50 796 PRO A CA 1
ATOM 6029 C C . PRO A 1 796 ? 25.815 -14.091 -38.587 1.00 89.50 796 PRO A C 1
ATOM 6031 O O . PRO A 1 796 ? 26.733 -13.412 -39.043 1.00 89.50 796 PRO A O 1
ATOM 6034 N N . ASP A 1 797 ? 25.381 -13.925 -37.335 1.00 90.44 797 ASP A N 1
ATOM 6035 C CA . ASP A 1 797 ? 26.058 -13.046 -36.378 1.00 90.44 797 ASP A CA 1
ATOM 6036 C C . ASP A 1 797 ? 27.180 -13.785 -35.625 1.00 90.44 797 ASP A C 1
ATOM 6038 O O . ASP A 1 797 ? 28.169 -13.150 -35.260 1.00 90.44 797 ASP A O 1
ATOM 6042 N N . PHE A 1 798 ? 27.095 -15.117 -35.485 1.00 90.62 798 PHE A N 1
ATOM 6043 C CA . PHE A 1 798 ? 28.224 -15.947 -35.041 1.00 90.62 798 PHE A CA 1
ATOM 6044 C C . PHE A 1 798 ? 29.357 -15.945 -36.066 1.00 90.62 798 PHE A C 1
ATOM 6046 O O . PHE A 1 798 ? 30.490 -15.652 -35.693 1.00 90.62 798 PHE A O 1
ATOM 6053 N N . LYS A 1 799 ? 29.063 -16.155 -37.358 1.00 88.62 799 LYS A N 1
ATOM 6054 C CA . LYS A 1 799 ? 30.095 -16.104 -38.410 1.00 88.62 799 LYS A CA 1
ATOM 6055 C C . LYS A 1 799 ? 30.869 -14.778 -38.391 1.00 88.62 799 LYS A C 1
ATOM 6057 O O . LYS A 1 799 ? 32.091 -14.787 -38.319 1.00 88.62 799 LYS A O 1
ATOM 6062 N N . LYS A 1 800 ? 30.170 -13.637 -38.301 1.00 88.44 800 LYS A N 1
ATOM 6063 C CA . LYS A 1 800 ? 30.810 -12.310 -38.175 1.00 88.44 800 LYS A CA 1
ATOM 6064 C C . LYS A 1 800 ? 31.688 -12.170 -36.926 1.00 88.44 800 LYS A C 1
ATOM 6066 O O . LYS A 1 800 ? 32.701 -11.480 -36.989 1.00 88.44 800 LYS A O 1
ATOM 6071 N N . LEU A 1 801 ? 31.280 -12.760 -35.799 1.00 88.44 801 LEU A N 1
ATOM 6072 C CA . LEU A 1 801 ? 32.044 -12.743 -34.550 1.00 88.44 801 LEU A CA 1
ATOM 6073 C C . LEU A 1 801 ? 33.319 -13.589 -34.665 1.00 88.44 801 LEU A C 1
ATOM 6075 O O . LEU A 1 801 ? 34.391 -13.103 -34.317 1.00 88.44 801 LEU A O 1
ATOM 6079 N N . ALA A 1 802 ? 33.206 -14.816 -35.179 1.00 85.62 802 ALA A N 1
ATOM 6080 C CA . ALA A 1 802 ? 34.328 -15.735 -35.372 1.00 85.62 802 ALA A CA 1
ATOM 6081 C C . ALA A 1 802 ? 35.354 -15.197 -36.390 1.00 85.62 802 ALA A C 1
ATOM 6083 O O . ALA A 1 802 ? 36.554 -15.317 -36.177 1.00 85.62 802 ALA A O 1
ATOM 6084 N N . GLU A 1 803 ? 34.890 -14.516 -37.443 1.00 85.12 803 GLU A N 1
ATOM 6085 C CA . GLU A 1 803 ? 35.726 -13.800 -38.422 1.00 85.12 803 GLU A CA 1
ATOM 6086 C C . GLU A 1 803 ? 36.335 -12.483 -37.881 1.00 85.12 803 GLU A C 1
ATOM 6088 O O . GLU A 1 803 ? 36.991 -11.758 -38.630 1.00 85.12 803 GLU A O 1
ATOM 6093 N N . GLY A 1 804 ? 36.075 -12.102 -36.623 1.00 78.44 804 GLY A N 1
ATOM 6094 C CA . GLY A 1 804 ? 36.594 -10.865 -36.022 1.00 78.44 804 GLY A CA 1
ATOM 6095 C C . GLY A 1 804 ? 36.065 -9.567 -36.652 1.00 78.44 804 GLY A C 1
ATOM 6096 O O . GLY A 1 804 ? 36.674 -8.504 -36.494 1.00 78.44 804 GLY A O 1
ATOM 6097 N N . LYS A 1 805 ? 34.941 -9.614 -37.381 1.00 84.06 805 LYS A N 1
ATOM 6098 C CA . LYS A 1 805 ? 34.351 -8.428 -38.025 1.00 84.06 805 LYS A CA 1
ATOM 6099 C C . LYS A 1 805 ? 33.839 -7.445 -36.965 1.00 84.06 805 LYS A C 1
ATOM 6101 O O . LYS A 1 805 ? 33.394 -7.829 -35.888 1.00 84.06 805 LYS A O 1
ATOM 6106 N N . ILE A 1 806 ? 33.834 -6.155 -37.310 1.00 78.88 806 ILE A N 1
ATOM 6107 C CA . ILE A 1 806 ? 33.390 -5.060 -36.429 1.00 78.88 806 ILE A CA 1
ATOM 6108 C C . ILE A 1 806 ? 32.141 -4.343 -36.972 1.00 78.88 806 ILE A C 1
ATOM 6110 O O . ILE A 1 806 ? 31.996 -4.199 -38.190 1.00 78.88 806 ILE A O 1
ATOM 6114 N N . PRO A 1 807 ? 31.234 -3.830 -36.114 1.00 80.50 807 PRO A N 1
ATOM 6115 C CA . PRO A 1 807 ? 30.004 -3.182 -36.561 1.00 80.50 807 PRO A CA 1
ATOM 6116 C C . PRO A 1 807 ? 30.250 -1.829 -37.248 1.00 80.50 807 PRO A C 1
ATOM 6118 O O . PRO A 1 807 ? 30.434 -0.783 -36.613 1.00 80.50 807 PRO A O 1
ATOM 6121 N N . THR A 1 808 ? 30.196 -1.820 -38.579 1.00 80.62 808 THR A N 1
ATOM 6122 C CA . THR A 1 808 ? 30.438 -0.617 -39.386 1.00 80.62 808 THR A CA 1
ATOM 6123 C C . THR A 1 808 ? 29.268 0.367 -39.370 1.00 80.62 808 THR A C 1
ATOM 6125 O O . THR A 1 808 ? 29.528 1.569 -39.275 1.00 80.62 808 THR A O 1
ATOM 6128 N N . MET A 1 809 ? 28.021 -0.126 -39.379 1.00 79.19 809 MET A N 1
ATOM 6129 C CA . MET A 1 809 ? 26.781 0.660 -39.512 1.00 79.19 809 MET A CA 1
ATOM 6130 C C . MET A 1 809 ? 25.920 0.701 -38.223 1.00 79.19 809 MET A C 1
ATOM 6132 O O . MET A 1 809 ? 26.038 -0.187 -37.365 1.00 79.19 809 MET A O 1
ATOM 6136 N N . PRO A 1 810 ? 25.035 1.711 -38.058 1.00 78.00 810 PRO A N 1
ATOM 6137 C CA . PRO A 1 810 ? 24.041 1.754 -36.979 1.00 78.00 810 PRO A CA 1
ATOM 6138 C C . PRO A 1 810 ? 23.061 0.561 -37.026 1.00 78.00 810 PRO A C 1
ATOM 6140 O O . PRO A 1 810 ? 22.861 -0.008 -38.096 1.00 78.00 810 PRO A O 1
ATOM 6143 N N . PRO A 1 811 ? 22.402 0.197 -35.906 1.00 83.69 811 PRO A N 1
ATOM 6144 C CA . PRO A 1 811 ? 22.412 0.879 -34.608 1.00 83.69 811 PRO A CA 1
ATOM 6145 C C . PRO A 1 811 ? 23.622 0.530 -33.719 1.00 83.69 811 PRO A C 1
ATOM 6147 O O . PRO A 1 811 ? 23.831 -0.627 -33.387 1.00 83.69 811 PRO A O 1
ATOM 6150 N N . PHE A 1 812 ? 24.338 1.561 -33.236 1.00 87.62 812 PHE A N 1
ATOM 6151 C CA . PHE A 1 812 ? 25.379 1.585 -32.170 1.00 87.62 812 PHE A CA 1
ATOM 6152 C C . PHE A 1 812 ? 25.249 0.572 -31.005 1.00 87.62 812 PHE A C 1
ATOM 6154 O O . PHE A 1 812 ? 26.245 0.199 -30.382 1.00 87.62 812 PHE A O 1
ATOM 6161 N N . THR A 1 813 ? 24.029 0.154 -30.683 1.00 89.62 813 THR A N 1
ATOM 6162 C CA . THR A 1 813 ? 23.671 -0.605 -29.482 1.00 89.62 813 THR A CA 1
ATOM 6163 C C . THR A 1 813 ? 22.673 -1.700 -29.820 1.00 89.62 813 THR A C 1
ATOM 6165 O O . THR A 1 813 ? 21.760 -1.459 -30.612 1.00 89.62 813 THR A O 1
ATOM 6168 N N . ILE A 1 814 ? 22.777 -2.847 -29.157 1.00 91.19 814 ILE A N 1
ATOM 6169 C CA . ILE A 1 814 ? 21.841 -3.962 -29.292 1.00 91.19 814 ILE A CA 1
ATOM 6170 C C . ILE A 1 814 ? 21.372 -4.431 -27.912 1.00 91.19 814 ILE A C 1
ATOM 6172 O O . ILE A 1 814 ? 22.061 -4.257 -26.905 1.00 91.19 814 ILE A O 1
ATOM 6176 N N . SER A 1 815 ? 20.172 -5.000 -27.868 1.00 91.38 815 SER A N 1
ATOM 6177 C CA . SER A 1 815 ? 19.684 -5.751 -26.720 1.00 91.38 815 SER A CA 1
ATOM 6178 C C . SER A 1 815 ? 19.029 -7.029 -27.223 1.00 91.38 815 SER A C 1
ATOM 6180 O O . SER A 1 815 ? 18.308 -7.002 -28.225 1.00 91.38 815 SER A O 1
ATOM 6182 N N . ARG A 1 816 ? 19.326 -8.145 -26.563 1.00 91.31 816 ARG A N 1
ATOM 6183 C CA . ARG A 1 816 ? 18.823 -9.480 -26.897 1.00 91.31 816 ARG A CA 1
ATOM 6184 C C . ARG A 1 816 ? 18.325 -10.157 -25.631 1.00 91.31 816 ARG A C 1
ATOM 6186 O O . ARG A 1 816 ? 18.886 -9.953 -24.561 1.00 91.31 816 ARG A O 1
ATOM 6193 N N . SER A 1 817 ? 17.284 -10.964 -25.768 1.00 88.44 817 SER A N 1
ATOM 6194 C CA . SER A 1 817 ? 16.757 -11.787 -24.683 1.00 88.44 817 SER A CA 1
ATOM 6195 C C . SER A 1 817 ? 17.067 -13.247 -24.983 1.00 88.44 817 SER A C 1
ATOM 6197 O O . SER A 1 817 ? 16.805 -13.693 -26.099 1.00 88.44 817 SER A O 1
ATOM 6199 N N . ILE A 1 818 ? 17.574 -13.972 -23.992 1.00 85.62 818 ILE A N 1
ATOM 6200 C CA . ILE A 1 818 ? 17.706 -15.432 -24.011 1.00 85.62 818 ILE A CA 1
ATOM 6201 C C . ILE A 1 818 ? 16.971 -16.016 -22.794 1.00 85.62 818 ILE A C 1
ATOM 6203 O O . ILE A 1 818 ? 16.523 -15.283 -21.903 1.00 85.62 818 ILE A O 1
ATOM 6207 N N . LYS A 1 819 ? 16.815 -17.334 -22.764 1.00 83.31 819 LYS A N 1
ATOM 6208 C CA . LYS A 1 819 ? 16.317 -18.109 -21.625 1.00 83.31 819 LYS A CA 1
ATOM 6209 C C . LYS A 1 819 ? 17.281 -19.248 -21.351 1.00 83.31 819 LYS A C 1
ATOM 6211 O O . LYS A 1 819 ? 17.695 -19.925 -22.290 1.00 83.31 819 LYS A O 1
ATOM 6216 N N . LEU A 1 820 ? 17.590 -19.491 -20.089 1.00 77.56 820 LEU A N 1
ATOM 6217 C CA . LEU A 1 820 ? 18.430 -20.631 -19.739 1.00 77.56 820 LEU A CA 1
ATOM 6218 C C . LEU A 1 820 ? 17.638 -21.943 -19.764 1.00 77.56 820 LEU A C 1
ATOM 6220 O O . LEU A 1 820 ? 16.411 -21.954 -19.603 1.00 77.56 820 LEU A O 1
ATOM 6224 N N . THR A 1 821 ? 18.347 -23.042 -20.003 1.00 66.06 821 THR A N 1
ATOM 6225 C CA . THR A 1 821 ? 17.807 -24.406 -20.014 1.00 66.06 821 THR A CA 1
ATOM 6226 C C . THR A 1 821 ? 17.820 -24.992 -18.596 1.00 66.06 821 THR A C 1
ATOM 6228 O O . THR A 1 821 ? 18.789 -24.831 -17.861 1.00 66.06 821 THR A O 1
ATOM 6231 N N . GLY A 1 822 ? 16.726 -25.642 -18.176 1.00 57.75 822 GLY A N 1
ATOM 6232 C CA . GLY A 1 822 ? 16.606 -26.224 -16.830 1.00 57.75 822 GLY A CA 1
ATOM 6233 C C . GLY A 1 822 ? 15.238 -26.042 -16.160 1.00 57.75 822 GLY A C 1
ATOM 6234 O O . GLY A 1 822 ? 14.269 -25.577 -16.769 1.00 57.75 822 GLY A O 1
ATOM 6235 N N . ALA A 1 823 ? 15.153 -26.433 -14.884 1.00 40.47 823 ALA A N 1
ATOM 6236 C CA . ALA A 1 823 ? 13.930 -26.358 -14.086 1.00 40.47 823 ALA A CA 1
ATOM 6237 C C . ALA A 1 823 ? 13.628 -24.909 -13.658 1.00 40.47 823 ALA A C 1
ATOM 6239 O O . ALA A 1 823 ? 14.215 -24.388 -12.716 1.00 40.47 823 ALA A O 1
ATOM 6240 N N . GLY A 1 824 ? 12.685 -24.270 -14.355 1.00 54.19 824 GLY A N 1
ATOM 6241 C CA . GLY A 1 824 ? 12.386 -22.845 -14.193 1.00 54.19 824 GLY A CA 1
ATOM 6242 C C . GLY A 1 824 ? 13.235 -22.001 -15.142 1.00 54.19 824 GLY A C 1
ATOM 6243 O O . GLY A 1 824 ? 14.346 -21.606 -14.818 1.00 54.19 824 GLY A O 1
ATOM 6244 N N . ALA A 1 825 ? 12.701 -21.720 -16.333 1.00 62.97 825 ALA A N 1
ATOM 6245 C CA . ALA A 1 825 ? 13.424 -20.998 -17.378 1.00 62.97 825 ALA A CA 1
ATOM 6246 C C . ALA A 1 825 ? 13.685 -19.530 -16.986 1.00 62.97 825 ALA A C 1
ATOM 6248 O O . ALA A 1 825 ? 12.796 -18.681 -17.122 1.00 62.97 825 ALA A O 1
ATOM 6249 N N . VAL A 1 826 ? 14.904 -19.232 -16.528 1.00 73.75 826 VAL A N 1
ATOM 6250 C CA . VAL A 1 826 ? 15.338 -17.883 -16.135 1.00 73.75 826 VAL A CA 1
ATOM 6251 C C . VAL A 1 826 ? 15.473 -16.987 -17.376 1.00 73.75 826 VAL A C 1
ATOM 6253 O O . VAL A 1 826 ? 16.211 -17.337 -18.304 1.00 73.75 826 VAL A O 1
ATOM 6256 N N . PRO A 1 827 ? 14.772 -15.836 -17.443 1.00 82.75 827 PRO A N 1
ATOM 6257 C CA . PRO A 1 827 ? 14.955 -14.864 -18.514 1.00 82.75 827 PRO A CA 1
ATOM 6258 C C . PRO A 1 827 ? 16.239 -14.055 -18.305 1.00 82.75 827 PRO A C 1
ATOM 6260 O O . PRO A 1 827 ? 16.422 -13.433 -17.255 1.00 82.75 827 PRO A O 1
ATOM 6263 N N . VAL A 1 828 ? 17.076 -13.985 -19.340 1.00 85.25 828 VAL A N 1
ATOM 6264 C CA . VAL A 1 828 ? 18.316 -13.198 -19.337 1.00 85.25 828 VAL A CA 1
ATOM 6265 C C . VAL A 1 828 ? 18.258 -12.134 -20.434 1.00 85.25 828 VAL A C 1
ATOM 6267 O O . VAL A 1 828 ? 17.897 -12.407 -21.579 1.00 85.25 828 VAL A O 1
ATOM 6270 N N . GLN A 1 829 ? 18.592 -10.895 -20.082 1.00 91.62 829 GLN A N 1
ATOM 6271 C CA . GLN A 1 829 ? 18.658 -9.744 -20.980 1.00 91.62 829 GLN A CA 1
ATOM 6272 C C . GLN A 1 829 ? 20.110 -9.324 -21.178 1.00 91.62 829 GLN A C 1
ATOM 6274 O O . GLN A 1 829 ? 20.782 -8.905 -20.238 1.00 91.62 829 GLN A O 1
ATOM 6279 N N . ILE A 1 830 ? 20.578 -9.390 -22.416 1.00 92.19 830 ILE A N 1
ATOM 6280 C CA . ILE A 1 830 ? 21.912 -8.961 -22.814 1.00 92.19 830 ILE A CA 1
ATOM 6281 C C . ILE A 1 830 ? 21.808 -7.542 -23.382 1.00 92.19 830 ILE A C 1
ATOM 6283 O O . ILE A 1 830 ? 20.920 -7.246 -24.191 1.00 92.19 830 ILE A O 1
ATOM 6287 N N . TYR A 1 831 ? 22.707 -6.657 -22.959 1.00 93.69 831 TYR A N 1
ATOM 6288 C CA . TYR A 1 831 ? 22.849 -5.291 -23.463 1.00 93.69 831 TYR A CA 1
ATOM 6289 C C . TYR A 1 831 ? 24.278 -5.071 -23.947 1.00 93.69 831 TYR A C 1
ATOM 6291 O O . TYR A 1 831 ? 25.217 -5.246 -23.174 1.00 93.69 831 TYR A O 1
ATOM 6299 N N . SER A 1 832 ? 24.451 -4.616 -25.187 1.00 91.25 832 SER A N 1
ATOM 6300 C CA . SER A 1 832 ? 25.787 -4.401 -25.756 1.00 91.25 832 SER A CA 1
ATOM 6301 C C . SER A 1 832 ? 25.867 -3.117 -26.570 1.00 91.25 832 SER A C 1
ATOM 6303 O O . SER A 1 832 ? 24.889 -2.671 -27.182 1.00 91.25 832 SER A O 1
ATOM 6305 N N . LYS A 1 833 ? 27.055 -2.515 -26.605 1.00 90.75 833 LYS A N 1
ATOM 6306 C CA . LYS A 1 833 ? 27.350 -1.311 -27.389 1.00 90.75 833 LYS A CA 1
ATOM 6307 C C . LYS A 1 833 ? 28.734 -1.403 -28.012 1.00 90.75 833 LYS A C 1
ATOM 6309 O O . LYS A 1 833 ? 29.652 -1.898 -27.366 1.00 90.75 833 LYS A O 1
ATOM 6314 N N . SER A 1 834 ? 28.893 -0.820 -29.196 1.00 88.06 834 SER A N 1
ATOM 6315 C CA . SER A 1 834 ? 30.215 -0.670 -29.809 1.00 88.06 834 SER A CA 1
ATOM 6316 C C . SER A 1 834 ? 30.853 0.678 -29.472 1.00 88.06 834 SER A C 1
ATOM 6318 O O . SER A 1 834 ? 30.153 1.619 -29.064 1.00 88.06 834 SER A O 1
ATOM 6320 N N . ALA A 1 835 ? 32.167 0.814 -29.680 1.00 83.38 835 ALA A N 1
ATOM 6321 C CA . ALA A 1 835 ? 32.908 2.060 -29.444 1.00 83.38 835 ALA A CA 1
ATOM 6322 C C . ALA A 1 835 ? 32.302 3.271 -30.188 1.00 83.38 835 ALA A C 1
ATOM 6324 O O . ALA A 1 835 ? 32.226 4.384 -29.655 1.00 83.38 835 ALA A O 1
ATOM 6325 N N . LYS A 1 836 ? 31.783 3.037 -31.405 1.00 85.75 836 LYS A N 1
ATOM 6326 C CA . LYS A 1 836 ? 31.116 4.047 -32.247 1.00 85.75 836 LYS A CA 1
ATOM 6327 C C . LYS A 1 836 ? 29.844 4.636 -31.622 1.00 85.75 836 LYS A C 1
ATOM 6329 O O . LYS A 1 836 ? 29.441 5.729 -32.004 1.00 85.75 836 LYS A O 1
ATOM 6334 N N . SER A 1 837 ? 29.218 3.960 -30.653 1.00 87.00 837 SER A N 1
ATOM 6335 C CA . SER A 1 837 ? 28.006 4.467 -29.989 1.00 87.00 837 SER A CA 1
ATOM 6336 C C . SER A 1 837 ? 28.240 5.759 -29.198 1.00 87.00 837 SER A C 1
ATOM 6338 O O . SER A 1 837 ? 27.305 6.539 -29.024 1.00 87.00 837 SER A O 1
ATOM 6340 N N . ARG A 1 838 ? 29.460 5.969 -28.672 1.00 86.50 838 ARG A N 1
ATOM 6341 C CA . ARG A 1 838 ? 29.794 7.024 -27.690 1.00 86.50 838 ARG A CA 1
ATOM 6342 C C . ARG A 1 838 ? 28.835 7.062 -26.479 1.00 86.50 838 ARG A C 1
ATOM 6344 O O . ARG A 1 838 ? 28.648 8.100 -25.832 1.00 86.50 838 ARG A O 1
ATOM 6351 N N . TYR A 1 839 ? 28.153 5.949 -26.194 1.00 87.44 839 TYR A N 1
ATOM 6352 C CA . TYR A 1 839 ? 27.182 5.846 -25.110 1.00 87.44 839 TYR A CA 1
ATOM 6353 C C . TYR A 1 839 ? 27.843 5.285 -23.855 1.00 87.44 839 TYR A C 1
ATOM 6355 O O . TYR A 1 839 ? 28.630 4.353 -23.914 1.00 87.44 839 TYR A O 1
ATOM 6363 N N . GLU A 1 840 ? 27.483 5.860 -22.715 1.00 87.56 840 GLU A N 1
ATOM 6364 C CA . GLU A 1 840 ? 27.824 5.386 -21.376 1.00 87.56 840 GLU A CA 1
ATOM 6365 C C . GLU A 1 840 ? 26.871 4.210 -21.059 1.00 87.56 840 GLU A C 1
ATOM 6367 O O . GLU A 1 840 ? 25.648 4.406 -21.078 1.00 87.56 840 GLU A O 1
ATOM 6372 N N . ILE A 1 841 ? 27.391 2.987 -20.874 1.00 89.19 841 ILE A N 1
ATOM 6373 C CA . ILE A 1 841 ? 26.553 1.773 -20.823 1.00 89.19 841 ILE A CA 1
ATOM 6374 C C . ILE A 1 841 ? 25.527 1.784 -19.678 1.00 89.19 841 ILE A C 1
ATOM 6376 O O . ILE A 1 841 ? 24.365 1.438 -19.902 1.00 89.19 841 ILE A O 1
ATOM 6380 N N . TYR A 1 842 ? 25.884 2.257 -18.486 1.00 89.25 842 TYR A N 1
ATOM 6381 C CA . TYR A 1 842 ? 25.040 2.152 -17.297 1.00 89.25 842 TYR A CA 1
ATOM 6382 C C . TYR A 1 842 ? 23.788 3.032 -17.404 1.00 89.25 842 TYR A C 1
ATOM 6384 O O . TYR A 1 842 ? 22.666 2.543 -17.270 1.00 89.25 842 TYR A O 1
ATOM 6392 N N . LYS A 1 843 ? 23.934 4.326 -17.704 1.00 85.06 843 LYS A N 1
ATOM 6393 C CA . LYS A 1 843 ? 22.827 5.291 -17.789 1.00 85.06 843 LYS A CA 1
ATOM 6394 C C . LYS A 1 843 ? 22.182 5.350 -19.171 1.00 85.06 843 LYS A C 1
ATOM 6396 O O . LYS A 1 843 ? 20.959 5.495 -19.254 1.00 85.06 843 LYS A O 1
ATOM 6401 N N . LYS A 1 844 ? 22.956 5.318 -20.266 1.00 87.06 844 LYS A N 1
ATOM 6402 C CA . LYS A 1 844 ? 22.396 5.490 -21.626 1.00 87.06 844 LYS A CA 1
ATOM 6403 C C . LYS A 1 844 ? 21.896 4.186 -22.247 1.00 87.06 844 LYS A C 1
ATOM 6405 O O . LYS A 1 844 ? 21.039 4.278 -23.123 1.00 87.06 844 LYS A O 1
ATOM 6410 N N . VAL A 1 845 ? 22.362 3.019 -21.797 1.00 88.81 845 VAL A N 1
ATOM 6411 C CA . VAL A 1 845 ? 21.861 1.717 -22.273 1.00 88.81 845 VAL A CA 1
ATOM 6412 C C . VAL A 1 845 ? 21.010 1.047 -21.192 1.00 88.81 845 VAL A C 1
ATOM 6414 O O . VAL A 1 845 ? 19.797 0.937 -21.364 1.00 88.81 845 VAL A O 1
ATOM 6417 N N . ILE A 1 846 ? 21.586 0.693 -20.044 1.00 88.12 846 ILE A N 1
ATOM 6418 C CA . ILE A 1 846 ? 20.949 -0.209 -19.069 1.00 88.12 846 ILE A CA 1
ATOM 6419 C C . ILE A 1 846 ? 19.822 0.463 -18.277 1.00 88.12 846 ILE A C 1
ATOM 6421 O O . ILE A 1 846 ? 18.699 -0.035 -18.281 1.00 88.12 846 ILE A O 1
ATOM 6425 N N . LEU A 1 847 ? 20.042 1.635 -17.670 1.00 82.06 847 LEU A N 1
ATOM 6426 C CA . LEU A 1 847 ? 19.001 2.387 -16.945 1.00 82.06 847 LEU A CA 1
ATOM 6427 C C . LEU A 1 847 ? 17.802 2.728 -17.857 1.00 82.06 847 LEU A C 1
ATOM 6429 O O . LEU A 1 847 ? 16.651 2.772 -17.412 1.00 82.06 847 LEU A O 1
ATOM 6433 N N . ARG A 1 848 ? 18.055 2.934 -19.160 1.00 82.81 848 ARG A N 1
ATOM 6434 C CA . ARG A 1 848 ? 17.018 3.142 -20.187 1.00 82.81 848 ARG A CA 1
ATOM 6435 C C . ARG A 1 848 ? 16.336 1.847 -20.644 1.00 82.81 848 ARG A C 1
ATOM 6437 O O . ARG A 1 848 ? 15.153 1.911 -20.983 1.00 82.81 848 ARG A O 1
ATOM 6444 N N . GLY A 1 849 ? 17.050 0.722 -20.654 1.00 82.62 849 GLY A N 1
ATOM 6445 C CA . GLY A 1 849 ? 16.542 -0.611 -20.984 1.00 82.62 849 GLY A CA 1
ATOM 6446 C C . GLY A 1 849 ? 15.693 -1.205 -19.860 1.00 82.62 849 GLY A C 1
ATOM 6447 O O . GLY A 1 849 ? 14.499 -1.431 -20.052 1.00 82.62 849 GLY A O 1
ATOM 6448 N N . LEU A 1 850 ? 16.281 -1.362 -18.669 1.00 81.25 850 LEU A N 1
ATOM 6449 C CA . LEU A 1 850 ? 15.635 -1.910 -17.470 1.00 81.25 850 LEU A CA 1
ATOM 6450 C C . LEU A 1 850 ? 14.518 -1.012 -16.933 1.00 81.25 850 LEU A C 1
ATOM 6452 O O . LEU A 1 850 ? 13.526 -1.503 -16.395 1.00 81.25 850 LEU A O 1
ATOM 6456 N N . LYS A 1 851 ? 14.671 0.314 -17.064 1.00 81.25 851 LYS A N 1
ATOM 6457 C CA . LYS A 1 851 ? 13.692 1.317 -16.609 1.00 81.25 851 LYS A CA 1
ATOM 6458 C C . LYS A 1 851 ? 13.354 1.245 -15.106 1.00 81.25 851 LYS A C 1
ATOM 6460 O O . LYS A 1 851 ? 12.279 1.690 -14.694 1.00 81.25 851 LYS A O 1
ATOM 6465 N N . LYS A 1 852 ? 14.297 0.754 -14.303 1.00 76.44 852 LYS A N 1
ATOM 6466 C CA . LYS A 1 852 ? 14.298 0.715 -12.831 1.00 76.44 852 LYS A CA 1
ATOM 6467 C C . LYS A 1 852 ? 15.397 1.646 -12.293 1.00 76.44 852 LYS A C 1
ATOM 6469 O O . LYS A 1 852 ? 16.206 2.137 -13.079 1.00 76.44 852 LYS A O 1
ATOM 6474 N N . THR A 1 853 ? 15.441 1.893 -10.984 1.00 75.56 853 THR A N 1
ATOM 6475 C CA . THR A 1 853 ? 16.669 2.394 -10.333 1.00 75.56 853 THR A CA 1
ATOM 6476 C C . THR A 1 853 ? 17.713 1.275 -10.340 1.00 75.56 853 THR A C 1
ATOM 6478 O O . THR A 1 853 ? 17.333 0.105 -10.294 1.00 75.56 853 THR A O 1
ATOM 6481 N N . ILE A 1 854 ? 19.003 1.607 -10.415 1.00 79.94 854 ILE A N 1
ATOM 6482 C CA . ILE A 1 854 ? 20.101 0.629 -10.317 1.00 79.94 854 ILE A CA 1
ATOM 6483 C C . ILE A 1 854 ? 21.098 1.039 -9.229 1.00 79.94 854 ILE A C 1
ATOM 6485 O O . ILE A 1 854 ? 21.407 2.227 -9.096 1.00 79.94 854 ILE A O 1
ATOM 6489 N N . LYS A 1 855 ? 21.599 0.064 -8.468 1.00 82.12 855 LYS A N 1
ATOM 6490 C CA . LYS A 1 855 ? 22.757 0.189 -7.566 1.00 82.12 855 LYS A CA 1
ATOM 6491 C C . LYS A 1 855 ? 23.967 -0.442 -8.258 1.00 82.12 855 LYS A C 1
ATOM 6493 O O . LYS A 1 855 ? 23.810 -1.512 -8.837 1.00 82.12 855 LYS A O 1
ATOM 6498 N N . VAL A 1 856 ? 25.129 0.208 -8.223 1.00 86.25 856 VAL A N 1
ATOM 6499 C CA . VAL A 1 856 ? 26.321 -0.173 -9.007 1.00 86.25 856 VAL A CA 1
ATOM 6500 C C . VAL A 1 856 ? 27.516 -0.491 -8.105 1.00 86.25 856 VAL A C 1
ATOM 6502 O O . VAL A 1 856 ? 27.987 0.400 -7.394 1.00 86.25 856 VAL A O 1
ATOM 6505 N N . TRP A 1 857 ? 28.038 -1.720 -8.184 1.00 87.50 857 TRP A N 1
ATOM 6506 C CA . TRP A 1 857 ? 29.352 -2.113 -7.660 1.00 87.50 857 TRP A CA 1
ATOM 6507 C C . TRP A 1 857 ? 30.341 -2.142 -8.816 1.00 87.50 857 TRP A C 1
ATOM 6509 O O . TRP A 1 857 ? 30.118 -2.836 -9.808 1.00 87.50 857 TRP A O 1
ATOM 6519 N N . SER A 1 858 ? 31.382 -1.317 -8.735 1.00 86.69 858 SER A N 1
ATOM 6520 C CA . SER A 1 858 ? 32.358 -1.170 -9.809 1.00 86.69 858 SER A CA 1
ATOM 6521 C C . SER A 1 858 ? 33.500 -0.237 -9.405 1.00 86.69 858 SER A C 1
ATOM 6523 O O . SER A 1 858 ? 33.254 0.789 -8.747 1.00 86.69 858 SER A O 1
ATOM 6525 N N . ARG A 1 859 ? 34.711 -0.534 -9.902 1.00 82.31 859 ARG A N 1
ATOM 6526 C CA . ARG A 1 859 ? 35.792 0.453 -10.080 1.00 82.31 859 ARG A CA 1
ATOM 6527 C C . ARG A 1 859 ? 35.267 1.658 -10.866 1.00 82.31 859 ARG A C 1
ATOM 6529 O O . ARG A 1 859 ? 34.506 1.509 -11.820 1.00 82.31 859 ARG A O 1
ATOM 6536 N N . ARG A 1 860 ? 35.647 2.870 -10.469 1.00 80.38 860 ARG A N 1
ATOM 6537 C CA . ARG A 1 860 ? 35.061 4.109 -11.005 1.00 80.38 860 ARG A CA 1
ATOM 6538 C C . ARG A 1 860 ? 36.046 5.263 -10.999 1.00 80.38 860 ARG A C 1
ATOM 6540 O O . ARG A 1 860 ? 36.935 5.310 -10.156 1.00 80.38 860 ARG A O 1
ATOM 6547 N N . ASP A 1 861 ? 35.862 6.192 -11.932 1.00 73.25 861 ASP A N 1
ATOM 6548 C CA . ASP A 1 861 ? 36.624 7.440 -11.958 1.00 73.25 861 ASP A CA 1
ATOM 6549 C C . ASP A 1 861 ? 35.934 8.542 -11.133 1.00 73.25 861 ASP A C 1
ATOM 6551 O O . ASP A 1 861 ? 34.780 8.425 -10.720 1.00 73.25 861 ASP A O 1
ATOM 6555 N N . SER A 1 862 ? 36.636 9.652 -10.903 1.00 70.44 862 SER A N 1
ATOM 6556 C CA . SER A 1 862 ? 36.083 10.831 -10.221 1.00 70.44 862 SER A CA 1
ATOM 6557 C C . SER A 1 862 ? 35.094 11.641 -11.079 1.00 70.44 862 SER A C 1
ATOM 6559 O O . SER A 1 862 ? 34.525 12.627 -10.604 1.00 70.44 862 SER A O 1
ATOM 6561 N N . LYS A 1 863 ? 34.884 11.258 -12.348 1.00 70.81 863 LYS A N 1
ATOM 6562 C CA . LYS A 1 863 ? 34.133 12.031 -13.351 1.00 70.81 863 LYS A CA 1
ATOM 6563 C C . LYS A 1 863 ? 32.681 11.564 -13.453 1.00 70.81 863 LYS A C 1
ATOM 6565 O O . LYS A 1 863 ? 31.800 12.396 -13.683 1.00 70.81 863 LYS A O 1
ATOM 6570 N N . LEU A 1 864 ? 32.406 10.270 -13.281 1.00 65.56 864 LEU A N 1
ATOM 6571 C CA . LEU A 1 864 ? 31.046 9.731 -13.239 1.00 65.56 864 LEU A CA 1
ATOM 6572 C C . LEU A 1 864 ? 30.521 9.630 -11.798 1.00 65.56 864 LEU A C 1
ATOM 6574 O O . LEU A 1 864 ? 30.897 8.758 -11.022 1.00 65.56 864 LEU A O 1
ATOM 6578 N N . LYS A 1 865 ? 29.580 10.514 -11.450 1.00 64.31 865 LYS A N 1
ATOM 6579 C CA . LYS A 1 865 ? 28.854 10.492 -10.167 1.00 64.31 865 LYS A CA 1
ATOM 6580 C C . LYS A 1 865 ? 27.551 9.679 -10.273 1.00 64.31 865 LYS A C 1
ATOM 6582 O O . LYS A 1 865 ? 27.124 9.309 -11.370 1.00 64.31 865 LYS A O 1
ATOM 6587 N N . GLY A 1 866 ? 26.906 9.410 -9.134 1.00 56.75 866 GLY A N 1
ATOM 6588 C CA . GLY A 1 866 ? 25.517 8.933 -9.101 1.00 56.75 866 GLY A CA 1
ATOM 6589 C C . GLY A 1 866 ? 24.549 9.964 -9.701 1.00 56.75 866 GLY A C 1
ATOM 6590 O O . GLY A 1 866 ? 24.863 11.153 -9.764 1.00 56.75 866 GLY A O 1
ATOM 6591 N N . ASP A 1 867 ? 23.373 9.528 -10.156 1.00 50.59 867 ASP A N 1
ATOM 6592 C CA . ASP A 1 867 ? 22.394 10.411 -10.799 1.00 50.59 867 ASP A CA 1
ATOM 6593 C C . ASP A 1 867 ? 20.963 10.142 -10.324 1.00 50.59 867 ASP A C 1
ATOM 6595 O O . ASP A 1 867 ? 20.339 9.144 -10.687 1.00 50.59 867 ASP A O 1
ATOM 6599 N N . CYS A 1 868 ? 20.431 11.073 -9.533 1.00 45.84 868 CYS A N 1
ATOM 6600 C CA . CYS A 1 868 ? 19.068 11.042 -9.001 1.00 45.84 868 CYS A CA 1
ATOM 6601 C C . CYS A 1 868 ? 18.109 12.008 -9.724 1.00 45.84 868 CYS A C 1
ATOM 6603 O O . CYS A 1 868 ? 16.974 12.176 -9.285 1.00 45.84 868 CYS A O 1
ATOM 6605 N N . ARG A 1 869 ? 18.536 12.658 -10.819 1.00 39.81 869 ARG A N 1
ATOM 6606 C CA . ARG A 1 869 ? 17.769 13.740 -11.474 1.00 39.81 869 ARG A CA 1
ATOM 6607 C C . ARG A 1 869 ? 16.578 13.265 -12.306 1.00 39.81 869 ARG A C 1
ATOM 6609 O O . ARG A 1 869 ? 15.789 14.092 -12.749 1.00 39.81 869 ARG A O 1
ATOM 6616 N N . ILE A 1 870 ? 16.447 11.962 -12.555 1.00 45.97 870 ILE A N 1
ATOM 6617 C CA . ILE A 1 870 ? 15.303 11.384 -13.269 1.00 45.97 870 ILE A CA 1
ATOM 6618 C C . ILE A 1 870 ? 14.295 10.891 -12.219 1.00 45.97 870 ILE A C 1
ATOM 6620 O O . ILE A 1 870 ? 14.564 9.895 -11.541 1.00 45.97 870 ILE A O 1
ATOM 6624 N N . PRO A 1 871 ? 13.115 11.529 -12.079 1.00 37.53 871 PRO A N 1
ATOM 6625 C CA . PRO A 1 871 ? 12.105 11.065 -11.138 1.00 37.53 871 PRO A CA 1
ATOM 6626 C C . PRO A 1 871 ? 11.730 9.606 -11.422 1.00 37.53 871 PRO A C 1
ATOM 6628 O O . PRO A 1 871 ? 11.496 9.231 -12.571 1.00 37.53 871 PRO A O 1
ATOM 6631 N N . GLN A 1 872 ? 11.648 8.797 -10.362 1.00 44.34 872 GLN A N 1
ATOM 6632 C CA . GLN A 1 872 ? 11.345 7.355 -10.387 1.00 44.34 872 GLN A CA 1
ATOM 6633 C C . GLN A 1 872 ? 12.452 6.418 -10.930 1.00 44.34 872 GLN A C 1
ATOM 6635 O O . GLN A 1 872 ? 12.232 5.207 -10.919 1.00 44.34 872 GLN A O 1
ATOM 6640 N N . ARG A 1 873 ? 13.622 6.907 -11.385 1.00 63.28 873 ARG A N 1
ATOM 6641 C CA . ARG A 1 873 ? 14.741 6.053 -11.859 1.00 63.28 873 ARG A CA 1
ATOM 6642 C C . ARG A 1 873 ? 16.109 6.679 -11.582 1.00 63.28 873 ARG A C 1
ATOM 6644 O O . ARG A 1 873 ? 16.553 7.526 -12.352 1.00 63.28 873 ARG A O 1
ATOM 6651 N N . SER A 1 874 ? 16.810 6.217 -10.553 1.00 59.12 874 SER A N 1
ATOM 6652 C CA . SER A 1 874 ? 18.146 6.726 -10.211 1.00 59.12 874 SER A CA 1
ATOM 6653 C C . SER A 1 874 ? 19.270 5.758 -10.598 1.00 59.12 874 SER A C 1
ATOM 6655 O O . SER A 1 874 ? 19.069 4.546 -10.666 1.00 59.12 874 SER A O 1
ATOM 6657 N N . LEU A 1 875 ? 20.478 6.284 -10.795 1.00 73.75 875 LEU A N 1
ATOM 6658 C CA . LEU A 1 875 ? 21.721 5.511 -10.760 1.00 73.75 875 LEU A CA 1
ATOM 6659 C C . LEU A 1 875 ? 22.404 5.794 -9.420 1.00 73.75 875 LEU A C 1
ATOM 6661 O O . LEU A 1 875 ? 22.739 6.942 -9.123 1.00 73.75 875 LEU A O 1
ATOM 6665 N N . ARG A 1 876 ? 22.578 4.758 -8.602 1.00 68.25 876 ARG A N 1
ATOM 6666 C CA . ARG A 1 876 ? 23.160 4.819 -7.257 1.00 68.25 876 ARG A CA 1
ATOM 6667 C C . ARG A 1 876 ? 24.468 4.035 -7.236 1.00 68.25 876 ARG A C 1
ATOM 6669 O O . ARG A 1 876 ? 24.560 2.980 -7.854 1.00 68.25 876 ARG A O 1
ATOM 6676 N N . LEU A 1 877 ? 25.471 4.542 -6.530 1.00 72.94 877 LEU A N 1
ATOM 6677 C CA . LEU A 1 877 ? 26.770 3.881 -6.391 1.00 72.94 877 LEU A CA 1
ATOM 6678 C C . LEU A 1 877 ? 26.822 3.156 -5.048 1.00 72.94 877 LEU A C 1
ATOM 6680 O O . LEU A 1 877 ? 26.437 3.733 -4.033 1.00 72.94 877 LEU A O 1
ATOM 6684 N N . ILE A 1 878 ? 27.290 1.910 -5.047 1.00 73.94 878 ILE A N 1
ATOM 6685 C CA . ILE A 1 878 ? 27.536 1.147 -3.820 1.00 73.94 878 ILE A CA 1
ATOM 6686 C C . ILE A 1 878 ? 28.855 1.652 -3.220 1.00 73.94 878 ILE A C 1
ATOM 6688 O O . ILE A 1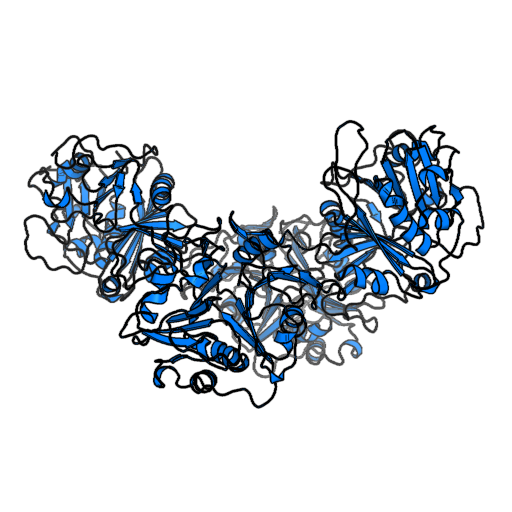 878 ? 29.846 1.861 -3.937 1.00 73.94 878 ILE A O 1
ATOM 6692 N N . LYS A 1 879 ? 28.849 1.941 -1.916 1.00 61.44 879 LYS A N 1
ATOM 6693 C CA . LYS A 1 879 ? 30.007 2.497 -1.206 1.00 61.44 879 LYS A CA 1
ATOM 6694 C C . LYS A 1 879 ? 31.023 1.378 -0.927 1.00 61.44 879 LYS A C 1
ATOM 6696 O O . LYS A 1 879 ? 30.628 0.259 -0.647 1.00 61.44 879 LYS A O 1
ATOM 6701 N N . SER A 1 880 ? 32.312 1.691 -1.052 1.00 61.91 880 SER A N 1
ATOM 6702 C CA . SER A 1 880 ? 33.429 0.805 -0.683 1.00 61.91 880 SER A CA 1
ATOM 6703 C C . SER A 1 880 ? 33.833 1.090 0.773 1.00 61.91 880 SER A C 1
ATOM 6705 O O . SER A 1 880 ? 33.762 2.268 1.153 1.00 61.91 880 SER A O 1
ATOM 6707 N N . PRO A 1 881 ? 34.279 0.104 1.577 1.00 66.75 881 PRO A N 1
ATOM 6708 C CA . PRO A 1 881 ? 34.308 -1.347 1.324 1.00 66.75 881 PRO A CA 1
ATOM 6709 C C . PRO A 1 881 ? 32.960 -2.045 1.614 1.00 66.75 881 PRO A C 1
ATOM 6711 O O . PRO A 1 881 ? 32.074 -1.448 2.225 1.00 66.75 881 PRO A O 1
ATOM 6714 N N . VAL A 1 882 ? 32.823 -3.319 1.221 1.00 63.00 882 VAL A N 1
ATOM 6715 C CA . VAL A 1 882 ? 31.675 -4.208 1.531 1.00 63.00 882 VAL A CA 1
ATOM 6716 C C . VAL A 1 882 ? 32.141 -5.596 2.009 1.00 63.00 882 VAL A C 1
ATOM 6718 O O . VAL A 1 882 ? 33.336 -5.890 2.030 1.00 63.00 882 VAL A O 1
ATOM 6721 N N . GLN A 1 883 ? 31.202 -6.448 2.427 1.00 68.00 883 GLN A N 1
ATOM 6722 C CA . GLN A 1 883 ? 31.428 -7.774 3.015 1.00 68.00 883 GLN A CA 1
ATOM 6723 C C . GLN A 1 883 ? 30.659 -8.866 2.253 1.00 68.00 883 GLN A C 1
ATOM 6725 O O . GLN A 1 883 ? 29.461 -9.082 2.464 1.00 68.00 883 GLN A O 1
ATOM 6730 N N . ILE A 1 884 ? 31.346 -9.608 1.387 1.00 65.94 884 ILE A N 1
ATOM 6731 C CA . ILE A 1 884 ? 30.744 -10.706 0.620 1.00 65.94 884 ILE A CA 1
ATOM 6732 C C . ILE A 1 884 ? 30.864 -11.994 1.436 1.00 65.94 884 ILE A C 1
ATOM 6734 O O . ILE A 1 884 ? 31.933 -12.583 1.522 1.00 65.94 884 ILE A O 1
ATOM 6738 N N . ALA A 1 885 ? 29.763 -12.415 2.067 1.00 63.19 885 ALA A N 1
ATOM 6739 C CA . ALA A 1 885 ? 29.673 -13.666 2.835 1.00 63.19 885 ALA A CA 1
ATOM 6740 C C . ALA A 1 885 ? 30.783 -13.862 3.899 1.00 63.19 885 ALA A C 1
ATOM 6742 O O . ALA A 1 885 ? 31.250 -14.977 4.118 1.00 63.19 885 ALA A O 1
ATOM 6743 N N . GLY A 1 886 ? 31.194 -12.767 4.553 1.00 60.19 886 GLY A N 1
ATOM 6744 C CA . GLY A 1 886 ? 32.273 -12.736 5.551 1.00 60.19 886 GLY A CA 1
ATOM 6745 C C . GLY A 1 886 ? 33.643 -12.316 5.006 1.00 60.19 886 GLY A C 1
ATOM 6746 O O . GLY A 1 886 ? 34.577 -12.166 5.788 1.00 60.19 886 GLY A O 1
ATOM 6747 N N . HIS A 1 887 ? 33.784 -12.116 3.692 1.00 64.38 887 HIS A N 1
ATOM 6748 C CA . HIS A 1 887 ? 35.032 -11.676 3.069 1.00 64.38 887 HIS A CA 1
ATOM 6749 C C . HIS A 1 887 ? 35.000 -10.165 2.816 1.00 64.38 887 HIS A C 1
ATOM 6751 O O . HIS A 1 887 ? 34.138 -9.659 2.088 1.00 64.38 887 HIS A O 1
ATOM 6757 N N . ALA A 1 888 ? 35.964 -9.446 3.391 1.00 64.31 888 ALA A N 1
ATOM 6758 C CA . ALA A 1 888 ? 36.139 -8.020 3.152 1.00 64.31 888 ALA A CA 1
ATOM 6759 C C . ALA A 1 888 ? 36.595 -7.779 1.707 1.00 64.31 888 ALA A C 1
ATOM 6761 O O . ALA A 1 888 ? 37.594 -8.341 1.263 1.00 64.31 888 ALA A O 1
ATOM 6762 N N . THR A 1 889 ? 35.890 -6.916 0.980 1.00 70.25 889 THR A N 1
ATOM 6763 C CA . THR A 1 889 ? 36.275 -6.503 -0.373 1.00 70.25 889 THR A CA 1
ATOM 6764 C C . THR A 1 889 ? 36.086 -5.000 -0.549 1.00 70.25 889 THR A C 1
ATOM 6766 O O . THR A 1 889 ? 35.262 -4.367 0.118 1.00 70.25 889 THR A O 1
ATOM 6769 N N . ASN A 1 890 ? 36.868 -4.399 -1.434 1.00 73.69 890 ASN A N 1
ATOM 6770 C CA . ASN A 1 890 ? 36.827 -2.972 -1.724 1.00 73.69 890 ASN A CA 1
ATOM 6771 C C . ASN A 1 890 ? 36.971 -2.761 -3.238 1.00 73.69 890 ASN A C 1
ATOM 6773 O O . ASN A 1 890 ? 37.491 -3.622 -3.939 1.00 73.69 890 ASN A O 1
ATOM 6777 N N . ILE A 1 891 ? 36.475 -1.643 -3.771 1.00 77.38 891 ILE A N 1
ATOM 6778 C CA . ILE A 1 891 ? 36.514 -1.390 -5.223 1.00 77.38 891 ILE A CA 1
ATOM 6779 C C . ILE A 1 891 ? 37.948 -1.267 -5.759 1.00 77.38 891 ILE A C 1
ATOM 6781 O O . ILE A 1 891 ? 38.165 -1.368 -6.961 1.00 77.38 891 ILE A O 1
ATOM 6785 N N . GLU A 1 892 ? 38.930 -1.026 -4.900 1.00 78.81 892 GLU A N 1
ATOM 6786 C CA . GLU A 1 892 ? 40.332 -0.897 -5.263 1.00 78.81 892 GLU A CA 1
ATOM 6787 C C . GLU A 1 892 ? 40.957 -2.276 -5.571 1.00 78.81 892 GLU A C 1
ATOM 6789 O O . GLU A 1 892 ? 41.653 -2.414 -6.577 1.00 78.81 892 GLU A O 1
ATOM 6794 N N . THR A 1 893 ? 40.642 -3.321 -4.799 1.00 77.19 893 THR A N 1
ATOM 6795 C CA . THR A 1 893 ? 41.160 -4.698 -4.956 1.00 77.19 893 THR A CA 1
ATOM 6796 C C . THR A 1 893 ? 40.192 -5.664 -5.650 1.00 77.19 893 THR A C 1
ATOM 6798 O O . THR A 1 893 ? 40.619 -6.710 -6.137 1.00 77.19 893 THR A O 1
ATOM 6801 N N . ASP A 1 894 ? 38.909 -5.322 -5.760 1.00 81.25 894 ASP A N 1
ATOM 6802 C CA . ASP A 1 894 ? 37.902 -6.080 -6.508 1.00 81.25 894 ASP A CA 1
ATOM 6803 C C . ASP A 1 894 ? 37.889 -5.670 -7.989 1.00 81.25 894 ASP A C 1
ATOM 6805 O O . ASP A 1 894 ? 37.682 -4.503 -8.334 1.00 81.25 894 ASP A O 1
ATOM 6809 N N . GLU A 1 895 ? 38.099 -6.627 -8.890 1.00 82.38 895 GLU A N 1
ATOM 6810 C CA . GLU A 1 895 ? 37.970 -6.406 -10.330 1.00 82.38 895 GLU A CA 1
ATOM 6811 C C . GLU A 1 895 ? 36.522 -6.578 -10.811 1.00 82.38 895 GLU A C 1
ATOM 6813 O O . GLU A 1 895 ? 36.221 -6.217 -11.953 1.00 82.38 895 GLU A O 1
ATOM 6818 N N . SER A 1 896 ? 35.608 -7.131 -10.005 1.00 85.12 896 SER A N 1
ATOM 6819 C CA . SER A 1 896 ? 34.218 -7.371 -10.408 1.00 85.12 896 SER A CA 1
ATOM 6820 C C . SER A 1 896 ? 33.438 -6.074 -10.665 1.00 85.12 896 SER A C 1
ATOM 6822 O O . SER A 1 896 ? 33.635 -5.040 -10.029 1.00 85.12 896 SER A O 1
ATOM 6824 N N . ASN A 1 897 ? 32.523 -6.125 -11.636 1.00 88.00 897 ASN A N 1
ATOM 6825 C CA . ASN A 1 897 ? 31.568 -5.051 -11.888 1.00 88.00 897 ASN A CA 1
ATOM 6826 C C . ASN A 1 897 ? 30.178 -5.684 -12.008 1.00 88.00 897 ASN A C 1
ATOM 6828 O O . ASN A 1 897 ? 29.980 -6.590 -12.820 1.00 88.00 897 ASN A O 1
ATOM 6832 N N . TRP A 1 898 ? 29.212 -5.203 -11.232 1.00 90.25 898 TRP A N 1
ATOM 6833 C CA . TRP A 1 898 ? 27.840 -5.707 -11.258 1.00 90.25 898 TRP A CA 1
ATOM 6834 C C . TRP A 1 898 ? 26.834 -4.655 -10.786 1.00 90.25 898 TRP A C 1
ATOM 6836 O O . TRP A 1 898 ? 27.190 -3.638 -10.182 1.00 90.25 898 TRP A O 1
ATOM 6846 N N . ILE A 1 899 ? 25.554 -4.875 -11.091 1.00 90.88 899 ILE A N 1
ATOM 6847 C CA . ILE A 1 899 ? 24.457 -4.003 -10.658 1.00 90.88 899 ILE A CA 1
ATOM 6848 C C . ILE A 1 899 ? 23.264 -4.802 -10.127 1.00 90.88 899 ILE A C 1
ATOM 6850 O O . ILE A 1 899 ? 23.052 -5.948 -10.514 1.00 90.88 899 ILE A O 1
ATOM 6854 N N . VAL A 1 900 ? 22.428 -4.158 -9.310 1.00 87.44 900 VAL A N 1
ATOM 6855 C CA . VAL A 1 900 ? 21.110 -4.682 -8.901 1.00 87.44 900 VAL A CA 1
ATOM 6856 C C . VAL A 1 900 ? 20.007 -3.633 -9.055 1.00 87.44 900 VAL A C 1
ATOM 6858 O O . VAL A 1 900 ? 20.260 -2.430 -8.937 1.00 87.44 900 VAL A O 1
ATOM 6861 N N . SER A 1 901 ? 18.778 -4.072 -9.341 1.00 80.94 901 SER A N 1
ATOM 6862 C CA . SER A 1 901 ? 17.647 -3.187 -9.662 1.00 80.94 901 SER A CA 1
ATOM 6863 C C . SER A 1 901 ? 16.746 -2.837 -8.471 1.00 80.94 901 SER A C 1
ATOM 6865 O O . SER A 1 901 ? 16.582 -3.626 -7.552 1.00 80.94 901 SER A O 1
ATOM 6867 N N . GLU A 1 902 ? 16.086 -1.677 -8.507 1.00 64.50 902 GLU A N 1
ATOM 6868 C CA . GLU A 1 902 ? 15.187 -1.230 -7.437 1.00 64.50 902 GLU A CA 1
ATOM 6869 C C . GLU A 1 902 ? 13.976 -0.447 -8.005 1.00 64.50 902 GLU A C 1
ATOM 6871 O O . GLU A 1 902 ? 14.161 0.542 -8.723 1.00 64.50 902 GLU A O 1
ATOM 6876 N N . PRO A 1 903 ? 12.720 -0.848 -7.722 1.00 47.41 903 PRO A N 1
ATOM 6877 C CA . PRO A 1 903 ? 12.301 -2.165 -7.235 1.00 47.41 903 PRO A CA 1
ATOM 6878 C C . PRO A 1 903 ? 12.396 -3.251 -8.329 1.00 47.41 903 PRO A C 1
ATOM 6880 O O . PRO A 1 903 ? 12.165 -2.985 -9.513 1.00 47.41 903 PRO A O 1
ATOM 6883 N N . GLY A 1 904 ? 12.650 -4.496 -7.921 1.00 56.16 904 GLY A N 1
ATOM 6884 C CA . GLY A 1 904 ? 12.527 -5.699 -8.753 1.00 56.16 904 GLY A CA 1
ATOM 6885 C C . GLY A 1 904 ? 13.758 -6.608 -8.725 1.00 56.16 904 GLY A C 1
ATOM 6886 O O . GLY A 1 904 ? 14.811 -6.213 -8.248 1.00 56.16 904 GLY A O 1
ATOM 6887 N N . ASN A 1 905 ? 13.620 -7.800 -9.304 1.00 75.69 905 ASN A N 1
ATOM 6888 C CA . ASN A 1 905 ? 14.489 -8.951 -9.040 1.00 75.69 905 ASN A CA 1
ATOM 6889 C C . ASN A 1 905 ? 15.662 -9.115 -10.027 1.00 75.69 905 ASN A C 1
ATOM 6891 O O . ASN A 1 905 ? 16.016 -10.235 -10.375 1.00 75.69 905 ASN A O 1
ATOM 6895 N N . ILE A 1 906 ? 16.237 -8.008 -10.516 1.00 82.25 906 ILE A N 1
ATOM 6896 C CA . ILE A 1 906 ? 17.284 -8.064 -11.549 1.00 82.25 906 ILE A CA 1
ATOM 6897 C C . ILE A 1 906 ? 18.671 -7.829 -10.955 1.00 82.25 906 ILE A C 1
ATOM 6899 O O . ILE A 1 906 ? 18.919 -6.774 -10.362 1.00 82.25 906 ILE A O 1
ATOM 6903 N N . PHE A 1 907 ? 19.563 -8.784 -11.200 1.00 87.81 907 PHE A N 1
ATOM 6904 C CA . PHE A 1 907 ? 21.019 -8.682 -11.077 1.00 87.81 907 PHE A CA 1
ATOM 6905 C C . PHE A 1 907 ? 21.632 -8.560 -12.480 1.00 87.81 907 PHE A C 1
ATOM 6907 O O . PHE A 1 907 ? 21.076 -9.118 -13.424 1.00 87.81 907 PHE A O 1
ATOM 6914 N N . CYS A 1 908 ? 22.750 -7.848 -12.652 1.00 91.19 908 CYS A N 1
ATOM 6915 C CA . CYS A 1 908 ? 23.523 -7.941 -13.893 1.00 91.19 908 CYS A CA 1
ATOM 6916 C C . CYS A 1 908 ? 25.034 -7.949 -13.679 1.00 91.19 908 CYS A C 1
ATOM 6918 O O . CYS A 1 908 ? 25.567 -7.091 -12.972 1.00 91.19 908 CYS A O 1
ATOM 6920 N N . PHE A 1 909 ? 25.713 -8.814 -14.430 1.00 89.75 909 PHE A N 1
ATOM 6921 C CA . PHE A 1 909 ? 27.145 -8.746 -14.700 1.00 89.75 909 PHE A CA 1
ATOM 6922 C C . PHE A 1 909 ? 27.463 -7.593 -15.660 1.00 89.75 909 PHE A C 1
ATOM 6924 O O . PHE A 1 909 ? 26.723 -7.352 -16.620 1.00 89.75 909 PHE A O 1
ATOM 6931 N N . MET A 1 910 ? 28.586 -6.915 -15.426 1.00 89.06 910 MET A N 1
ATOM 6932 C CA . MET A 1 910 ? 29.107 -5.831 -16.260 1.00 89.06 910 MET A CA 1
ATOM 6933 C C . MET A 1 910 ? 30.547 -6.139 -16.685 1.00 89.06 910 MET A C 1
ATOM 6935 O O . MET A 1 910 ? 31.401 -6.417 -15.840 1.00 89.06 910 MET A O 1
ATOM 6939 N N . ASP A 1 911 ? 30.868 -6.020 -17.973 1.00 82.88 911 ASP A N 1
ATOM 6940 C CA . ASP A 1 911 ? 32.259 -6.156 -18.412 1.00 82.88 911 ASP A CA 1
ATOM 6941 C C . ASP A 1 911 ? 33.094 -4.921 -18.007 1.00 82.88 911 ASP A C 1
ATOM 6943 O O . ASP A 1 911 ? 34.127 -5.032 -17.341 1.00 82.88 911 ASP A O 1
ATOM 6947 N N . LYS A 1 912 ? 32.611 -3.717 -18.324 1.00 85.31 912 LYS A N 1
ATOM 6948 C CA . LYS A 1 912 ? 33.323 -2.455 -18.103 1.00 85.31 912 LYS A CA 1
ATOM 6949 C C . LYS A 1 912 ? 33.107 -1.858 -16.718 1.00 85.31 912 LYS A C 1
ATOM 6951 O O . LYS A 1 912 ? 32.011 -1.975 -16.180 1.00 85.31 912 LYS A O 1
ATOM 6956 N N . PRO A 1 913 ? 34.115 -1.150 -16.175 1.00 87.31 913 PRO A N 1
ATOM 6957 C CA . PRO A 1 913 ? 33.958 -0.350 -14.969 1.00 87.31 913 PRO A CA 1
ATOM 6958 C C . PRO A 1 913 ? 33.106 0.913 -15.196 1.00 87.31 913 PRO A C 1
ATOM 6960 O O . PRO A 1 913 ? 32.987 1.405 -16.324 1.00 87.31 913 PRO A O 1
ATOM 6963 N N . TYR A 1 914 ? 32.578 1.509 -14.123 1.00 87.19 914 TYR A N 1
ATOM 6964 C CA . TYR A 1 914 ? 31.846 2.786 -14.139 1.00 87.19 914 TYR A CA 1
ATOM 6965 C C . TYR A 1 914 ? 32.804 3.991 -14.255 1.00 87.19 914 TYR A C 1
ATOM 6967 O O . TYR A 1 914 ? 32.899 4.855 -13.385 1.00 87.19 914 TYR A O 1
ATOM 6975 N N . SER A 1 915 ? 33.541 4.029 -15.364 1.00 84.25 915 SER A N 1
ATOM 6976 C CA . SER A 1 915 ? 34.489 5.078 -15.765 1.00 84.25 915 SER A CA 1
ATOM 6977 C C . SER A 1 915 ? 33.920 5.919 -16.915 1.00 84.25 915 SER A C 1
ATOM 6979 O O . SER A 1 915 ? 33.084 5.446 -17.691 1.00 84.25 915 SER A O 1
ATOM 6981 N N . LYS A 1 916 ? 34.392 7.156 -17.107 1.00 81.88 916 LYS A N 1
ATOM 6982 C CA . LYS A 1 916 ? 34.080 7.942 -18.311 1.00 81.88 916 LYS A CA 1
ATOM 6983 C C . LYS A 1 916 ? 34.719 7.336 -19.572 1.00 81.88 916 LYS A C 1
ATOM 6985 O O . LYS A 1 916 ? 34.166 7.527 -20.656 1.00 81.88 916 LYS A O 1
ATOM 6990 N N . SER A 1 917 ? 35.827 6.592 -19.448 1.00 82.00 917 SER A N 1
ATOM 6991 C CA . SER A 1 917 ? 36.539 5.977 -20.586 1.00 82.00 917 SER A CA 1
ATOM 6992 C C . SER A 1 917 ? 35.668 4.979 -21.350 1.00 82.00 917 SER A C 1
ATOM 6994 O O . SER A 1 917 ? 35.628 5.026 -22.582 1.00 82.00 917 SER A O 1
ATOM 6996 N N . GLN A 1 918 ? 34.866 4.163 -20.645 1.00 84.69 918 GLN A N 1
ATOM 6997 C CA . GLN A 1 918 ? 34.061 3.142 -21.319 1.00 84.69 918 GLN A CA 1
ATOM 6998 C C . GLN A 1 918 ? 33.047 3.723 -22.291 1.00 84.69 918 GLN A C 1
ATOM 7000 O O . GLN A 1 918 ? 32.661 3.021 -23.215 1.00 84.69 918 GLN A O 1
ATOM 7005 N N . ALA A 1 919 ? 32.657 4.999 -22.176 1.00 83.31 919 ALA A N 1
ATOM 7006 C CA . ALA A 1 919 ? 31.772 5.619 -23.158 1.00 83.31 919 ALA A CA 1
ATOM 7007 C C . ALA A 1 919 ? 32.342 5.538 -24.589 1.00 83.31 919 ALA A C 1
ATOM 7009 O O . ALA A 1 919 ? 31.569 5.439 -25.542 1.00 83.31 919 ALA A O 1
ATOM 7010 N N . THR A 1 920 ? 33.672 5.533 -24.732 1.00 85.19 920 THR A N 1
ATOM 7011 C CA . THR A 1 920 ? 34.396 5.406 -26.006 1.00 85.19 920 THR A CA 1
ATOM 7012 C C . THR A 1 920 ? 34.879 3.991 -26.338 1.00 85.19 920 THR A C 1
ATOM 7014 O O . THR A 1 920 ? 35.386 3.789 -27.436 1.00 85.19 920 THR A O 1
ATOM 7017 N N . GLU A 1 921 ? 34.692 3.028 -25.436 1.00 85.75 921 GLU A N 1
ATOM 7018 C CA . GLU A 1 921 ? 35.029 1.606 -25.606 1.00 85.75 921 GLU A CA 1
ATOM 7019 C C . GLU A 1 921 ? 33.768 0.802 -26.007 1.00 85.75 921 GLU A C 1
ATOM 7021 O O . GLU A 1 921 ? 32.642 1.272 -25.789 1.00 85.75 921 GLU A O 1
ATOM 7026 N N . PRO A 1 922 ? 33.888 -0.402 -26.588 1.00 86.94 922 PRO A N 1
ATOM 7027 C CA . PRO A 1 922 ? 32.759 -1.328 -26.669 1.00 86.94 922 PRO A CA 1
ATOM 7028 C C . PRO A 1 922 ? 32.464 -1.929 -25.278 1.00 86.94 922 PRO A C 1
ATOM 7030 O O . PRO A 1 922 ? 33.330 -1.884 -24.409 1.00 86.94 922 PRO A O 1
ATOM 7033 N N . ALA A 1 923 ? 31.244 -2.413 -25.018 1.00 88.38 923 ALA A N 1
ATOM 7034 C CA . ALA A 1 923 ? 30.863 -2.966 -23.706 1.00 88.38 923 ALA A CA 1
ATOM 7035 C C . ALA A 1 923 ? 29.661 -3.931 -23.765 1.00 88.38 923 ALA A C 1
ATOM 7037 O O . ALA A 1 923 ? 28.838 -3.851 -24.686 1.00 88.38 923 ALA A O 1
ATOM 7038 N N . LEU A 1 924 ? 29.533 -4.769 -22.734 1.00 89.81 924 LEU A N 1
ATOM 7039 C CA . LEU A 1 924 ? 28.573 -5.861 -22.546 1.00 89.81 924 LEU A CA 1
ATOM 7040 C C . LEU A 1 924 ? 28.015 -5.884 -21.107 1.00 89.81 924 LEU A C 1
ATOM 7042 O O . LEU A 1 924 ? 28.742 -5.761 -20.123 1.00 89.81 924 LEU A O 1
ATOM 7046 N N . ALA A 1 925 ? 26.717 -6.138 -20.974 1.00 91.81 925 ALA A N 1
ATOM 7047 C CA . ALA A 1 925 ? 26.086 -6.475 -19.704 1.00 91.81 925 ALA A CA 1
ATOM 7048 C C . ALA A 1 925 ? 25.100 -7.632 -19.867 1.00 91.81 925 ALA A C 1
ATOM 7050 O O . ALA A 1 925 ? 24.386 -7.702 -20.870 1.00 91.81 925 ALA A O 1
ATOM 7051 N N . VAL A 1 926 ? 25.044 -8.507 -18.864 1.00 90.44 926 VAL A N 1
ATOM 7052 C CA . VAL A 1 926 ? 24.194 -9.707 -18.839 1.00 90.44 926 VAL A CA 1
ATOM 7053 C C . VAL A 1 926 ? 23.329 -9.641 -17.586 1.00 90.44 926 VAL A C 1
ATOM 7055 O O . VAL A 1 926 ? 23.857 -9.676 -16.479 1.00 90.44 926 VAL A O 1
ATOM 7058 N N . CYS A 1 927 ? 22.019 -9.460 -17.760 1.00 91.56 927 CYS A N 1
ATOM 7059 C CA . CYS A 1 927 ? 21.051 -9.203 -16.693 1.00 91.56 927 CYS A CA 1
ATOM 7060 C C . CYS A 1 927 ? 20.087 -10.379 -16.493 1.00 91.56 927 CYS A C 1
ATOM 7062 O O . CYS A 1 927 ? 19.343 -10.713 -17.411 1.00 91.56 927 CYS A O 1
ATOM 7064 N N . PHE A 1 928 ? 20.021 -10.923 -15.284 1.00 84.88 928 PHE A N 1
ATOM 7065 C CA . PHE A 1 928 ? 19.207 -12.074 -14.887 1.00 84.88 928 PHE A CA 1
ATOM 7066 C C . PHE A 1 928 ? 17.973 -11.602 -14.108 1.00 84.88 928 PHE A C 1
ATOM 7068 O O . PHE A 1 928 ? 18.115 -10.789 -13.194 1.00 84.88 928 PHE A O 1
ATOM 7075 N N . ASP A 1 929 ? 16.770 -12.089 -14.434 1.00 84.12 929 ASP A N 1
ATOM 7076 C CA . ASP A 1 929 ? 15.548 -11.844 -13.638 1.00 84.12 929 ASP A CA 1
ATOM 7077 C C . ASP A 1 929 ? 15.302 -13.027 -12.681 1.00 84.12 929 ASP A C 1
ATOM 7079 O O . ASP A 1 929 ? 14.404 -13.847 -12.881 1.00 84.12 929 ASP A O 1
ATOM 7083 N N . GLN A 1 930 ? 16.170 -13.145 -11.670 1.00 74.38 930 GLN A N 1
ATOM 7084 C CA . GLN A 1 930 ? 16.258 -14.285 -10.750 1.00 74.38 930 GLN A CA 1
ATOM 7085 C C . GLN A 1 930 ? 16.254 -13.771 -9.300 1.00 74.38 930 GLN A C 1
ATOM 7087 O O . GLN A 1 930 ? 17.134 -13.021 -8.873 1.00 74.38 930 GLN A O 1
ATOM 7092 N N . ALA A 1 931 ? 15.220 -14.139 -8.535 1.00 69.31 931 ALA A N 1
ATOM 7093 C CA . ALA A 1 931 ? 14.915 -13.522 -7.243 1.00 69.31 931 ALA A CA 1
ATOM 7094 C C . ALA A 1 931 ? 15.907 -13.844 -6.112 1.00 69.31 931 ALA A C 1
ATOM 7096 O O . ALA A 1 931 ? 16.155 -12.980 -5.271 1.00 69.31 931 ALA A O 1
ATOM 7097 N N . ALA A 1 932 ? 16.464 -15.055 -6.080 1.00 71.19 932 ALA A N 1
ATOM 7098 C CA . ALA A 1 932 ? 17.385 -15.492 -5.036 1.00 71.19 932 ALA A CA 1
ATOM 7099 C C . ALA A 1 932 ? 18.784 -14.891 -5.238 1.00 71.19 932 ALA A C 1
ATOM 7101 O O . ALA A 1 932 ? 19.328 -14.301 -4.305 1.00 71.19 932 ALA A O 1
ATOM 7102 N N . ILE A 1 933 ? 19.310 -14.935 -6.468 1.00 70.44 933 ILE A N 1
ATOM 7103 C CA . ILE A 1 933 ? 20.555 -14.259 -6.875 1.00 70.44 933 ILE A CA 1
ATOM 7104 C C . ILE A 1 933 ? 20.459 -12.759 -6.576 1.00 70.44 933 ILE A C 1
ATOM 7106 O O . ILE A 1 933 ? 21.288 -12.201 -5.848 1.00 70.44 933 ILE A O 1
ATOM 7110 N N . PHE A 1 934 ? 19.380 -12.116 -7.042 1.00 79.56 934 PHE A N 1
ATOM 7111 C CA . PHE A 1 934 ? 19.111 -10.714 -6.738 1.00 79.56 934 PHE A CA 1
ATOM 7112 C C . PHE A 1 934 ? 19.099 -10.443 -5.230 1.00 79.56 934 PHE A C 1
ATOM 7114 O O . PHE A 1 934 ? 19.675 -9.446 -4.802 1.00 79.56 934 PHE A O 1
ATOM 7121 N N . ALA A 1 935 ? 18.480 -11.303 -4.414 1.00 71.44 935 ALA A N 1
ATOM 7122 C CA . ALA A 1 935 ? 18.434 -11.103 -2.970 1.00 71.44 935 ALA A CA 1
ATOM 7123 C C . ALA A 1 935 ? 19.839 -11.091 -2.341 1.00 71.44 935 ALA A C 1
ATOM 7125 O O . ALA A 1 935 ? 20.114 -10.211 -1.526 1.00 71.44 935 ALA A O 1
ATOM 7126 N N . ARG A 1 936 ? 20.755 -11.984 -2.749 1.00 75.25 936 ARG A N 1
ATOM 7127 C CA . ARG A 1 936 ? 22.137 -12.017 -2.220 1.00 75.25 936 ARG A CA 1
ATOM 7128 C C . ARG A 1 936 ? 22.925 -10.768 -2.604 1.00 75.25 936 ARG A C 1
ATOM 7130 O O . ARG A 1 936 ? 23.461 -10.092 -1.724 1.00 75.25 936 ARG A O 1
ATOM 7137 N N . PHE A 1 937 ? 22.937 -10.411 -3.886 1.00 76.44 937 PHE A N 1
ATOM 7138 C CA . PHE A 1 937 ? 23.638 -9.213 -4.354 1.00 76.44 937 PHE A CA 1
ATOM 7139 C C . PHE A 1 937 ? 22.984 -7.912 -3.873 1.00 76.44 937 PHE A C 1
ATOM 7141 O O . PHE A 1 937 ? 23.683 -6.930 -3.633 1.00 76.44 937 PHE A O 1
ATOM 7148 N N . ASN A 1 938 ? 21.668 -7.884 -3.646 1.00 76.56 938 ASN A N 1
ATOM 7149 C CA . ASN A 1 938 ? 20.998 -6.736 -3.038 1.00 76.56 938 ASN A CA 1
ATOM 7150 C C . ASN A 1 938 ? 21.258 -6.626 -1.527 1.00 76.56 938 ASN A C 1
ATOM 7152 O O . ASN A 1 938 ? 21.276 -5.504 -1.031 1.00 76.56 938 ASN A O 1
ATOM 7156 N N . THR A 1 939 ? 21.520 -7.727 -0.813 1.00 73.06 939 THR A N 1
ATOM 7157 C CA . THR A 1 939 ? 22.043 -7.682 0.565 1.00 73.06 939 THR A CA 1
ATOM 7158 C C . THR A 1 939 ? 23.448 -7.081 0.592 1.00 73.06 939 THR A C 1
ATOM 7160 O O . THR A 1 939 ? 23.688 -6.164 1.371 1.00 73.06 939 THR A O 1
ATOM 7163 N N . ILE A 1 940 ? 24.349 -7.488 -0.311 1.00 69.69 940 ILE A N 1
ATOM 7164 C CA . ILE A 1 940 ? 25.679 -6.858 -0.448 1.00 69.69 940 ILE A CA 1
ATOM 7165 C C . ILE A 1 940 ? 25.526 -5.369 -0.816 1.00 69.69 940 ILE A C 1
ATOM 7167 O O . ILE A 1 940 ? 26.107 -4.501 -0.176 1.00 69.69 940 ILE A O 1
ATOM 7171 N N . ALA A 1 941 ? 24.641 -5.034 -1.759 1.00 61.91 941 ALA A N 1
ATOM 7172 C CA . ALA A 1 941 ? 24.310 -3.650 -2.119 1.00 61.91 941 ALA A CA 1
ATOM 7173 C C . ALA A 1 941 ? 23.508 -2.872 -1.052 1.00 61.91 941 ALA A C 1
ATOM 7175 O O . ALA A 1 941 ? 23.199 -1.694 -1.264 1.00 61.91 941 ALA A O 1
ATOM 7176 N N . ALA A 1 942 ? 23.121 -3.513 0.055 1.00 53.84 942 ALA A N 1
ATOM 7177 C CA . ALA A 1 942 ? 22.517 -2.885 1.227 1.00 53.84 942 ALA A CA 1
ATOM 7178 C C . ALA A 1 942 ? 23.537 -2.645 2.353 1.00 53.84 942 ALA A C 1
ATOM 7180 O O . ALA A 1 942 ? 23.239 -1.874 3.270 1.00 53.84 942 ALA A O 1
ATOM 7181 N N . GLN A 1 943 ? 24.746 -3.219 2.257 1.00 49.97 943 GLN A N 1
ATOM 7182 C CA . GLN A 1 943 ? 25.865 -2.968 3.168 1.00 49.97 943 GLN A CA 1
ATOM 7183 C C . GLN A 1 943 ? 26.462 -1.571 2.928 1.00 49.97 943 GLN A C 1
ATOM 7185 O O . GLN A 1 943 ? 27.572 -1.400 2.438 1.00 49.97 943 GLN A O 1
ATOM 7190 N N . GLN A 1 944 ? 25.703 -0.575 3.385 1.00 46.28 944 GLN A N 1
ATOM 7191 C CA . GLN A 1 944 ? 25.990 0.859 3.466 1.00 46.28 944 GLN A CA 1
ATOM 7192 C C . GLN A 1 944 ? 25.711 1.705 2.200 1.00 46.28 944 GLN A C 1
ATOM 7194 O O . GLN A 1 944 ? 26.049 1.355 1.076 1.00 46.28 944 GLN A O 1
ATOM 7199 N N . GLY A 1 945 ? 25.129 2.905 2.323 1.00 40.12 945 GLY A N 1
ATOM 7200 C CA . GLY A 1 945 ? 24.706 3.605 3.543 1.00 40.12 945 GLY A CA 1
ATOM 7201 C C . GLY A 1 945 ? 23.205 3.499 3.824 1.00 40.12 945 GLY A C 1
ATOM 7202 O O . GLY A 1 945 ? 22.410 4.190 3.189 1.00 40.12 945 GLY A O 1
ATOM 7203 N N . THR A 1 946 ? 22.829 2.722 4.842 1.00 43.38 946 THR A N 1
ATOM 7204 C CA . THR A 1 946 ? 21.456 2.680 5.378 1.00 43.38 946 THR A CA 1
ATOM 7205 C C . THR A 1 946 ? 21.473 3.028 6.867 1.00 43.38 946 THR A C 1
ATOM 7207 O O . THR A 1 946 ? 21.044 2.258 7.724 1.00 43.38 946 THR A O 1
ATOM 7210 N N . TYR A 1 947 ? 21.989 4.218 7.197 1.00 49.97 947 TYR A N 1
ATOM 7211 C CA . TYR A 1 947 ? 22.078 4.702 8.579 1.00 49.97 947 TYR A CA 1
ATOM 7212 C C . TYR A 1 947 ? 20.738 5.262 9.069 1.00 49.97 947 TYR A C 1
ATOM 7214 O O . TYR A 1 947 ? 20.573 6.437 9.383 1.00 49.97 947 TYR A O 1
ATOM 7222 N N . ARG A 1 948 ? 19.764 4.355 9.141 1.00 64.44 948 ARG A N 1
ATOM 7223 C CA . ARG A 1 948 ? 18.756 4.314 10.195 1.00 64.44 948 ARG A CA 1
ATOM 7224 C C . ARG A 1 948 ? 19.161 3.179 11.123 1.00 64.44 948 ARG A C 1
ATOM 7226 O O . ARG A 1 948 ? 18.838 2.021 10.858 1.00 64.44 948 ARG A O 1
ATOM 7233 N N . ALA A 1 949 ? 19.904 3.534 12.160 1.00 72.31 949 ALA A N 1
ATOM 7234 C CA . ALA A 1 949 ? 20.367 2.618 13.190 1.00 72.31 949 ALA A CA 1
ATOM 7235 C C . ALA A 1 949 ? 19.833 3.101 14.536 1.00 72.31 949 ALA A C 1
ATOM 7237 O O . ALA A 1 949 ? 20.097 4.238 14.928 1.00 72.31 949 ALA A O 1
ATOM 7238 N N . ILE A 1 950 ? 19.084 2.244 15.226 1.00 87.81 950 ILE A N 1
ATOM 7239 C CA . ILE A 1 950 ? 18.730 2.428 16.634 1.00 87.81 950 ILE A CA 1
ATOM 7240 C C . ILE A 1 950 ? 19.585 1.442 17.425 1.00 87.81 950 ILE A C 1
ATOM 7242 O O . ILE A 1 950 ? 19.429 0.236 17.258 1.00 87.81 950 ILE A O 1
ATOM 7246 N N . LEU A 1 951 ? 20.496 1.946 18.252 1.00 90.50 951 LEU A N 1
ATOM 7247 C CA . LEU A 1 951 ? 21.328 1.151 19.151 1.00 90.50 951 LEU A CA 1
ATOM 7248 C C . LEU A 1 951 ? 20.827 1.341 20.581 1.00 90.50 951 LEU A C 1
ATOM 7250 O O . LEU A 1 951 ? 20.781 2.467 21.077 1.00 90.50 951 LEU A O 1
ATOM 7254 N N . TYR A 1 952 ? 20.484 0.239 21.238 1.00 93.31 952 TYR A N 1
ATOM 7255 C CA . TYR A 1 952 ? 20.208 0.188 22.665 1.00 93.31 952 TYR A CA 1
ATOM 7256 C C . TYR A 1 952 ? 21.339 -0.547 23.391 1.00 93.31 952 TYR A C 1
ATOM 7258 O O . TYR A 1 952 ? 21.533 -1.751 23.217 1.00 93.31 952 TYR A O 1
ATOM 7266 N N . LYS A 1 953 ? 22.091 0.171 24.222 1.00 93.31 953 LYS A N 1
ATOM 7267 C CA . LYS A 1 953 ? 23.052 -0.413 25.162 1.00 93.31 953 LYS A CA 1
ATOM 7268 C C . LYS A 1 953 ? 22.304 -0.708 26.464 1.00 93.31 953 LYS A C 1
ATOM 7270 O O . LYS A 1 953 ? 21.669 0.195 27.004 1.00 93.31 953 LYS A O 1
ATOM 7275 N N . GLY A 1 954 ? 22.383 -1.941 26.964 1.00 91.62 954 GLY A N 1
ATOM 7276 C CA . GLY A 1 954 ? 21.777 -2.312 28.247 1.00 91.62 954 GLY A CA 1
ATOM 7277 C C . GLY A 1 954 ? 22.602 -1.840 29.456 1.00 91.62 954 GLY A C 1
ATOM 7278 O O . GLY A 1 954 ? 23.818 -1.653 29.324 1.00 91.62 954 GLY A O 1
ATOM 7279 N N . PRO A 1 955 ? 21.984 -1.683 30.642 1.00 92.69 955 PRO A N 1
ATOM 7280 C CA . PRO A 1 955 ? 22.710 -1.505 31.899 1.00 92.69 955 PRO A CA 1
ATOM 7281 C C . PRO A 1 955 ? 23.750 -2.615 32.101 1.00 92.69 955 PRO A C 1
ATOM 7283 O O . PRO A 1 955 ? 23.441 -3.790 31.922 1.00 92.69 955 PRO A O 1
ATOM 7286 N N . ALA A 1 956 ? 24.989 -2.237 32.426 1.00 89.94 956 ALA A N 1
ATOM 7287 C CA . ALA A 1 956 ? 26.146 -3.132 32.563 1.00 89.94 956 ALA A CA 1
ATOM 7288 C C . ALA A 1 956 ? 26.499 -4.000 31.324 1.00 89.94 956 ALA A C 1
ATOM 7290 O O . ALA A 1 956 ? 27.373 -4.858 31.416 1.00 89.94 956 ALA A O 1
ATOM 7291 N N . GLN A 1 957 ? 25.898 -3.757 30.150 1.00 89.19 957 GLN A N 1
ATOM 7292 C CA . GLN A 1 957 ? 26.190 -4.501 28.914 1.00 89.19 957 GLN A CA 1
ATOM 7293 C C . GLN A 1 957 ? 27.152 -3.733 28.006 1.00 89.19 957 GLN A C 1
ATOM 7295 O O . GLN A 1 957 ? 26.856 -2.614 27.586 1.00 89.19 957 GLN A O 1
ATOM 7300 N N . ASN A 1 958 ? 28.312 -4.313 27.686 1.00 86.00 958 ASN A N 1
ATOM 7301 C CA . ASN A 1 958 ? 29.309 -3.665 26.821 1.00 86.00 958 ASN A CA 1
ATOM 7302 C C . ASN A 1 958 ? 28.952 -3.749 25.331 1.00 86.00 958 ASN A C 1
ATOM 7304 O O . ASN A 1 958 ? 29.226 -2.810 24.582 1.00 86.00 958 ASN A O 1
ATOM 7308 N N . ASN A 1 959 ? 28.286 -4.824 24.913 1.00 85.56 959 ASN A N 1
ATOM 7309 C CA . ASN A 1 959 ? 27.653 -4.906 23.601 1.00 85.56 959 ASN A CA 1
ATOM 7310 C C . ASN A 1 959 ? 26.290 -4.194 23.647 1.00 85.56 959 ASN A C 1
ATOM 7312 O O . ASN A 1 959 ? 25.684 -4.034 24.707 1.00 85.56 959 ASN A O 1
ATOM 7316 N N . GLY A 1 960 ? 25.805 -3.726 22.498 1.00 85.56 960 GLY A N 1
ATOM 7317 C CA . GLY A 1 960 ? 24.487 -3.097 22.372 1.00 85.56 960 GLY A CA 1
ATOM 7318 C C . GLY A 1 960 ? 23.623 -3.831 21.353 1.00 85.56 960 GLY A C 1
ATOM 7319 O O . GLY A 1 960 ? 24.146 -4.354 20.374 1.00 85.56 960 GLY A O 1
ATOM 7320 N N . LYS A 1 961 ? 22.303 -3.836 21.551 1.00 87.00 961 LYS A N 1
ATOM 7321 C CA . LYS A 1 961 ? 21.341 -4.382 20.590 1.00 87.00 961 LYS A CA 1
ATOM 7322 C C . LYS A 1 961 ? 20.981 -3.340 19.540 1.00 87.00 961 LYS A C 1
ATOM 7324 O O . LYS A 1 961 ? 20.635 -2.201 19.855 1.00 87.00 961 LYS A O 1
ATOM 7329 N N . LEU A 1 962 ? 21.046 -3.738 18.281 1.00 83.75 962 LEU A N 1
ATOM 7330 C CA . LEU A 1 962 ? 20.894 -2.901 17.104 1.00 83.75 962 LEU A CA 1
ATOM 7331 C C . LEU A 1 962 ? 19.593 -3.241 16.364 1.00 83.75 962 LEU A C 1
ATOM 7333 O O . LEU A 1 962 ? 19.318 -4.402 16.067 1.00 83.75 962 LEU A O 1
ATOM 7337 N N . LEU A 1 963 ? 18.826 -2.212 16.003 1.00 81.25 963 LEU A N 1
ATOM 7338 C CA . LEU A 1 963 ? 17.841 -2.257 14.922 1.00 81.25 963 LEU A CA 1
ATOM 7339 C C . LEU A 1 963 ? 18.395 -1.447 13.752 1.00 81.25 963 LEU A C 1
ATOM 7341 O O . LEU A 1 963 ? 18.367 -0.211 13.763 1.00 81.25 963 LEU A O 1
ATOM 7345 N N . ALA A 1 964 ? 18.906 -2.151 12.748 1.00 68.88 964 ALA A N 1
ATOM 7346 C CA . ALA A 1 964 ? 19.332 -1.569 11.485 1.00 68.88 964 ALA A CA 1
ATOM 7347 C C . ALA A 1 964 ? 18.196 -1.640 10.450 1.00 68.88 964 ALA A C 1
ATOM 7349 O O . ALA A 1 964 ? 17.302 -2.483 10.524 1.00 68.88 964 ALA A O 1
ATOM 7350 N N . SER A 1 965 ? 18.185 -0.709 9.498 1.00 62.06 965 SER A N 1
ATOM 7351 C CA . SER A 1 965 ? 17.082 -0.586 8.527 1.00 62.06 965 SER A CA 1
ATOM 7352 C C . SER A 1 965 ? 17.040 -1.641 7.415 1.00 62.06 965 SER A C 1
ATOM 7354 O O . SER A 1 965 ? 16.020 -1.746 6.733 1.00 62.06 965 SER A O 1
ATOM 7356 N N . ASP A 1 966 ? 18.100 -2.432 7.272 1.00 53.75 966 ASP A N 1
ATOM 7357 C CA . ASP A 1 966 ? 18.177 -3.668 6.484 1.00 53.75 966 ASP A CA 1
ATOM 7358 C C . ASP A 1 966 ? 17.635 -4.892 7.253 1.00 53.75 966 ASP A C 1
ATOM 7360 O O . ASP A 1 966 ? 17.018 -5.766 6.648 1.00 53.75 966 ASP A O 1
ATOM 7364 N N . SER A 1 967 ? 17.759 -4.900 8.585 1.00 54.97 967 SER A N 1
ATOM 7365 C CA . SER A 1 967 ? 17.282 -5.959 9.490 1.00 54.97 967 SER A CA 1
ATOM 7366 C C . SER A 1 967 ? 16.267 -5.471 10.548 1.00 54.97 967 SER A C 1
ATOM 7368 O O . SER A 1 967 ? 16.403 -5.796 11.727 1.00 54.97 967 SER A O 1
ATOM 7370 N N . PRO A 1 968 ? 15.187 -4.737 10.199 1.00 60.09 968 PRO A N 1
ATOM 7371 C CA . PRO A 1 968 ? 14.281 -4.128 11.185 1.00 60.09 968 PRO A CA 1
ATOM 7372 C C . PRO A 1 968 ? 13.342 -5.141 11.882 1.00 60.09 968 PRO A C 1
ATOM 7374 O O . PRO A 1 968 ? 12.425 -4.761 12.618 1.00 60.09 968 PRO A O 1
ATOM 7377 N N . ASN A 1 969 ? 13.526 -6.436 11.614 1.00 66.31 969 ASN A N 1
ATOM 7378 C CA . ASN A 1 969 ? 12.660 -7.519 12.070 1.00 66.31 969 ASN A CA 1
ATOM 7379 C C . ASN A 1 969 ? 13.154 -8.236 13.335 1.00 66.31 969 ASN A C 1
ATOM 7381 O O . ASN A 1 969 ? 12.374 -8.979 13.928 1.00 66.31 969 ASN A O 1
ATOM 7385 N N . ALA A 1 970 ? 14.380 -7.980 13.785 1.00 73.31 970 ALA A N 1
ATOM 7386 C CA . ALA A 1 970 ? 14.936 -8.533 15.017 1.00 73.31 970 ALA A CA 1
ATOM 7387 C C . ALA A 1 970 ? 15.882 -7.521 15.672 1.00 73.31 970 ALA A C 1
ATOM 7389 O O . ALA A 1 970 ? 16.463 -6.689 14.981 1.00 73.31 970 ALA A O 1
ATOM 7390 N N . TRP A 1 971 ? 16.037 -7.607 16.994 1.00 80.88 971 TRP A N 1
ATOM 7391 C CA . TRP A 1 971 ? 17.198 -7.028 17.668 1.00 80.88 971 TRP A CA 1
ATOM 7392 C C . TRP A 1 971 ? 18.412 -7.889 17.321 1.00 80.88 971 TRP A C 1
ATOM 7394 O O . TRP A 1 971 ? 18.366 -9.100 17.522 1.00 80.88 971 TRP A O 1
ATOM 7404 N N . VAL A 1 972 ? 19.464 -7.276 16.785 1.00 80.56 972 VAL A N 1
ATOM 7405 C CA . VAL A 1 972 ? 20.716 -7.950 16.409 1.00 80.56 972 VAL A CA 1
ATOM 7406 C C . VAL A 1 972 ? 21.824 -7.483 17.344 1.00 80.56 972 VAL A C 1
ATOM 7408 O O . VAL A 1 972 ? 21.820 -6.329 17.769 1.00 80.56 972 VAL A O 1
ATOM 7411 N N . ASP A 1 973 ? 22.777 -8.344 17.676 1.00 76.38 973 ASP A N 1
ATOM 7412 C CA . ASP A 1 973 ? 23.951 -7.935 18.442 1.00 76.38 973 ASP A CA 1
ATOM 7413 C C . ASP A 1 973 ? 24.846 -6.957 17.679 1.00 76.38 973 ASP A C 1
ATOM 7415 O O . ASP A 1 973 ? 25.070 -7.070 16.472 1.00 76.38 973 ASP A O 1
ATOM 7419 N N . GLY A 1 974 ? 25.375 -5.971 18.400 1.00 67.56 974 GLY A N 1
ATOM 7420 C CA . GLY A 1 974 ? 26.458 -5.134 17.912 1.00 67.56 974 GLY A CA 1
ATOM 7421 C C . GLY A 1 974 ? 27.711 -5.981 17.708 1.00 67.56 974 GLY A C 1
ATOM 7422 O O . GLY A 1 974 ? 28.143 -6.670 18.625 1.00 67.56 974 GLY A O 1
ATOM 7423 N N . ALA A 1 975 ? 28.312 -5.893 16.520 1.00 69.31 975 ALA A N 1
ATOM 7424 C CA . ALA A 1 975 ? 29.479 -6.695 16.140 1.00 69.31 975 ALA A CA 1
ATOM 7425 C C . ALA A 1 975 ? 30.744 -6.435 16.991 1.00 69.31 975 ALA A C 1
ATOM 7427 O O . ALA A 1 975 ? 31.691 -7.213 16.926 1.00 69.31 975 ALA A O 1
ATOM 7428 N N . ALA A 1 976 ? 30.756 -5.368 17.795 1.00 78.38 976 ALA A N 1
ATOM 7429 C CA . ALA A 1 976 ? 31.749 -5.114 18.833 1.00 78.38 976 ALA A CA 1
ATOM 7430 C C . ALA A 1 976 ? 31.132 -4.311 19.994 1.00 78.38 976 ALA A C 1
ATOM 7432 O O . ALA A 1 976 ? 30.055 -3.715 19.859 1.00 78.38 976 ALA A O 1
ATOM 7433 N N . ALA A 1 977 ? 31.845 -4.265 21.121 1.00 83.81 977 ALA A N 1
ATOM 7434 C CA . ALA A 1 977 ? 31.465 -3.476 22.287 1.00 83.81 977 ALA A CA 1
ATOM 7435 C C . ALA A 1 977 ? 31.486 -1.966 21.995 1.00 83.81 977 ALA A C 1
ATOM 7437 O O . ALA A 1 977 ? 32.359 -1.473 21.282 1.00 83.81 977 ALA A O 1
ATOM 7438 N N . VAL A 1 978 ? 30.577 -1.206 22.617 1.00 86.12 978 VAL A N 1
ATOM 7439 C CA . VAL A 1 978 ? 30.452 0.256 22.416 1.00 86.12 978 VAL A CA 1
ATOM 7440 C C . VAL A 1 978 ? 31.640 1.066 22.950 1.00 86.12 978 VAL A C 1
ATOM 7442 O O . VAL A 1 978 ? 31.718 2.271 22.724 1.00 86.12 978 VAL A O 1
ATOM 7445 N N . THR A 1 979 ? 32.547 0.414 23.676 1.00 88.56 979 THR A N 1
ATOM 7446 C CA . THR A 1 979 ? 33.805 0.972 24.183 1.00 88.56 979 THR A CA 1
ATOM 7447 C C . THR A 1 979 ? 34.949 0.895 23.168 1.00 88.56 979 THR A C 1
ATOM 7449 O O . THR A 1 979 ? 35.957 1.572 23.356 1.00 88.56 979 THR A O 1
ATOM 7452 N N . GLN A 1 980 ? 34.822 0.105 22.095 1.00 82.56 980 GLN A N 1
ATOM 7453 C CA . GLN A 1 980 ? 35.869 -0.053 21.084 1.00 82.56 980 GLN A CA 1
ATOM 7454 C C . GLN A 1 980 ? 35.782 1.031 19.999 1.00 82.56 980 GLN A C 1
ATOM 7456 O O . GLN A 1 980 ? 34.708 1.350 19.507 1.00 82.56 980 GLN A O 1
ATOM 7461 N N . ASN A 1 981 ? 36.930 1.554 19.558 1.00 76.50 981 ASN A N 1
ATOM 7462 C CA . ASN A 1 981 ? 37.014 2.548 18.473 1.00 76.50 981 ASN A CA 1
ATOM 7463 C C . ASN A 1 981 ? 36.615 1.981 17.089 1.00 76.50 981 ASN A C 1
ATOM 7465 O O . ASN A 1 981 ? 36.334 2.732 16.163 1.00 76.50 981 ASN A O 1
ATOM 7469 N N . ASN A 1 982 ? 36.581 0.655 16.931 1.00 71.38 982 ASN A N 1
ATOM 7470 C CA . ASN A 1 982 ? 36.278 -0.025 15.672 1.00 71.38 982 ASN A CA 1
ATOM 7471 C C . ASN A 1 982 ? 35.227 -1.129 15.880 1.00 71.38 982 ASN A C 1
ATOM 7473 O O . ASN A 1 982 ? 34.919 -1.514 17.004 1.00 71.38 982 ASN A O 1
ATOM 7477 N N . GLY A 1 983 ? 34.667 -1.644 14.783 1.00 60.44 983 GLY A N 1
ATOM 7478 C CA . GLY A 1 983 ? 33.802 -2.832 14.785 1.00 60.44 983 GLY A CA 1
ATOM 7479 C C . GLY A 1 983 ? 32.322 -2.599 15.117 1.00 60.44 983 GLY A C 1
ATOM 7480 O O . GLY A 1 983 ? 31.495 -3.404 14.699 1.00 60.44 983 GLY A O 1
ATOM 7481 N N . HIS A 1 984 ? 31.942 -1.500 15.784 1.00 75.38 984 HIS A N 1
ATOM 7482 C CA . HIS A 1 984 ? 30.533 -1.204 16.086 1.00 75.38 984 HIS A CA 1
ATOM 7483 C C . HIS A 1 984 ? 29.975 0.022 15.338 1.00 75.38 984 HIS A C 1
ATOM 7485 O O . HIS A 1 984 ? 30.672 0.987 15.019 1.00 75.38 984 HIS A O 1
ATOM 7491 N N . SER A 1 985 ? 28.663 -0.004 15.080 1.00 72.69 985 SER A N 1
ATOM 7492 C CA . SER A 1 985 ? 27.982 0.889 14.127 1.00 72.69 985 SER A CA 1
ATOM 7493 C C . SER A 1 985 ? 28.073 2.387 14.443 1.00 72.69 985 SER A C 1
ATOM 7495 O O . SER A 1 985 ? 28.106 3.204 13.523 1.00 72.69 985 SER A O 1
ATOM 7497 N N . PHE A 1 986 ? 28.124 2.766 15.723 1.00 81.44 986 PHE A N 1
ATOM 7498 C CA . PHE A 1 986 ? 28.200 4.172 16.130 1.00 81.44 986 PHE A CA 1
ATOM 7499 C C . PHE A 1 986 ? 29.626 4.737 16.121 1.00 81.44 986 PHE A C 1
ATOM 7501 O O . PHE A 1 986 ? 29.768 5.918 15.817 1.00 81.44 986 PHE A O 1
ATOM 7508 N N . ALA A 1 987 ? 30.671 3.926 16.325 1.00 77.50 987 ALA A N 1
ATOM 7509 C CA . ALA A 1 987 ? 32.045 4.364 16.066 1.00 77.50 987 ALA A CA 1
ATOM 7510 C C . ALA A 1 987 ? 32.260 4.637 14.567 1.00 77.50 987 ALA A C 1
ATOM 7512 O O . ALA A 1 987 ? 32.800 5.682 14.201 1.00 77.50 987 ALA A O 1
ATOM 7513 N N . THR A 1 988 ? 31.725 3.779 13.686 1.00 75.38 988 THR A N 1
ATOM 7514 C CA . THR A 1 988 ? 31.716 4.018 12.229 1.00 75.38 988 THR A CA 1
ATOM 7515 C C . THR A 1 988 ? 30.935 5.282 11.849 1.00 75.38 988 THR A C 1
ATOM 7517 O O . THR A 1 988 ? 31.397 6.081 11.038 1.00 75.38 988 THR A O 1
ATOM 7520 N N . ALA A 1 989 ? 29.760 5.512 12.447 1.00 78.62 989 ALA A N 1
ATOM 7521 C CA . ALA A 1 989 ? 28.969 6.718 12.180 1.00 78.62 989 ALA A CA 1
ATOM 7522 C C . ALA A 1 989 ? 29.657 8.015 12.657 1.00 78.62 989 ALA A C 1
ATOM 7524 O O . ALA A 1 989 ? 29.413 9.081 12.093 1.00 78.62 989 ALA A O 1
ATOM 7525 N N . LEU A 1 990 ? 30.510 7.928 13.681 1.00 85.56 990 LEU A N 1
ATOM 7526 C CA . LEU A 1 990 ? 31.200 9.060 14.303 1.00 85.56 990 LEU A CA 1
ATOM 7527 C C . LEU A 1 990 ? 32.674 9.193 13.894 1.00 85.56 990 LEU A C 1
ATOM 752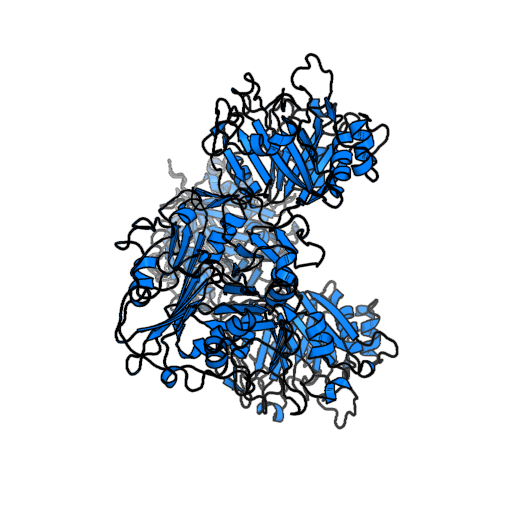9 O O . LEU A 1 990 ? 33.333 10.115 14.367 1.00 85.56 990 LEU A O 1
ATOM 7533 N N . THR A 1 991 ? 33.201 8.350 13.000 1.00 83.69 991 THR A N 1
ATOM 7534 C CA . THR A 1 991 ? 34.634 8.329 12.634 1.00 83.69 991 THR A CA 1
ATOM 7535 C C . THR A 1 991 ? 35.166 9.710 12.221 1.00 83.69 991 THR A C 1
ATOM 7537 O O . THR A 1 991 ? 36.250 10.114 12.634 1.00 83.69 991 THR A O 1
ATOM 7540 N N . HIS A 1 992 ? 34.380 10.489 11.472 1.00 82.62 992 HIS A N 1
ATOM 7541 C CA . HIS A 1 992 ? 34.749 11.846 11.031 1.00 82.62 992 HIS A CA 1
ATOM 7542 C C . HIS A 1 992 ? 34.344 12.971 12.011 1.00 82.62 992 HIS A C 1
ATOM 7544 O O . HIS A 1 992 ? 34.665 14.136 11.779 1.00 82.62 992 HIS A O 1
ATOM 7550 N N . VAL A 1 993 ? 33.647 12.624 13.099 1.00 87.44 993 VAL A N 1
ATOM 7551 C CA . VAL A 1 993 ? 33.294 13.515 14.221 1.00 87.44 993 VAL A CA 1
ATOM 7552 C C . VAL A 1 993 ? 34.396 13.491 15.282 1.00 87.44 993 VAL A C 1
ATOM 7554 O O . VAL A 1 993 ? 34.831 14.532 15.774 1.00 87.44 993 VAL A O 1
ATOM 7557 N N . VAL A 1 994 ? 34.884 12.294 15.611 1.00 86.94 994 VAL A N 1
ATOM 7558 C CA . VAL A 1 994 ? 35.969 12.094 16.583 1.00 86.94 994 VAL A CA 1
ATOM 7559 C C . VAL A 1 994 ? 37.359 12.248 15.958 1.00 86.94 994 VAL A C 1
ATOM 7561 O O . VAL A 1 994 ? 38.310 12.563 16.666 1.00 86.94 994 VAL A O 1
ATOM 7564 N N . GLY A 1 995 ? 37.478 12.062 14.639 1.00 82.50 995 GLY A N 1
ATOM 7565 C CA . GLY A 1 995 ? 38.703 12.260 13.862 1.00 82.50 995 GLY A CA 1
ATOM 7566 C C . GLY A 1 995 ? 38.629 13.430 12.874 1.00 82.50 995 GLY A C 1
ATOM 7567 O O . GLY A 1 995 ? 37.643 14.169 12.793 1.00 82.50 995 GLY A O 1
ATOM 7568 N N . ASN A 1 996 ? 39.692 13.592 12.084 1.00 79.56 996 ASN A N 1
ATOM 7569 C CA . ASN A 1 996 ? 39.764 14.595 11.023 1.00 79.56 996 ASN A CA 1
ATOM 7570 C C . ASN A 1 996 ? 39.368 14.032 9.654 1.00 79.56 996 ASN A C 1
ATOM 7572 O O . ASN A 1 996 ? 39.674 12.895 9.307 1.00 79.56 996 ASN A O 1
ATOM 7576 N N . HIS A 1 997 ? 38.674 14.857 8.872 1.00 83.56 997 HIS A N 1
ATOM 7577 C CA . HIS A 1 997 ? 38.295 14.581 7.492 1.00 83.56 997 HIS A CA 1
ATOM 7578 C C . HIS A 1 997 ? 38.118 15.915 6.762 1.00 83.56 997 HIS A C 1
ATOM 7580 O O . HIS A 1 997 ? 37.549 16.848 7.329 1.00 83.56 997 HIS A O 1
ATOM 7586 N N . ALA A 1 998 ? 38.596 16.017 5.519 1.00 82.56 998 ALA A N 1
ATOM 7587 C CA . ALA A 1 998 ? 38.597 17.282 4.780 1.00 82.56 998 ALA A CA 1
ATOM 7588 C C . ALA A 1 998 ? 37.174 17.823 4.543 1.00 82.56 998 ALA A C 1
ATOM 7590 O O . ALA A 1 998 ? 36.887 18.980 4.839 1.00 82.56 998 ALA A O 1
ATOM 7591 N N . ASN A 1 999 ? 36.272 16.948 4.081 1.00 83.44 999 ASN A N 1
ATOM 7592 C CA . ASN A 1 999 ? 34.961 17.341 3.553 1.00 83.44 999 ASN A CA 1
ATOM 7593 C C . ASN A 1 999 ? 33.779 17.008 4.477 1.00 83.44 999 ASN A C 1
ATOM 7595 O O . ASN A 1 999 ? 32.638 17.051 4.037 1.00 83.44 999 ASN A O 1
ATOM 7599 N N . VAL A 1 1000 ? 34.019 16.585 5.723 1.00 84.12 1000 VAL A N 1
ATOM 7600 C CA . VAL A 1 1000 ? 32.931 16.278 6.671 1.00 84.12 1000 VAL A CA 1
ATOM 7601 C C . VAL A 1 1000 ? 33.021 17.241 7.837 1.00 84.12 1000 VAL A C 1
ATOM 7603 O O . VAL A 1 1000 ? 34.068 17.333 8.481 1.00 84.12 1000 VAL A O 1
ATOM 7606 N N . LYS A 1 1001 ? 31.918 17.949 8.068 1.00 92.06 1001 LYS A N 1
ATOM 7607 C CA . LYS A 1 1001 ? 31.759 19.000 9.075 1.00 92.06 1001 LYS A CA 1
ATOM 7608 C C . LYS A 1 1001 ? 30.541 18.697 9.932 1.00 92.06 1001 LYS A C 1
ATOM 7610 O O . LYS A 1 1001 ? 29.637 17.984 9.488 1.00 92.06 1001 LYS A O 1
ATOM 7615 N N . PHE A 1 1002 ? 30.513 19.174 11.166 1.00 95.00 1002 PHE A N 1
ATOM 7616 C CA . PHE A 1 1002 ? 29.454 18.836 12.104 1.00 95.00 1002 PHE A CA 1
ATOM 7617 C C . PHE A 1 1002 ? 29.226 19.890 13.188 1.00 95.00 1002 PHE A C 1
ATOM 7619 O O . PHE A 1 1002 ? 30.109 20.662 13.554 1.00 95.00 1002 PHE A O 1
ATOM 7626 N N . LEU A 1 1003 ? 28.013 19.861 13.736 1.00 96.38 1003 LEU A N 1
ATOM 7627 C CA . LEU A 1 1003 ? 27.609 20.569 14.943 1.00 96.38 1003 LEU A CA 1
ATOM 7628 C C . LEU A 1 1003 ? 27.256 19.525 16.003 1.00 96.38 1003 LEU A C 1
ATOM 7630 O O . LEU A 1 1003 ? 26.367 18.699 15.784 1.00 96.38 1003 LEU A O 1
ATOM 7634 N N . ALA A 1 1004 ? 27.938 19.556 17.146 1.00 95.94 1004 ALA A N 1
ATOM 7635 C CA . ALA A 1 1004 ? 27.698 18.660 18.274 1.00 95.94 1004 ALA A CA 1
ATOM 7636 C C . ALA A 1 1004 ? 27.130 19.428 19.475 1.00 95.94 1004 ALA A C 1
ATOM 7638 O O . ALA A 1 1004 ? 27.593 20.519 19.825 1.00 95.94 1004 ALA A O 1
ATOM 7639 N N . TYR A 1 1005 ? 26.111 18.850 20.109 1.00 95.69 1005 TYR A N 1
ATOM 7640 C CA . TYR A 1 1005 ? 25.429 19.430 21.260 1.00 95.69 1005 TYR A CA 1
ATOM 7641 C C . TYR A 1 1005 ? 25.201 18.381 22.349 1.00 95.69 1005 TYR A C 1
ATOM 7643 O O . TYR A 1 1005 ? 24.844 17.238 22.065 1.00 95.69 1005 TYR A O 1
ATOM 7651 N N . ASN A 1 1006 ? 25.424 18.751 23.608 1.00 94.25 1006 ASN A N 1
ATOM 7652 C CA . ASN A 1 1006 ? 25.237 17.879 24.768 1.00 94.25 1006 ASN A CA 1
ATOM 7653 C C . ASN A 1 1006 ? 25.113 18.746 26.026 1.00 94.25 1006 ASN A C 1
ATOM 7655 O O . ASN A 1 1006 ? 25.863 19.704 26.190 1.00 94.25 1006 ASN A O 1
ATOM 7659 N N . ASN A 1 1007 ? 24.189 18.412 26.927 1.00 92.06 1007 ASN A N 1
ATOM 7660 C CA . ASN A 1 1007 ? 24.035 19.116 28.201 1.00 92.06 1007 ASN A CA 1
ATOM 7661 C C . ASN A 1 1007 ? 25.101 18.753 29.252 1.00 92.06 1007 ASN A C 1
ATOM 7663 O O . ASN A 1 1007 ? 25.241 19.465 30.240 1.00 92.06 1007 ASN A O 1
ATOM 7667 N N . VAL A 1 1008 ? 25.842 17.664 29.032 1.00 93.12 1008 VAL A N 1
ATOM 7668 C CA . VAL A 1 1008 ? 27.065 17.295 29.757 1.00 93.12 1008 VAL A CA 1
ATOM 7669 C C . VAL A 1 1008 ? 28.118 16.953 28.695 1.00 93.12 1008 VAL A C 1
ATOM 7671 O O . VAL A 1 1008 ? 28.278 15.782 28.350 1.00 93.12 1008 VAL A O 1
ATOM 7674 N N . PRO A 1 1009 ? 28.754 17.949 28.063 1.00 91.81 1009 PRO A N 1
ATOM 7675 C CA . PRO A 1 1009 ? 29.731 17.705 27.006 1.00 91.81 1009 PRO A CA 1
ATOM 7676 C C . PRO A 1 1009 ? 31.045 17.118 27.562 1.00 91.81 1009 PRO A C 1
ATOM 7678 O O . PRO A 1 1009 ? 31.404 17.387 28.711 1.00 91.81 1009 PRO A O 1
ATOM 7681 N N . PRO A 1 1010 ? 31.774 16.305 26.773 1.00 88.69 1010 PRO A N 1
ATOM 7682 C CA . PRO A 1 1010 ? 33.074 15.778 27.185 1.00 88.69 1010 PRO A CA 1
ATOM 7683 C C . PRO A 1 1010 ? 34.074 16.895 27.508 1.00 88.69 1010 PRO A C 1
ATOM 7685 O O . PRO A 1 1010 ? 34.065 17.945 26.871 1.00 88.69 1010 PRO A O 1
ATOM 7688 N N . ALA A 1 1011 ? 34.936 16.641 28.497 1.00 83.31 1011 ALA A N 1
ATOM 7689 C CA . ALA A 1 1011 ? 36.003 17.536 28.967 1.00 83.31 1011 ALA A CA 1
ATOM 7690 C C . ALA A 1 1011 ? 35.575 18.949 29.435 1.00 83.31 1011 ALA A C 1
ATOM 7692 O O . ALA A 1 1011 ? 36.435 19.788 29.687 1.00 83.31 1011 ALA A O 1
ATOM 7693 N N . MET A 1 1012 ? 34.276 19.216 29.622 1.00 86.62 1012 MET A N 1
ATOM 7694 C CA . MET A 1 1012 ? 33.774 20.501 30.127 1.00 86.62 1012 MET A CA 1
ATOM 7695 C C . MET A 1 1012 ? 32.888 20.314 31.372 1.00 86.62 1012 MET A C 1
ATOM 7697 O O . MET A 1 1012 ? 31.676 20.108 31.251 1.00 86.62 1012 MET A O 1
ATOM 7701 N N . PRO A 1 1013 ? 33.468 20.375 32.587 1.00 79.19 1013 PRO A N 1
ATOM 7702 C CA . PRO A 1 1013 ? 32.698 20.327 33.825 1.00 79.19 1013 PRO A CA 1
ATOM 7703 C C . PRO A 1 1013 ? 31.848 21.596 34.015 1.00 79.19 1013 PRO A C 1
ATOM 7705 O O . PRO A 1 1013 ? 32.131 22.655 33.459 1.00 79.19 1013 PRO A O 1
ATOM 7708 N N . ASN A 1 1014 ? 30.818 21.503 34.861 1.00 82.69 1014 ASN A N 1
ATOM 7709 C CA . ASN A 1 1014 ? 30.013 22.636 35.348 1.00 82.69 1014 ASN A CA 1
ATOM 7710 C C . ASN A 1 1014 ? 29.182 23.420 34.303 1.00 82.69 1014 ASN A C 1
ATOM 7712 O O . ASN A 1 1014 ? 28.718 24.524 34.600 1.00 82.69 1014 ASN A O 1
ATOM 7716 N N . VAL A 1 1015 ? 28.913 22.856 33.117 1.00 85.69 1015 VAL A N 1
ATOM 7717 C CA . VAL A 1 1015 ? 28.005 23.462 32.120 1.00 85.69 1015 VAL A CA 1
ATOM 7718 C C . VAL A 1 1015 ? 26.590 23.631 32.691 1.00 85.69 1015 VAL A C 1
ATOM 7720 O O . VAL A 1 1015 ? 25.902 22.662 33.010 1.00 85.69 1015 VAL A O 1
ATOM 7723 N N . LYS A 1 1016 ? 26.120 24.881 32.786 1.00 82.31 1016 LYS A N 1
ATOM 7724 C CA . LYS A 1 1016 ? 24.771 25.225 33.265 1.00 82.31 1016 LYS A CA 1
ATOM 7725 C C . LYS A 1 1016 ? 23.804 25.392 32.090 1.00 82.31 1016 LYS A C 1
ATOM 7727 O O . LYS A 1 1016 ? 23.729 26.460 31.491 1.00 82.31 1016 LYS A O 1
ATOM 7732 N N . THR A 1 1017 ? 23.015 24.361 31.790 1.00 85.75 1017 THR A N 1
ATOM 7733 C CA . THR A 1 1017 ? 21.915 24.427 30.808 1.00 85.75 1017 THR A CA 1
ATOM 7734 C C . THR A 1 1017 ? 20.621 23.819 31.356 1.00 85.75 1017 THR A C 1
ATOM 7736 O O . THR A 1 1017 ? 20.636 23.011 32.281 1.00 85.75 1017 THR A O 1
ATOM 7739 N N . LYS A 1 1018 ? 19.479 24.224 30.786 1.00 80.94 1018 LYS A N 1
ATOM 7740 C CA . LYS A 1 1018 ? 18.144 23.662 31.077 1.00 80.94 1018 LYS A CA 1
ATOM 7741 C C . LYS A 1 1018 ? 17.769 22.523 30.121 1.00 80.94 1018 LYS A C 1
ATOM 7743 O O . LYS A 1 1018 ? 16.762 21.842 30.338 1.00 80.94 1018 LYS A O 1
ATOM 7748 N N . SER A 1 1019 ? 18.542 22.332 29.054 1.00 88.06 1019 SER A N 1
ATOM 7749 C CA . SER A 1 1019 ? 18.322 21.280 28.066 1.00 88.06 1019 SER A CA 1
ATOM 7750 C C . SER A 1 1019 ? 18.825 19.923 28.546 1.00 88.06 1019 SER A C 1
ATOM 7752 O O . SER A 1 1019 ? 19.785 19.843 29.304 1.00 88.06 1019 SER A O 1
ATOM 7754 N N . ASN A 1 1020 ? 18.190 18.856 28.058 1.00 89.75 1020 ASN A N 1
ATOM 7755 C CA . ASN A 1 1020 ? 18.710 17.487 28.148 1.00 89.75 1020 ASN A CA 1
ATOM 7756 C C . ASN A 1 1020 ? 19.102 16.931 26.767 1.00 89.75 1020 ASN A C 1
ATOM 7758 O O . ASN A 1 1020 ? 19.562 15.790 26.687 1.00 89.75 1020 ASN A O 1
ATOM 7762 N N . SER A 1 1021 ? 18.882 17.695 25.688 1.00 92.56 1021 SER A N 1
ATOM 7763 C CA . SER A 1 1021 ? 19.109 17.235 24.321 1.00 92.56 1021 SER A CA 1
ATOM 7764 C C . SER A 1 1021 ? 20.598 16.960 24.091 1.00 92.56 1021 SER A C 1
ATOM 7766 O O . SER A 1 1021 ? 21.445 17.788 24.430 1.00 92.56 1021 SER A O 1
ATOM 7768 N N . LYS A 1 1022 ? 20.912 15.823 23.463 1.00 95.25 1022 LYS A N 1
ATOM 7769 C CA . LYS A 1 1022 ? 22.270 15.473 23.027 1.00 95.25 1022 LYS A CA 1
ATOM 7770 C C . LYS A 1 1022 ? 22.248 14.908 21.612 1.00 95.25 1022 LYS A C 1
ATOM 7772 O O . LYS A 1 1022 ? 21.273 14.244 21.234 1.00 95.25 1022 LYS A O 1
ATOM 7777 N N . GLY A 1 1023 ? 23.283 15.178 20.830 1.00 96.06 1023 GLY A N 1
ATOM 7778 C CA . GLY A 1 1023 ? 23.350 14.731 19.449 1.00 96.06 1023 GLY A CA 1
ATOM 7779 C C . GLY A 1 1023 ? 24.411 15.418 18.600 1.00 96.06 1023 GLY A C 1
ATOM 7780 O O . GLY A 1 1023 ? 25.153 16.288 19.052 1.00 96.06 1023 GLY A O 1
ATOM 7781 N N . VAL A 1 1024 ? 24.448 15.009 17.333 1.00 96.12 1024 VAL A N 1
ATOM 7782 C CA . VAL A 1 1024 ? 25.360 15.536 16.313 1.00 96.12 1024 VAL A CA 1
ATOM 7783 C C . VAL A 1 1024 ? 24.606 15.702 14.997 1.00 96.12 1024 VAL A C 1
ATOM 7785 O O . VAL A 1 1024 ? 23.906 14.787 14.560 1.00 96.12 1024 VAL A O 1
ATOM 7788 N N . ILE A 1 1025 ? 24.755 16.855 14.353 1.00 95.81 1025 ILE A N 1
ATOM 7789 C CA . ILE A 1 1025 ? 24.373 17.096 12.957 1.00 95.81 1025 ILE A CA 1
ATOM 7790 C C . ILE A 1 1025 ? 25.655 17.026 12.134 1.00 95.81 1025 ILE A C 1
ATOM 7792 O O . ILE A 1 1025 ? 26.597 17.744 12.441 1.00 95.81 1025 ILE A O 1
ATOM 7796 N N . ILE A 1 1026 ? 25.695 16.184 11.107 1.00 91.44 1026 ILE A N 1
ATOM 7797 C CA . ILE A 1 1026 ? 26.853 15.976 10.229 1.00 91.44 1026 ILE A CA 1
ATOM 7798 C C . ILE A 1 1026 ? 26.459 16.375 8.805 1.00 91.44 1026 ILE A C 1
ATOM 7800 O O . ILE A 1 1026 ? 25.380 15.993 8.344 1.00 91.44 1026 ILE A O 1
ATOM 7804 N N . VAL A 1 1027 ? 27.336 17.097 8.109 1.00 88.12 1027 VAL A N 1
ATOM 7805 C CA . VAL A 1 1027 ? 27.213 17.482 6.694 1.00 88.12 1027 VAL A CA 1
ATOM 7806 C C . VAL A 1 1027 ? 28.455 17.091 5.905 1.00 88.12 1027 VAL A C 1
ATOM 7808 O O . VAL A 1 1027 ? 29.540 16.896 6.462 1.00 88.12 1027 VAL A O 1
ATOM 7811 N N . ASN A 1 1028 ? 28.290 17.000 4.590 1.00 83.12 1028 ASN A N 1
ATOM 7812 C CA . ASN A 1 1028 ? 29.351 16.703 3.645 1.00 83.12 1028 ASN A CA 1
ATOM 7813 C C . ASN A 1 1028 ? 29.514 17.869 2.661 1.00 83.12 1028 ASN A C 1
ATOM 7815 O O . ASN A 1 1028 ? 28.684 18.055 1.779 1.00 83.12 1028 ASN A O 1
ATOM 7819 N N . THR A 1 1029 ? 30.605 18.620 2.795 1.00 82.19 1029 THR A N 1
ATOM 7820 C CA . THR A 1 1029 ? 30.847 19.907 2.117 1.00 82.19 1029 THR A CA 1
ATOM 7821 C C . THR A 1 1029 ? 31.438 19.753 0.709 1.00 82.19 1029 THR A C 1
ATOM 7823 O O . THR A 1 1029 ? 32.102 20.651 0.190 1.00 82.19 1029 THR A O 1
ATOM 7826 N N . VAL A 1 1030 ? 31.275 18.586 0.075 1.00 80.19 1030 VAL A N 1
ATOM 7827 C CA . VAL A 1 1030 ? 31.646 18.406 -1.335 1.00 80.19 1030 VAL A CA 1
ATOM 7828 C C . VAL A 1 1030 ? 30.578 19.057 -2.207 1.00 80.19 1030 VAL A C 1
ATOM 7830 O O . VAL A 1 1030 ? 29.458 18.555 -2.306 1.00 80.19 1030 VAL A O 1
ATOM 7833 N N . ALA A 1 1031 ? 30.962 20.114 -2.924 1.00 70.50 1031 ALA A N 1
ATOM 7834 C CA . ALA A 1 1031 ? 30.085 20.869 -3.815 1.00 70.50 1031 ALA A CA 1
ATOM 7835 C C . ALA A 1 1031 ? 29.153 19.979 -4.672 1.00 70.50 1031 ALA A C 1
ATOM 7837 O O . ALA A 1 1031 ? 29.589 19.146 -5.483 1.00 70.50 1031 ALA A O 1
ATOM 7838 N N . GLY A 1 1032 ? 27.844 20.186 -4.496 1.00 62.78 1032 GLY A N 1
ATOM 7839 C CA . GLY A 1 1032 ? 26.782 19.468 -5.204 1.00 62.78 1032 GLY A CA 1
ATOM 7840 C C . GLY A 1 1032 ? 26.408 18.098 -4.623 1.00 62.78 1032 GLY A C 1
ATOM 7841 O O . GLY A 1 1032 ? 25.663 17.363 -5.277 1.00 62.78 1032 GLY A O 1
ATOM 7842 N N . GLN A 1 1033 ? 26.907 17.733 -3.440 1.00 69.81 1033 GLN A N 1
ATOM 7843 C CA . GLN A 1 1033 ? 26.301 16.694 -2.600 1.00 69.81 1033 GLN A CA 1
ATOM 7844 C C . GLN A 1 1033 ? 25.192 17.318 -1.726 1.00 69.81 1033 GLN A C 1
ATOM 7846 O O . GLN A 1 1033 ? 25.006 18.529 -1.724 1.00 69.81 1033 GLN A O 1
ATOM 7851 N N . ASN A 1 1034 ? 24.349 16.484 -1.116 1.00 72.75 1034 ASN A N 1
ATOM 7852 C CA . ASN A 1 1034 ? 23.219 16.899 -0.263 1.00 72.75 1034 ASN A CA 1
ATOM 7853 C C . ASN A 1 1034 ? 23.055 15.848 0.848 1.00 72.75 1034 ASN A C 1
ATOM 7855 O O . ASN A 1 1034 ? 21.957 15.363 1.138 1.00 72.75 1034 ASN A O 1
ATOM 7859 N N . ASP A 1 1035 ? 24.197 15.410 1.376 1.00 78.81 1035 ASP A N 1
ATOM 7860 C CA . ASP A 1 1035 ? 24.332 14.240 2.233 1.00 78.81 1035 ASP A CA 1
ATOM 7861 C C . ASP A 1 1035 ? 24.563 14.707 3.671 1.00 78.81 1035 ASP A C 1
ATOM 7863 O O . ASP A 1 1035 ? 25.610 15.269 3.994 1.00 78.81 1035 ASP A O 1
ATOM 7867 N N . GLY A 1 1036 ? 23.587 14.452 4.541 1.00 83.56 1036 GLY A N 1
ATOM 7868 C CA . GLY A 1 1036 ? 23.680 14.757 5.963 1.00 83.56 1036 GLY A CA 1
ATOM 7869 C C . GLY A 1 1036 ? 23.308 13.574 6.851 1.00 83.56 1036 GLY A C 1
ATOM 7870 O O . GLY A 1 1036 ? 22.676 12.598 6.433 1.00 83.56 1036 GLY A O 1
ATOM 7871 N N . ALA A 1 1037 ? 23.661 13.674 8.125 1.00 88.50 1037 ALA A N 1
ATOM 7872 C CA . ALA A 1 1037 ? 23.183 12.770 9.159 1.00 88.50 1037 ALA A CA 1
ATOM 7873 C C . ALA A 1 1037 ? 22.798 13.551 10.414 1.00 88.50 1037 ALA A C 1
ATOM 7875 O O . ALA A 1 1037 ? 23.392 14.576 10.737 1.00 88.50 1037 ALA A O 1
ATOM 7876 N N . TRP A 1 1038 ? 21.805 13.046 11.137 1.00 94.12 1038 TRP A N 1
ATOM 7877 C CA . TRP A 1 1038 ? 21.447 13.534 12.459 1.00 94.12 1038 TRP A CA 1
ATOM 7878 C C . TRP A 1 1038 ? 21.436 12.368 13.441 1.00 94.12 1038 TRP A C 1
ATOM 7880 O O . TRP A 1 1038 ? 20.742 11.367 13.238 1.00 94.12 1038 TRP A O 1
ATOM 7890 N N . ILE A 1 1039 ? 22.240 12.501 14.490 1.00 94.44 1039 ILE A N 1
ATOM 7891 C CA . ILE A 1 1039 ? 22.356 11.560 15.596 1.00 94.44 1039 ILE A CA 1
ATOM 7892 C C . ILE A 1 1039 ? 21.716 12.195 16.829 1.00 94.44 1039 ILE A C 1
ATOM 7894 O O . ILE A 1 1039 ? 22.033 13.335 17.161 1.00 94.44 1039 ILE A O 1
ATOM 7898 N N . VAL A 1 1040 ? 20.863 11.451 17.533 1.00 95.69 1040 VAL A N 1
ATOM 7899 C CA . VAL A 1 1040 ? 20.367 11.795 18.878 1.00 95.69 1040 VAL A CA 1
ATOM 7900 C C . VAL A 1 1040 ? 20.696 10.669 19.853 1.00 95.69 1040 VAL A C 1
ATOM 7902 O O . VAL A 1 1040 ? 20.637 9.496 19.480 1.00 95.69 1040 VAL A O 1
ATOM 7905 N N . HIS A 1 1041 ? 21.070 11.001 21.089 1.00 95.31 1041 HIS A N 1
ATOM 7906 C CA . HIS A 1 1041 ? 21.444 10.003 22.097 1.00 95.31 1041 HIS A CA 1
ATOM 7907 C C . HIS A 1 1041 ? 21.164 10.459 23.532 1.00 95.31 1041 HIS A C 1
ATOM 7909 O O . HIS A 1 1041 ? 20.912 11.632 23.802 1.00 95.31 1041 HIS A O 1
ATOM 7915 N N . THR A 1 1042 ? 21.245 9.517 24.471 1.00 95.62 1042 THR A N 1
ATOM 7916 C CA . THR A 1 1042 ? 21.126 9.776 25.917 1.00 95.62 1042 THR A CA 1
ATOM 7917 C C . THR A 1 1042 ? 22.463 9.994 26.630 1.00 95.62 1042 THR A C 1
ATOM 7919 O O . THR A 1 1042 ? 22.473 10.641 27.671 1.00 95.62 1042 THR A O 1
ATOM 7922 N N . VAL A 1 1043 ? 23.571 9.504 26.059 1.00 95.31 1043 VAL A N 1
ATOM 7923 C CA . VAL A 1 1043 ? 24.906 9.388 26.692 1.00 95.31 1043 VAL A CA 1
ATOM 7924 C C . VAL A 1 1043 ? 25.516 10.757 27.083 1.00 95.31 1043 VAL A C 1
ATOM 7926 O O . VAL A 1 1043 ? 25.838 11.545 26.188 1.00 95.31 1043 VAL A O 1
ATOM 7929 N N . PRO A 1 1044 ? 25.673 11.080 28.383 1.00 93.38 1044 PRO A N 1
ATOM 7930 C CA . PRO A 1 1044 ? 26.509 12.183 28.881 1.00 93.38 1044 PRO A CA 1
ATOM 7931 C C . PRO A 1 1044 ? 27.982 11.993 28.491 1.00 93.38 1044 PRO A C 1
ATOM 7933 O O . PRO A 1 1044 ? 28.423 10.864 28.351 1.00 93.38 1044 PRO A O 1
ATOM 7936 N N . GLY A 1 1045 ? 28.755 13.068 28.331 1.00 92.38 1045 GLY A N 1
ATOM 7937 C CA . GLY A 1 1045 ? 30.200 13.004 28.059 1.00 92.38 1045 GLY A CA 1
ATOM 7938 C C . GLY A 1 1045 ? 30.582 12.507 26.659 1.00 92.38 1045 GLY A C 1
ATOM 7939 O O . GLY A 1 1045 ? 31.714 12.091 26.450 1.00 92.38 1045 GLY A O 1
ATOM 7940 N N . PHE A 1 1046 ? 29.654 12.520 25.699 1.00 93.50 1046 PHE A N 1
ATOM 7941 C CA . PHE A 1 1046 ? 29.818 11.890 24.384 1.00 93.50 1046 PHE A CA 1
ATOM 7942 C C . PHE A 1 1046 ? 29.181 12.729 23.257 1.00 93.50 1046 PHE A C 1
ATOM 7944 O O . PHE A 1 1046 ? 28.175 13.392 23.516 1.00 93.50 1046 PHE A O 1
ATOM 7951 N N . PRO A 1 1047 ? 29.680 12.666 22.008 1.00 92.75 1047 PRO A N 1
ATOM 7952 C CA . PRO A 1 1047 ? 30.995 12.160 21.604 1.00 92.75 1047 PRO A CA 1
ATOM 7953 C C . PRO A 1 1047 ? 32.117 13.181 21.842 1.00 92.75 1047 PRO A C 1
ATOM 7955 O O . PRO A 1 1047 ? 31.903 14.394 21.787 1.00 92.75 1047 PRO A O 1
ATOM 7958 N N . ALA A 1 1048 ? 33.336 12.690 22.056 1.00 89.94 1048 ALA A N 1
ATOM 7959 C CA . ALA A 1 1048 ? 34.527 13.523 22.171 1.00 89.94 1048 ALA A CA 1
ATOM 7960 C C . ALA A 1 1048 ? 34.928 14.063 20.779 1.00 89.94 1048 ALA A C 1
ATOM 7962 O O . ALA A 1 1048 ? 35.513 13.366 19.949 1.00 89.94 1048 ALA A O 1
ATOM 7963 N N . ALA A 1 1049 ? 34.515 15.297 20.472 1.00 90.25 1049 ALA A N 1
ATOM 7964 C CA . ALA A 1 1049 ? 34.746 15.915 19.168 1.00 90.25 1049 ALA A CA 1
ATOM 7965 C C . ALA A 1 1049 ? 36.254 16.101 18.921 1.00 90.25 1049 ALA A C 1
ATOM 7967 O O . ALA A 1 1049 ? 36.957 16.625 19.783 1.00 90.25 1049 ALA A O 1
ATOM 7968 N N . LYS A 1 1050 ? 36.742 15.664 17.751 1.00 89.06 1050 LYS A N 1
ATOM 7969 C CA . LYS A 1 1050 ? 38.146 15.785 17.295 1.00 89.06 1050 LYS A CA 1
ATOM 7970 C C . LYS A 1 1050 ? 39.243 15.198 18.205 1.00 89.06 1050 LYS A C 1
ATOM 7972 O O . LYS A 1 1050 ? 40.417 15.458 17.965 1.00 89.06 1050 LYS A O 1
ATOM 7977 N N . THR A 1 1051 ? 38.895 14.400 19.212 1.00 87.31 1051 THR A N 1
ATOM 7978 C CA . THR A 1 1051 ? 39.825 13.891 20.245 1.00 87.31 1051 THR A CA 1
ATOM 7979 C C . THR A 1 1051 ? 39.944 12.361 20.265 1.00 87.31 1051 THR A C 1
ATOM 7981 O O . THR A 1 1051 ? 40.494 11.789 21.201 1.00 87.31 1051 THR A O 1
ATOM 7984 N N . GLY A 1 1052 ? 39.468 11.684 19.214 1.00 85.56 1052 GLY A N 1
ATOM 7985 C CA . GLY A 1 1052 ? 39.405 10.223 19.142 1.00 85.56 1052 GLY A CA 1
ATOM 7986 C C . GLY A 1 1052 ? 38.154 9.636 19.806 1.00 85.56 1052 GLY A C 1
ATOM 7987 O O . GLY A 1 1052 ? 37.457 10.290 20.583 1.00 85.56 1052 GLY A O 1
ATOM 7988 N N . TYR A 1 1053 ? 37.808 8.399 19.442 1.00 89.06 1053 TYR A N 1
ATOM 7989 C CA . TYR A 1 1053 ? 36.628 7.739 19.999 1.00 89.06 1053 TYR A CA 1
ATOM 7990 C C . TYR A 1 1053 ? 36.866 7.341 21.457 1.00 89.06 1053 TYR A C 1
ATOM 7992 O O . TYR A 1 1053 ? 37.821 6.632 21.767 1.00 89.06 1053 TYR A O 1
ATOM 8000 N N . SER A 1 1054 ? 35.956 7.744 22.340 1.00 89.31 1054 SER A N 1
ATOM 8001 C CA . SER A 1 1054 ? 35.927 7.311 23.734 1.00 89.31 1054 SER A CA 1
ATOM 8002 C C . SER A 1 1054 ? 34.484 7.135 24.204 1.00 89.31 1054 SER A C 1
ATOM 8004 O O . SER A 1 1054 ? 33.601 7.926 23.863 1.00 89.31 1054 SER A O 1
ATOM 8006 N N . TRP A 1 1055 ? 34.243 6.083 24.989 1.00 91.62 1055 TRP A N 1
ATOM 8007 C CA . TRP A 1 1055 ? 32.979 5.870 25.691 1.00 91.62 1055 TRP A CA 1
ATOM 8008 C C . TRP A 1 1055 ? 33.159 6.196 27.182 1.00 91.62 1055 TRP A C 1
ATOM 8010 O O . TRP A 1 1055 ? 34.062 5.635 27.807 1.00 91.62 1055 TRP A O 1
ATOM 8020 N N . PRO A 1 1056 ? 32.325 7.058 27.789 1.00 93.62 1056 PRO A N 1
ATOM 8021 C CA . PRO A 1 1056 ? 32.459 7.417 29.201 1.00 93.62 1056 PRO A CA 1
ATOM 8022 C C . PRO A 1 1056 ? 32.262 6.224 30.148 1.00 93.62 1056 PRO A C 1
ATOM 8024 O O . PRO A 1 1056 ? 31.216 5.576 30.145 1.00 93.62 1056 PRO A O 1
ATOM 8027 N N . ALA A 1 1057 ? 33.256 5.948 30.998 1.00 90.50 1057 ALA A N 1
ATOM 8028 C CA . ALA A 1 1057 ? 33.276 4.757 31.856 1.00 90.50 1057 ALA A CA 1
ATOM 8029 C C . ALA A 1 1057 ? 32.086 4.679 32.837 1.00 90.50 1057 ALA A C 1
ATOM 8031 O O . ALA A 1 1057 ? 31.487 3.617 32.995 1.00 90.50 1057 ALA A O 1
ATOM 8032 N N . ALA A 1 1058 ? 31.678 5.807 33.431 1.00 90.06 1058 ALA A N 1
ATOM 8033 C CA . ALA A 1 1058 ? 30.512 5.885 34.325 1.00 90.06 1058 ALA A CA 1
ATOM 8034 C C . ALA A 1 1058 ? 29.186 5.483 33.642 1.00 90.06 1058 ALA A C 1
ATOM 8036 O O . ALA A 1 1058 ? 28.247 5.018 34.288 1.00 90.06 1058 ALA A O 1
ATOM 8037 N N . GLU A 1 1059 ? 29.130 5.605 32.316 1.00 94.69 1059 GLU A N 1
ATOM 8038 C CA . GLU A 1 1059 ? 27.973 5.288 31.485 1.00 94.69 1059 GLU A CA 1
ATOM 8039 C C . GLU A 1 1059 ? 28.013 3.830 30.977 1.00 94.69 1059 GLU A C 1
ATOM 8041 O O . GLU A 1 1059 ? 27.196 3.425 30.153 1.00 94.69 1059 GLU A O 1
ATOM 8046 N N . ILE A 1 1060 ? 28.948 2.997 31.461 1.00 90.81 1060 ILE A N 1
ATOM 8047 C CA . ILE A 1 1060 ? 28.948 1.544 31.212 1.00 90.81 1060 ILE A CA 1
ATOM 8048 C C . ILE A 1 1060 ? 27.864 0.843 32.044 1.00 90.81 1060 ILE A C 1
ATOM 8050 O O . ILE A 1 1060 ? 27.200 -0.066 31.542 1.00 90.81 1060 ILE A O 1
ATOM 8054 N N . ALA A 1 1061 ? 27.636 1.286 33.282 1.00 92.31 1061 ALA A N 1
ATOM 8055 C CA . ALA A 1 1061 ? 26.657 0.689 34.193 1.00 92.31 1061 ALA A CA 1
ATOM 8056 C C . ALA A 1 1061 ? 25.188 0.970 33.809 1.00 92.31 1061 ALA A C 1
ATOM 8058 O O . ALA A 1 1061 ? 24.285 0.347 34.362 1.00 92.31 1061 ALA A O 1
ATOM 8059 N N . LYS A 1 1062 ? 24.935 1.878 32.856 1.00 94.62 1062 LYS A N 1
ATOM 8060 C CA . LYS A 1 1062 ? 23.603 2.420 32.554 1.00 94.62 1062 LYS A CA 1
ATOM 8061 C C . LYS A 1 1062 ? 23.074 2.024 31.176 1.00 94.62 1062 LYS A C 1
ATOM 8063 O O . LYS A 1 1062 ? 23.836 1.801 30.236 1.00 94.62 1062 LYS A O 1
ATOM 8068 N N . GLY A 1 1063 ? 21.751 1.971 31.064 1.00 93.94 1063 GLY A N 1
ATOM 8069 C CA . GLY A 1 1063 ? 21.029 1.794 29.809 1.00 93.94 1063 GLY A CA 1
ATOM 8070 C C . GLY A 1 1063 ? 21.011 3.082 28.985 1.00 93.94 1063 GLY A C 1
ATOM 8071 O O . GLY A 1 1063 ? 20.787 4.172 29.517 1.00 93.94 1063 GLY A O 1
ATOM 8072 N N . HIS A 1 1064 ? 21.250 2.969 27.679 1.00 94.94 1064 HIS A N 1
ATOM 8073 C CA . HIS A 1 1064 ? 21.297 4.110 26.768 1.00 94.94 1064 HIS A CA 1
ATOM 8074 C C . HIS A 1 1064 ? 20.724 3.794 25.393 1.00 94.94 1064 HIS A C 1
ATOM 8076 O O . HIS A 1 1064 ? 20.871 2.694 24.865 1.00 94.94 1064 HIS A O 1
ATOM 8082 N N . LEU A 1 1065 ? 20.147 4.821 24.775 1.00 94.38 1065 LEU A N 1
ATOM 8083 C CA . LEU A 1 1065 ? 19.550 4.755 23.451 1.00 94.38 1065 LEU A CA 1
ATOM 8084 C C . LEU A 1 1065 ? 20.210 5.785 22.533 1.00 94.38 1065 LEU A C 1
ATOM 8086 O O . LEU A 1 1065 ? 20.317 6.964 22.880 1.00 94.38 1065 LEU A O 1
ATOM 8090 N N . LEU A 1 1066 ? 20.645 5.329 21.360 1.00 94.31 1066 LEU A N 1
ATOM 8091 C CA . LEU A 1 1066 ? 21.249 6.142 20.312 1.00 94.31 1066 LEU A CA 1
ATOM 8092 C C . LEU A 1 1066 ? 20.508 5.897 18.998 1.00 94.31 1066 LEU A C 1
ATOM 8094 O O . LEU A 1 1066 ? 20.216 4.756 18.640 1.00 94.31 1066 LEU A O 1
ATOM 8098 N N . ILE A 1 1067 ? 20.211 6.963 18.261 1.00 93.19 1067 ILE A N 1
ATOM 8099 C CA . ILE A 1 1067 ? 19.528 6.902 16.968 1.00 93.19 1067 ILE A CA 1
ATOM 8100 C C . ILE A 1 1067 ? 20.338 7.707 15.962 1.00 93.19 1067 ILE A C 1
ATOM 8102 O O . ILE A 1 1067 ? 20.511 8.909 16.136 1.00 93.19 1067 ILE A O 1
ATOM 8106 N N . CYS A 1 1068 ? 20.789 7.055 14.894 1.00 90.00 1068 CYS A N 1
ATOM 8107 C CA . CYS A 1 1068 ? 21.394 7.698 13.732 1.00 90.00 1068 CYS A CA 1
ATOM 8108 C C . CYS A 1 1068 ? 20.390 7.705 12.573 1.00 90.00 1068 CYS A C 1
ATOM 8110 O O . CYS A 1 1068 ? 19.733 6.690 12.316 1.00 90.00 1068 CYS A O 1
ATOM 8112 N N . MET A 1 1069 ? 20.255 8.848 11.896 1.00 89.00 1069 MET A N 1
ATOM 8113 C CA . MET A 1 1069 ? 19.363 9.058 10.755 1.00 89.00 1069 MET A CA 1
ATOM 8114 C C . MET A 1 1069 ? 20.091 9.782 9.618 1.00 89.00 1069 MET A C 1
ATOM 8116 O O . MET A 1 1069 ? 20.425 10.957 9.750 1.00 89.00 1069 MET A O 1
ATOM 8120 N N . THR A 1 1070 ? 20.256 9.136 8.463 1.00 83.25 1070 THR A N 1
ATOM 8121 C CA . THR A 1 1070 ? 20.670 9.813 7.221 1.00 83.25 1070 THR A CA 1
ATOM 8122 C C . THR A 1 1070 ? 19.561 10.746 6.741 1.00 83.25 1070 THR A C 1
ATOM 8124 O O . THR A 1 1070 ? 18.425 10.311 6.533 1.00 83.25 1070 THR A O 1
ATOM 8127 N N . ILE A 1 1071 ? 19.867 12.019 6.526 1.00 85.44 1071 ILE A N 1
ATOM 8128 C CA . ILE A 1 1071 ? 18.926 13.057 6.083 1.00 85.44 1071 ILE A CA 1
ATOM 8129 C C . ILE A 1 1071 ? 19.498 13.786 4.866 1.00 85.44 1071 ILE A C 1
ATOM 8131 O O . ILE A 1 1071 ? 20.696 13.737 4.614 1.00 85.44 1071 ILE A O 1
ATOM 8135 N N . ALA A 1 1072 ? 18.640 14.458 4.100 1.00 84.88 1072 ALA A N 1
ATOM 8136 C CA . ALA A 1 1072 ? 19.151 15.430 3.137 1.00 84.88 1072 ALA A CA 1
ATOM 8137 C C . ALA A 1 1072 ? 19.627 16.667 3.906 1.00 84.88 1072 ALA A C 1
ATOM 8139 O O . ALA A 1 1072 ? 18.946 17.100 4.841 1.00 84.88 1072 ALA A O 1
ATOM 8140 N N . GLU A 1 1073 ? 20.747 17.244 3.499 1.00 82.56 1073 GLU A N 1
ATOM 8141 C CA . GLU A 1 1073 ? 21.298 18.479 4.059 1.00 82.56 1073 GLU A CA 1
ATOM 8142 C C . GLU A 1 1073 ? 20.266 19.622 4.036 1.00 82.56 1073 GLU A C 1
ATOM 8144 O O . GLU A 1 1073 ? 20.056 20.303 5.037 1.00 82.56 1073 GLU A O 1
ATOM 8149 N N . THR A 1 1074 ? 19.470 19.714 2.963 1.00 84.44 1074 THR A N 1
ATOM 8150 C CA . THR A 1 1074 ? 18.340 20.660 2.833 1.00 84.44 1074 THR A CA 1
ATOM 8151 C C . THR A 1 1074 ? 17.266 20.552 3.928 1.00 84.44 1074 THR A C 1
ATOM 8153 O O . THR A 1 1074 ? 16.393 21.416 4.023 1.00 84.44 1074 THR A O 1
ATOM 8156 N N . GLN A 1 1075 ? 17.288 19.510 4.764 1.00 92.00 1075 GLN A N 1
ATOM 8157 C CA . GLN A 1 1075 ? 16.360 19.323 5.885 1.00 92.00 1075 GLN A CA 1
ATOM 8158 C C . GLN A 1 1075 ? 16.957 19.726 7.240 1.00 92.00 1075 GLN A C 1
ATOM 8160 O O . GLN A 1 1075 ? 16.226 19.767 8.234 1.00 92.00 1075 GLN A O 1
ATOM 8165 N N . ILE A 1 1076 ? 18.243 20.081 7.298 1.00 92.06 1076 ILE A N 1
ATOM 8166 C CA . ILE A 1 1076 ? 18.922 20.497 8.532 1.00 92.06 1076 ILE A CA 1
ATOM 8167 C C . ILE A 1 1076 ? 18.288 21.757 9.115 1.00 92.06 1076 ILE A C 1
ATOM 8169 O O . ILE A 1 1076 ? 18.065 21.802 10.321 1.00 92.06 1076 ILE A O 1
ATOM 8173 N N . ASN A 1 1077 ? 17.863 22.724 8.294 1.00 94.06 1077 ASN A N 1
ATOM 8174 C CA . ASN A 1 1077 ? 17.143 23.894 8.807 1.00 94.06 1077 ASN A CA 1
ATOM 8175 C C . ASN A 1 1077 ? 15.833 23.517 9.538 1.00 94.06 1077 ASN A C 1
ATOM 8177 O O . ASN A 1 1077 ? 15.455 24.165 10.510 1.00 94.06 1077 ASN A O 1
ATOM 8181 N N . ALA A 1 1078 ? 15.152 22.439 9.127 1.00 94.06 1078 ALA A N 1
ATOM 8182 C CA . ALA A 1 1078 ? 13.963 21.945 9.824 1.00 94.06 1078 ALA A CA 1
ATOM 8183 C C . ALA A 1 1078 ? 14.308 21.235 11.147 1.00 94.06 1078 ALA A C 1
ATOM 8185 O O . ALA A 1 1078 ? 13.555 21.361 12.111 1.00 94.06 1078 ALA A O 1
ATOM 8186 N N . VAL A 1 1079 ? 15.449 20.540 11.223 1.00 95.31 1079 VAL A N 1
ATOM 8187 C CA . VAL A 1 1079 ? 15.985 20.005 12.489 1.00 95.31 1079 VAL A CA 1
ATOM 8188 C C . VAL A 1 1079 ? 16.367 21.155 13.426 1.00 95.31 1079 VAL A C 1
ATOM 8190 O O . VAL A 1 1079 ? 15.934 21.181 14.577 1.00 95.31 1079 VAL A O 1
ATOM 8193 N N . ALA A 1 1080 ? 17.092 22.154 12.922 1.00 94.94 1080 ALA A N 1
ATOM 8194 C CA . ALA A 1 1080 ? 17.530 23.313 13.689 1.00 94.94 1080 ALA A CA 1
ATOM 8195 C C . ALA A 1 1080 ? 16.354 24.133 14.237 1.00 94.94 1080 ALA A C 1
ATOM 8197 O O . ALA A 1 1080 ? 16.317 24.421 15.430 1.00 94.94 1080 ALA A O 1
ATOM 8198 N N . ALA A 1 1081 ? 15.325 24.400 13.425 1.00 92.94 1081 ALA A N 1
ATOM 8199 C CA . ALA A 1 1081 ? 14.095 25.058 13.875 1.00 92.94 1081 ALA A CA 1
ATOM 8200 C C . ALA A 1 1081 ? 13.395 24.320 15.035 1.00 92.94 1081 ALA A C 1
ATOM 8202 O O . ALA A 1 1081 ? 12.701 24.944 15.841 1.00 92.94 1081 ALA A O 1
ATOM 8203 N N . SER A 1 1082 ? 13.559 22.997 15.127 1.00 94.50 1082 SER A N 1
ATOM 8204 C CA . SER A 1 1082 ? 13.090 22.212 16.267 1.00 94.50 1082 SER A CA 1
ATOM 8205 C C . SER A 1 1082 ? 14.040 22.297 17.464 1.00 94.50 1082 SER A C 1
ATOM 8207 O O . SER A 1 1082 ? 13.541 22.483 18.573 1.00 94.50 1082 SER A O 1
ATOM 8209 N N . LEU A 1 1083 ? 15.358 22.208 17.252 1.00 94.62 1083 LEU A N 1
ATOM 8210 C CA . LEU A 1 1083 ? 16.388 22.287 18.297 1.00 94.62 1083 LEU A CA 1
ATOM 8211 C C . LEU A 1 1083 ? 16.481 23.667 18.962 1.00 94.62 1083 LEU A C 1
ATOM 8213 O O . LEU A 1 1083 ? 16.685 23.719 20.164 1.00 94.62 1083 LEU A O 1
ATOM 8217 N N . ILE A 1 1084 ? 16.237 24.782 18.264 1.00 93.62 1084 ILE A N 1
ATOM 8218 C CA . ILE A 1 1084 ? 16.178 26.123 18.891 1.00 93.62 1084 ILE A CA 1
ATOM 8219 C C . ILE A 1 1084 ? 15.215 26.131 20.091 1.00 93.62 1084 ILE A C 1
ATOM 8221 O O . ILE A 1 1084 ? 15.503 26.710 21.135 1.00 93.62 1084 ILE A O 1
ATOM 8225 N N . GLN A 1 1085 ? 14.067 25.455 19.971 1.00 93.00 1085 GLN A N 1
ATOM 8226 C CA . GLN A 1 1085 ? 13.096 25.352 21.065 1.00 93.00 1085 GLN A CA 1
ATOM 8227 C C . GLN A 1 1085 ? 13.629 24.532 22.243 1.00 93.00 1085 GLN A C 1
ATOM 8229 O O . GLN A 1 1085 ? 13.133 24.698 23.351 1.00 93.00 1085 GLN A O 1
ATOM 8234 N N . THR A 1 1086 ? 14.592 23.635 22.021 1.00 91.81 1086 THR A N 1
ATOM 8235 C CA . THR A 1 1086 ? 15.125 22.743 23.056 1.00 91.81 1086 THR A CA 1
ATOM 8236 C C . THR A 1 1086 ? 16.301 23.357 23.828 1.00 91.81 1086 THR A C 1
ATOM 8238 O O . THR A 1 1086 ? 16.792 22.734 24.768 1.00 91.81 1086 THR A O 1
ATOM 8241 N N . GLU A 1 1087 ? 16.715 24.578 23.461 1.00 91.38 1087 GLU A N 1
ATOM 8242 C CA . GLU A 1 1087 ? 17.785 25.374 24.087 1.00 91.38 1087 GLU A CA 1
ATOM 8243 C C . GLU A 1 1087 ? 19.093 24.562 24.333 1.00 91.38 1087 GLU A C 1
ATOM 8245 O O . GLU A 1 1087 ? 19.643 24.607 25.439 1.00 91.38 1087 GLU A O 1
ATOM 8250 N N . PRO A 1 1088 ? 19.576 23.745 23.366 1.00 92.81 1088 PRO A N 1
ATOM 8251 C CA . PRO A 1 1088 ? 20.674 22.808 23.582 1.00 92.81 1088 PRO A CA 1
ATOM 8252 C C . PRO A 1 1088 ? 22.012 23.536 23.722 1.00 92.81 1088 PRO A C 1
ATOM 8254 O O . PRO A 1 1088 ? 22.261 24.544 23.065 1.00 92.81 1088 PRO A O 1
ATOM 8257 N N . PHE A 1 1089 ? 22.911 22.983 24.537 1.00 93.25 1089 PHE A N 1
ATOM 8258 C CA . PHE A 1 1089 ? 24.281 23.479 24.621 1.00 93.25 1089 PHE A CA 1
ATOM 8259 C C . PHE A 1 1089 ? 25.109 22.910 23.461 1.00 93.25 1089 PHE A C 1
ATOM 8261 O O . PHE A 1 1089 ? 25.457 21.726 23.457 1.00 93.25 1089 PHE A O 1
ATOM 8268 N N . VAL A 1 1090 ? 25.375 23.748 22.458 1.00 94.19 1090 VAL A N 1
ATOM 8269 C CA . VAL A 1 1090 ? 26.282 23.447 21.344 1.00 94.19 1090 VAL A CA 1
ATOM 8270 C C . VAL A 1 1090 ? 27.715 23.631 21.837 1.00 94.19 1090 VAL A C 1
ATOM 8272 O O . VAL A 1 1090 ? 28.077 24.723 22.259 1.00 94.19 1090 VAL A O 1
ATOM 8275 N N . TYR A 1 1091 ? 28.517 22.566 21.803 1.00 93.44 1091 TYR A N 1
ATOM 8276 C CA . TYR A 1 1091 ? 29.902 22.582 22.297 1.00 93.44 1091 TYR A CA 1
ATOM 8277 C C . TYR A 1 1091 ? 30.951 22.499 21.185 1.00 93.44 1091 TYR A C 1
ATOM 8279 O O . TYR A 1 1091 ? 32.134 22.709 21.438 1.00 93.44 1091 TYR A O 1
ATOM 8287 N N . TYR A 1 1092 ? 30.531 22.182 19.960 1.00 94.75 1092 TYR A N 1
ATOM 8288 C CA . TYR A 1 1092 ? 31.389 22.178 18.783 1.00 94.75 1092 TYR A CA 1
ATOM 8289 C C . TYR A 1 1092 ? 30.562 22.484 17.533 1.00 94.75 1092 TYR A C 1
ATOM 8291 O O . TYR A 1 1092 ? 29.464 21.946 17.376 1.00 94.75 1092 TYR A O 1
ATOM 8299 N N . ASN A 1 1093 ? 31.094 23.309 16.635 1.00 94.56 1093 ASN A N 1
ATOM 8300 C CA . ASN A 1 1093 ? 30.545 23.536 15.302 1.00 94.56 1093 ASN A CA 1
ATOM 8301 C C . ASN A 1 1093 ? 31.676 23.898 14.331 1.00 94.56 1093 ASN A C 1
ATOM 8303 O O . ASN A 1 1093 ? 32.311 24.933 14.516 1.00 94.56 1093 ASN A O 1
ATOM 8307 N N . ASP A 1 1094 ? 31.892 23.091 13.291 1.00 93.44 1094 ASP A N 1
ATOM 8308 C CA . ASP A 1 1094 ? 32.778 23.428 12.163 1.00 93.44 1094 ASP A CA 1
ATOM 8309 C C . ASP A 1 1094 ? 32.041 23.484 10.808 1.00 93.44 1094 ASP A C 1
ATOM 8311 O O . ASP A 1 1094 ? 32.681 23.508 9.756 1.00 93.44 1094 ASP A O 1
ATOM 8315 N N . ILE A 1 1095 ? 30.699 23.541 10.816 1.00 92.44 1095 ILE A N 1
ATOM 8316 C CA . ILE A 1 1095 ? 29.880 23.690 9.602 1.00 92.44 1095 ILE A CA 1
ATOM 8317 C C . ILE A 1 1095 ? 30.042 25.113 9.025 1.00 92.44 1095 ILE A C 1
ATOM 8319 O O . ILE A 1 1095 ? 29.690 26.075 9.713 1.00 92.44 1095 ILE A O 1
ATOM 8323 N N . PRO A 1 1096 ? 30.527 25.272 7.774 1.00 88.12 1096 PRO A N 1
ATOM 8324 C CA . PRO A 1 1096 ? 30.740 26.583 7.162 1.00 88.12 1096 PRO A CA 1
ATOM 8325 C C . PRO A 1 1096 ? 29.447 27.369 6.907 1.00 88.12 1096 PRO A C 1
ATOM 8327 O O . PRO A 1 1096 ? 28.381 26.801 6.643 1.00 88.12 1096 PRO A O 1
ATOM 8330 N N . GLU A 1 1097 ? 29.559 28.702 6.872 1.00 84.88 1097 GLU A N 1
ATOM 8331 C CA . GLU A 1 1097 ? 28.447 29.573 6.462 1.00 84.88 1097 GLU A CA 1
ATOM 8332 C C . GLU A 1 1097 ? 28.014 29.336 5.001 1.00 84.88 1097 GLU A C 1
ATOM 8334 O O . GLU A 1 1097 ? 26.848 29.538 4.674 1.00 84.88 1097 GLU A O 1
ATOM 8339 N N . THR A 1 1098 ? 28.906 28.843 4.131 1.00 84.38 1098 THR A N 1
ATOM 8340 C CA . THR A 1 1098 ? 28.602 28.544 2.717 1.00 84.38 1098 THR A CA 1
ATOM 8341 C C . THR A 1 1098 ? 27.539 27.460 2.555 1.00 84.38 1098 THR A C 1
ATOM 8343 O O . THR A 1 1098 ? 26.598 27.642 1.785 1.00 84.38 1098 THR A O 1
ATOM 8346 N N . GLU A 1 1099 ? 27.635 26.372 3.322 1.00 82.19 1099 GLU A N 1
ATOM 8347 C CA . GLU A 1 1099 ? 26.647 25.279 3.309 1.00 82.19 1099 GLU A CA 1
ATOM 8348 C C . GLU A 1 1099 ? 25.318 25.728 3.939 1.00 82.19 1099 GLU A C 1
ATOM 8350 O O . GLU A 1 1099 ? 24.231 25.263 3.598 1.00 82.19 1099 GLU A O 1
ATOM 8355 N N . THR A 1 1100 ? 25.385 26.687 4.864 1.00 82.00 1100 THR A N 1
ATOM 8356 C CA . THR A 1 1100 ? 24.238 27.139 5.664 1.00 82.00 1100 THR A CA 1
ATOM 8357 C C . THR A 1 1100 ? 23.633 28.457 5.176 1.00 82.00 1100 THR A C 1
ATOM 8359 O O . THR A 1 1100 ? 22.704 28.974 5.800 1.00 82.00 1100 THR A O 1
ATOM 8362 N N . ALA A 1 1101 ? 24.050 28.948 4.003 1.00 80.44 1101 ALA A N 1
ATOM 8363 C CA . ALA A 1 1101 ? 23.610 30.209 3.396 1.00 80.44 1101 ALA A CA 1
ATOM 8364 C C . ALA A 1 1101 ? 22.087 30.300 3.136 1.00 80.44 1101 ALA A C 1
ATOM 8366 O O . ALA A 1 1101 ? 21.543 31.393 2.996 1.00 80.44 1101 ALA A O 1
ATOM 8367 N N . GLY A 1 1102 ? 21.381 29.162 3.106 1.00 82.31 1102 GLY A N 1
ATOM 8368 C CA . GLY A 1 1102 ? 19.914 29.076 3.036 1.00 82.31 1102 GLY A CA 1
ATOM 8369 C C . GLY A 1 1102 ? 19.223 28.630 4.335 1.00 82.31 1102 GLY A C 1
ATOM 8370 O O . GLY A 1 1102 ? 18.040 28.290 4.302 1.00 82.31 1102 GLY A O 1
ATOM 8371 N N . MET A 1 1103 ? 19.937 28.565 5.465 1.00 92.38 1103 MET A N 1
ATOM 8372 C CA . MET A 1 1103 ? 19.484 27.925 6.711 1.00 92.38 1103 MET A CA 1
ATOM 8373 C C . MET A 1 1103 ? 19.430 28.901 7.907 1.00 92.38 1103 MET A C 1
ATOM 8375 O O . MET A 1 1103 ? 20.219 28.789 8.852 1.00 92.38 1103 MET A O 1
ATOM 8379 N N . PRO A 1 1104 ? 18.476 29.855 7.929 1.00 92.12 1104 PRO A N 1
ATOM 8380 C CA . PRO A 1 1104 ? 18.415 30.900 8.954 1.00 92.12 1104 PRO A CA 1
ATOM 8381 C C . PRO A 1 1104 ? 18.139 30.377 10.371 1.00 92.12 1104 PRO A C 1
ATOM 8383 O O . PRO A 1 1104 ? 18.469 31.052 11.344 1.00 92.12 1104 PRO A O 1
ATOM 8386 N N . ASP A 1 1105 ? 17.534 29.197 10.522 1.00 93.62 1105 ASP A N 1
ATOM 8387 C CA . ASP A 1 1105 ? 17.342 28.560 11.828 1.00 93.62 1105 ASP A CA 1
ATOM 8388 C C . ASP A 1 1105 ? 18.573 27.739 12.245 1.00 93.62 1105 ASP A C 1
ATOM 8390 O O . ASP A 1 1105 ? 18.858 27.641 13.436 1.00 93.62 1105 ASP A O 1
ATOM 8394 N N . PHE A 1 1106 ? 19.370 27.220 11.302 1.00 94.50 1106 PHE A N 1
ATOM 8395 C CA . PHE A 1 1106 ? 20.682 26.662 11.651 1.00 94.50 1106 PHE A CA 1
ATOM 8396 C C . PHE A 1 1106 ? 21.616 27.749 12.193 1.00 94.50 1106 PHE A C 1
ATOM 8398 O O . PHE A 1 1106 ? 22.210 27.550 13.250 1.00 94.50 1106 PHE A O 1
ATOM 8405 N N . LYS A 1 1107 ? 21.672 28.925 11.549 1.00 91.00 1107 LYS A N 1
ATOM 8406 C CA . LYS A 1 1107 ? 22.467 30.061 12.049 1.00 91.00 1107 LYS A CA 1
ATOM 8407 C C . LYS A 1 1107 ? 22.075 30.444 13.482 1.00 91.00 1107 LYS A C 1
ATOM 8409 O O . LYS A 1 1107 ? 22.935 30.483 14.354 1.00 91.00 1107 LYS A O 1
ATOM 8414 N N . LYS A 1 1108 ? 20.773 30.583 13.770 1.00 92.06 1108 LYS A N 1
ATOM 8415 C CA . LYS A 1 1108 ? 20.271 30.830 15.139 1.00 92.06 1108 LYS A CA 1
ATOM 8416 C C . LYS A 1 1108 ? 20.680 29.742 16.139 1.00 92.06 1108 LYS A C 1
ATOM 8418 O O . LYS A 1 1108 ? 20.992 30.075 17.277 1.00 92.06 1108 LYS A O 1
ATOM 8423 N N . LEU A 1 1109 ? 20.652 28.466 15.742 1.00 94.25 1109 LEU A N 1
ATOM 8424 C CA . LEU A 1 1109 ? 21.070 27.349 16.598 1.00 94.25 1109 LEU A CA 1
ATOM 8425 C C . LEU A 1 1109 ? 22.572 27.413 16.911 1.00 94.25 1109 LEU A C 1
ATOM 8427 O O . LEU A 1 1109 ? 22.948 27.270 18.071 1.00 94.25 1109 LEU A O 1
ATOM 8431 N N . ALA A 1 1110 ? 23.411 27.645 15.899 1.00 90.69 1110 ALA A N 1
ATOM 8432 C CA . ALA A 1 1110 ? 24.860 27.771 16.056 1.00 90.69 1110 ALA A CA 1
ATOM 8433 C C . ALA A 1 1110 ? 25.250 28.993 16.913 1.00 90.69 1110 ALA A C 1
ATOM 8435 O O . ALA A 1 1110 ? 26.176 28.915 17.711 1.00 90.69 1110 ALA A O 1
ATOM 8436 N N . GLU A 1 1111 ? 24.494 30.090 16.809 1.00 90.00 1111 GLU A N 1
ATOM 8437 C CA . GLU A 1 1111 ? 24.613 31.295 17.646 1.00 90.00 1111 GLU A CA 1
ATOM 8438 C C . GLU A 1 1111 ? 24.007 31.136 19.062 1.00 90.00 1111 GLU A C 1
ATOM 8440 O O . GLU A 1 1111 ? 23.990 32.096 19.831 1.00 90.00 1111 GLU A O 1
ATOM 8445 N N . GLY A 1 1112 ? 23.442 29.972 19.413 1.00 87.00 1112 GLY A N 1
ATOM 8446 C CA . GLY A 1 1112 ? 22.816 29.731 20.722 1.00 87.00 1112 GLY A CA 1
ATOM 8447 C C . GLY A 1 1112 ? 21.537 30.542 20.995 1.00 87.00 1112 GLY A C 1
ATOM 8448 O O . GLY A 1 1112 ? 21.129 30.687 22.150 1.00 87.00 1112 GLY A O 1
ATOM 8449 N N . LYS A 1 1113 ? 20.884 31.093 19.962 1.00 88.38 1113 LYS A N 1
ATOM 8450 C CA . LYS A 1 1113 ? 19.685 31.937 20.112 1.00 88.38 1113 LYS A CA 1
ATOM 8451 C C . LYS A 1 1113 ? 18.473 31.117 20.559 1.00 88.38 1113 LYS A C 1
ATOM 8453 O O . LYS A 1 1113 ? 18.182 30.055 20.015 1.00 88.38 1113 LYS A O 1
ATOM 8458 N N . VAL A 1 1114 ? 17.707 31.668 21.503 1.00 84.06 1114 VAL A N 1
ATOM 8459 C CA . VAL A 1 1114 ? 16.509 31.039 22.091 1.00 84.06 1114 VAL A CA 1
ATOM 8460 C C . VAL A 1 1114 ? 15.204 31.721 21.639 1.00 84.06 1114 VAL A C 1
ATOM 8462 O O . VAL A 1 1114 ? 15.216 32.912 21.317 1.00 84.06 1114 VAL A O 1
ATOM 8465 N N . PRO A 1 1115 ? 14.041 31.032 21.642 1.00 82.88 1115 PRO A N 1
ATOM 8466 C CA . PRO A 1 1115 ? 12.758 31.641 21.288 1.00 82.88 1115 PRO A CA 1
ATOM 8467 C C . PRO A 1 1115 ? 12.366 32.790 22.230 1.00 82.88 1115 PRO A C 1
ATOM 8469 O O . PRO A 1 1115 ? 12.048 32.595 23.412 1.00 82.88 1115 PRO A O 1
ATOM 8472 N N . VAL A 1 1116 ? 12.334 34.014 21.700 1.00 84.75 1116 VAL A N 1
ATOM 8473 C CA . VAL A 1 1116 ? 11.871 35.188 22.455 1.00 84.75 1116 VAL A CA 1
ATOM 8474 C C . VAL A 1 1116 ? 10.351 35.341 22.425 1.00 84.75 1116 VAL A C 1
ATOM 8476 O O . VAL A 1 1116 ? 9.764 35.542 23.490 1.00 84.75 1116 VAL A O 1
ATOM 8479 N N . SER A 1 1117 ? 9.725 35.123 21.265 1.00 83.88 1117 SER A N 1
ATOM 8480 C CA . SER A 1 1117 ? 8.289 35.277 20.997 1.00 83.88 1117 SER A CA 1
ATOM 8481 C C . SER A 1 1117 ? 7.568 33.941 20.708 1.00 83.88 1117 SER A C 1
ATOM 8483 O O . SER A 1 1117 ? 8.215 32.948 20.358 1.00 83.88 1117 SER A O 1
ATOM 8485 N N . PRO A 1 1118 ? 6.227 33.879 20.858 1.00 83.88 1118 PRO A N 1
ATOM 8486 C CA . PRO A 1 1118 ? 5.427 32.724 20.446 1.00 83.88 1118 PRO A CA 1
ATOM 8487 C C . PRO A 1 1118 ? 5.489 32.465 18.924 1.00 83.88 1118 PRO A C 1
ATOM 8489 O O . PRO A 1 1118 ? 5.646 33.413 18.158 1.00 83.88 1118 PRO A O 1
ATOM 8492 N N . PRO A 1 1119 ? 5.284 31.214 18.458 1.00 87.12 1119 PRO A N 1
ATOM 8493 C CA . PRO A 1 1119 ? 4.918 30.032 19.238 1.00 87.12 1119 PRO A CA 1
ATOM 8494 C C . PRO A 1 1119 ? 6.112 29.350 19.934 1.00 87.12 1119 PRO A C 1
ATOM 8496 O O . PRO A 1 1119 ? 7.103 28.971 19.315 1.00 87.12 1119 PRO A O 1
ATOM 8499 N N . PHE A 1 1120 ? 5.952 29.073 21.233 1.00 91.75 1120 PHE A N 1
ATOM 8500 C CA . PHE A 1 1120 ? 6.928 28.355 22.075 1.00 91.75 1120 PHE A CA 1
ATOM 8501 C C . PHE A 1 1120 ? 6.886 26.821 21.929 1.00 91.75 1120 PHE A C 1
ATOM 8503 O O . PHE A 1 1120 ? 7.394 26.085 22.778 1.00 91.75 1120 PHE A O 1
ATOM 8510 N N . THR A 1 1121 ? 6.233 26.323 20.878 1.00 92.12 1121 THR A N 1
ATOM 8511 C CA . THR A 1 1121 ? 6.187 24.903 20.521 1.00 92.12 1121 THR A CA 1
ATOM 8512 C C . THR A 1 1121 ? 6.270 24.762 19.015 1.00 92.12 1121 THR A C 1
ATOM 8514 O O . THR A 1 1121 ? 5.555 25.463 18.299 1.00 92.12 1121 THR A O 1
ATOM 8517 N N . THR A 1 1122 ? 7.078 23.826 18.534 1.00 93.00 1122 THR A N 1
ATOM 8518 C CA . THR A 1 1122 ? 7.264 23.571 17.105 1.00 93.00 1122 THR A CA 1
ATOM 8519 C C . THR A 1 1122 ? 6.941 22.116 16.769 1.00 93.00 1122 THR A C 1
ATOM 8521 O O . THR A 1 1122 ? 7.252 21.196 17.524 1.00 93.00 1122 THR A O 1
ATOM 8524 N N . ARG A 1 1123 ? 6.322 21.909 15.601 1.00 94.44 1123 ARG A N 1
ATOM 8525 C CA . ARG A 1 1123 ? 6.188 20.606 14.943 1.00 94.44 1123 ARG A CA 1
ATOM 8526 C C . ARG A 1 1123 ? 6.832 20.700 13.565 1.00 94.44 1123 ARG A C 1
ATOM 8528 O O . ARG A 1 1123 ? 6.299 21.389 12.697 1.00 94.44 1123 ARG A O 1
ATOM 8535 N N . ARG A 1 1124 ? 7.937 19.992 13.345 1.00 94.31 1124 ARG A N 1
ATOM 8536 C CA . ARG A 1 1124 ? 8.525 19.797 12.009 1.00 94.31 1124 ARG A CA 1
ATOM 8537 C C . ARG A 1 1124 ? 8.368 18.345 11.578 1.00 94.31 1124 ARG A C 1
ATOM 8539 O O . ARG A 1 1124 ? 8.082 17.466 12.389 1.00 94.31 1124 ARG A O 1
ATOM 8546 N N . SER A 1 1125 ? 8.502 18.109 10.280 1.00 92.12 1125 SER A N 1
ATOM 8547 C CA . SER A 1 1125 ? 8.568 16.765 9.712 1.00 92.12 1125 SER A CA 1
ATOM 8548 C C . SER A 1 1125 ? 9.713 16.729 8.717 1.00 92.12 1125 SER A C 1
ATOM 8550 O O . SER A 1 1125 ? 9.844 17.653 7.916 1.00 92.12 1125 SER A O 1
ATOM 8552 N N . ILE A 1 1126 ? 10.521 15.681 8.786 1.00 91.31 1126 ILE A N 1
ATOM 8553 C CA . ILE A 1 1126 ? 11.621 15.404 7.867 1.00 91.31 1126 ILE A CA 1
ATOM 8554 C C . ILE A 1 1126 ? 11.477 13.978 7.330 1.00 91.31 1126 ILE A C 1
ATOM 8556 O O . ILE A 1 1126 ? 10.775 13.141 7.901 1.00 91.31 1126 ILE A O 1
ATOM 8560 N N . LYS A 1 1127 ? 12.167 13.692 6.234 1.00 88.44 1127 LYS A N 1
ATOM 8561 C CA . LYS A 1 1127 ? 12.282 12.373 5.620 1.00 88.44 1127 LYS A CA 1
ATOM 8562 C C . LYS A 1 1127 ? 13.742 11.979 5.557 1.00 88.44 1127 LYS A C 1
ATOM 8564 O O . LYS A 1 1127 ? 14.578 12.738 5.077 1.00 88.44 1127 LYS A O 1
ATOM 8569 N N . THR A 1 1128 ? 14.060 10.769 5.987 1.00 81.88 1128 THR A N 1
ATOM 8570 C CA . THR A 1 1128 ? 15.433 10.270 5.835 1.00 81.88 1128 THR A CA 1
ATOM 8571 C C . THR A 1 1128 ? 15.777 10.013 4.377 1.00 81.88 1128 THR A C 1
ATOM 8573 O O . THR A 1 1128 ? 14.949 9.471 3.636 1.00 81.88 1128 THR A O 1
ATOM 8576 N N . ALA A 1 1129 ? 17.024 10.291 4.010 1.00 66.56 1129 ALA A N 1
ATOM 8577 C CA . ALA A 1 1129 ? 17.620 9.947 2.726 1.00 66.56 1129 ALA A CA 1
ATOM 8578 C C . ALA A 1 1129 ? 17.931 8.436 2.661 1.00 66.56 1129 ALA A C 1
ATOM 8580 O O . ALA A 1 1129 ? 19.080 8.011 2.658 1.00 66.56 1129 ALA A O 1
ATOM 8581 N N . ALA A 1 1130 ? 16.883 7.608 2.656 1.00 52.75 1130 ALA A N 1
ATOM 8582 C CA . ALA A 1 1130 ? 16.982 6.153 2.574 1.00 52.75 1130 ALA A CA 1
ATOM 8583 C C . ALA A 1 1130 ? 16.712 5.666 1.142 1.00 52.75 1130 ALA A C 1
ATOM 8585 O O . ALA A 1 1130 ? 15.768 6.118 0.490 1.00 52.75 1130 ALA A O 1
ATOM 8586 N N . ALA A 1 1131 ? 17.524 4.721 0.659 1.00 44.50 1131 ALA A N 1
ATOM 8587 C CA . ALA A 1 1131 ? 17.473 4.250 -0.724 1.00 44.50 1131 ALA A CA 1
ATOM 8588 C C . ALA A 1 1131 ? 16.136 3.569 -1.087 1.00 44.50 1131 ALA A C 1
ATOM 8590 O O . ALA A 1 1131 ? 15.493 3.974 -2.062 1.00 44.50 1131 ALA A O 1
ATOM 8591 N N . ALA A 1 1132 ? 15.711 2.572 -0.305 1.00 44.22 1132 ALA A N 1
ATOM 8592 C CA . ALA A 1 1132 ? 14.561 1.723 -0.632 1.00 44.22 1132 ALA A CA 1
ATOM 8593 C C . ALA A 1 1132 ? 13.200 2.404 -0.388 1.00 44.22 1132 ALA A C 1
ATOM 8595 O O . ALA A 1 1132 ? 12.283 2.280 -1.197 1.00 44.22 1132 ALA A O 1
ATOM 8596 N N . ALA A 1 1133 ? 13.067 3.144 0.717 1.00 55.69 1133 ALA A N 1
ATOM 8597 C CA . ALA A 1 1133 ? 11.894 3.959 1.022 1.00 55.69 1133 ALA A CA 1
ATOM 8598 C C . ALA A 1 1133 ? 12.263 5.067 2.015 1.00 55.69 1133 ALA A C 1
ATOM 8600 O O . ALA A 1 1133 ? 12.746 4.785 3.113 1.00 55.69 1133 ALA A O 1
ATOM 8601 N N . ALA A 1 1134 ? 11.993 6.323 1.657 1.00 72.38 1134 ALA A N 1
ATOM 8602 C CA . ALA A 1 1134 ? 12.070 7.427 2.603 1.00 72.38 1134 ALA A CA 1
ATOM 8603 C C . ALA A 1 1134 ? 10.988 7.247 3.678 1.00 72.38 1134 ALA A C 1
ATOM 8605 O O . ALA A 1 1134 ? 9.811 7.094 3.357 1.00 72.38 1134 ALA A O 1
ATOM 8606 N N . VAL A 1 1135 ? 11.396 7.261 4.944 1.00 81.62 1135 VAL A N 1
ATOM 8607 C CA . VAL A 1 1135 ? 10.506 7.102 6.099 1.00 81.62 1135 VAL A CA 1
ATOM 8608 C C . VAL A 1 1135 ? 10.342 8.456 6.786 1.00 81.62 1135 VAL A C 1
ATOM 8610 O O . VAL A 1 1135 ? 11.321 9.196 6.948 1.00 81.62 1135 VAL A O 1
ATOM 8613 N N . ASP A 1 1136 ? 9.108 8.767 7.171 1.00 88.19 1136 ASP A N 1
ATOM 8614 C CA . ASP A 1 1136 ? 8.727 10.013 7.828 1.00 88.19 1136 ASP A CA 1
ATOM 8615 C C . ASP A 1 1136 ? 9.203 10.057 9.292 1.00 88.19 1136 ASP A C 1
ATOM 8617 O O . ASP A 1 1136 ? 9.182 9.062 10.026 1.00 88.19 1136 ASP A O 1
ATOM 8621 N N . VAL A 1 1137 ? 9.671 11.234 9.707 1.00 92.56 1137 VAL A N 1
ATOM 8622 C CA . VAL A 1 1137 ? 10.091 11.544 11.076 1.00 92.56 1137 VAL A CA 1
ATOM 8623 C C . VAL A 1 1137 ? 9.458 12.868 11.485 1.00 92.56 1137 VAL A C 1
ATOM 8625 O O . VAL A 1 1137 ? 9.678 13.895 10.847 1.00 92.56 1137 VAL A O 1
ATOM 8628 N N . HIS A 1 1138 ? 8.678 12.861 12.560 1.00 94.81 1138 HIS A N 1
ATOM 8629 C CA . HIS A 1 1138 ? 8.066 14.053 13.135 1.00 94.81 1138 HIS A CA 1
ATOM 8630 C C . HIS A 1 1138 ? 8.854 14.503 14.362 1.00 94.81 1138 HIS A C 1
ATOM 8632 O O . HIS A 1 1138 ? 9.038 13.730 15.300 1.00 94.81 1138 HIS A O 1
ATOM 8638 N N . ILE A 1 1139 ? 9.279 15.764 14.372 1.00 96.88 1139 ILE A N 1
ATOM 8639 C CA . ILE A 1 1139 ? 9.989 16.371 15.496 1.00 96.88 1139 ILE A CA 1
ATOM 8640 C C . ILE A 1 1139 ? 9.018 17.302 16.214 1.00 96.88 1139 ILE A C 1
ATOM 8642 O O . ILE A 1 1139 ? 8.501 18.254 15.621 1.00 96.88 1139 ILE A O 1
ATOM 8646 N N . TYR A 1 1140 ? 8.773 17.022 17.487 1.00 96.88 1140 TYR A N 1
ATOM 8647 C CA . TYR A 1 1140 ? 7.978 17.853 18.384 1.00 96.88 1140 TYR A CA 1
ATOM 8648 C C . TYR A 1 1140 ? 8.914 18.492 19.399 1.00 96.88 1140 TYR A C 1
ATOM 8650 O O . TYR A 1 1140 ? 9.671 17.778 20.050 1.00 96.88 1140 TYR A O 1
ATOM 8658 N N . SER A 1 1141 ? 8.868 19.809 19.562 1.00 95.31 1141 SER A N 1
ATOM 8659 C CA . SER A 1 1141 ? 9.690 20.494 20.560 1.00 95.31 1141 SER A CA 1
ATOM 8660 C C . SER A 1 1141 ? 8.951 21.635 21.251 1.00 95.31 1141 SER A C 1
ATOM 8662 O O . SER A 1 1141 ? 7.979 22.186 20.721 1.00 95.31 1141 SER A O 1
ATOM 8664 N N . LYS A 1 1142 ? 9.400 21.966 22.462 1.00 94.50 1142 LYS A N 1
ATOM 8665 C CA . LYS A 1 1142 ? 8.883 23.055 23.298 1.00 94.50 1142 LYS A CA 1
ATOM 8666 C C . LYS A 1 1142 ? 10.028 23.765 24.014 1.00 94.50 1142 LYS A C 1
ATOM 8668 O O . LYS A 1 1142 ? 10.961 23.091 24.446 1.00 94.50 1142 LYS A O 1
ATOM 8673 N N . SER A 1 1143 ? 9.896 25.071 24.231 1.00 93.00 1143 SER A N 1
ATOM 8674 C CA . SER A 1 1143 ? 10.798 25.831 25.109 1.00 93.00 1143 SER A CA 1
ATOM 8675 C C . SER A 1 1143 ? 10.304 25.890 26.554 1.00 93.00 1143 SER A C 1
ATOM 8677 O O . SER A 1 1143 ? 9.131 25.606 26.844 1.00 93.00 1143 SER A O 1
ATOM 8679 N N . ALA A 1 1144 ? 11.172 26.332 27.469 1.00 89.44 1144 ALA A N 1
ATOM 8680 C CA . ALA A 1 1144 ? 10.831 26.549 28.880 1.00 89.44 1144 ALA A CA 1
ATOM 8681 C C . ALA A 1 1144 ? 9.707 27.587 29.091 1.00 89.44 1144 ALA A C 1
ATOM 8683 O O . ALA A 1 1144 ? 9.051 27.604 30.143 1.00 89.44 1144 ALA A O 1
ATOM 8684 N N . LYS A 1 1145 ? 9.468 28.460 28.102 1.00 89.94 1145 LYS A N 1
ATOM 8685 C CA . LYS A 1 1145 ? 8.394 29.468 28.115 1.00 89.94 1145 LYS A CA 1
ATOM 8686 C C . LYS A 1 1145 ? 7.014 28.882 27.823 1.00 89.94 1145 LYS A C 1
ATOM 8688 O O . LYS A 1 1145 ? 6.028 29.438 28.288 1.00 89.94 1145 LYS A O 1
ATOM 8693 N N . SER A 1 1146 ? 6.931 27.745 27.126 1.00 91.00 1146 SER A N 1
ATOM 8694 C CA . SER A 1 1146 ? 5.649 27.116 26.763 1.00 91.00 1146 SER A CA 1
ATOM 8695 C C . SER A 1 1146 ? 4.777 26.732 27.963 1.00 91.00 1146 SER A C 1
ATOM 8697 O O . SER A 1 1146 ? 3.557 26.675 27.835 1.00 91.00 1146 SER A O 1
ATOM 8699 N N . LYS A 1 1147 ? 5.401 26.397 29.105 1.00 89.94 1147 LYS A N 1
ATOM 8700 C CA . LYS A 1 1147 ? 4.763 25.753 30.271 1.00 89.94 1147 LYS A CA 1
ATOM 8701 C C . LYS A 1 1147 ? 3.898 24.541 29.898 1.00 89.94 1147 LYS A C 1
ATOM 8703 O O . LYS A 1 1147 ? 2.948 24.197 30.599 1.00 89.94 1147 LYS A O 1
ATOM 8708 N N . TYR A 1 1148 ? 4.221 23.877 28.788 1.00 91.75 1148 TYR A N 1
ATOM 8709 C CA . TYR A 1 1148 ? 3.534 22.670 28.351 1.00 91.75 1148 TYR A CA 1
ATOM 8710 C C . TYR A 1 1148 ? 4.274 21.425 28.827 1.00 91.75 1148 TYR A C 1
ATOM 8712 O O . TYR A 1 1148 ? 5.498 21.385 28.920 1.00 91.75 1148 TYR A O 1
ATOM 8720 N N . GLU A 1 1149 ? 3.484 20.399 29.106 1.00 90.81 1149 GLU A N 1
ATOM 8721 C CA . GLU A 1 1149 ? 3.920 19.038 29.387 1.00 90.81 1149 GLU A CA 1
ATOM 8722 C C . GLU A 1 1149 ? 4.130 18.339 28.024 1.00 90.81 1149 GLU A C 1
ATOM 8724 O O . GLU A 1 1149 ? 3.183 18.252 27.231 1.00 90.81 1149 GLU A O 1
ATOM 8729 N N . ILE A 1 1150 ? 5.364 17.925 27.702 1.00 93.38 1150 ILE A N 1
ATOM 8730 C CA . ILE A 1 1150 ? 5.716 17.408 26.365 1.00 93.38 1150 ILE A CA 1
ATOM 8731 C C . ILE A 1 1150 ? 4.875 16.181 25.966 1.00 93.38 1150 ILE A C 1
ATOM 8733 O O . ILE A 1 1150 ? 4.411 16.116 24.827 1.00 93.38 1150 ILE A O 1
ATOM 8737 N N . TYR A 1 1151 ? 4.577 15.260 26.883 1.00 93.44 1151 TYR A N 1
ATOM 8738 C CA . TYR A 1 1151 ? 3.880 14.013 26.561 1.00 93.44 1151 TYR A CA 1
ATOM 8739 C C . TYR A 1 1151 ? 2.395 14.261 26.241 1.00 93.44 1151 TYR A C 1
ATOM 8741 O O . TYR A 1 1151 ? 1.940 14.016 25.123 1.00 93.44 1151 TYR A O 1
ATOM 8749 N N . LYS A 1 1152 ? 1.625 14.816 27.177 1.00 91.12 1152 LYS A N 1
ATOM 8750 C CA . LYS A 1 1152 ? 0.176 15.034 27.061 1.00 91.12 1152 LYS A CA 1
ATOM 8751 C C . LYS A 1 1152 ? -0.188 16.239 26.198 1.00 91.12 1152 LYS A C 1
ATOM 8753 O O . LYS A 1 1152 ? -1.078 16.151 25.348 1.00 91.12 1152 LYS A O 1
ATOM 8758 N N . LYS A 1 1153 ? 0.437 17.398 26.439 1.00 92.12 1153 LYS A N 1
ATOM 8759 C CA . LYS A 1 1153 ? 0.015 18.673 25.823 1.00 92.12 1153 LYS A CA 1
ATOM 8760 C C . LYS A 1 1153 ? 0.602 18.876 24.427 1.00 92.12 1153 LYS A C 1
ATOM 8762 O O . LYS A 1 1153 ? -0.031 19.577 23.637 1.00 92.12 1153 LYS A O 1
ATOM 8767 N N . VAL A 1 1154 ? 1.739 18.246 24.112 1.00 92.88 1154 VAL A N 1
ATOM 8768 C CA . VAL A 1 1154 ? 2.352 18.288 22.774 1.00 92.88 1154 VAL A CA 1
ATOM 8769 C C . VAL A 1 1154 ? 2.126 16.973 22.020 1.00 92.88 1154 VAL A C 1
ATOM 8771 O O . VAL A 1 1154 ? 1.367 16.974 21.049 1.00 92.88 1154 VAL A O 1
ATOM 8774 N N . ILE A 1 1155 ? 2.701 15.848 22.463 1.00 93.38 1155 ILE A N 1
ATOM 8775 C CA . ILE A 1 1155 ? 2.700 14.594 21.685 1.00 93.38 1155 ILE A CA 1
ATOM 8776 C C . ILE A 1 1155 ? 1.293 13.988 21.554 1.00 93.38 1155 ILE A C 1
ATOM 8778 O O . ILE A 1 1155 ? 0.802 13.848 20.435 1.00 93.38 1155 ILE A O 1
ATOM 8782 N N . VAL A 1 1156 ? 0.598 13.667 22.652 1.00 91.31 1156 VAL A N 1
ATOM 8783 C CA . VAL A 1 1156 ? -0.755 13.062 22.612 1.00 91.31 1156 VAL A CA 1
ATOM 8784 C C . VAL A 1 1156 ? -1.748 13.975 21.887 1.00 91.31 1156 VAL A C 1
ATOM 8786 O O . VAL A 1 1156 ? -2.561 13.503 21.088 1.00 91.31 1156 VAL A O 1
ATOM 8789 N N . LYS A 1 1157 ? -1.653 15.296 22.094 1.00 89.75 1157 LYS A N 1
ATOM 8790 C CA . LYS A 1 1157 ? -2.474 16.291 21.382 1.00 89.75 1157 LYS A CA 1
ATOM 8791 C C . LYS A 1 1157 ? -2.227 16.272 19.866 1.00 89.75 1157 LYS A C 1
ATOM 8793 O O . LYS A 1 1157 ? -3.187 16.396 19.103 1.00 89.75 1157 LYS A O 1
ATOM 8798 N N . ALA A 1 1158 ? -0.977 16.108 19.428 1.00 89.31 1158 ALA A N 1
ATOM 8799 C CA . ALA A 1 1158 ? -0.610 16.089 18.014 1.00 89.31 1158 ALA A CA 1
ATOM 8800 C C . ALA A 1 1158 ? -0.880 14.741 17.325 1.00 89.31 1158 ALA A C 1
ATOM 8802 O O . ALA A 1 1158 ? -1.387 14.730 16.202 1.00 89.31 1158 ALA A O 1
ATOM 8803 N N . LEU A 1 1159 ? -0.577 13.621 17.991 1.00 89.19 1159 LEU A N 1
ATOM 8804 C CA . LEU A 1 1159 ? -0.801 12.268 17.472 1.00 89.19 1159 LEU A CA 1
ATOM 8805 C C . LEU A 1 1159 ? -2.278 11.857 17.524 1.00 89.19 1159 LEU A C 1
ATOM 8807 O O . LEU A 1 1159 ? -2.714 11.068 16.691 1.00 89.19 1159 LEU A O 1
ATOM 8811 N N . LYS A 1 1160 ? -3.052 12.385 18.486 1.00 88.94 1160 LYS A N 1
ATOM 8812 C CA . LYS A 1 1160 ? -4.453 12.011 18.768 1.00 88.94 1160 LYS A CA 1
ATOM 8813 C C . LYS A 1 1160 ? -4.649 10.508 19.051 1.00 88.94 1160 LYS A C 1
ATOM 8815 O O . LYS A 1 1160 ? -5.745 9.996 18.830 1.00 88.94 1160 LYS A O 1
ATOM 8820 N N . LYS A 1 1161 ? -3.607 9.838 19.553 1.00 89.38 1161 LYS A N 1
ATOM 8821 C CA . LYS A 1 1161 ? -3.546 8.405 19.889 1.00 89.38 1161 LYS A CA 1
ATOM 8822 C C . LYS A 1 1161 ? -3.234 8.207 21.374 1.00 89.38 1161 LYS A C 1
ATOM 8824 O O . LYS A 1 1161 ? -2.708 9.118 22.013 1.00 89.38 1161 LYS A O 1
ATOM 8829 N N . THR A 1 1162 ? -3.492 7.009 21.889 1.00 90.06 1162 THR A N 1
ATOM 8830 C CA . THR A 1 1162 ? -2.906 6.545 23.153 1.00 90.06 1162 THR A CA 1
ATOM 8831 C C . THR A 1 1162 ? -1.399 6.353 22.966 1.00 90.06 1162 THR A C 1
ATOM 8833 O O . THR A 1 1162 ? -0.958 5.980 21.876 1.00 90.06 1162 THR A O 1
ATOM 8836 N N . ILE A 1 1163 ? -0.607 6.599 24.008 1.00 93.62 1163 ILE A N 1
ATOM 8837 C CA . ILE A 1 1163 ? 0.828 6.296 24.037 1.00 93.62 1163 ILE A CA 1
ATOM 8838 C C . ILE A 1 1163 ? 1.171 5.411 25.237 1.00 93.62 1163 ILE A C 1
ATOM 8840 O O . ILE A 1 1163 ? 0.590 5.563 26.314 1.00 93.62 1163 ILE A O 1
ATOM 8844 N N . LYS A 1 1164 ? 2.125 4.499 25.049 1.00 93.81 1164 LYS A N 1
ATOM 8845 C CA . LYS A 1 1164 ? 2.811 3.770 26.122 1.00 93.81 1164 LYS A CA 1
ATOM 8846 C C . LYS A 1 1164 ? 4.186 4.404 26.336 1.00 93.81 1164 LYS A C 1
ATOM 8848 O O . LYS A 1 1164 ? 4.828 4.737 25.341 1.00 93.81 1164 LYS A O 1
ATOM 8853 N N . VAL A 1 1165 ? 4.613 4.587 27.584 1.00 94.62 1165 VAL A N 1
ATOM 8854 C CA . VAL A 1 1165 ? 5.805 5.372 27.952 1.00 94.62 1165 VAL A CA 1
ATOM 8855 C C . VAL A 1 1165 ? 6.798 4.539 28.764 1.00 94.62 1165 VAL A C 1
ATOM 8857 O O . VAL A 1 1165 ? 6.432 4.009 29.813 1.00 94.62 1165 VAL A O 1
ATOM 8860 N N . TRP A 1 1166 ? 8.046 4.477 28.294 1.00 94.88 1166 TRP A N 1
ATOM 8861 C CA . TRP A 1 1166 ? 9.225 4.028 29.041 1.00 94.88 1166 TRP A CA 1
ATOM 8862 C C . TRP A 1 1166 ? 10.066 5.257 29.360 1.00 94.88 1166 TRP A C 1
ATOM 8864 O O . TRP A 1 1166 ? 10.529 5.940 28.446 1.00 94.88 1166 TRP A O 1
ATOM 8874 N N . SER A 1 1167 ? 10.190 5.603 30.637 1.00 92.44 1167 SER A N 1
ATOM 8875 C CA . SER A 1 1167 ? 10.876 6.822 31.058 1.00 92.44 1167 SER A CA 1
ATOM 8876 C C . SER A 1 1167 ? 10.979 6.880 32.576 1.00 92.44 1167 SER A C 1
ATOM 8878 O O . SER A 1 1167 ? 9.971 6.638 33.249 1.00 92.44 1167 SER A O 1
ATOM 8880 N N . ARG A 1 1168 ? 12.136 7.291 33.115 1.00 88.56 1168 ARG A N 1
ATOM 8881 C CA . ARG A 1 1168 ? 12.224 7.710 34.523 1.00 88.56 1168 ARG A CA 1
ATOM 8882 C C . ARG A 1 1168 ? 11.130 8.725 34.834 1.00 88.56 1168 ARG A C 1
ATOM 8884 O O . ARG A 1 1168 ? 10.822 9.605 34.029 1.00 88.56 1168 ARG A O 1
ATOM 8891 N N . ARG A 1 1169 ? 10.529 8.599 36.010 1.00 83.25 1169 ARG A N 1
ATOM 8892 C CA . ARG A 1 1169 ? 9.314 9.327 36.380 1.00 83.25 1169 ARG A CA 1
ATOM 8893 C C . ARG A 1 1169 ? 9.383 9.787 37.820 1.00 83.25 1169 ARG A C 1
ATOM 8895 O O . ARG A 1 1169 ? 10.020 9.151 38.650 1.00 83.25 1169 ARG A O 1
ATOM 8902 N N . ASP A 1 1170 ? 8.698 10.884 38.111 1.00 78.50 1170 ASP A N 1
ATOM 8903 C CA . ASP A 1 1170 ? 8.447 11.255 39.497 1.00 78.50 1170 ASP A CA 1
ATOM 8904 C C . ASP A 1 1170 ? 7.174 10.576 40.015 1.00 78.50 1170 ASP A C 1
ATOM 8906 O O . ASP A 1 1170 ? 6.320 10.115 39.259 1.00 78.50 1170 ASP A O 1
ATOM 8910 N N . ASN A 1 1171 ? 6.996 10.577 41.334 1.00 78.94 1171 ASN A N 1
ATOM 8911 C CA . ASN A 1 1171 ? 5.778 10.059 41.951 1.00 78.94 1171 ASN A CA 1
ATOM 8912 C C . ASN A 1 1171 ? 4.533 10.943 41.703 1.00 78.94 1171 ASN A C 1
ATOM 8914 O O . ASN A 1 1171 ? 3.462 10.621 42.220 1.00 78.94 1171 ASN A O 1
ATOM 8918 N N . LYS A 1 1172 ? 4.643 12.036 40.924 1.00 82.75 1172 LYS A N 1
ATOM 8919 C CA . LYS A 1 1172 ? 3.599 13.060 40.730 1.00 82.75 1172 LYS A CA 1
ATOM 8920 C C . LYS A 1 1172 ? 2.834 12.881 39.419 1.00 82.75 1172 LYS A C 1
ATOM 8922 O O . LYS A 1 1172 ? 1.622 13.098 39.412 1.00 82.75 1172 LYS A O 1
ATOM 8927 N N . LEU A 1 1173 ? 3.493 12.512 38.319 1.00 83.12 1173 LEU A N 1
ATOM 8928 C CA . LEU A 1 1173 ? 2.804 12.137 37.081 1.00 83.12 1173 LEU A CA 1
ATOM 8929 C C . LEU A 1 1173 ? 2.452 10.648 37.095 1.00 83.12 1173 LEU A C 1
ATOM 8931 O O . LEU A 1 1173 ? 3.309 9.779 37.217 1.00 83.12 1173 LEU A O 1
ATOM 8935 N N . LYS A 1 1174 ? 1.163 10.355 36.935 1.00 83.88 1174 LYS A N 1
ATOM 8936 C CA . LYS A 1 1174 ? 0.632 8.993 36.820 1.00 83.88 1174 LYS A CA 1
ATOM 8937 C C . LYS A 1 1174 ? 0.154 8.722 35.391 1.00 83.88 1174 LYS A C 1
ATOM 8939 O O . LYS A 1 1174 ? 0.143 9.631 34.554 1.00 83.88 1174 LYS A O 1
ATOM 8944 N N . GLY A 1 1175 ? -0.233 7.476 35.114 1.00 80.44 1175 GLY A N 1
ATOM 8945 C CA . GLY A 1 1175 ? -0.974 7.142 33.898 1.00 80.44 1175 GLY A CA 1
ATOM 8946 C C . GLY A 1 1175 ? -2.262 7.967 33.802 1.00 80.44 1175 GLY A C 1
ATOM 8947 O O . GLY A 1 1175 ? -2.882 8.284 34.814 1.00 80.44 1175 GLY A O 1
ATOM 8948 N N . ASP A 1 1176 ? -2.650 8.343 32.588 1.00 79.75 1176 ASP A N 1
ATOM 8949 C CA . ASP A 1 1176 ? -3.852 9.136 32.331 1.00 79.75 1176 ASP A CA 1
ATOM 8950 C C . ASP A 1 1176 ? -4.750 8.393 31.354 1.00 79.75 1176 ASP A C 1
ATOM 8952 O O . ASP A 1 1176 ? -4.430 8.279 30.172 1.00 79.75 1176 ASP A O 1
ATOM 8956 N N . CYS A 1 1177 ? -5.877 7.890 31.848 1.00 77.69 1177 CYS A N 1
ATOM 8957 C CA . CYS A 1 1177 ? -6.823 7.114 31.053 1.00 77.69 1177 CYS A CA 1
ATOM 8958 C C . CYS A 1 1177 ? -8.198 7.787 30.921 1.00 77.69 1177 CYS A C 1
ATOM 8960 O O . CYS A 1 1177 ? -9.179 7.137 30.563 1.00 77.69 1177 CYS A O 1
ATOM 8962 N N . ARG A 1 1178 ? -8.269 9.101 31.184 1.00 73.00 1178 ARG A N 1
ATOM 8963 C CA . ARG A 1 1178 ? -9.523 9.876 31.244 1.00 73.00 1178 ARG A CA 1
ATOM 8964 C C . ARG A 1 1178 ? -10.129 10.198 29.874 1.00 73.00 1178 ARG A C 1
ATOM 8966 O O . ARG A 1 1178 ? -11.291 10.587 29.803 1.00 73.00 1178 ARG A O 1
ATOM 8973 N N . VAL A 1 1179 ? -9.360 10.088 28.787 1.00 69.94 1179 VAL A N 1
ATOM 8974 C CA . VAL A 1 1179 ? -9.791 10.490 27.436 1.00 69.94 1179 VAL A CA 1
ATOM 8975 C C . VAL A 1 1179 ? -9.755 9.295 26.495 1.00 69.94 1179 VAL A C 1
ATOM 8977 O O . VAL A 1 1179 ? -8.693 8.893 26.030 1.00 69.94 1179 VAL A O 1
ATOM 8980 N N . LEU A 1 1180 ? -10.935 8.774 26.154 1.00 64.69 1180 LEU A N 1
ATOM 8981 C CA . LEU A 1 1180 ? -11.111 7.629 25.256 1.00 64.69 1180 LEU A CA 1
ATOM 8982 C C . LEU A 1 1180 ? -10.213 7.736 24.001 1.00 64.69 1180 LEU A C 1
ATOM 8984 O O . LEU A 1 1180 ? -10.310 8.688 23.228 1.00 64.69 1180 LEU A O 1
ATOM 8988 N N . GLN A 1 1181 ? -9.346 6.733 23.811 1.00 66.06 1181 GLN A N 1
ATOM 8989 C CA . GLN A 1 1181 ? -8.355 6.620 22.719 1.00 66.06 1181 GLN A CA 1
ATOM 8990 C C . GLN A 1 1181 ? -7.193 7.643 22.728 1.00 66.06 1181 GLN A C 1
ATOM 8992 O O . GLN A 1 1181 ? -6.474 7.747 21.732 1.00 66.06 1181 GLN A O 1
ATOM 8997 N N . ARG A 1 1182 ? -6.970 8.386 23.822 1.00 82.38 1182 ARG A N 1
ATOM 8998 C CA . ARG A 1 1182 ? -5.845 9.333 23.991 1.00 82.38 1182 ARG A CA 1
ATOM 8999 C C . ARG A 1 1182 ? -5.189 9.215 25.368 1.00 82.38 1182 ARG A C 1
ATOM 9001 O O . ARG A 1 1182 ? -4.915 10.220 26.023 1.00 82.38 1182 ARG A O 1
ATOM 9008 N N . ASN A 1 1183 ? -4.964 7.980 25.801 1.00 85.25 1183 ASN A N 1
ATOM 9009 C CA . ASN A 1 1183 ? -4.424 7.683 27.122 1.00 85.25 1183 ASN A CA 1
ATOM 9010 C C . ASN A 1 1183 ? -2.889 7.812 27.159 1.00 85.25 1183 ASN A C 1
ATOM 9012 O O . ASN A 1 1183 ? -2.219 7.653 26.137 1.00 85.25 1183 ASN A O 1
ATOM 9016 N N . ILE A 1 1184 ? -2.331 8.018 28.349 1.00 89.88 1184 ILE A N 1
ATOM 9017 C CA . ILE A 1 1184 ? -0.915 7.799 28.658 1.00 89.88 1184 ILE A CA 1
ATOM 9018 C C . ILE A 1 1184 ? -0.836 6.573 29.562 1.00 89.88 1184 ILE A C 1
ATOM 9020 O O . ILE A 1 1184 ? -1.318 6.599 30.693 1.00 89.88 1184 ILE A O 1
ATOM 9024 N N . ARG A 1 1185 ? -0.244 5.496 29.051 1.00 90.06 1185 ARG A N 1
ATOM 9025 C CA . ARG A 1 1185 ? 0.010 4.247 29.776 1.00 90.06 1185 ARG A CA 1
ATOM 9026 C C . ARG A 1 1185 ? 1.492 4.170 30.122 1.00 90.06 1185 ARG A C 1
ATOM 9028 O O . ARG A 1 1185 ? 2.330 4.440 29.267 1.00 90.06 1185 ARG A O 1
ATOM 9035 N N . LEU A 1 1186 ? 1.821 3.803 31.352 1.00 91.25 1186 LEU A N 1
ATOM 9036 C CA . LEU A 1 1186 ? 3.211 3.618 31.770 1.00 91.25 1186 LEU A CA 1
ATOM 9037 C C . LEU A 1 1186 ? 3.601 2.156 31.558 1.00 91.25 1186 LEU A C 1
ATOM 9039 O O . LEU A 1 1186 ? 2.790 1.268 31.815 1.00 91.25 1186 LEU A O 1
ATOM 9043 N N . ILE A 1 1187 ? 4.794 1.898 31.032 1.00 91.94 1187 ILE A N 1
ATOM 9044 C CA . ILE A 1 1187 ? 5.305 0.534 30.840 1.00 91.94 1187 ILE A CA 1
ATOM 9045 C C . ILE A 1 1187 ? 5.802 0.011 32.194 1.00 91.94 1187 ILE A C 1
ATOM 9047 O O . ILE A 1 1187 ? 6.379 0.773 32.972 1.00 91.94 1187 ILE A O 1
ATOM 9051 N N . LYS A 1 1188 ? 5.544 -1.268 32.497 1.00 89.12 1188 LYS A N 1
ATOM 9052 C CA . LYS A 1 1188 ? 6.047 -1.888 33.733 1.00 89.12 1188 LYS A CA 1
ATOM 9053 C C . LYS A 1 1188 ? 7.567 -2.061 33.658 1.00 89.12 1188 LYS A C 1
ATOM 9055 O O . LYS A 1 1188 ? 8.100 -2.412 32.611 1.00 89.12 1188 LYS A O 1
ATOM 9060 N N . SER A 1 1189 ? 8.237 -1.840 34.785 1.00 87.69 1189 SER A N 1
ATOM 9061 C CA . SER A 1 1189 ? 9.657 -2.139 34.997 1.00 87.69 1189 SER A CA 1
ATOM 9062 C C . SER A 1 1189 ? 9.768 -3.316 35.979 1.00 87.69 1189 SER A C 1
ATOM 9064 O O . SER A 1 1189 ? 8.982 -3.340 36.930 1.00 87.69 1189 SER A O 1
ATOM 9066 N N . PRO A 1 1190 ? 10.716 -4.259 35.810 1.00 90.44 1190 PRO A N 1
ATOM 9067 C CA . PRO A 1 1190 ? 11.727 -4.333 34.748 1.00 90.44 1190 PRO A CA 1
ATOM 9068 C C . PRO A 1 1190 ? 11.153 -4.733 33.376 1.00 90.44 1190 PRO A C 1
ATOM 9070 O O . PRO A 1 1190 ? 10.022 -5.204 33.273 1.00 90.44 1190 PRO A O 1
ATOM 9073 N N . ALA A 1 1191 ? 11.952 -4.552 32.324 1.00 89.06 1191 ALA A N 1
ATOM 9074 C CA . ALA A 1 1191 ? 11.655 -4.966 30.953 1.00 89.06 1191 ALA A CA 1
ATOM 9075 C C . ALA A 1 1191 ? 12.885 -5.613 30.285 1.00 89.06 1191 ALA A C 1
ATOM 9077 O O . ALA A 1 1191 ? 13.970 -5.669 30.862 1.00 89.06 1191 ALA A O 1
ATOM 9078 N N . GLN A 1 1192 ? 12.705 -6.119 29.065 1.00 88.62 1192 GLN A N 1
ATOM 9079 C CA . GLN A 1 1192 ? 13.728 -6.821 28.282 1.00 88.62 1192 GLN A CA 1
ATOM 9080 C C . GLN A 1 1192 ? 13.834 -6.193 26.893 1.00 88.62 1192 GLN A C 1
ATOM 9082 O O . GLN A 1 1192 ? 12.813 -6.046 26.219 1.00 88.62 1192 GLN A O 1
ATOM 9087 N N . ILE A 1 1193 ? 15.040 -5.823 26.455 1.00 87.81 1193 ILE A N 1
ATOM 9088 C CA . ILE A 1 1193 ? 15.299 -5.260 25.121 1.00 87.81 1193 ILE A CA 1
ATOM 9089 C C . ILE A 1 1193 ? 16.259 -6.187 24.372 1.00 87.81 1193 ILE A C 1
ATOM 9091 O O . ILE A 1 1193 ? 17.472 -6.140 24.554 1.00 87.81 1193 ILE A O 1
ATOM 9095 N N . GLY A 1 1194 ? 15.695 -7.071 23.545 1.00 83.94 1194 GLY A N 1
ATOM 9096 C CA . GLY A 1 1194 ? 16.410 -8.275 23.120 1.00 83.94 1194 GLY A CA 1
ATOM 9097 C C . GLY A 1 1194 ? 16.518 -9.227 24.312 1.00 83.94 1194 GLY A C 1
ATOM 9098 O O . GLY A 1 1194 ? 15.499 -9.539 24.923 1.00 83.94 1194 GLY A O 1
ATOM 9099 N N . ASP A 1 1195 ? 17.739 -9.625 24.656 1.00 83.69 1195 ASP A N 1
ATOM 9100 C CA . ASP A 1 1195 ? 18.100 -10.340 25.891 1.00 83.69 1195 ASP A CA 1
ATOM 9101 C C . ASP A 1 1195 ? 18.702 -9.404 26.969 1.00 83.69 1195 ASP A C 1
ATOM 9103 O O . ASP A 1 1195 ? 19.060 -9.854 28.058 1.00 83.69 1195 ASP A O 1
ATOM 9107 N N . HIS A 1 1196 ? 18.805 -8.093 26.702 1.00 87.50 1196 HIS A N 1
ATOM 9108 C CA . HIS A 1 1196 ? 19.288 -7.132 27.690 1.00 87.50 1196 HIS A CA 1
ATOM 9109 C C . HIS A 1 1196 ? 18.172 -6.780 28.677 1.00 87.50 1196 HIS A C 1
ATOM 9111 O O . HIS A 1 1196 ? 17.245 -6.026 28.353 1.00 87.50 1196 HIS A O 1
ATOM 9117 N N . ALA A 1 1197 ? 18.315 -7.270 29.907 1.00 87.06 1197 ALA A N 1
ATOM 9118 C CA . ALA A 1 1197 ? 17.494 -6.852 31.033 1.00 87.06 1197 ALA A CA 1
ATOM 9119 C C . ALA A 1 1197 ? 17.695 -5.358 31.323 1.00 87.06 1197 ALA A C 1
ATOM 9121 O O . ALA A 1 1197 ? 18.822 -4.863 31.372 1.00 87.06 1197 ALA A O 1
ATOM 9122 N N . THR A 1 1198 ? 16.599 -4.639 31.547 1.00 90.38 1198 THR A N 1
ATOM 9123 C CA . THR A 1 1198 ? 16.627 -3.222 31.914 1.00 90.38 1198 THR A CA 1
ATOM 9124 C C . THR A 1 1198 ? 15.575 -2.895 32.967 1.00 90.38 1198 THR A C 1
ATOM 9126 O O . THR A 1 1198 ? 14.526 -3.537 33.065 1.00 90.38 1198 THR A O 1
ATOM 9129 N N . ASN A 1 1199 ? 15.852 -1.879 33.775 1.00 89.81 1199 ASN A N 1
ATOM 9130 C CA . ASN A 1 1199 ? 14.905 -1.304 34.712 1.00 89.81 1199 ASN A CA 1
ATOM 9131 C C . ASN A 1 1199 ? 14.963 0.223 34.623 1.00 89.81 1199 ASN A C 1
ATOM 9133 O O . ASN A 1 1199 ? 15.941 0.803 34.158 1.00 89.81 1199 ASN A O 1
ATOM 9137 N N . ILE A 1 1200 ? 13.893 0.871 35.069 1.00 88.81 1200 ILE A N 1
ATOM 9138 C CA . ILE A 1 1200 ? 13.713 2.313 34.896 1.00 88.81 1200 ILE A CA 1
ATOM 9139 C C . ILE A 1 1200 ? 14.761 3.144 35.661 1.00 88.81 1200 ILE A C 1
ATOM 9141 O O . ILE A 1 1200 ? 15.072 4.257 35.251 1.00 88.81 1200 ILE A O 1
ATOM 9145 N N . GLU A 1 1201 ? 15.348 2.606 36.733 1.00 89.12 1201 GLU A N 1
ATOM 9146 C CA . GLU A 1 1201 ? 16.325 3.319 37.562 1.00 89.12 1201 GLU A CA 1
ATOM 9147 C C . GLU A 1 1201 ? 17.736 3.276 36.960 1.00 89.12 1201 GLU A C 1
ATOM 9149 O O . GLU A 1 1201 ? 18.469 4.259 37.047 1.00 89.12 1201 GLU A O 1
ATOM 9154 N N . THR A 1 1202 ? 18.117 2.196 36.271 1.00 91.06 1202 THR A N 1
ATOM 9155 C CA . THR A 1 1202 ? 19.433 2.080 35.613 1.00 91.06 1202 THR A CA 1
ATOM 9156 C C . THR A 1 1202 ? 19.432 2.480 34.134 1.00 91.06 1202 THR A C 1
ATOM 9158 O O . THR A 1 1202 ? 20.495 2.503 33.519 1.00 91.06 1202 THR A O 1
ATOM 9161 N N . ASP A 1 1203 ? 18.285 2.845 33.556 1.00 93.25 1203 ASP A N 1
ATOM 9162 C CA . ASP A 1 1203 ? 18.144 3.261 32.154 1.00 93.25 1203 ASP A CA 1
ATOM 9163 C C . ASP A 1 1203 ? 17.954 4.785 32.017 1.00 93.25 1203 ASP A C 1
ATOM 9165 O O . ASP A 1 1203 ? 17.031 5.372 32.581 1.00 93.25 1203 ASP A O 1
ATOM 9169 N N . GLU A 1 1204 ? 18.825 5.443 31.248 1.00 93.62 1204 GLU A N 1
ATOM 9170 C CA . GLU A 1 1204 ? 18.726 6.881 30.943 1.00 93.62 1204 GLU A CA 1
ATOM 9171 C C . GLU A 1 1204 ? 17.824 7.167 29.727 1.00 93.62 1204 GLU A C 1
ATOM 9173 O O . GLU A 1 1204 ? 17.554 8.331 29.405 1.00 93.62 1204 GLU A O 1
ATOM 9178 N N . SER A 1 1205 ? 17.384 6.133 29.001 1.00 93.75 1205 SER A N 1
ATOM 9179 C CA . SER A 1 1205 ? 16.557 6.285 27.806 1.00 93.75 1205 SER A CA 1
ATOM 9180 C C . SER A 1 1205 ? 15.099 6.602 28.129 1.00 93.75 1205 SER A C 1
ATOM 9182 O O . SER A 1 1205 ? 14.490 6.067 29.053 1.00 93.75 1205 SER A O 1
ATOM 9184 N N . ASN A 1 1206 ? 14.516 7.486 27.319 1.00 94.50 1206 ASN A N 1
ATOM 9185 C CA . ASN A 1 1206 ? 13.104 7.830 27.395 1.00 94.50 1206 ASN A CA 1
ATOM 9186 C C . ASN A 1 1206 ? 12.509 7.655 25.996 1.00 94.50 1206 ASN A C 1
ATOM 9188 O O . ASN A 1 1206 ? 13.036 8.177 25.007 1.00 94.50 1206 ASN A O 1
ATOM 9192 N N . TRP A 1 1207 ? 11.452 6.855 25.890 1.00 95.38 1207 TRP A N 1
ATOM 9193 C CA . TRP A 1 1207 ? 10.814 6.550 24.617 1.00 95.38 1207 TRP A CA 1
ATOM 9194 C C . TRP A 1 1207 ? 9.344 6.162 24.778 1.00 95.38 1207 TRP A C 1
ATOM 9196 O O . TRP A 1 1207 ? 8.864 5.811 25.857 1.00 95.38 1207 TRP A O 1
ATOM 9206 N N . ILE A 1 1208 ? 8.603 6.255 23.676 1.00 95.62 1208 ILE A N 1
ATOM 9207 C CA . ILE A 1 1208 ? 7.168 5.978 23.630 1.00 95.62 1208 ILE A CA 1
ATOM 9208 C C . ILE A 1 1208 ? 6.773 5.189 22.381 1.00 95.62 1208 ILE A C 1
ATOM 9210 O O . ILE A 1 1208 ? 7.432 5.267 21.342 1.00 95.62 1208 ILE A O 1
ATOM 9214 N N . VAL A 1 1209 ? 5.633 4.501 22.452 1.00 95.62 1209 VAL A N 1
ATOM 9215 C CA . VAL A 1 1209 ? 4.974 3.875 21.292 1.00 95.62 1209 VAL A CA 1
ATOM 9216 C C . VAL A 1 1209 ? 3.477 4.178 21.256 1.00 95.62 1209 VAL A C 1
ATOM 9218 O O . VAL A 1 1209 ? 2.831 4.301 22.295 1.00 95.62 1209 VAL A O 1
ATOM 9221 N N . SER A 1 1210 ? 2.913 4.318 20.055 1.00 93.19 1210 SER A N 1
ATOM 9222 C CA . SER A 1 1210 ? 1.506 4.707 19.850 1.00 93.19 1210 SER A CA 1
ATOM 9223 C C . SER A 1 1210 ? 0.524 3.526 19.787 1.00 93.19 1210 SER A C 1
ATOM 9225 O O . SER A 1 1210 ? 0.853 2.488 19.224 1.00 93.19 1210 SER A O 1
ATOM 9227 N N . GLU A 1 1211 ? -0.719 3.712 20.232 1.00 84.19 1211 GLU A N 1
ATOM 9228 C CA . GLU A 1 1211 ? -1.801 2.716 20.176 1.00 84.19 1211 GLU A CA 1
ATOM 9229 C C . GLU A 1 1211 ? -3.105 3.379 19.655 1.00 84.19 1211 GLU A C 1
ATOM 9231 O O . GLU A 1 1211 ? -3.583 4.333 20.278 1.00 84.19 1211 GLU A O 1
ATOM 9236 N N . PRO A 1 1212 ? -3.704 2.936 18.522 1.00 70.38 1212 PRO A N 1
ATOM 9237 C CA . PRO A 1 1212 ? -3.238 1.910 17.579 1.00 70.38 1212 PRO A CA 1
ATOM 9238 C C . PRO A 1 1212 ? -2.023 2.376 16.759 1.00 70.38 1212 PRO A C 1
ATOM 9240 O O . PRO A 1 1212 ? -1.880 3.565 16.453 1.00 70.38 1212 PRO A O 1
ATOM 9243 N N . GLY A 1 1213 ? -1.133 1.444 16.421 1.00 68.81 1213 GLY A N 1
ATOM 9244 C CA . GLY A 1 1213 ? 0.284 1.771 16.300 1.00 68.81 1213 GLY A CA 1
ATOM 9245 C C . GLY A 1 1213 ? 0.945 1.656 14.931 1.00 68.81 1213 GLY A C 1
ATOM 9246 O O . GLY A 1 1213 ? 0.662 0.752 14.158 1.00 68.81 1213 GLY A O 1
ATOM 9247 N N . ASN A 1 1214 ? 1.848 2.610 14.706 1.00 82.44 1214 ASN A N 1
ATOM 9248 C CA . ASN A 1 1214 ? 2.858 2.688 13.641 1.00 82.44 1214 ASN A CA 1
ATOM 9249 C C . ASN A 1 1214 ? 4.046 3.601 14.043 1.00 82.44 1214 ASN A C 1
ATOM 9251 O O . ASN A 1 1214 ? 5.049 3.675 13.337 1.00 82.44 1214 ASN A O 1
ATOM 9255 N N . ILE A 1 1215 ? 3.950 4.299 15.189 1.00 91.31 1215 ILE A N 1
ATOM 9256 C CA . ILE A 1 1215 ? 4.901 5.325 15.630 1.00 91.31 1215 ILE A CA 1
ATOM 9257 C C . ILE A 1 1215 ? 5.641 4.875 16.892 1.00 91.31 1215 ILE A C 1
ATOM 9259 O O . ILE A 1 1215 ? 5.022 4.505 17.896 1.00 91.31 1215 ILE A O 1
ATOM 9263 N N . PHE A 1 1216 ? 6.963 5.002 16.837 1.00 94.56 1216 PHE A N 1
ATOM 9264 C CA . PHE A 1 1216 ? 7.891 4.992 17.968 1.00 94.56 1216 PHE A CA 1
ATOM 9265 C C . PHE A 1 1216 ? 8.484 6.400 18.118 1.00 94.56 1216 PHE A C 1
ATOM 9267 O O . PHE A 1 1216 ? 8.770 7.029 17.101 1.00 94.56 1216 PHE A O 1
ATOM 9274 N N . CYS A 1 1217 ? 8.704 6.904 19.335 1.00 95.94 1217 CYS A N 1
ATOM 9275 C CA . CYS A 1 1217 ? 9.456 8.149 19.525 1.00 95.94 1217 CYS A CA 1
ATOM 9276 C C . CYS A 1 1217 ? 10.503 8.057 20.631 1.00 95.94 1217 CYS A C 1
ATOM 9278 O O . CYS A 1 1217 ? 10.216 7.543 21.706 1.00 95.94 1217 CYS A O 1
ATOM 9280 N N . PHE A 1 1218 ? 11.660 8.667 20.388 1.00 95.81 1218 PHE A N 1
ATOM 9281 C CA . PHE A 1 1218 ? 12.651 9.032 21.402 1.00 95.81 1218 PHE A CA 1
ATOM 9282 C C . PHE A 1 1218 ? 12.256 10.358 22.063 1.00 95.81 1218 PHE A C 1
ATOM 9284 O O . PHE A 1 1218 ? 11.796 11.264 21.361 1.00 95.81 1218 PHE A O 1
ATOM 9291 N N . THR A 1 1219 ? 12.468 10.503 23.370 1.00 95.00 1219 THR A N 1
ATOM 9292 C CA . THR A 1 1219 ? 12.303 11.763 24.113 1.00 95.00 1219 THR A CA 1
ATOM 9293 C C . THR A 1 1219 ? 13.571 12.099 24.902 1.00 95.00 1219 THR A C 1
ATOM 9295 O O . THR A 1 1219 ? 14.268 11.215 25.390 1.00 95.00 1219 THR A O 1
ATOM 9298 N N . ASP A 1 1220 ? 13.898 13.388 25.029 1.00 92.44 1220 ASP A N 1
ATOM 9299 C CA . ASP A 1 1220 ? 15.080 13.842 25.789 1.00 92.44 1220 ASP A CA 1
ATOM 9300 C C . ASP A 1 1220 ? 14.773 14.201 27.256 1.00 92.44 1220 ASP A C 1
ATOM 9302 O O . ASP A 1 1220 ? 15.684 14.297 28.082 1.00 92.44 1220 ASP A O 1
ATOM 9306 N N . LYS A 1 1221 ? 13.491 14.381 27.599 1.00 91.06 1221 LYS A N 1
ATOM 9307 C CA . LYS A 1 1221 ? 13.026 14.694 28.953 1.00 91.06 1221 LYS A CA 1
ATOM 9308 C C . LYS A 1 1221 ? 12.258 13.526 29.585 1.00 91.06 1221 LYS A C 1
ATOM 9310 O O . LYS A 1 1221 ? 11.377 12.960 28.929 1.00 91.06 1221 LYS A O 1
ATOM 9315 N N . PRO A 1 1222 ? 12.521 13.211 30.868 1.00 91.94 1222 PRO A N 1
ATOM 9316 C CA . PRO A 1 1222 ? 11.795 12.179 31.597 1.00 91.94 1222 PRO A CA 1
ATOM 9317 C C . PRO A 1 1222 ? 10.312 12.529 31.812 1.00 91.94 1222 PRO A C 1
ATOM 9319 O O . PRO A 1 1222 ? 9.915 13.699 31.738 1.00 91.94 1222 PRO A O 1
ATOM 9322 N N . TYR A 1 1223 ? 9.483 11.530 32.121 1.00 92.19 1223 TYR A N 1
ATOM 9323 C CA . TYR A 1 1223 ? 8.060 11.682 32.441 1.00 92.19 1223 TYR A CA 1
ATOM 9324 C C . TYR A 1 1223 ? 7.871 12.214 33.873 1.00 92.19 1223 TYR A C 1
ATOM 9326 O O . TYR A 1 1223 ? 7.394 11.535 34.780 1.00 92.19 1223 TYR A O 1
ATOM 9334 N N . SER A 1 1224 ? 8.270 13.469 34.077 1.00 90.25 1224 SER A N 1
ATOM 9335 C CA . SER A 1 1224 ? 8.160 14.205 35.341 1.00 90.25 1224 SER A CA 1
ATOM 9336 C C . SER A 1 1224 ? 7.292 15.459 35.192 1.00 90.25 1224 SER A C 1
ATOM 9338 O O . SER A 1 1224 ? 7.163 16.039 34.111 1.00 90.25 1224 SER A O 1
ATOM 9340 N N . LYS A 1 1225 ? 6.715 15.929 36.299 1.00 87.50 1225 LYS A N 1
ATOM 9341 C CA . LYS A 1 1225 ? 6.021 17.217 36.398 1.00 87.50 1225 LYS A CA 1
ATOM 9342 C C . LYS A 1 1225 ? 6.985 18.401 36.234 1.00 87.50 1225 LYS A C 1
ATOM 9344 O O . LYS A 1 1225 ? 6.562 19.460 35.772 1.00 87.50 1225 LYS A O 1
ATOM 9349 N N . ASN A 1 1226 ? 8.266 18.240 36.578 1.00 86.19 1226 ASN A N 1
ATOM 9350 C CA . ASN A 1 1226 ? 9.242 19.333 36.562 1.00 86.19 1226 ASN A CA 1
ATOM 9351 C C . ASN A 1 1226 ? 9.586 19.809 35.139 1.00 86.19 1226 ASN A C 1
ATOM 9353 O O . ASN A 1 1226 ? 9.686 21.022 34.937 1.00 86.19 1226 ASN A O 1
ATOM 9357 N N . GLN A 1 1227 ? 9.620 18.916 34.132 1.00 89.31 1227 GLN A N 1
ATOM 9358 C CA . GLN A 1 1227 ? 9.950 19.319 32.752 1.00 89.31 1227 GLN A CA 1
ATOM 9359 C C . GLN A 1 1227 ? 8.982 20.340 32.145 1.00 89.31 1227 GLN A C 1
ATOM 9361 O O . GLN A 1 1227 ? 9.328 20.986 31.162 1.00 89.31 1227 GLN A O 1
ATOM 9366 N N . ILE A 1 1228 ? 7.811 20.588 32.743 1.00 89.31 1228 ILE A N 1
ATOM 9367 C CA . ILE A 1 1228 ? 6.925 21.702 32.367 1.00 89.31 1228 ILE A CA 1
ATOM 9368 C C . ILE A 1 1228 ? 7.671 23.053 32.376 1.00 89.31 1228 ILE A C 1
ATOM 9370 O O . ILE A 1 1228 ? 7.376 23.920 31.552 1.00 89.31 1228 ILE A O 1
ATOM 9374 N N . LYS A 1 1229 ? 8.652 23.237 33.271 1.00 89.81 1229 LYS A N 1
ATOM 9375 C CA . LYS A 1 1229 ? 9.470 24.459 33.379 1.00 89.81 1229 LYS A CA 1
ATOM 9376 C C . LYS A 1 1229 ? 10.719 24.459 32.482 1.00 89.81 1229 LYS A C 1
ATOM 9378 O O . LYS A 1 1229 ? 11.440 25.452 32.478 1.00 89.81 1229 LYS A O 1
ATOM 9383 N N . GLU A 1 1230 ? 10.953 23.391 31.727 1.00 91.56 1230 GLU A N 1
ATOM 9384 C CA . GLU A 1 1230 ? 12.175 23.132 30.958 1.00 91.56 1230 GLU A CA 1
ATOM 9385 C C . GLU A 1 1230 ? 11.879 23.051 29.445 1.00 91.56 1230 GLU A C 1
ATOM 9387 O O . GLU A 1 1230 ? 10.728 22.821 29.046 1.00 91.56 1230 GLU A O 1
ATOM 9392 N N . PRO A 1 1231 ? 12.884 23.238 28.574 1.00 93.25 1231 PRO A N 1
ATOM 9393 C CA . PRO A 1 1231 ? 12.781 22.858 27.166 1.00 93.25 1231 PRO A CA 1
ATOM 9394 C C . PRO A 1 1231 ? 12.639 21.331 26.997 1.00 93.25 1231 PRO A C 1
ATOM 9396 O O . PRO A 1 1231 ? 12.956 20.577 27.913 1.00 93.25 1231 PRO A O 1
ATOM 9399 N N . GLY A 1 1232 ? 12.187 20.843 25.840 1.00 93.44 1232 GLY A N 1
ATOM 9400 C CA . GLY A 1 1232 ? 12.171 19.397 25.564 1.00 93.44 1232 GLY A CA 1
ATOM 9401 C C . GLY A 1 1232 ? 11.753 19.012 24.147 1.00 93.44 1232 GLY A C 1
ATOM 9402 O O . GLY A 1 1232 ? 11.099 19.792 23.445 1.00 93.44 1232 GLY A O 1
ATOM 9403 N N . MET A 1 1233 ? 12.116 17.795 23.745 1.00 95.38 1233 MET A N 1
ATOM 9404 C CA . MET A 1 1233 ? 11.988 17.250 22.394 1.00 95.38 1233 MET A CA 1
ATOM 9405 C C . MET A 1 1233 ? 11.426 15.825 22.376 1.00 95.38 1233 MET A C 1
ATOM 9407 O O . MET A 1 1233 ? 11.714 15.002 23.245 1.00 95.38 1233 MET A O 1
ATOM 9411 N N . ALA A 1 1234 ? 10.694 15.510 21.309 1.00 96.50 1234 ALA A N 1
ATOM 9412 C CA . ALA A 1 1234 ? 10.376 14.152 20.900 1.00 96.50 1234 ALA A CA 1
ATOM 9413 C C . ALA A 1 1234 ? 10.652 13.955 19.403 1.00 96.50 1234 ALA A C 1
ATOM 9415 O O . ALA A 1 1234 ? 10.172 14.729 18.570 1.00 96.50 1234 ALA A O 1
ATOM 9416 N N . VAL A 1 1235 ? 11.390 12.900 19.064 1.00 96.44 1235 VAL A N 1
ATOM 9417 C CA . VAL A 1 1235 ? 11.710 12.496 17.688 1.00 96.44 1235 VAL A CA 1
ATOM 9418 C C . VAL A 1 1235 ? 10.930 11.224 17.376 1.00 96.44 1235 VAL A C 1
ATOM 9420 O O . VAL A 1 1235 ? 11.297 10.138 17.816 1.00 96.44 1235 VAL A O 1
ATOM 9423 N N . CYS A 1 1236 ? 9.822 11.370 16.652 1.00 95.75 1236 CYS A N 1
ATOM 9424 C CA . CYS A 1 1236 ? 8.882 10.300 16.330 1.00 95.75 1236 CYS A CA 1
ATOM 9425 C C . CYS A 1 1236 ? 9.124 9.736 14.928 1.00 95.75 1236 CYS A C 1
ATOM 9427 O O . CYS A 1 1236 ? 8.978 10.457 13.945 1.00 95.75 1236 CYS A O 1
ATOM 9429 N N . ILE A 1 1237 ? 9.427 8.446 14.825 1.00 91.94 1237 ILE A N 1
ATOM 9430 C CA . ILE A 1 1237 ? 9.614 7.705 13.575 1.00 91.94 1237 ILE A CA 1
ATOM 9431 C C . ILE A 1 1237 ? 8.324 6.943 13.244 1.00 91.94 1237 ILE A C 1
ATOM 9433 O O . ILE A 1 1237 ? 7.852 6.146 14.057 1.00 91.94 1237 ILE A O 1
ATOM 9437 N N . ASP A 1 1238 ? 7.782 7.155 12.043 1.00 90.25 1238 ASP A N 1
ATOM 9438 C CA . ASP A 1 1238 ? 6.608 6.433 11.534 1.00 90.25 1238 ASP A CA 1
ATOM 9439 C C . ASP A 1 1238 ? 7.058 5.203 10.722 1.00 90.25 1238 ASP A C 1
ATOM 9441 O O . ASP A 1 1238 ? 7.372 5.294 9.533 1.00 90.25 1238 ASP A O 1
ATOM 9445 N N . LYS A 1 1239 ? 7.205 4.053 11.393 1.00 86.00 1239 LYS A N 1
ATOM 9446 C CA . LYS A 1 1239 ? 7.648 2.798 10.768 1.00 86.00 1239 LYS A CA 1
ATOM 9447 C C . LYS A 1 1239 ? 7.202 1.581 11.573 1.00 86.00 1239 LYS A C 1
ATOM 9449 O O . LYS A 1 1239 ? 7.788 1.273 12.611 1.00 86.00 1239 LYS A O 1
ATOM 9454 N N . ASP A 1 1240 ? 6.270 0.819 11.004 1.00 82.12 1240 ASP A N 1
ATOM 9455 C CA . ASP A 1 1240 ? 5.665 -0.377 11.611 1.00 82.12 1240 ASP A CA 1
ATOM 9456 C C . ASP A 1 1240 ? 6.680 -1.361 12.202 1.00 82.12 1240 ASP A C 1
ATOM 9458 O O . ASP A 1 1240 ? 6.499 -1.831 13.319 1.00 82.12 1240 ASP A O 1
ATOM 9462 N N . ALA A 1 1241 ? 7.774 -1.643 11.487 1.00 82.12 1241 ALA A N 1
ATOM 9463 C CA . ALA A 1 1241 ? 8.779 -2.606 11.934 1.00 82.12 1241 ALA A CA 1
ATOM 9464 C C . ALA A 1 1241 ? 9.522 -2.151 13.207 1.00 82.12 1241 ALA A C 1
ATOM 9466 O O . ALA A 1 1241 ? 9.703 -2.958 14.113 1.00 82.12 1241 ALA A O 1
ATOM 9467 N N . ILE A 1 1242 ? 9.879 -0.862 13.321 1.00 85.44 1242 ILE A N 1
ATOM 9468 C CA . ILE A 1 1242 ? 10.496 -0.299 14.539 1.00 85.44 1242 ILE A CA 1
ATOM 9469 C C . ILE A 1 1242 ? 9.455 -0.241 15.662 1.00 85.44 1242 ILE A C 1
ATOM 9471 O O . ILE A 1 1242 ? 9.722 -0.686 16.779 1.00 85.44 1242 ILE A O 1
ATOM 9475 N N . PHE A 1 1243 ? 8.250 0.254 15.354 1.00 90.06 1243 PHE A N 1
ATOM 9476 C CA . PHE A 1 1243 ? 7.133 0.289 16.295 1.00 90.06 1243 PHE A CA 1
ATOM 9477 C C . PHE A 1 1243 ? 6.850 -1.099 16.894 1.00 90.06 1243 PHE A C 1
ATOM 9479 O O . PHE A 1 1243 ? 6.674 -1.205 18.104 1.00 90.06 1243 PHE A O 1
ATOM 9486 N N . ALA A 1 1244 ? 6.864 -2.163 16.086 1.00 88.06 1244 ALA A N 1
ATOM 9487 C CA . ALA A 1 1244 ? 6.598 -3.524 16.538 1.00 88.06 1244 ALA A CA 1
ATOM 9488 C C . ALA A 1 1244 ? 7.602 -4.006 17.599 1.00 88.06 1244 ALA A C 1
ATOM 9490 O O . ALA A 1 1244 ? 7.180 -4.609 18.585 1.00 88.06 1244 ALA A O 1
ATOM 9491 N N . ARG A 1 1245 ? 8.904 -3.702 17.453 1.00 89.38 1245 ARG A N 1
ATOM 9492 C CA . ARG A 1 1245 ? 9.933 -4.098 18.437 1.00 89.38 1245 ARG A CA 1
ATOM 9493 C C . ARG A 1 1245 ? 9.718 -3.402 19.778 1.00 89.38 1245 ARG A C 1
ATOM 9495 O O . ARG A 1 1245 ? 9.641 -4.070 20.803 1.00 89.38 1245 ARG A O 1
ATOM 9502 N N . PHE A 1 1246 ? 9.527 -2.084 19.772 1.00 91.69 1246 PHE A N 1
ATOM 9503 C CA . PHE A 1 1246 ? 9.271 -1.328 21.003 1.00 91.69 1246 PHE A CA 1
ATOM 9504 C C . PHE A 1 1246 ? 7.883 -1.596 21.607 1.00 91.69 1246 PHE A C 1
ATOM 9506 O O . PHE A 1 1246 ? 7.726 -1.553 22.824 1.00 91.69 1246 PHE A O 1
ATOM 9513 N N . ASN A 1 1247 ? 6.874 -1.944 20.804 1.00 91.75 1247 ASN A N 1
ATOM 9514 C CA . ASN A 1 1247 ? 5.559 -2.329 21.319 1.00 91.75 1247 ASN A CA 1
ATOM 9515 C C . ASN A 1 1247 ? 5.525 -3.747 21.914 1.00 91.75 1247 ASN A C 1
ATOM 9517 O O . ASN A 1 1247 ? 4.709 -3.985 22.802 1.00 91.75 1247 ASN A O 1
ATOM 9521 N N . ALA A 1 1248 ? 6.403 -4.656 21.473 1.00 89.56 1248 ALA A N 1
ATOM 9522 C CA . ALA A 1 1248 ? 6.604 -5.950 22.129 1.00 89.56 1248 ALA A CA 1
ATOM 9523 C C . ALA A 1 1248 ? 7.208 -5.773 23.534 1.00 89.56 1248 ALA A C 1
ATOM 9525 O O . ALA A 1 1248 ? 6.709 -6.357 24.489 1.00 89.56 1248 ALA A O 1
ATOM 9526 N N . ILE A 1 1249 ? 8.198 -4.883 23.678 1.00 89.19 1249 ILE A N 1
ATOM 9527 C CA . ILE A 1 1249 ? 8.752 -4.478 24.984 1.00 89.19 1249 ILE A CA 1
ATOM 9528 C C . ILE A 1 1249 ? 7.645 -3.839 25.845 1.00 89.19 1249 ILE A C 1
ATOM 9530 O O . ILE A 1 1249 ? 7.453 -4.184 27.007 1.00 89.19 1249 ILE A O 1
ATOM 9534 N N . ALA A 1 1250 ? 6.828 -2.973 25.240 1.00 87.00 1250 ALA A N 1
ATOM 9535 C CA . ALA A 1 1250 ? 5.671 -2.338 25.868 1.00 87.00 1250 ALA A CA 1
ATOM 9536 C C . ALA A 1 1250 ? 4.418 -3.242 25.974 1.00 87.00 1250 ALA A C 1
ATOM 9538 O O . ALA A 1 1250 ? 3.291 -2.728 25.992 1.00 87.00 1250 ALA A O 1
ATOM 9539 N N . ALA A 1 1251 ? 4.559 -4.573 25.997 1.00 83.00 1251 ALA A N 1
ATOM 9540 C CA . ALA A 1 1251 ? 3.426 -5.488 26.156 1.00 83.00 1251 ALA A CA 1
ATOM 9541 C C . ALA A 1 1251 ? 2.762 -5.336 27.534 1.00 83.00 1251 ALA A C 1
ATOM 9543 O O . ALA A 1 1251 ? 1.534 -5.291 27.621 1.00 83.00 1251 ALA A O 1
ATOM 9544 N N . GLN A 1 1252 ? 3.564 -5.191 28.594 1.00 83.25 1252 GLN A N 1
ATOM 9545 C CA . GLN A 1 1252 ? 3.076 -4.982 29.954 1.00 83.25 1252 GLN A CA 1
ATOM 9546 C C . GLN A 1 1252 ? 3.037 -3.492 30.310 1.00 83.25 1252 GLN A C 1
ATOM 9548 O O . GLN A 1 1252 ? 4.052 -2.797 30.295 1.00 83.25 1252 GLN A O 1
ATOM 9553 N N . VAL A 1 1253 ? 1.850 -3.007 30.666 1.00 88.12 1253 VAL A N 1
ATOM 9554 C CA . VAL A 1 1253 ? 1.624 -1.639 31.148 1.00 88.12 1253 VAL A CA 1
ATOM 9555 C C . VAL A 1 1253 ? 1.037 -1.655 32.552 1.00 88.12 1253 VAL A C 1
ATOM 9557 O O . VAL A 1 1253 ? 0.392 -2.619 32.965 1.00 88.12 1253 VAL A O 1
ATOM 9560 N N . GLU A 1 1254 ? 1.288 -0.590 33.297 1.00 83.62 1254 GLU A N 1
ATOM 9561 C CA . GLU A 1 1254 ? 0.694 -0.352 34.606 1.00 83.62 1254 GLU A CA 1
ATOM 9562 C C . GLU A 1 1254 ? -0.810 -0.103 34.486 1.00 83.62 1254 GLU A C 1
ATOM 9564 O O . GLU A 1 1254 ? -1.304 0.412 33.475 1.00 83.62 1254 GLU A O 1
ATOM 9569 N N . ASN A 1 1255 ? -1.535 -0.461 35.545 1.00 75.50 1255 ASN A N 1
ATOM 9570 C CA . ASN A 1 1255 ? -2.951 -0.149 35.652 1.00 75.50 1255 ASN A CA 1
ATOM 9571 C C . ASN A 1 1255 ? -3.128 1.375 35.705 1.00 75.50 1255 ASN A C 1
ATOM 9573 O O . ASN A 1 1255 ? -2.345 2.086 36.336 1.00 75.50 1255 ASN A O 1
ATOM 9577 N N . CYS A 1 1256 ? -4.164 1.876 35.035 1.00 70.25 1256 CYS A N 1
ATOM 9578 C CA . CYS A 1 1256 ? -4.558 3.273 35.170 1.00 70.25 1256 CYS A CA 1
ATOM 9579 C C . CYS A 1 1256 ? -5.067 3.516 36.604 1.00 70.25 1256 CYS A C 1
ATOM 9581 O O . CYS A 1 1256 ? -5.893 2.718 37.054 1.00 70.25 1256 CYS A O 1
ATOM 9583 N N . PRO A 1 1257 ? -4.623 4.580 37.293 1.00 59.00 1257 PRO A N 1
ATOM 9584 C CA . PRO A 1 1257 ? -5.296 5.081 38.487 1.00 59.00 1257 PRO A CA 1
ATOM 9585 C C . PRO A 1 1257 ? -6.560 5.886 38.144 1.00 59.00 1257 PRO A C 1
ATOM 9587 O O . PRO A 1 1257 ? -6.699 6.322 36.972 1.00 59.00 1257 PRO A O 1
#

Nearest PDB structures (foldseek):
  5unb-assembly1_A  TM=7.963E-01  e=2.171E-11  Burkholderia thailandensis E264
  5i3e-assembly1_A  TM=7.912E-01  e=7.261E-11  Burkholderia thailandensis E264
  5unb-assembly1_B  TM=7.233E-01  e=5.868E-10  Burkholderia thailandensis E264
  1hyr-assembly1_C  TM=1.259E-01  e=2.028E+00  Homo sapiens
  6oqh-assembly1_A  TM=1.188E-01  e=1.848E+00  Escherichia coli K-12

pLDDT: mean 79.68, std 13.98, range [21.22, 96.88]

Radius of gyration: 38.48 Å; Cα contacts (8 Å, |Δi|>4): 3046; chains: 1; bounding box: 104×73×91 Å

Organism: Trichinella pseudospiralis (NCBI:txid6337)

Solvent-accessible surface area (backbone atoms only — not comparable to full-atom values): 65508 Å² total; per-residue (Å²): 139,49,36,47,39,38,41,29,44,50,66,44,62,37,30,34,32,42,38,72,84,54,74,67,73,80,34,75,38,82,25,36,68,75,46,70,46,78,19,70,64,41,67,74,35,41,50,51,15,42,82,42,89,50,39,30,36,41,33,26,24,41,43,43,47,99,52,82,89,62,85,64,70,20,56,41,30,34,37,42,39,42,51,71,48,91,89,61,67,61,21,38,43,34,41,41,60,67,62,40,42,75,37,73,59,70,39,72,58,62,54,74,89,51,55,62,29,13,36,40,38,39,41,41,35,29,42,55,86,43,49,35,53,52,23,56,38,42,23,22,15,48,47,41,69,81,45,71,66,62,54,68,78,88,42,66,86,28,68,40,34,55,37,38,78,71,67,46,60,68,86,60,82,75,41,57,51,76,42,75,46,59,33,58,50,104,66,75,39,52,33,40,37,38,18,27,22,39,89,50,57,46,42,60,60,72,65,43,46,38,62,70,70,59,24,16,35,40,38,46,44,42,65,67,76,75,52,71,64,42,32,62,37,76,67,36,28,38,38,32,41,45,73,67,38,52,58,89,97,40,70,39,37,51,90,48,29,67,43,26,37,36,35,37,44,86,60,44,34,26,27,46,34,48,59,54,55,35,66,69,46,21,62,27,25,29,42,32,49,29,39,56,40,58,57,66,19,51,57,54,43,60,46,51,66,52,56,53,79,57,77,35,41,38,37,41,31,43,48,70,36,59,46,30,40,32,40,46,81,80,57,99,77,67,72,40,78,42,81,27,37,66,74,40,54,69,71,10,71,66,39,62,73,36,44,60,50,14,40,92,43,95,48,44,32,36,40,32,28,24,46,46,42,47,94,54,81,88,67,87,66,82,18,83,27,51,16,36,38,41,38,39,45,74,44,93,90,57,60,48,22,37,42,34,44,32,49,54,67,40,37,76,36,70,63,69,42,80,62,56,52,72,83,58,38,57,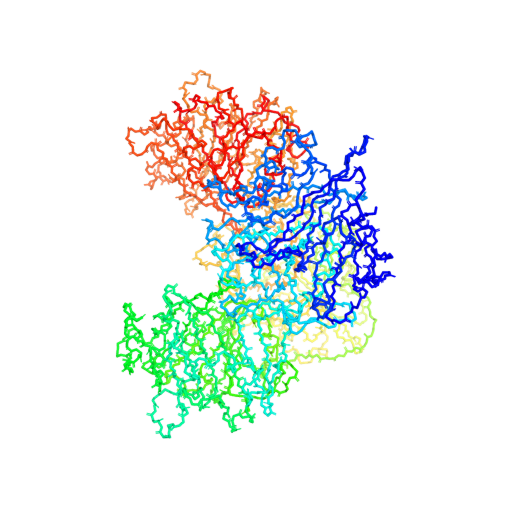28,14,33,39,36,38,45,39,37,32,42,49,92,49,45,39,57,51,23,50,36,43,26,32,16,46,56,42,72,80,44,73,65,63,56,68,78,84,43,68,91,24,72,35,36,53,40,37,77,70,66,47,69,76,85,64,83,74,42,56,51,76,42,78,51,55,35,56,35,64,50,70,40,46,30,42,36,41,17,24,26,37,88,47,60,46,40,60,62,68,67,44,45,39,59,71,71,61,26,15,36,41,37,44,45,48,57,40,97,83,55,70,68,41,67,89,41,84,70,44,28,43,42,42,44,32,72,66,41,56,61,90,84,39,83,42,43,52,91,46,30,63,42,24,37,38,33,39,46,84,62,38,33,29,27,48,35,47,52,53,54,37,73,65,42,19,59,27,28,31,44,34,49,32,37,57,38,60,69,64,19,50,58,56,45,59,49,54,66,48,50,60,74,57,90,91,70,82,86,86,88,91,90,85,90,86,90,81,96,76,83,55,45,38,41,34,44,30,38,41,69,38,55,54,32,39,32,36,36,66,94,50,54,87,51,81,39,76,44,82,27,35,66,76,38,65,68,69,15,69,68,43,60,78,36,44,62,50,15,42,89,43,96,48,48,34,38,40,32,29,25,45,44,42,48,96,49,83,85,64,89,63,81,20,81,23,54,15,36,38,42,38,38,49,71,45,91,91,56,57,49,21,37,42,36,45,32,51,55,67,40,39,76,37,72,59,73,41,86,63,57,58,72,80,55,35,58,27,16,35,36,37,38,45,40,40,31,42,46,93,47,46,40,54,51,23,48,33,43,29,30,15,47,55,40,72,81,45,72,64,64,57,71,77,85,44,65,90,25,72,36,34,54,39,39,78,71,66,49,70,79,85,64,82,73,42,57,51,74,42,78,52,56,38,56,65,95,73,66,44,48,32,42,38,42,17,26,25,34,90,44,60,47,44,58,64,67,69,43,44,41,63,68,73,62,31,17,37,39,37,45,43,37,63,43,97,80,53,73,69,42,72,87,44,87,88,36,32,44,40,69,48,52,72,60,39,59,63,93,84,36,68,40,35,47,90,49,28,64,39,25,36,37,36,41,45,86,62,42,34,29,28,49,33,50,56,51,54,36,68,67,45,16,60,27,28,31,45,33,48,30,37,62,39,61,52,64,20,49,55,56,45,51,48,61,53,49,44,82,53,48,42,34,39,38,39,30,25,39,65,37,58,45,25,38,29,36,36,67,91,47,44,87,47,73,38,79,39,81,26,36,68,71,44,68,55,72,19,74,65,37,65,74,34,48,53,50,14,37,87,49,94,50,46,33,36,40,34,27,24,45,44,41,47,99,49,82,87,63,88,66,70,21,58,43,29,36,35,42,37,41,42,72,51,89,90,59,56,51,21,34,44,35,42,40,54,63,62,38,42,74,33,69,65,70,41,75,60,55,51,71,85,59,40,59,29,18,33,38,35,38,39,36,30,27,38,43,90,47,46,34,53,52,22,54,34,45,26,29,21,54,46,43,69,80,45,71,66,62,56,66,80,84,42,72,86,22,74,37,36,53,36,40,76,70,64,46,64,80,86,62,84,76,41,55,41,78,41,74,50,53,34,62,41,88,92,62,64,43,51,32,41,38,40,18,24,21,41,85,50,61,48,44,64,62,65,67,45,46,32,62,71,70,63,29,17,34,38,37,45,45,40,62,43,99,80,50,73,45,39,66,89,42,90,64,47,25,41,37,38,42,50,72,67,44,51,60,75,89,38,59,41,40,53,87,48,29,69,41,24,37,36,34,39,45,92,68,35,35,28,28,46,34,53,53,55,53,38,70,69,47,21,66,25,27,33,44,34,50,30,38,56,37,54,53,60,20,50,56,57,43,59,53,51,65,50,58,52,79,65,115

InterPro domains:
  IPR004947 Deoxyribonuclease II [PF03265] (45-310)
  IPR004947 Deoxyribonuclease II [PF03265] (354-617)
  IPR004947 Deoxyribonuclease II [PF03265] (660-944)
  IPR004947 Deoxyribonuclease II [PF03265] (966-1256)
  IPR004947 Deoxyribonuclease II [PTHR10858] (951-1256)

Sequence (1257 aa):
MMGQETQIGPTQANGKVLLSTAPGNWANGAAALTAAAGHSFAVSLTGVVANAADIKFLAYNNVPPAVPNVQTKSNSKGVIIVSTAAGANEGRWIVHTVPGFPAAKTGYNWPAAETAKGHLLICMTIAETAINAIASSLIRAEPFVYYNDIPESETAGMRDFKKLAEGQTATMPPFTIKQSIKIVAAAPVDVHIYSKSTKSRYEIYKKVLLRGLKKTIKVWSRRDNKLKGDCRVLQRNIRLIKSPAQIDDHATNIEADQSNWIVSEPGNTFCFTDKPYAKSQTTEPGMAVCIDQAAIFARFDAIAAQVENCPRVILYKGPAQNTGKLLASDVPGNWADGAAVVTQAAGHSFAVILTDVVGNHANVKFLAYNNVPPGVPNVKTKSNGKAGVIMISTAVNANDGAWIVHTVPGFPAAKTGYSWPAAEIAKGHLLICMTIAETQINAIAASLFRAEPFIYYNDIPESETAGMPDFKKLAEGKIPTMPPFTISRSIKLTGAGAVPVQIYSKSAKSRYEIYKKVILRGLKKTIKVWSRGDSKLKGDCRIPQRSLRLIKSPVQIAGHATNIETDESNWIVSEPGNIFCFMDKPYSKSQATEPALAVCFDQAAIFARFNTIAAQFSYFYYCQILQFHKIPNVKIQMEQEMQIGPTQDRGKFLASNAADNWVDGAAAVTARAGHSFAVALNDVVGNHANVKFLAYNNVPPGMPNVKTKSNGKAGVIMISTAVNANDGAWIVHTVPGFPAAKTGYSWPAAEIAKGHLLICMTIAETQINAIAASLFRAEPFIYYNDIPESETAGMPDFKKLAEGKIPTMPPFTISRSIKLTGAGAVPVQIYSKSAKSRYEIYKKVILRGLKKTIKVWSRRDSKLKGDCRIPQRSLRLIKSPVQIAGHATNIETDESNWIVSEPGNIFCFMDKPYSKSQATEPALAVCFDQAAIFARFNTIAAQQGTYRAILYKGPAQNNGKLLASDSPNAWVDGAAAVTQNNGHSFATALTHVVGNHANVKFLAYNNVPPAMPNVKTKSNSKGVIIVNTVAGQNDGAWIVHTVPGFPAAKTGYSWPAAEIAKGHLLICMTIAETQINAVAASLIQTEPFVYYNDIPETETAGMPDFKKLAEGKVPVSPPFTTRRSIKTAAAAAAVDVHIYSKSAKSKYEIYKKVIVKALKKTIKVWSRRDNKLKGDCRVLQRNIRLIKSPAQIGDHATNIETDESNWIVSEPGNIFCFTDKPYSKNQIKEPGMAVCIDKDAIFARFNAIAAQVENCP

Foldseek 3Di:
DFKWKFKAFQQQQQTWIADPQDLDATDGFQGGLQDCDRGVVNVVCVCFQAVDPFKWKWWFAQQEAPDPDRDFLALWGWMWMDGNPPPDQKIKIKTKRAHNDDDGNNGGHHDPVCNRFIMIMIMFIFGLVCQLLVLLQVLLSQTGTPDGDDDVVSCPVSVSNVCVVVSHHDPDDPQKDWGWGWTDDPDIWIKIKIKGHLVNLDDCQVRIVLVPVVAAKEKQFDEPVPDDWFQFDARRTYWYADPFFDQPPHTHGRVRYSWIWMAGPPAQKIKGWSDGHYSVCSNGIIMIMIIRRRSVRVSVVVRRVHTDADPWWKWKQFALHQKIWIDGQPDLDATDTQQGGLFDLPSGPVSVVCVVFQAPDDFKWKWWFAPQEAPDPDDDDLANFHIKMKMDGNPPPDFKIKIKTKLAHNDDDGNNHGGHDPVCSRFMMIMTMFIATLVCVLVVLLQVLLLQTGTPDGDDDVVSCVVSVSNVCVVVSHHDPDDPQKDWGWGFTGRNPRWIKIKIKGALVNLAQCVVRTVLVVVVAAKEKQFDEDPPDDWACPDPRSTYFYADPFFAQRNDTHGSVRYSWIKMAGPPAQKIKGWRDGHYSCCSNGIIMMMITRRRSVRVRVVVRSPHTDDDPVDDDDDDDDDDDDDDFAKKKWKAFALAQWIWIAGPVRLPDTDIQQDGLQDCPSGPVSVVCVVFQAPDPFKWKWWFAPQAAPDPDPPDLFNFFIKMKMDGNDPPDQKIKIKTKLAHNDDDGNNHGGHDPVLNRFMMMMMMFIFGNVCVLLVLLQVLQLLTGTPDGPDDVVSCVVSVSNVCVVVSHHDPDDDQKDKGWGWTDDDDTWIKIKIKGALVNLDQCVVRPPCVVVVFAKEKDFQEDPPDDWAPPDPRYTHHYQAPWFAQNNHIHGRVRYSWIKMAGFPAQKIKGWRDGHYSVCSNHIIMMMIIRHRSVNVRVVVRSVRDDQQFKKWKAFFLRQWTFICTPVRLQATDIAQGGLFDCDRGDVNVVCVCFQAPDDFKWKWWFAQQEAPDPPRDDLFLWGWMKMDGRDPPAFKIKIKTKNAHHDDPGRNGGGHDPVCSRFIMIMTMFIFGNVCVLLVLLQVLLRLTGTPDGPDDCVSCVVRPSVVCVVVSHHDPDDPQKDWGKGWGPGDNDTWIKIKIKGHLVNLDDCVQRIPLVVVVAEKEKQFQEDPPDFWADPDVRSTYWYADPFFQQRNRTHGRVRYSWIKMATVVGQKIKTWSDGHYSVCSNGIIMIIITRGNSNNVSVVVRRVHTDDGD